Protein AF-0000000073403040 (afdb_homodimer)

Nearest PDB structures (foldseek):
  4v15-assembly1_B  TM=8.294E-01  e=1.084E-22  Achromobacter xylosoxidans
  3wqc-assembly1_A  TM=7.377E-01  e=1.775E-17  Delftia sp. HT23
  3anu-assembly1_A-2  TM=7.986E-01  e=5.207E-16  Gallus gallus
  3wqg-assembly1_A  TM=7.495E-01  e=9.052E-17  Delftia sp. HT23
  3awn-assembly1_A  TM=7.767E-01  e=6.179E-15  Gallus gallus

Organism: Mycobacterium tuberculosis (strain CDC 1551 / Oshkosh) (NCBI:txid83331)

Sequence (800 aa):
MRLDAQGRLQRYEEAFADYDAPFAFVDLDAMWGNADQLLARAGDKPIRVASKSLRCRPLQREILDASERFDGLLTFTLTETLWLAGQGFSNLLLAYPPTDRAALRALGELTAKDPDGAPIVMVDSVEHLDLIERTTDKPVRLCLDFDAGYWRAGGRIKIGSKRSPLHTPEQARALAVEIARRPALTLAALMCYEAHIAGLGDNVAGKRVHNAIIRRMQRMSFEELRERRARAVELVREVADIKIVNAGGTGDLQLVAQEPLITEATAGSGFYAPTLFDSYSTFTLQPAAMFALPVCRRPGAKTVTALGGGYLASGVGAKDRMPTPYLPVGLKLNALEGTGEVQTPLSGDAARRLKLGDKVYFRHTKAGELCERFDHLHLVRGAEVVDTVPTYRGERRTFLMRLDAQGRLQRYEEAFADYDAPFAFVDLDAMWGNADQLLARAGDKPIRVASKSLRCRPLQREILDASERFDGLLTFTLTETLWLAGQGFSNLLLAYPPTDRAALRALGELTAKDPDGAPIVMVDSVEHLDLIERTTDKPVRLCLDFDAGYWRAGGRIKIGSKRSPLHTPEQARALAVEIARRPALTLAALMCYEAHIAGLGDNVAGKRVHNAIIRRMQRMSFEELRERRARAVELVREVADIKIVNAGGTGDLQLVAQEPLITEATAGSGFYAPTLFDSYSTFTLQPAAMFALPVCRRPGAKTVTALGGGYLASGVGAKDRMPTPYLPVGLKLNALEGTGEVQTPLSGDAARRLKLGDKVYFRHTKAGELCERFDHLHLVRGAEVVDTVPTYRGERRTFL

Radius of gyration: 27.18 Å; Cα contacts (8 Å, |Δi|>4): 1939; chains: 2; bounding box: 60×80×67 Å

Foldseek 3Di:
DPPPQVLVQVLQCLACVPPFDWDKAFAQVQLVVLLVVLPVLLDPFAAAAECLQALFLVVLVVSVVVDVSHAHHAYAALVVLVVVVVVVGWRYEYPAQYQDLVSLQVQLVVCQVPVPTGYEYEDQDVVSVVSSVVRYVGAHEYEYEEELWDADDVRPDTDADPGHPHHALVSLLVVLQVQLVRVRYAYAYYEYEGCLQQQAFLADPPCVVSSVVSVVCNVVSLVVSLVRLVSSLVSSVVRHPHPAYEYHESQCSNVLSPRPSHRHYYYYNSSQVFPSNPRHPPDDGDHTMKTKWFFADDPDLFKTKTFAQQLFADDDDDLLRGKDFRPPPFKDWDPVQGGDGTITMIGGPVRNVDDGSDITMIGGRGRNSVLVVHQWHQYDHRSHRPDIGGRCVVVVDDRD/DPPPQVLVQVLQCLACVPPFDWDKAFAQVQLVVLLVVLPVLLDPFAAAAECLQALFLVVLVVSVVVDVSHAHHAYAALVVLVVVVVVVGWRYEYPAQYQDLVSLQVQLVVCQVPVPTGYEYEDQDVVSVVSSVVRYVGAHEYEYEEELWDADDVRPDTDADPGHPHHALVSLLVVLQVQLVRVRYAYAYYEYEGCLQQQAFLADPPCVVSSVVSVVVNVVSLVVSLVRLVSSLVSSVVRHPHPAYEYHESQCSNVLSPRPSHRHYYYYNSSQCFPSNPRHDPDDGDHTMKTKWFFADDPDLFKTKTFAQQQFADDDDDLLRGKDFRPPPFKDWDPVQGGDGTITMIGGPVRNVDDGSDITMIGHRGRNSVLVVHQWHQYDHRSHRPDIGGRNVVVVDDDD

pLDDT: mean 93.25, std 9.21, range [36.47, 98.88]

Secondary structure (DSSP, 8-state):
----HHHHHHHHHHHTTTPPSSEEEEEHHHHHHHHHHHHHHTTTS-EEEEGGGT--HHHHHHHHHH-TTEEEEEESSHHHHHHHHHTT--SEEESS----HHHHHHHHHHHHH-TTTSPEEEE-SHHHHHHHHHH--S-EEEEEE----EEEGGGTEEES-S--S--SHHHHHHHHHHHHT-TTEEEEEEEE--HHHHS--S--TT-HHHHHHHHHHHHHHHHHHHHHHHHHHHHHHTT----EEEE--GGGHHHHTT-TT--EEEE-HHHH--GGGGG-SS--PPP-EEEEEEEEEEEETTEEEEE----PPSBS--GGGS-EEEESTT-EE-TTT-B-SSEEEEESGGGGG--TT-EEEEE-SSTTGGGGT-SEEEEEETTEEEEEEE-TTTTT----/----HHHHHHHHHHHTTTPPSSEEEEEHHHHHHHHHHHHHHTTTS-EEEEGGGT--HHHHHHHHHH-TTEEEEEESSHHHHHHHHHTT--SEEESS----HHHHHHHHHHHHH-TTTSPEEEE-SHHHHHHHHHH--S-EEEEEE----EEEGGGTEEES-S--S--SHHHHHHHHHHHHT-TTEEEEEEEE--HHHHS--S--TT-HHHHHHHHHHHHHHHHHHHHHHHHHHHHHHTT----EEEE--GGGHHHHTT-TT--EEEE-HHHH--GGGGG-SS--PPP-EEEEEEEEEEEETTEEEEE----PPSBS--GGGS-EEEESTT-EE-TTT-B-SSEEEEESHHHHH--TT-EEEEE-SSTTGGGGT-SEEEEEETTEEEEEEE-TTTTT----

Solvent-accessible surface area (backbone atoms only — not comparable to full-atom values): 39246 Å² total; per-residue (Å²): 128,80,78,57,57,69,60,49,46,52,25,50,51,59,40,41,65,87,56,66,56,66,49,35,32,31,36,47,62,31,22,53,53,23,46,53,50,50,48,62,39,19,57,86,41,30,31,24,34,29,41,63,26,54,33,26,63,66,58,53,51,51,51,42,68,70,33,86,46,37,49,37,34,34,29,72,40,60,65,50,42,52,52,42,44,73,72,70,53,56,58,38,37,34,75,44,42,71,58,42,54,70,52,47,36,52,48,13,56,46,18,64,74,31,76,86,59,40,61,30,39,26,36,58,48,71,66,49,52,52,51,49,55,73,54,28,86,45,34,45,42,28,21,42,39,39,32,49,52,41,65,37,80,91,63,76,40,72,48,52,75,75,48,44,54,27,65,48,36,65,52,45,25,51,51,43,49,57,42,67,74,33,89,42,45,41,62,40,28,38,35,38,53,38,55,64,49,24,71,47,52,47,42,53,84,90,35,69,70,62,22,52,53,46,47,52,49,41,51,55,41,44,57,53,43,53,54,48,51,52,49,21,52,54,47,28,50,73,69,34,80,53,78,40,28,39,28,42,22,58,61,31,30,56,63,48,48,71,36,85,79,46,56,28,33,30,35,30,37,46,38,30,25,24,57,60,54,69,18,34,76,87,54,83,65,42,70,10,43,37,34,32,24,21,22,45,39,58,42,42,79,49,26,27,17,24,49,18,64,27,60,32,35,48,26,51,42,27,62,82,23,34,46,40,72,52,35,68,63,64,46,39,68,36,86,86,50,22,30,13,61,62,44,20,36,31,26,37,76,50,28,52,73,60,50,78,48,37,70,40,32,27,33,42,27,45,40,23,57,62,26,61,59,31,41,43,33,37,32,26,49,83,49,34,64,78,48,74,46,50,15,38,42,49,69,74,48,78,80,103,127,80,78,57,58,66,60,49,45,54,25,50,50,58,40,43,65,87,56,67,55,67,49,36,32,32,38,47,62,32,22,53,53,21,45,52,50,51,48,61,39,18,57,88,40,31,30,23,34,30,41,63,25,55,33,24,63,66,59,53,51,51,52,42,69,71,33,86,47,36,49,38,34,34,30,73,40,60,64,49,45,52,50,43,43,73,70,70,52,57,57,38,36,34,74,44,40,72,57,41,52,71,50,48,35,52,47,15,54,46,18,64,74,31,76,87,60,41,58,29,37,26,37,57,49,69,67,49,53,53,52,49,54,73,54,30,85,44,35,46,41,27,23,41,40,38,32,49,53,40,66,39,81,92,64,76,38,72,48,52,74,76,48,46,53,27,65,47,34,66,50,45,25,52,53,44,50,57,41,66,73,34,89,43,44,41,62,40,28,38,36,38,54,38,56,66,49,23,71,46,52,47,40,54,86,91,36,68,69,61,20,50,52,46,47,51,48,40,51,55,40,45,58,53,43,53,54,49,50,50,49,22,50,55,47,29,51,73,68,34,80,56,75,42,28,39,31,43,22,57,62,31,29,57,64,47,47,69,38,84,80,48,56,30,33,30,33,30,38,44,38,29,25,23,57,59,54,71,18,35,77,90,54,84,64,42,72,10,42,34,35,32,26,21,23,46,39,59,42,42,76,48,28,28,16,24,48,18,64,26,60,33,34,48,25,51,40,28,63,81,23,36,45,40,72,52,35,68,66,64,47,38,67,37,86,85,50,22,32,12,61,62,44,20,36,31,28,36,74,50,28,54,75,58,49,78,46,38,69,40,32,29,35,41,26,44,39,23,58,63,26,62,60,32,41,43,34,38,32,26,48,83,50,34,66,78,49,73,45,50,14,38,42,48,69,73,48,76,80,106

InterPro domains:
  IPR029066 PLP-binding barrel [G3DSA:3.20.20.10] (28-272)
  IPR029066 PLP-binding barrel [SSF51419] (27-274)
  IPR051466 D-amino acid metabolism enzyme [PTHR28004] (11-393)

Structure (mmCIF, N/CA/C/O backbone):
data_AF-0000000073403040-model_v1
#
loop_
_entity.id
_entity.type
_entity.pdbx_description
1 polymer 'Uncharacterized protein'
#
loop_
_atom_site.group_PDB
_atom_site.id
_atom_site.type_symbol
_atom_site.label_atom_id
_atom_site.label_alt_id
_atom_site.label_comp_id
_atom_site.label_asym_id
_atom_site.label_entity_id
_atom_site.label_seq_id
_atom_site.pdbx_PDB_ins_code
_atom_site.Cartn_x
_atom_site.Cartn_y
_atom_site.Cartn_z
_atom_site.occupancy
_atom_site.B_iso_or_equiv
_atom_site.auth_seq_id
_atom_site.auth_comp_id
_atom_site.auth_asym_id
_atom_site.auth_atom_id
_atom_site.pdbx_PDB_model_num
ATOM 1 N N . MET A 1 1 ? -27.781 -5.164 -15.289 1 36.53 1 MET A N 1
ATOM 2 C CA . MET A 1 1 ? -28.578 -4.496 -14.266 1 36.53 1 MET A CA 1
ATOM 3 C C . MET A 1 1 ? -27.859 -3.266 -13.734 1 36.53 1 MET A C 1
ATOM 5 O O . MET A 1 1 ? -26.672 -3.326 -13.414 1 36.53 1 MET A O 1
ATOM 9 N N . ARG A 1 2 ? -28.406 -2.141 -14.047 1 50.47 2 ARG A N 1
ATOM 10 C CA . ARG A 1 2 ? -27.844 -0.844 -13.672 1 50.47 2 ARG A CA 1
ATOM 11 C C . ARG A 1 2 ? -27.641 -0.75 -12.164 1 50.47 2 ARG A C 1
ATOM 13 O O . ARG A 1 2 ? -28.547 -1.066 -11.391 1 50.47 2 ARG A O 1
ATOM 20 N N . LEU A 1 3 ? -26.25 -0.773 -11.766 1 65.12 3 LEU A N 1
ATOM 21 C CA . LEU A 1 3 ? -25.969 -0.699 -10.336 1 65.12 3 LEU A CA 1
ATOM 22 C C . LEU A 1 3 ? -26.797 0.399 -9.68 1 65.12 3 LEU A C 1
ATOM 24 O O . LEU A 1 3 ? -26.844 1.526 -10.18 1 65.12 3 LEU A O 1
ATOM 28 N N . ASP A 1 4 ? -27.906 -0.006 -8.914 1 85.88 4 ASP A N 1
ATOM 29 C CA . ASP A 1 4 ? -28.672 0.945 -8.125 1 85.88 4 ASP A CA 1
ATOM 30 C C . ASP A 1 4 ? -27.781 1.71 -7.152 1 85.88 4 ASP A C 1
ATOM 32 O O . ASP A 1 4 ? -27.75 1.416 -5.953 1 85.88 4 ASP A O 1
ATOM 36 N N . ALA A 1 5 ? -27.141 2.74 -7.773 1 89.88 5 ALA A N 1
ATOM 37 C CA . ALA A 1 5 ? -26.141 3.492 -7.016 1 89.88 5 ALA A CA 1
ATOM 38 C C . ALA A 1 5 ? -26.781 4.227 -5.844 1 89.88 5 ALA A C 1
ATOM 40 O O . ALA A 1 5 ? -26.234 4.246 -4.738 1 89.88 5 ALA A O 1
ATOM 41 N N . GLN A 1 6 ? -27.906 4.828 -6.094 1 92.12 6 GLN A N 1
ATOM 42 C CA . GLN A 1 6 ? -28.578 5.582 -5.039 1 92.12 6 GLN A CA 1
ATOM 43 C C . GLN A 1 6 ? -29.047 4.66 -3.92 1 92.12 6 GLN A C 1
ATOM 45 O O . GLN A 1 6 ? -28.953 5.008 -2.742 1 92.12 6 GLN A O 1
ATOM 50 N N . GLY A 1 7 ? -29.594 3.545 -4.379 1 94.88 7 GLY A N 1
ATOM 51 C CA . GLY A 1 7 ? -30 2.564 -3.385 1 94.88 7 GLY A CA 1
ATOM 52 C C . GLY A 1 7 ? -28.844 2.055 -2.545 1 94.88 7 GLY A C 1
ATOM 53 O O . GLY A 1 7 ? -28.969 1.913 -1.327 1 94.88 7 GLY A O 1
ATOM 54 N N . ARG A 1 8 ? -27.75 1.785 -3.158 1 96.31 8 ARG A N 1
ATOM 55 C CA . ARG A 1 8 ? -26.562 1.334 -2.443 1 96.31 8 ARG A CA 1
ATOM 56 C C . ARG A 1 8 ? -26.078 2.396 -1.465 1 96.31 8 ARG A C 1
ATOM 58 O O . ARG A 1 8 ? -25.734 2.086 -0.323 1 96.31 8 ARG A O 1
ATOM 65 N N . LEU A 1 9 ? -26.047 3.66 -1.93 1 97.12 9 LEU A N 1
ATOM 66 C CA . LEU A 1 9 ? -25.609 4.754 -1.065 1 97.12 9 LEU A CA 1
ATOM 67 C C . LEU A 1 9 ? -26.469 4.824 0.192 1 97.12 9 LEU A C 1
ATOM 69 O O . LEU A 1 9 ? -25.953 4.922 1.304 1 97.12 9 LEU A O 1
ATOM 73 N N . GLN A 1 10 ? -27.766 4.766 0.01 1 96.88 10 GLN A N 1
ATOM 74 C CA . GLN A 1 10 ? -28.688 4.84 1.143 1 96.88 10 GLN A CA 1
ATOM 75 C C . GLN A 1 10 ? -28.453 3.693 2.119 1 96.88 10 GLN A C 1
ATOM 77 O O . GLN A 1 10 ? -28.469 3.893 3.336 1 96.88 10 GLN A O 1
ATOM 82 N N . ARG A 1 11 ? -28.266 2.508 1.569 1 97.5 11 ARG A N 1
ATOM 83 C CA . ARG A 1 11 ? -28 1.337 2.4 1 97.5 11 ARG A CA 1
ATOM 84 C C . ARG A 1 11 ? -26.719 1.517 3.209 1 97.5 11 ARG A C 1
ATOM 86 O O . ARG A 1 11 ? -26.688 1.219 4.402 1 97.5 11 ARG A O 1
ATOM 93 N N . TYR A 1 12 ? -25.672 1.964 2.559 1 98.19 12 TYR A N 1
ATOM 94 C CA . TYR A 1 12 ? -24.391 2.125 3.232 1 98.19 12 TYR A CA 1
ATOM 95 C C . TYR A 1 12 ? -24.469 3.23 4.277 1 98.19 12 TYR A C 1
ATOM 97 O O . TYR A 1 12 ? -23.906 3.092 5.371 1 98.19 12 TYR A O 1
ATOM 105 N N . GLU A 1 13 ? -25.109 4.379 3.939 1 97.69 13 GLU A N 1
ATOM 106 C CA . GLU A 1 13 ? -25.297 5.457 4.906 1 97.69 13 GLU A CA 1
ATOM 107 C C . GLU A 1 13 ? -26.016 4.969 6.156 1 97.69 13 GLU A C 1
ATOM 109 O O . GLU A 1 13 ? -25.656 5.336 7.277 1 97.69 13 GLU A O 1
ATOM 114 N N . GLU A 1 14 ? -27.016 4.172 5.898 1 98.06 14 GLU A N 1
ATOM 115 C CA . GLU A 1 14 ? -27.766 3.609 7.02 1 98.06 14 GLU A CA 1
ATOM 116 C C . GLU A 1 14 ? -26.906 2.633 7.82 1 98.06 14 GLU A C 1
ATOM 118 O O . GLU A 1 14 ? -26.844 2.713 9.047 1 98.06 14 GLU A O 1
ATOM 123 N N . ALA A 1 15 ? -26.219 1.751 7.168 1 98.38 15 ALA A N 1
ATOM 124 C CA . ALA A 1 15 ? -25.406 0.717 7.816 1 98.38 15 ALA A CA 1
ATOM 125 C C . ALA A 1 15 ? -24.297 1.333 8.656 1 98.38 15 ALA A C 1
ATOM 127 O O . ALA A 1 15 ? -23.969 0.826 9.734 1 98.38 15 ALA A O 1
ATOM 128 N N . PHE A 1 16 ? -23.75 2.457 8.156 1 98.19 16 PHE A N 1
ATOM 129 C CA . PHE A 1 16 ? -22.531 2.969 8.781 1 98.19 16 PHE A CA 1
ATOM 130 C C . PHE A 1 16 ? -22.797 4.312 9.453 1 98.19 16 PHE A C 1
ATOM 132 O O . PHE A 1 16 ? -21.859 5.086 9.68 1 98.19 16 PHE A O 1
ATOM 139 N N . ALA A 1 17 ? -24.031 4.641 9.766 1 96.19 17 ALA A N 1
ATOM 140 C CA . ALA A 1 17 ? -24.438 5.914 10.367 1 96.19 17 ALA A CA 1
ATOM 141 C C . ALA A 1 17 ? -23.609 6.203 11.617 1 96.19 17 ALA A C 1
ATOM 143 O O . ALA A 1 17 ? -23.234 7.352 11.875 1 96.19 17 ALA A O 1
ATOM 144 N N . ASP A 1 18 ? -23.25 5.168 12.352 1 94.56 18 ASP A N 1
ATOM 145 C CA . ASP A 1 18 ? -22.609 5.379 13.641 1 94.56 18 ASP A CA 1
ATOM 146 C C . ASP A 1 18 ? -21.125 5.039 13.57 1 94.56 18 ASP A C 1
ATOM 148 O O . ASP A 1 18 ? -20.453 4.898 14.602 1 94.56 18 ASP A O 1
ATOM 152 N N . TYR A 1 19 ? -20.625 4.809 12.391 1 96 19 TYR A N 1
ATOM 153 C CA . TYR A 1 19 ? -19.219 4.465 12.211 1 96 19 TYR A CA 1
ATOM 154 C C . TYR A 1 19 ? -18.406 5.688 11.812 1 96 19 TYR A C 1
ATOM 156 O O . TYR A 1 19 ? -18.859 6.512 11.016 1 96 19 TYR A O 1
ATOM 164 N N . ASP A 1 20 ? -17.266 5.887 12.461 1 95 20 ASP A N 1
ATOM 165 C CA . ASP A 1 20 ? -16.297 6.871 11.984 1 95 20 ASP A CA 1
ATOM 166 C C . ASP A 1 20 ? -15.398 6.277 10.906 1 95 20 ASP A C 1
ATOM 168 O O . ASP A 1 20 ? -15 5.113 10.992 1 95 20 ASP A O 1
ATOM 172 N N . ALA A 1 21 ? -15.18 7.004 9.852 1 96.75 21 ALA A N 1
ATOM 173 C CA . ALA A 1 21 ? -14.234 6.625 8.805 1 96.75 21 ALA A CA 1
ATOM 174 C C . ALA A 1 21 ? -12.82 7.086 9.148 1 96.75 21 ALA A C 1
ATOM 176 O O . ALA A 1 21 ? -12.641 7.965 9.992 1 96.75 21 ALA A O 1
ATOM 177 N N . PRO A 1 22 ? -11.766 6.406 8.523 1 97.44 22 PRO A N 1
ATOM 178 C CA . PRO A 1 22 ? -11.844 5.469 7.402 1 97.44 22 PRO A CA 1
ATOM 179 C C . PRO A 1 22 ? -12.141 4.039 7.844 1 97.44 22 PRO A C 1
ATOM 181 O O . PRO A 1 22 ? -11.789 3.646 8.961 1 97.44 22 PRO A O 1
ATOM 184 N N . PHE A 1 23 ? -12.773 3.271 7.023 1 98.25 23 PHE A N 1
ATOM 185 C CA . PHE A 1 23 ? -12.977 1.842 7.219 1 98.25 23 PHE A CA 1
ATOM 186 C C . PHE A 1 23 ? -13.219 1.144 5.887 1 98.25 23 PHE A C 1
ATOM 188 O O . PHE A 1 23 ? -13.492 1.798 4.879 1 98.25 23 PHE A O 1
ATOM 195 N N . ALA A 1 24 ? -13.031 -0.13 5.844 1 98.69 24 ALA A N 1
ATOM 196 C CA . ALA A 1 24 ? -13.305 -0.959 4.672 1 98.69 24 ALA A CA 1
ATOM 197 C C . ALA A 1 24 ? -14.445 -1.934 4.941 1 98.69 24 ALA A C 1
ATOM 199 O O . ALA A 1 24 ? -14.695 -2.301 6.09 1 98.69 24 ALA A O 1
ATOM 200 N N . PHE A 1 25 ? -15.094 -2.322 3.896 1 98.81 25 PHE A N 1
ATOM 201 C CA . PHE A 1 25 ? -16.219 -3.227 4.086 1 98.81 25 PHE A CA 1
ATOM 202 C C . PHE A 1 25 ? -16.484 -4.035 2.824 1 98.81 25 PHE A C 1
ATOM 204 O O . PHE A 1 25 ? -15.984 -3.699 1.749 1 98.81 25 PHE A O 1
ATOM 211 N N . VAL A 1 26 ? -17.156 -5.129 2.996 1 98.81 26 VAL A N 1
ATOM 212 C CA . VAL A 1 26 ? -17.609 -6 1.913 1 98.81 26 VAL A CA 1
ATOM 213 C C . VAL A 1 26 ? -19.125 -6.086 1.91 1 98.81 26 VAL A C 1
ATOM 215 O O . VAL A 1 26 ? -19.734 -6.383 2.938 1 98.81 26 VAL A O 1
ATOM 218 N N . ASP A 1 27 ? -19.719 -5.688 0.835 1 98.56 27 ASP A N 1
ATOM 219 C CA . ASP A 1 27 ? -21.141 -5.938 0.59 1 98.56 27 ASP A CA 1
ATOM 220 C C . ASP A 1 27 ? -21.391 -7.406 0.27 1 98.56 27 ASP A C 1
ATOM 222 O O . ASP A 1 27 ? -21.156 -7.852 -0.858 1 98.56 27 ASP A O 1
ATOM 226 N N . LEU A 1 28 ? -21.922 -8.125 1.201 1 98.62 28 LEU A N 1
ATOM 227 C CA . LEU A 1 28 ? -22.047 -9.578 1.081 1 98.62 28 LEU A CA 1
ATOM 228 C C . LEU A 1 28 ? -23.047 -9.945 -0.008 1 98.62 28 LEU A C 1
ATOM 230 O O . LEU A 1 28 ? -22.891 -10.969 -0.683 1 98.62 28 LEU A O 1
ATOM 234 N N . ASP A 1 29 ? -24.078 -9.141 -0.179 1 98 29 ASP A N 1
ATOM 235 C CA . ASP A 1 29 ? -25.031 -9.414 -1.255 1 98 29 ASP A CA 1
ATOM 236 C C . ASP A 1 29 ? -24.344 -9.391 -2.617 1 98 29 ASP A C 1
ATOM 238 O O . ASP A 1 29 ? -24.547 -10.273 -3.443 1 98 29 ASP A O 1
ATOM 242 N N . ALA A 1 30 ? -23.547 -8.414 -2.807 1 97.81 30 ALA A N 1
ATOM 243 C CA . ALA A 1 30 ? -22.797 -8.297 -4.059 1 97.81 30 ALA A CA 1
ATOM 244 C C . ALA A 1 30 ? -21.781 -9.422 -4.191 1 97.81 30 ALA A C 1
ATOM 246 O O . ALA A 1 30 ? -21.672 -10.039 -5.254 1 97.81 30 ALA A O 1
ATOM 247 N N . MET A 1 31 ? -21.016 -9.719 -3.15 1 98.5 31 MET A N 1
ATOM 248 C CA . MET A 1 31 ? -19.953 -10.727 -3.197 1 98.5 31 MET A CA 1
ATOM 249 C C . MET A 1 31 ? -20.531 -12.094 -3.547 1 98.5 31 MET A C 1
ATOM 251 O O . MET A 1 31 ? -19.984 -12.797 -4.398 1 98.5 31 MET A O 1
ATOM 255 N N . TRP A 1 32 ? -21.625 -12.453 -2.904 1 98.44 32 TRP A N 1
ATOM 256 C CA . TRP A 1 32 ? -22.188 -13.781 -3.137 1 98.44 32 TRP A CA 1
ATOM 257 C C . TRP A 1 32 ? -22.875 -13.844 -4.5 1 98.44 32 TRP A C 1
ATOM 259 O O . TRP A 1 32 ? -22.875 -14.898 -5.145 1 98.44 32 TRP A O 1
ATOM 269 N N . GLY A 1 33 ? -23.469 -12.703 -4.93 1 97.62 33 GLY A N 1
ATOM 270 C CA . GLY A 1 33 ? -23.906 -12.648 -6.316 1 97.62 33 GLY A CA 1
ATOM 271 C C . GLY A 1 33 ? -22.781 -12.898 -7.305 1 97.62 33 GLY A C 1
ATOM 272 O O . GLY A 1 33 ? -22.953 -13.625 -8.281 1 97.62 33 GLY A O 1
ATOM 273 N N . ASN A 1 34 ? -21.656 -12.273 -7.066 1 97.75 34 ASN A N 1
ATOM 274 C CA . ASN A 1 34 ? -20.484 -12.492 -7.891 1 97.75 34 ASN A CA 1
ATOM 275 C C . ASN A 1 34 ? -20.031 -13.953 -7.844 1 97.75 34 ASN A C 1
ATOM 277 O O . ASN A 1 34 ? -19.656 -14.523 -8.867 1 97.75 34 ASN A O 1
ATOM 281 N N . ALA A 1 35 ? -20.047 -14.531 -6.648 1 98.12 35 ALA A N 1
ATOM 282 C CA . ALA A 1 35 ? -19.641 -15.93 -6.477 1 98.12 35 ALA A CA 1
ATOM 283 C C . ALA A 1 35 ? -20.484 -16.859 -7.352 1 98.12 35 ALA A C 1
ATOM 285 O O . ALA A 1 35 ? -19.953 -17.75 -8 1 98.12 35 ALA A O 1
ATOM 286 N N . ASP A 1 36 ? -21.75 -16.594 -7.367 1 97.31 36 ASP A N 1
ATOM 287 C CA . ASP A 1 36 ? -22.656 -17.391 -8.188 1 97.31 36 ASP A CA 1
ATOM 288 C C . ASP A 1 36 ? -22.328 -17.266 -9.672 1 97.31 36 ASP A C 1
ATOM 290 O O . ASP A 1 36 ? -22.359 -18.234 -10.414 1 97.31 36 ASP A O 1
ATOM 294 N N . GLN A 1 37 ? -22.016 -16.094 -10.047 1 95.75 37 GLN A N 1
ATOM 295 C CA . GLN A 1 37 ? -21.656 -15.844 -11.438 1 95.75 37 GLN A CA 1
ATOM 296 C C . GLN A 1 37 ? -20.359 -16.562 -11.797 1 95.75 37 GLN A C 1
ATOM 298 O O . GLN A 1 37 ? -20.219 -17.094 -12.898 1 95.75 37 GLN A O 1
ATOM 303 N N . LEU A 1 38 ? -19.438 -16.531 -10.914 1 96.69 38 LEU A N 1
ATOM 304 C CA . LEU A 1 38 ? -18.172 -17.219 -11.148 1 96.69 38 LEU A CA 1
ATOM 305 C C . LEU A 1 38 ? -18.391 -18.703 -11.359 1 96.69 38 LEU A C 1
ATOM 307 O O . LEU A 1 38 ? -17.844 -19.297 -12.289 1 96.69 38 LEU A O 1
ATOM 311 N N . LEU A 1 39 ? -19.188 -19.297 -10.516 1 97.06 39 LEU A N 1
ATOM 312 C CA . LEU A 1 39 ? -19.484 -20.719 -10.641 1 97.06 39 LEU A CA 1
ATOM 313 C C . LEU A 1 39 ? -20.172 -21.016 -11.969 1 97.06 39 LEU A C 1
ATOM 315 O O . LEU A 1 39 ? -19.844 -22 -12.641 1 97.06 39 LEU A O 1
ATOM 319 N N . ALA A 1 40 ? -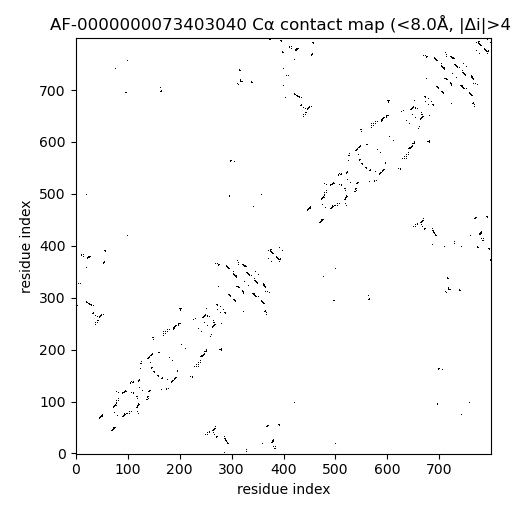21.109 -20.156 -12.312 1 96.44 40 ALA A N 1
ATOM 320 C CA . ALA A 1 40 ? -21.812 -20.344 -13.578 1 96.44 40 ALA A CA 1
ATOM 321 C C . ALA A 1 40 ? -20.859 -20.297 -14.758 1 96.44 40 ALA A C 1
ATOM 323 O O . ALA A 1 40 ? -20.938 -21.109 -15.68 1 96.44 40 ALA A O 1
ATOM 324 N N . ARG A 1 41 ? -19.953 -19.422 -14.727 1 94.62 41 ARG A N 1
ATOM 325 C CA . ARG A 1 41 ? -19 -19.219 -15.82 1 94.62 41 ARG A CA 1
ATOM 326 C C . ARG A 1 41 ? -17.984 -20.344 -15.883 1 94.62 41 ARG A C 1
ATOM 328 O O . ARG A 1 41 ? -17.5 -20.688 -16.969 1 94.62 41 ARG A O 1
ATOM 335 N N . ALA A 1 42 ? -17.688 -20.953 -14.758 1 95.81 42 ALA A N 1
ATOM 336 C CA . ALA A 1 42 ? -16.688 -22.016 -14.688 1 95.81 42 ALA A CA 1
ATOM 337 C C . ALA A 1 42 ? -17.266 -23.328 -15.18 1 95.81 42 ALA A C 1
ATOM 339 O O . ALA A 1 42 ? -16.547 -24.328 -15.305 1 95.81 42 ALA A O 1
ATOM 340 N N . GLY A 1 43 ? -18.625 -23.375 -15.492 1 94.75 43 GLY A N 1
ATOM 341 C CA . GLY A 1 43 ? -19.234 -24.625 -15.898 1 94.75 43 GLY A CA 1
ATOM 342 C C . GLY A 1 43 ? -19.188 -25.688 -14.812 1 94.75 43 GLY A C 1
ATOM 343 O O . GLY A 1 43 ? -19.641 -25.453 -13.688 1 94.75 43 GLY A O 1
ATOM 344 N N . ASP A 1 44 ? -18.594 -26.797 -15.141 1 94.5 44 ASP A N 1
ATOM 345 C CA . ASP A 1 44 ? -18.547 -27.891 -14.188 1 94.5 44 ASP A CA 1
ATOM 346 C C . ASP A 1 44 ? -17.188 -27.953 -13.484 1 94.5 44 ASP A C 1
ATOM 348 O O . ASP A 1 44 ? -16.984 -28.781 -12.602 1 94.5 44 ASP A O 1
ATOM 352 N N . LYS A 1 45 ? -16.328 -27.062 -13.836 1 96.19 45 LYS A N 1
ATOM 353 C CA . LYS A 1 45 ? -14.984 -27.094 -13.266 1 96.19 45 LYS A CA 1
ATOM 354 C C . LYS A 1 45 ? -14.969 -26.5 -11.867 1 96.19 45 LYS A C 1
ATOM 356 O O . LYS A 1 45 ? -15.578 -25.453 -11.625 1 96.19 45 LYS A O 1
ATOM 361 N N . PRO A 1 46 ? -14.32 -27.188 -10.945 1 97.44 46 PRO A N 1
ATOM 362 C CA . PRO A 1 46 ? -14.094 -26.531 -9.648 1 97.44 46 PRO A CA 1
ATOM 363 C C . PRO A 1 46 ? -13.242 -25.281 -9.766 1 97.44 46 PRO A C 1
ATOM 365 O O . PRO A 1 46 ? -12.453 -25.141 -10.711 1 97.44 46 PRO A O 1
ATOM 368 N N . ILE A 1 47 ? -13.477 -24.391 -8.844 1 98.38 47 ILE A N 1
ATOM 369 C CA . ILE A 1 47 ? -12.703 -23.141 -8.781 1 98.38 47 ILE A CA 1
ATOM 370 C C . ILE A 1 47 ? -11.766 -23.172 -7.586 1 98.38 47 ILE A C 1
ATOM 372 O O . ILE A 1 47 ? -12.203 -23.312 -6.441 1 98.38 47 ILE A O 1
ATOM 376 N N . ARG A 1 48 ? -10.508 -23.203 -7.855 1 98.62 48 ARG A N 1
ATOM 377 C CA . ARG A 1 48 ? -9.523 -22.922 -6.812 1 98.62 48 ARG A CA 1
ATOM 378 C C . ARG A 1 48 ? -9.477 -21.422 -6.52 1 98.62 48 ARG A C 1
ATOM 380 O O . ARG A 1 48 ? -9.203 -20.609 -7.41 1 98.62 48 ARG A O 1
ATOM 387 N N . VAL A 1 49 ? -9.711 -21 -5.266 1 98.75 49 VAL A N 1
ATOM 388 C CA . VAL A 1 49 ? -9.891 -19.609 -4.883 1 98.75 49 VAL A CA 1
ATOM 389 C C . VAL A 1 49 ? -8.531 -18.953 -4.664 1 98.75 49 VAL A C 1
ATOM 391 O O . VAL A 1 49 ? -7.703 -19.469 -3.906 1 98.75 49 VAL A O 1
ATOM 394 N N . ALA A 1 50 ? -8.281 -17.859 -5.355 1 98.44 50 ALA A N 1
ATOM 395 C CA . ALA A 1 50 ? -7.027 -17.125 -5.188 1 98.44 50 ALA A CA 1
ATOM 396 C C . ALA A 1 50 ? -7.016 -16.344 -3.873 1 98.44 50 ALA A C 1
ATOM 398 O O . ALA A 1 50 ? -7.73 -15.352 -3.727 1 98.44 50 ALA A O 1
ATOM 399 N N . SER A 1 51 ? -6.148 -16.688 -2.988 1 98.62 51 SER A N 1
ATOM 400 C CA . SER A 1 51 ? -6.133 -16.125 -1.642 1 98.62 51 SER A CA 1
ATOM 401 C C . SER A 1 51 ? -5.734 -14.648 -1.665 1 98.62 51 SER A C 1
ATOM 403 O O . SER A 1 51 ? -6.234 -13.859 -0.865 1 98.62 51 SER A O 1
ATOM 405 N N . LYS A 1 52 ? -4.867 -14.281 -2.559 1 97.81 52 LYS A N 1
ATOM 406 C CA . LYS A 1 52 ? -4.328 -12.922 -2.584 1 97.81 52 LYS A CA 1
ATOM 407 C C . LYS A 1 52 ? -5.422 -11.906 -2.896 1 97.81 52 LYS A C 1
ATOM 409 O O . LYS A 1 52 ? -5.312 -10.734 -2.527 1 97.81 52 LYS A O 1
ATOM 414 N N . SER A 1 53 ? -6.457 -12.336 -3.592 1 97.62 53 SER A N 1
ATOM 415 C CA . SER A 1 53 ? -7.547 -11.453 -3.986 1 97.62 53 SER A CA 1
ATOM 416 C C . SER A 1 53 ? -8.469 -11.148 -2.809 1 97.62 53 SER A C 1
ATOM 418 O O . SER A 1 53 ? -9.227 -10.18 -2.842 1 97.62 53 SER A O 1
ATOM 420 N N . LEU A 1 54 ? -8.453 -12 -1.791 1 98.56 54 LEU A N 1
ATOM 421 C CA . LEU A 1 54 ? -9.359 -11.852 -0.658 1 98.56 54 LEU A CA 1
ATOM 422 C C . LEU A 1 54 ? -8.617 -11.336 0.57 1 98.56 54 LEU A C 1
ATOM 424 O O . LEU A 1 54 ? -9.031 -10.352 1.186 1 98.56 54 LEU A O 1
ATOM 428 N N . ARG A 1 55 ? -7.52 -11.969 0.95 1 98.56 55 ARG A N 1
ATOM 429 C CA . ARG A 1 55 ? -6.652 -11.656 2.082 1 98.56 55 ARG A CA 1
ATOM 430 C C . ARG A 1 55 ? -7.461 -11.523 3.369 1 98.56 55 ARG A C 1
ATOM 432 O O . ARG A 1 55 ? -7.23 -10.609 4.16 1 98.56 55 ARG A O 1
ATOM 439 N N . CYS A 1 56 ? -8.336 -12.383 3.521 1 98.81 56 CYS A N 1
ATOM 440 C CA . CYS A 1 56 ? -9.234 -12.484 4.664 1 98.81 56 CYS A CA 1
ATOM 441 C C . CYS A 1 56 ? -9.609 -13.938 4.941 1 98.81 56 CYS A C 1
ATOM 443 O O . CYS A 1 56 ? -10.422 -14.516 4.227 1 98.81 56 CYS A O 1
ATOM 445 N N . ARG A 1 57 ? -9.039 -14.5 6.012 1 98.69 57 ARG A N 1
ATOM 446 C CA . ARG A 1 57 ? -9.156 -15.93 6.293 1 98.69 57 ARG A CA 1
ATOM 447 C C . ARG A 1 57 ? -10.609 -16.312 6.543 1 98.69 57 ARG A C 1
ATOM 449 O O . ARG A 1 57 ? -11.094 -17.312 6 1 98.69 57 ARG A O 1
ATOM 456 N N . PRO A 1 58 ? -11.352 -15.555 7.312 1 98.75 58 PRO A N 1
ATOM 457 C CA . PRO A 1 58 ? -12.758 -15.922 7.539 1 98.75 58 PRO A CA 1
ATOM 458 C C . PRO A 1 58 ? -13.57 -15.969 6.25 1 98.75 58 PRO A C 1
ATOM 460 O O . PRO A 1 58 ? -14.383 -16.875 6.059 1 98.75 58 PRO A O 1
ATOM 463 N N . LEU A 1 59 ? -13.383 -15.047 5.355 1 98.81 59 LEU A N 1
ATOM 464 C CA . LEU A 1 59 ? -14.117 -15.039 4.094 1 98.81 59 LEU A CA 1
ATOM 465 C C . LEU A 1 59 ? -13.656 -16.188 3.195 1 98.81 59 LEU A C 1
ATOM 467 O O . LEU A 1 59 ? -14.469 -16.781 2.48 1 98.81 59 LEU A O 1
ATOM 471 N N . GLN A 1 60 ? -12.367 -16.438 3.207 1 98.88 60 GLN A N 1
ATOM 472 C CA . GLN A 1 60 ? -11.859 -17.594 2.463 1 98.88 60 GLN A CA 1
ATOM 473 C C . GLN A 1 60 ? -12.523 -18.891 2.918 1 98.88 60 GLN A C 1
ATOM 475 O O . GLN A 1 60 ? -12.961 -19.688 2.09 1 98.88 60 GLN A O 1
ATOM 480 N N . ARG A 1 61 ? -12.617 -19.047 4.215 1 98.75 61 ARG A N 1
ATOM 481 C CA . ARG A 1 61 ? -13.258 -20.234 4.773 1 98.75 61 ARG A CA 1
ATOM 482 C C . ARG A 1 61 ? -14.734 -20.281 4.387 1 98.75 61 ARG A C 1
ATOM 484 O O . ARG A 1 61 ? -15.227 -21.344 3.982 1 98.75 61 ARG A O 1
ATOM 491 N N . GLU A 1 62 ? -15.383 -19.156 4.531 1 98.62 62 GLU A N 1
ATOM 492 C CA . GLU A 1 62 ? -16.797 -19.109 4.195 1 98.62 62 GLU A CA 1
ATOM 493 C C . GLU A 1 62 ? -17.031 -19.469 2.732 1 98.62 62 GLU A C 1
ATOM 495 O O . GLU A 1 62 ? -17.984 -20.188 2.406 1 98.62 62 GLU A O 1
ATOM 500 N N . ILE A 1 63 ? -16.219 -18.969 1.846 1 98.75 63 ILE A N 1
ATOM 501 C CA . ILE A 1 63 ? -16.344 -19.25 0.416 1 98.75 63 ILE A CA 1
ATOM 502 C C . ILE A 1 63 ? -16.125 -20.734 0.151 1 98.75 63 ILE A C 1
ATOM 504 O O . ILE A 1 63 ? -16.938 -21.359 -0.533 1 98.75 63 ILE A O 1
ATOM 508 N N . LEU A 1 64 ? -15.109 -21.297 0.72 1 98.69 64 LEU A N 1
ATOM 509 C CA . LEU A 1 64 ? -14.797 -22.703 0.501 1 98.69 64 LEU A CA 1
ATOM 510 C C . LEU A 1 64 ? -15.906 -23.594 1.059 1 98.69 64 LEU A C 1
ATOM 512 O O . LEU A 1 64 ? -16.172 -24.672 0.51 1 98.69 64 LEU A O 1
ATOM 516 N N . ASP A 1 65 ? -16.547 -23.141 2.092 1 98.31 65 ASP A N 1
ATOM 517 C CA . ASP A 1 65 ? -17.594 -23.922 2.732 1 98.31 65 ASP A CA 1
ATOM 518 C C . ASP A 1 65 ? -18.906 -23.797 1.978 1 98.31 65 ASP A C 1
ATOM 520 O O . ASP A 1 65 ? -19.828 -24.609 2.172 1 98.31 65 ASP A O 1
ATOM 524 N N . ALA A 1 66 ? -19.031 -22.828 1.19 1 98 66 ALA A N 1
ATOM 525 C CA . ALA A 1 66 ? -20.312 -22.5 0.566 1 98 66 ALA A CA 1
ATOM 526 C C . ALA A 1 66 ? -20.641 -23.469 -0.563 1 98 66 ALA A C 1
ATOM 528 O O . ALA A 1 66 ? -21.797 -23.641 -0.931 1 98 66 ALA A O 1
ATOM 529 N N . SER A 1 67 ? -19.656 -24.062 -1.164 1 97.69 67 SER A N 1
ATOM 530 C CA . SER A 1 67 ? -19.844 -24.984 -2.271 1 97.69 67 SER A CA 1
ATOM 531 C C . SER A 1 67 ? -18.672 -25.953 -2.389 1 97.69 67 SER A C 1
ATOM 533 O O . SER A 1 67 ? -17.516 -25.562 -2.223 1 97.69 67 SER A O 1
ATOM 535 N N . GLU A 1 68 ? -19 -27.172 -2.789 1 97.19 68 GLU A N 1
ATOM 536 C CA . GLU A 1 68 ? -17.938 -28.141 -3.055 1 97.19 68 GLU A CA 1
ATOM 537 C C . GLU A 1 68 ? -17.125 -27.75 -4.289 1 97.19 68 GLU A C 1
ATOM 539 O O . GLU A 1 68 ? -16.016 -28.234 -4.484 1 97.19 68 GLU A O 1
ATOM 544 N N . ARG A 1 69 ? -17.703 -26.812 -5.09 1 97.69 69 ARG A N 1
ATOM 545 C CA . ARG A 1 69 ? -17.047 -26.422 -6.328 1 97.69 69 ARG A CA 1
ATOM 546 C C . ARG A 1 69 ? -15.992 -25.359 -6.07 1 97.69 69 ARG A C 1
ATOM 548 O O . ARG A 1 69 ? -15.172 -25.062 -6.941 1 97.69 69 ARG A O 1
ATOM 555 N N . PHE A 1 70 ? -16.094 -24.703 -4.969 1 98.5 70 PHE A N 1
ATOM 556 C CA . PHE A 1 70 ? -14.922 -23.969 -4.477 1 98.5 70 PHE A CA 1
ATOM 557 C C . PHE A 1 70 ? -13.969 -24.906 -3.736 1 98.5 70 PHE A C 1
ATOM 559 O O . PHE A 1 70 ? -14.242 -25.297 -2.602 1 98.5 70 PHE A O 1
ATOM 566 N N . ASP A 1 71 ? -12.852 -25.219 -4.391 1 97.56 71 ASP A N 1
ATOM 567 C CA . ASP A 1 71 ? -12.031 -26.297 -3.84 1 97.56 71 ASP A CA 1
ATOM 568 C C . ASP A 1 71 ? -10.555 -25.906 -3.811 1 97.56 71 ASP A C 1
ATOM 570 O O . ASP A 1 71 ? -9.867 -25.984 -4.824 1 97.56 71 ASP A O 1
ATOM 574 N N . GLY A 1 72 ? -10.156 -25.562 -2.578 1 98.38 72 GLY A N 1
ATOM 575 C CA . GLY A 1 72 ? -8.758 -25.234 -2.369 1 98.38 72 GLY A CA 1
ATOM 576 C C . GLY A 1 72 ? -8.445 -23.766 -2.572 1 98.38 72 GLY A C 1
ATOM 577 O O . GLY A 1 72 ? -9.32 -22.984 -2.961 1 98.38 72 GLY A O 1
ATOM 578 N N . LEU A 1 73 ? -7.219 -23.391 -2.189 1 98.88 73 LEU A N 1
ATOM 579 C CA . LEU A 1 73 ? -6.727 -22.031 -2.35 1 98.88 73 LEU A CA 1
ATOM 580 C C . LEU A 1 73 ? -5.492 -22 -3.246 1 98.88 73 LEU A C 1
ATOM 582 O O . LEU A 1 73 ? -4.652 -22.906 -3.188 1 98.88 73 LEU A O 1
ATOM 586 N N . LEU A 1 74 ? -5.441 -21.078 -4.156 1 98.81 74 LEU A N 1
ATOM 587 C CA . LEU A 1 74 ? -4.195 -20.672 -4.809 1 98.81 74 LEU A CA 1
ATOM 588 C C . LEU A 1 74 ? -3.486 -19.594 -4.012 1 98.81 74 LEU A C 1
ATOM 590 O O . LEU A 1 74 ? -3.949 -18.453 -3.965 1 98.81 74 LEU A O 1
ATOM 594 N N . THR A 1 75 ? -2.381 -19.953 -3.352 1 98.81 75 THR A N 1
ATOM 595 C CA . THR A 1 75 ? -1.656 -19.047 -2.461 1 98.81 75 THR A CA 1
ATOM 596 C C . THR A 1 75 ? -0.535 -18.328 -3.211 1 98.81 75 THR A C 1
ATOM 598 O O . THR A 1 75 ? -0.261 -18.641 -4.371 1 98.81 75 THR A O 1
ATOM 601 N N . PHE A 1 76 ? 0.139 -17.312 -2.508 1 98 76 PHE A N 1
ATOM 602 C CA . PHE A 1 76 ? 1.026 -16.5 -3.326 1 98 76 PHE A CA 1
ATOM 603 C C . PHE A 1 76 ? 2.404 -16.375 -2.684 1 98 76 PHE A C 1
ATOM 605 O O . PHE A 1 76 ? 3.363 -15.953 -3.328 1 98 76 PHE A O 1
ATOM 612 N N . THR A 1 77 ? 2.602 -16.766 -1.431 1 98.38 77 THR A N 1
ATOM 613 C CA . THR A 1 77 ? 3.906 -16.969 -0.812 1 98.38 77 THR A CA 1
ATOM 614 C C . THR A 1 77 ? 3.92 -18.266 -0.011 1 98.38 77 THR A C 1
ATOM 616 O O . THR A 1 77 ? 2.873 -18.734 0.446 1 98.38 77 THR A O 1
ATOM 619 N N . LEU A 1 78 ? 5.117 -18.797 0.117 1 98.69 78 LEU A N 1
ATOM 620 C CA . LEU A 1 78 ? 5.203 -20.047 0.882 1 98.69 78 LEU A CA 1
ATOM 621 C C . LEU A 1 78 ? 4.871 -19.797 2.35 1 98.69 78 LEU A C 1
ATOM 623 O O . LEU A 1 78 ? 4.238 -20.641 2.994 1 98.69 78 LEU A O 1
ATOM 627 N N . THR A 1 79 ? 5.258 -18.656 2.861 1 98.31 79 THR A N 1
ATOM 628 C CA . THR A 1 79 ? 4.945 -18.359 4.25 1 98.31 79 THR A CA 1
ATOM 629 C C . THR A 1 79 ? 3.436 -18.25 4.457 1 98.31 79 THR A C 1
ATOM 631 O O . THR A 1 79 ? 2.912 -18.703 5.48 1 98.31 79 THR A O 1
ATOM 634 N N . GLU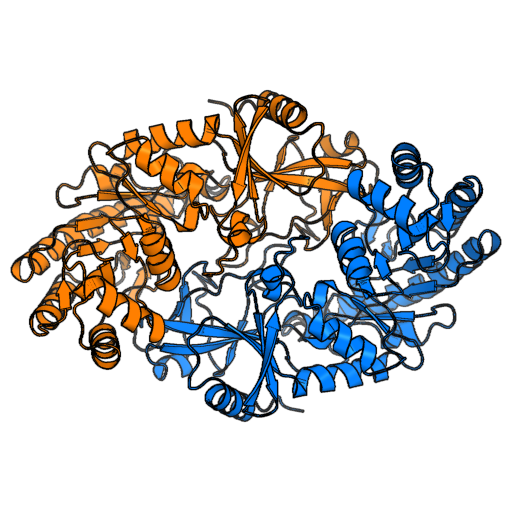 A 1 80 ? 2.74 -17.672 3.516 1 98.69 80 GLU A N 1
ATOM 635 C CA . GLU A 1 80 ? 1.282 -17.656 3.602 1 98.69 80 GLU A CA 1
ATOM 636 C C . GLU A 1 80 ? 0.716 -19.078 3.557 1 98.69 80 GLU A C 1
ATOM 638 O O . GLU A 1 80 ? -0.185 -19.406 4.328 1 98.69 80 GLU A O 1
ATOM 643 N N . THR A 1 81 ? 1.247 -19.828 2.586 1 98.88 81 THR A N 1
ATOM 644 C CA . THR A 1 81 ? 0.792 -21.203 2.389 1 98.88 81 THR A CA 1
ATOM 645 C C . THR A 1 81 ? 0.891 -22 3.688 1 98.88 81 THR A C 1
ATOM 647 O O . THR A 1 81 ? -0.071 -22.656 4.098 1 98.88 81 THR A O 1
ATOM 650 N N . LEU A 1 82 ? 2.014 -21.891 4.297 1 98.81 82 LEU A N 1
ATOM 651 C CA . LEU A 1 82 ? 2.258 -22.625 5.531 1 98.81 82 LEU A CA 1
ATOM 652 C C . LEU A 1 82 ? 1.358 -22.109 6.652 1 98.81 82 LEU A C 1
ATOM 654 O O . LEU A 1 82 ? 0.864 -22.891 7.465 1 98.81 82 LEU A O 1
ATOM 658 N N . TRP A 1 83 ? 1.185 -20.797 6.727 1 98.75 83 TRP A N 1
ATOM 659 C CA . TRP A 1 83 ? 0.292 -20.203 7.727 1 98.75 83 TRP A CA 1
ATOM 660 C C . TRP A 1 83 ? -1.13 -20.734 7.555 1 98.75 83 TRP A C 1
ATOM 662 O O . TRP A 1 83 ? -1.764 -21.156 8.523 1 98.75 83 TRP A O 1
ATOM 672 N N . LEU A 1 84 ? -1.627 -20.719 6.301 1 98.81 84 LEU A N 1
ATOM 673 C CA . LEU A 1 84 ? -2.979 -21.188 6.023 1 98.81 84 LEU A CA 1
ATOM 674 C C . LEU A 1 84 ? -3.105 -22.672 6.324 1 98.81 84 LEU A C 1
ATOM 676 O O . LEU A 1 84 ? -4.121 -23.125 6.867 1 98.81 84 LEU A O 1
ATOM 680 N N . ALA A 1 85 ? -2.098 -23.438 5.953 1 98.75 85 ALA A N 1
ATOM 681 C CA . ALA A 1 85 ? -2.096 -24.844 6.309 1 98.75 85 ALA A CA 1
ATOM 682 C C . ALA A 1 85 ? -2.225 -25.031 7.82 1 98.75 85 ALA A C 1
ATOM 684 O O . ALA A 1 85 ? -2.998 -25.875 8.281 1 98.75 85 ALA A O 1
ATOM 685 N N . GLY A 1 86 ? -1.471 -24.234 8.539 1 98.31 86 GLY A N 1
ATOM 686 C CA . GLY A 1 86 ? -1.531 -24.281 9.992 1 98.31 86 GLY A CA 1
ATOM 687 C C . GLY A 1 86 ? -2.891 -23.906 10.547 1 98.31 86 GLY A C 1
ATOM 688 O O . GLY A 1 86 ? -3.229 -24.266 11.68 1 98.31 86 GLY A O 1
ATOM 689 N N . GLN A 1 87 ? -3.646 -23.172 9.781 1 98.19 87 GLN A N 1
ATOM 690 C CA . GLN A 1 87 ? -4.977 -22.734 10.195 1 98.19 87 GLN A CA 1
ATOM 691 C C . GLN A 1 87 ? -6.039 -23.75 9.766 1 98.19 87 GLN A C 1
ATOM 693 O O . GLN A 1 87 ? -7.238 -23.484 9.867 1 98.19 87 GLN A O 1
ATOM 698 N N . GLY A 1 88 ? -5.641 -24.844 9.188 1 97.56 88 GLY A N 1
ATOM 699 C CA . GLY A 1 88 ? -6.562 -25.938 8.891 1 97.56 88 GLY A CA 1
ATOM 700 C C . GLY A 1 88 ? -7.027 -25.953 7.445 1 97.56 88 GLY A C 1
ATOM 701 O O . GLY A 1 88 ? -7.91 -26.719 7.078 1 97.56 88 GLY A O 1
ATOM 702 N N . PHE A 1 89 ? -6.5 -25.125 6.613 1 98.5 89 PHE A N 1
ATOM 703 C CA . PHE A 1 89 ? -6.828 -25.156 5.195 1 98.5 89 PHE A CA 1
ATOM 704 C C . PHE A 1 89 ? -6.113 -26.312 4.504 1 98.5 89 PHE A C 1
ATOM 706 O O . PHE A 1 89 ? -4.973 -26.641 4.844 1 98.5 89 PHE A O 1
ATOM 713 N N . SER A 1 90 ? -6.754 -26.922 3.588 1 97.62 90 SER A N 1
ATOM 714 C CA . SER A 1 90 ? -6.199 -28 2.773 1 97.62 90 SER A CA 1
ATOM 715 C C . SER A 1 90 ? -6.285 -27.672 1.288 1 97.62 90 SER A C 1
ATOM 717 O O . SER A 1 90 ? -6.844 -26.641 0.908 1 97.62 90 SER A O 1
ATOM 719 N N . ASN A 1 91 ? -5.668 -28.516 0.458 1 98.44 91 ASN A N 1
ATOM 720 C CA . ASN A 1 91 ? -5.664 -28.328 -0.989 1 98.44 91 ASN A CA 1
ATOM 721 C C . ASN A 1 91 ? -5.086 -26.969 -1.374 1 98.44 91 ASN A C 1
ATOM 723 O O . ASN A 1 91 ? -5.73 -26.188 -2.08 1 98.44 91 ASN A O 1
ATOM 727 N N . LEU A 1 92 ? -3.879 -26.719 -0.873 1 98.88 92 LEU A N 1
ATOM 728 C CA . LEU A 1 92 ? -3.172 -25.469 -1.093 1 98.88 92 LEU A CA 1
ATOM 729 C C . LEU A 1 92 ? -2.16 -25.594 -2.227 1 98.88 92 LEU A C 1
ATOM 731 O O . LEU A 1 92 ? -1.345 -26.516 -2.227 1 98.88 92 LEU A O 1
ATOM 735 N N . LEU A 1 93 ? -2.244 -24.766 -3.227 1 98.81 93 LEU A N 1
ATOM 736 C CA . LEU A 1 93 ? -1.32 -24.688 -4.352 1 98.81 93 LEU A CA 1
ATOM 737 C C . LEU A 1 93 ? -0.658 -23.312 -4.418 1 98.81 93 LEU A C 1
ATOM 739 O O . LEU A 1 93 ? -1.344 -22.297 -4.492 1 98.81 93 LEU A O 1
ATOM 743 N N . LEU A 1 94 ? 0.657 -23.281 -4.305 1 98.69 94 LEU A N 1
ATOM 744 C CA . LEU A 1 94 ? 1.397 -22.031 -4.379 1 98.69 94 LEU A CA 1
ATOM 745 C C . LEU A 1 94 ? 1.636 -21.625 -5.832 1 98.69 94 LEU A C 1
ATOM 747 O O . LEU A 1 94 ? 2.166 -22.406 -6.621 1 98.69 94 LEU A O 1
ATOM 751 N N . ALA A 1 95 ? 1.332 -20.406 -6.121 1 97.25 95 ALA A N 1
ATOM 752 C CA . ALA A 1 95 ? 1.296 -19.938 -7.508 1 97.25 95 ALA A CA 1
ATOM 753 C C . ALA A 1 95 ? 2.664 -19.438 -7.953 1 97.25 95 ALA A C 1
ATOM 755 O O . ALA A 1 95 ? 2.891 -19.203 -9.141 1 97.25 95 ALA A O 1
ATOM 756 N N . TYR A 1 96 ? 3.662 -19.25 -7.047 1 96.38 96 TYR A N 1
ATOM 757 C CA . TYR A 1 96 ? 4.988 -18.719 -7.34 1 96.38 96 TYR A CA 1
ATOM 758 C C . TYR A 1 96 ? 6.074 -19.594 -6.723 1 96.38 96 TYR A C 1
ATOM 760 O O . TYR A 1 96 ? 5.922 -20.094 -5.602 1 96.38 96 TYR A O 1
ATOM 768 N N . PRO A 1 97 ? 7.184 -19.75 -7.484 1 98.06 97 PRO A N 1
ATOM 769 C CA . PRO A 1 97 ? 8.242 -20.578 -6.91 1 98.06 97 PRO A CA 1
ATOM 770 C C . PRO A 1 97 ? 8.836 -19.984 -5.633 1 98.06 97 PRO A C 1
ATOM 772 O O . PRO A 1 97 ? 9.156 -18.797 -5.594 1 98.06 97 PRO A O 1
ATOM 775 N N . PRO A 1 98 ? 8.945 -20.766 -4.648 1 98 98 PRO A N 1
ATOM 776 C CA . PRO A 1 98 ? 9.508 -20.266 -3.393 1 98 98 PRO A CA 1
ATOM 777 C C . PRO A 1 98 ? 11.039 -20.328 -3.369 1 98 98 PRO A C 1
ATOM 779 O O . PRO A 1 98 ? 11.641 -21.219 -3.961 1 98 98 PRO A O 1
ATOM 782 N N . THR A 1 99 ? 11.641 -19.406 -2.686 1 97.5 99 THR A N 1
ATOM 783 C CA . THR A 1 99 ? 13.094 -19.406 -2.496 1 97.5 99 THR A CA 1
ATOM 784 C C . THR A 1 99 ? 13.438 -19.219 -1.021 1 97.5 99 THR A C 1
ATOM 786 O O . THR A 1 99 ? 14.617 -19.188 -0.658 1 97.5 99 THR A O 1
ATOM 789 N N . ASP A 1 100 ? 12.422 -19.062 -0.176 1 96.81 100 ASP A N 1
ATOM 790 C CA . ASP A 1 100 ? 12.617 -18.906 1.262 1 96.81 100 ASP A CA 1
ATOM 791 C C . ASP A 1 100 ? 13.117 -20.219 1.89 1 96.81 100 ASP A C 1
ATOM 793 O O . ASP A 1 100 ? 12.367 -21.188 2 1 96.81 100 ASP A O 1
ATOM 797 N N . ARG A 1 101 ? 14.336 -20.203 2.416 1 97.06 101 ARG A N 1
ATOM 798 C CA . ARG A 1 101 ? 14.977 -21.422 2.891 1 97.06 101 ARG A CA 1
ATOM 799 C C . ARG A 1 101 ? 14.273 -21.969 4.129 1 97.06 101 ARG A C 1
ATOM 801 O O . ARG A 1 101 ? 14 -23.172 4.211 1 97.06 101 ARG A O 1
ATOM 808 N N . ALA A 1 102 ? 13.969 -21.109 5.031 1 96.88 102 ALA A N 1
ATOM 809 C CA . ALA A 1 102 ? 13.297 -21.547 6.254 1 96.88 102 ALA A CA 1
ATOM 810 C C . ALA A 1 102 ? 11.922 -22.125 5.945 1 96.88 102 ALA A C 1
ATOM 812 O O . ALA A 1 102 ? 11.531 -23.156 6.512 1 96.88 102 ALA A O 1
ATOM 813 N N . ALA A 1 103 ? 11.211 -21.516 5.082 1 98.19 103 ALA A N 1
ATOM 814 C CA . ALA A 1 103 ? 9.875 -21.969 4.719 1 98.19 103 ALA A CA 1
ATOM 815 C C . ALA A 1 103 ? 9.938 -23.297 3.967 1 98.19 103 ALA A C 1
ATOM 817 O O . ALA A 1 103 ? 9.07 -24.156 4.148 1 98.19 103 ALA A O 1
ATOM 818 N N . LEU A 1 104 ? 10.945 -23.453 3.119 1 98.62 104 LEU A N 1
ATOM 819 C CA . LEU A 1 104 ? 11.109 -24.703 2.373 1 98.62 104 LEU A CA 1
ATOM 820 C C . LEU A 1 104 ? 11.383 -25.875 3.314 1 98.62 104 LEU A C 1
ATOM 822 O O . LEU A 1 104 ? 10.852 -26.969 3.117 1 98.62 104 LEU A O 1
ATOM 826 N N . ARG A 1 105 ? 12.219 -25.641 4.316 1 98.5 105 ARG A N 1
ATOM 827 C CA . ARG A 1 105 ? 12.469 -26.688 5.309 1 98.5 105 ARG A CA 1
ATOM 828 C C . ARG A 1 105 ? 11.188 -27.062 6.039 1 98.5 105 ARG A C 1
ATOM 830 O O . ARG A 1 105 ? 10.898 -28.25 6.223 1 98.5 105 ARG A O 1
ATOM 837 N N . ALA A 1 106 ? 10.422 -26.047 6.387 1 98.62 106 ALA A N 1
ATOM 838 C CA . ALA A 1 106 ? 9.148 -26.297 7.062 1 98.62 106 ALA A CA 1
ATOM 839 C C . ALA A 1 106 ? 8.188 -27.062 6.16 1 98.62 106 ALA A C 1
ATOM 841 O O . ALA A 1 106 ? 7.477 -27.953 6.621 1 98.62 106 ALA A O 1
ATOM 842 N N . LEU A 1 107 ? 8.156 -26.719 4.902 1 98.75 107 LEU A N 1
ATOM 843 C CA . LEU A 1 107 ? 7.32 -27.422 3.934 1 98.75 107 LEU A CA 1
ATOM 844 C C . LEU A 1 107 ? 7.707 -28.891 3.854 1 98.75 107 LEU A C 1
ATOM 846 O O . LEU A 1 107 ? 6.836 -29.766 3.812 1 98.75 107 LEU A O 1
ATOM 850 N N . GLY A 1 108 ? 9.023 -29.141 3.746 1 98.62 108 GLY A N 1
ATOM 851 C CA . GLY A 1 108 ? 9.492 -30.516 3.715 1 98.62 108 GLY A CA 1
ATOM 852 C C . GLY A 1 108 ? 8.992 -31.344 4.883 1 98.62 108 GLY A C 1
ATOM 853 O O . GLY A 1 108 ? 8.523 -32.469 4.699 1 98.62 108 GLY A O 1
ATOM 854 N N . GLU A 1 109 ? 9.102 -30.75 6.059 1 98.62 109 GLU A N 1
ATOM 855 C CA . GLU A 1 109 ? 8.633 -31.438 7.254 1 98.62 109 GLU A CA 1
ATOM 856 C C . GLU A 1 109 ? 7.133 -31.703 7.18 1 98.62 109 GLU A C 1
ATOM 858 O O . GLU A 1 109 ? 6.672 -32.781 7.555 1 98.62 109 GLU A O 1
ATOM 863 N N . LEU A 1 110 ? 6.43 -30.75 6.707 1 98.5 110 LEU A N 1
ATOM 864 C CA . LEU A 1 110 ? 4.984 -30.891 6.566 1 98.5 110 LEU A CA 1
ATOM 865 C C . LEU A 1 110 ? 4.641 -31.984 5.559 1 98.5 110 LEU A C 1
ATOM 867 O O . LEU A 1 110 ? 3.709 -32.75 5.773 1 98.5 110 LEU A O 1
ATOM 871 N N . THR A 1 111 ? 5.336 -32.031 4.461 1 98.44 111 THR A N 1
ATOM 872 C CA . THR A 1 111 ? 5.094 -33.031 3.418 1 98.44 111 THR A CA 1
ATOM 873 C C . THR A 1 111 ? 5.43 -34.438 3.916 1 98.44 111 THR A C 1
ATOM 875 O O . THR A 1 111 ? 4.723 -35.406 3.602 1 98.44 111 THR A O 1
ATOM 878 N N . ALA A 1 112 ? 6.484 -34.531 4.668 1 98.31 112 ALA A N 1
ATOM 879 C CA . ALA A 1 112 ? 6.84 -35.812 5.254 1 98.31 112 ALA A CA 1
ATOM 880 C C . ALA A 1 112 ? 5.723 -36.344 6.145 1 98.31 112 ALA A C 1
ATOM 882 O O . ALA A 1 112 ? 5.469 -37.562 6.184 1 98.31 112 ALA A O 1
ATOM 883 N N . LYS A 1 113 ? 5.059 -35.469 6.809 1 97.94 113 LYS A N 1
ATOM 884 C CA . LYS A 1 113 ? 3.984 -35.812 7.727 1 97.94 113 LYS A CA 1
ATOM 885 C C . LYS A 1 113 ? 2.705 -36.156 6.965 1 97.94 113 LYS A C 1
ATOM 887 O O . LYS A 1 113 ? 1.924 -37 7.406 1 97.94 113 LYS A O 1
ATOM 892 N N . ASP A 1 114 ? 2.459 -35.5 5.895 1 97.38 114 ASP A N 1
ATOM 893 C CA . ASP A 1 114 ? 1.256 -35.719 5.094 1 97.38 114 ASP A CA 1
ATOM 894 C C . ASP A 1 114 ? 1.575 -35.656 3.6 1 97.38 114 ASP A C 1
ATOM 896 O O . ASP A 1 114 ? 1.196 -34.719 2.91 1 97.38 114 ASP A O 1
ATOM 900 N N . PRO A 1 115 ? 2.1 -36.719 3.031 1 94.94 115 PRO A N 1
ATOM 901 C CA . PRO A 1 115 ? 2.629 -36.719 1.666 1 94.94 115 PRO A CA 1
ATOM 902 C C . PRO A 1 115 ? 1.555 -36.469 0.613 1 94.94 115 PRO A C 1
ATOM 904 O O . PRO A 1 115 ? 1.858 -35.969 -0.473 1 94.94 115 PRO A O 1
ATOM 907 N N . ASP A 1 116 ? 0.316 -36.75 0.99 1 93.19 116 ASP A N 1
ATOM 908 C CA . ASP A 1 116 ? -0.73 -36.625 -0.021 1 93.19 116 ASP A CA 1
ATOM 909 C C . ASP A 1 116 ? -1.496 -35.344 0.136 1 93.19 116 ASP A C 1
ATOM 911 O O . ASP A 1 116 ? -2.154 -34.875 -0.801 1 93.19 116 ASP A O 1
ATOM 915 N N . GLY A 1 117 ? -1.415 -34.75 1.326 1 95.25 117 GLY A N 1
ATOM 916 C CA . GLY A 1 117 ? -2.258 -33.625 1.612 1 95.25 117 GLY A CA 1
ATOM 917 C C . GLY A 1 117 ? -1.479 -32.312 1.741 1 95.25 117 GLY A C 1
ATOM 918 O O . GLY A 1 117 ? -2.062 -31.234 1.729 1 95.25 117 GLY A O 1
ATOM 919 N N . ALA A 1 118 ? -0.157 -32.375 1.749 1 97.56 118 ALA A N 1
ATOM 920 C CA . ALA A 1 118 ? 0.687 -31.219 1.954 1 97.56 118 ALA A CA 1
ATOM 921 C C . ALA A 1 118 ? 0.601 -30.266 0.764 1 97.56 118 ALA A C 1
ATOM 923 O O . ALA A 1 118 ? 0.219 -30.672 -0.336 1 97.56 118 ALA A O 1
ATOM 924 N N . PRO A 1 119 ? 0.88 -29 0.991 1 98.75 119 PRO A N 1
ATOM 925 C CA . PRO A 1 119 ? 0.827 -27.984 -0.072 1 98.75 119 PRO A CA 1
ATOM 926 C C . PRO A 1 119 ? 1.733 -28.328 -1.253 1 98.75 119 PRO A C 1
ATOM 928 O O . PRO A 1 119 ? 2.752 -29 -1.079 1 98.75 119 PRO A O 1
ATOM 931 N N . ILE A 1 120 ? 1.283 -27.984 -2.404 1 98.88 120 ILE A N 1
ATOM 932 C CA . ILE A 1 120 ? 2.039 -28.141 -3.643 1 98.88 120 ILE A CA 1
ATOM 933 C C . ILE A 1 120 ? 2.725 -26.828 -4 1 98.88 120 ILE A C 1
ATOM 935 O O . ILE A 1 120 ? 2.105 -25.766 -3.945 1 98.88 120 ILE A O 1
ATOM 939 N N . VAL A 1 121 ? 4.02 -26.844 -4.336 1 98.75 121 VAL A N 1
ATOM 940 C CA . VAL A 1 121 ? 4.723 -25.594 -4.617 1 98.75 121 VAL A CA 1
ATOM 941 C C . VAL A 1 121 ? 5.16 -25.562 -6.082 1 98.75 121 VAL A C 1
ATOM 943 O O . VAL A 1 121 ? 5.352 -26.609 -6.699 1 98.75 121 VAL A O 1
ATOM 946 N N . MET A 1 122 ? 5.402 -24.406 -6.586 1 98.62 122 MET A N 1
ATOM 947 C CA . MET A 1 122 ? 5.609 -24.156 -8.008 1 98.62 122 MET A CA 1
ATOM 948 C C . MET A 1 122 ? 7.09 -24.203 -8.359 1 98.62 122 MET A C 1
ATOM 950 O O . MET A 1 122 ? 7.934 -23.75 -7.578 1 98.62 122 MET A O 1
ATOM 954 N N . VAL A 1 123 ? 7.418 -24.703 -9.492 1 98.69 123 VAL A N 1
ATOM 955 C CA . VAL A 1 123 ? 8.758 -24.672 -10.078 1 98.69 123 VAL A CA 1
ATOM 956 C C . VAL A 1 123 ? 8.656 -24.453 -11.586 1 98.69 123 VAL A C 1
ATOM 958 O O . VAL A 1 123 ? 7.645 -24.797 -12.203 1 98.69 123 VAL A O 1
ATOM 961 N N . ASP A 1 124 ? 9.734 -23.891 -12.164 1 98.31 124 ASP A N 1
ATOM 962 C CA . ASP A 1 124 ? 9.742 -23.766 -13.617 1 98.31 124 ASP A CA 1
ATOM 963 C C . ASP A 1 124 ? 11.164 -23.875 -14.172 1 98.31 124 ASP A C 1
ATOM 965 O O . ASP A 1 124 ? 11.438 -23.406 -15.281 1 98.31 124 ASP A O 1
ATOM 969 N N . SER A 1 125 ? 12.094 -24.406 -13.367 1 98 125 SER A N 1
ATOM 970 C CA . SER A 1 125 ? 13.469 -24.594 -13.812 1 98 125 SER A CA 1
ATOM 971 C C . SER A 1 125 ? 14.188 -25.641 -12.969 1 98 125 SER A C 1
ATOM 973 O O . SER A 1 125 ? 13.758 -25.953 -11.852 1 98 125 SER A O 1
ATOM 975 N N . VAL A 1 126 ? 15.25 -26.141 -13.555 1 98.19 126 VAL A N 1
ATOM 976 C CA . VAL A 1 126 ? 16.094 -27.078 -12.82 1 98.19 126 VAL A CA 1
ATOM 977 C C . VAL A 1 126 ? 16.734 -26.391 -11.617 1 98.19 126 VAL A C 1
ATOM 979 O O . VAL A 1 126 ? 16.922 -27 -10.57 1 98.19 126 VAL A O 1
ATOM 982 N N . GLU A 1 127 ? 16.953 -25.094 -11.727 1 97.5 127 GLU A N 1
ATOM 983 C CA . GLU A 1 127 ? 17.531 -24.328 -10.633 1 97.5 127 GLU A CA 1
ATOM 984 C C . GLU A 1 127 ? 16.625 -24.359 -9.398 1 97.5 127 GLU A C 1
ATOM 986 O O . GLU A 1 127 ? 17.125 -24.375 -8.266 1 97.5 127 GLU A O 1
ATOM 991 N N . HIS A 1 128 ? 15.344 -24.359 -9.609 1 98.56 128 HIS A N 1
ATOM 992 C CA . HIS A 1 128 ? 14.414 -24.484 -8.5 1 98.56 128 HIS A CA 1
ATOM 993 C C . HIS A 1 128 ? 14.578 -25.828 -7.793 1 98.56 128 HIS A C 1
ATOM 995 O O . HIS A 1 128 ? 14.555 -25.891 -6.562 1 98.56 128 HIS A O 1
ATOM 1001 N N . LEU A 1 129 ? 14.719 -26.891 -8.625 1 98.62 129 LEU A N 1
ATOM 1002 C CA . LEU A 1 129 ? 14.891 -28.219 -8.055 1 98.62 129 LEU A CA 1
ATOM 1003 C C . LEU A 1 129 ? 16.156 -28.297 -7.207 1 98.62 129 LEU A C 1
ATOM 1005 O O . LEU A 1 129 ? 16.125 -28.797 -6.086 1 98.62 129 LEU A O 1
ATOM 1009 N N . ASP A 1 130 ? 17.219 -27.734 -7.77 1 98.19 130 ASP A N 1
ATOM 1010 C CA . ASP A 1 130 ? 18.484 -27.703 -7.055 1 98.19 130 ASP A CA 1
ATOM 1011 C C . ASP A 1 130 ? 18.359 -26.953 -5.734 1 98.19 130 ASP A C 1
ATOM 1013 O O . ASP A 1 130 ? 18.859 -27.391 -4.703 1 98.19 130 ASP A O 1
ATOM 1017 N N . LEU A 1 131 ? 17.672 -25.844 -5.766 1 97.81 131 LEU A N 1
ATOM 1018 C CA . LEU A 1 131 ? 17.484 -25.016 -4.574 1 97.81 131 LEU A CA 1
ATOM 1019 C C . LEU A 1 131 ? 16.703 -25.781 -3.506 1 97.81 131 LEU A C 1
ATOM 1021 O O . LEU A 1 131 ? 17.078 -25.781 -2.332 1 97.81 131 LEU A O 1
ATOM 1025 N N . ILE A 1 132 ? 15.633 -26.422 -3.869 1 98.44 132 ILE A N 1
ATOM 1026 C CA . ILE A 1 132 ? 14.797 -27.188 -2.941 1 98.44 132 ILE A CA 1
ATOM 1027 C C . ILE A 1 132 ? 15.625 -28.297 -2.301 1 98.44 132 ILE A C 1
ATOM 1029 O O . ILE A 1 132 ? 15.648 -28.438 -1.077 1 98.44 132 ILE A O 1
ATOM 1033 N N . GLU A 1 133 ? 16.391 -29.016 -3.127 1 98.06 133 GLU A N 1
ATOM 1034 C CA . GLU A 1 133 ? 17.141 -30.172 -2.635 1 98.06 133 GLU A CA 1
ATOM 1035 C C . GLU A 1 133 ? 18.297 -29.734 -1.746 1 98.06 133 GLU A C 1
ATOM 1037 O O . GLU A 1 133 ? 18.672 -30.438 -0.807 1 98.06 133 GLU A O 1
ATOM 1042 N N . ARG A 1 134 ? 18.859 -28.562 -2.045 1 97.06 134 ARG A N 1
ATOM 1043 C CA . ARG A 1 134 ? 19.906 -28.031 -1.195 1 97.06 134 ARG A CA 1
ATOM 1044 C C . ARG A 1 134 ? 19.359 -27.578 0.153 1 97.06 134 ARG A C 1
ATOM 1046 O O . ARG A 1 134 ? 20.094 -27.516 1.141 1 97.06 134 ARG A O 1
ATOM 1053 N N . THR A 1 135 ? 18.125 -27.266 0.205 1 97.5 135 THR A N 1
ATOM 1054 C CA . THR A 1 135 ? 17.531 -26.656 1.385 1 97.5 135 THR A CA 1
ATOM 1055 C C . THR A 1 135 ? 16.906 -27.719 2.287 1 97.5 135 THR A C 1
ATOM 1057 O O . THR A 1 135 ? 16.906 -27.578 3.514 1 97.5 135 THR A O 1
ATOM 1060 N N . THR A 1 136 ? 16.312 -28.766 1.705 1 97.81 136 THR A N 1
ATOM 1061 C CA . THR A 1 136 ? 15.688 -29.844 2.48 1 97.81 136 THR A CA 1
ATOM 1062 C C . THR A 1 136 ? 15.867 -31.188 1.79 1 97.81 136 THR A C 1
ATOM 1064 O O . THR A 1 136 ? 15.828 -31.266 0.561 1 97.81 136 THR A O 1
ATOM 1067 N N . ASP A 1 137 ? 15.984 -32.25 2.559 1 97 137 ASP A N 1
ATOM 1068 C CA . ASP A 1 137 ? 16.062 -33.594 2.039 1 97 137 ASP A CA 1
ATOM 1069 C C . ASP A 1 137 ? 14.711 -34.312 2.135 1 97 137 ASP A C 1
ATOM 1071 O O . ASP A 1 137 ? 14.594 -35.469 1.775 1 97 137 ASP A O 1
ATOM 1075 N N . LYS A 1 138 ? 13.719 -33.594 2.637 1 98.31 138 LYS A N 1
ATOM 1076 C CA . LYS A 1 138 ? 12.375 -34.156 2.803 1 98.31 138 LYS A CA 1
ATOM 1077 C C . LYS A 1 138 ? 11.586 -34.062 1.501 1 98.31 138 LYS A C 1
ATOM 1079 O O . LYS A 1 138 ? 11.953 -33.312 0.589 1 98.31 138 LYS A O 1
ATOM 1084 N N . PRO A 1 139 ? 10.508 -34.844 1.394 1 98.5 139 PRO A N 1
ATOM 1085 C CA . PRO A 1 139 ? 9.719 -34.844 0.162 1 98.5 139 PRO A CA 1
ATOM 1086 C C . PRO A 1 139 ? 9.023 -33.5 -0.075 1 98.5 139 PRO A C 1
ATOM 1088 O O . PRO A 1 139 ? 8.68 -32.812 0.881 1 98.5 139 PRO A O 1
ATOM 1091 N N . VAL A 1 140 ? 8.828 -33.125 -1.284 1 98.69 140 VAL A N 1
ATOM 1092 C CA . VAL A 1 140 ? 8.117 -31.906 -1.691 1 98.69 140 VAL A CA 1
ATOM 1093 C C . VAL A 1 140 ? 7.262 -32.219 -2.924 1 98.69 140 VAL A C 1
ATOM 1095 O O . VAL A 1 140 ? 7.719 -32.875 -3.855 1 98.69 140 VAL A O 1
ATOM 1098 N N . ARG A 1 141 ? 6.004 -31.812 -2.92 1 98.75 141 ARG A N 1
ATOM 1099 C CA . ARG A 1 141 ? 5.117 -31.906 -4.074 1 98.75 141 ARG A CA 1
ATOM 1100 C C . ARG A 1 141 ? 5.23 -30.672 -4.957 1 98.75 141 ARG A C 1
ATOM 1102 O O . ARG A 1 141 ? 5.227 -29.547 -4.457 1 98.75 141 ARG A O 1
ATOM 1109 N N . LEU A 1 142 ? 5.293 -30.906 -6.238 1 98.75 142 LEU A N 1
ATOM 1110 C CA . LEU A 1 142 ? 5.617 -29.812 -7.145 1 98.75 142 LEU A CA 1
ATOM 1111 C C . LEU A 1 142 ? 4.492 -29.594 -8.148 1 98.75 142 LEU A C 1
ATOM 1113 O O . LEU A 1 142 ? 3.773 -30.531 -8.5 1 98.75 142 LEU A O 1
ATOM 1117 N N . CYS A 1 143 ? 4.328 -28.406 -8.539 1 98.81 143 CYS A N 1
ATOM 1118 C CA . CYS A 1 143 ? 3.535 -27.969 -9.68 1 98.81 143 CYS A CA 1
ATOM 1119 C C . CYS A 1 143 ? 4.418 -27.312 -10.734 1 98.81 143 CYS A C 1
ATOM 1121 O O . CYS A 1 143 ? 5.211 -26.422 -10.422 1 98.81 143 CYS A O 1
ATOM 1123 N N . LEU A 1 144 ? 4.309 -27.766 -11.953 1 98.5 144 LEU A N 1
ATOM 1124 C CA . LEU A 1 144 ? 5.055 -27.188 -13.062 1 98.5 144 LEU A CA 1
ATOM 1125 C C . LEU A 1 144 ? 4.332 -25.969 -13.633 1 98.5 144 LEU A C 1
ATOM 1127 O O . LEU A 1 144 ? 3.148 -26.047 -13.969 1 98.5 144 LEU A O 1
ATOM 1131 N N . ASP A 1 145 ? 5.016 -24.828 -13.68 1 97.88 145 ASP A N 1
ATOM 1132 C CA . ASP A 1 145 ? 4.445 -23.641 -14.281 1 97.88 145 ASP A CA 1
ATOM 1133 C C . ASP A 1 145 ? 4.746 -23.578 -15.773 1 97.88 145 ASP A C 1
ATOM 1135 O O . ASP A 1 145 ? 5.898 -23.406 -16.172 1 97.88 145 ASP A O 1
ATOM 1139 N N . PHE A 1 146 ? 3.777 -23.688 -16.594 1 96.69 146 PHE A N 1
ATOM 1140 C CA . PHE A 1 146 ? 3.895 -23.641 -18.047 1 96.69 146 PHE A CA 1
ATOM 1141 C C . PHE A 1 146 ? 3.572 -22.25 -18.578 1 96.69 146 PHE A C 1
ATOM 1143 O O . PHE A 1 146 ? 2.553 -21.656 -18.203 1 96.69 146 PHE A O 1
ATOM 1150 N N . ASP A 1 147 ? 4.469 -21.625 -19.328 1 92.88 147 ASP A N 1
ATOM 1151 C CA . ASP A 1 147 ? 4.332 -20.266 -19.859 1 92.88 147 ASP A CA 1
ATOM 1152 C C . ASP A 1 147 ? 3.125 -20.156 -20.781 1 92.88 147 ASP A C 1
ATOM 1154 O O . ASP A 1 147 ? 3.064 -20.828 -21.812 1 92.88 147 ASP A O 1
ATOM 1158 N N . ALA A 1 148 ? 2.25 -19.266 -20.453 1 89.31 148 ALA A N 1
ATOM 1159 C CA . ALA A 1 148 ? 1.05 -19.062 -21.266 1 89.31 148 ALA A CA 1
ATOM 1160 C C . ALA A 1 148 ? 1.225 -17.906 -22.234 1 89.31 148 ALA A C 1
ATOM 1162 O O . ALA A 1 148 ? 0.278 -17.516 -22.922 1 89.31 148 ALA A O 1
ATOM 1163 N N . GLY A 1 149 ? 2.383 -17.359 -22.203 1 85.62 149 GLY A N 1
ATOM 1164 C CA . GLY A 1 149 ? 2.613 -16.203 -23.062 1 85.62 149 GLY A CA 1
ATOM 1165 C C . GLY A 1 149 ? 2.457 -16.516 -24.547 1 85.62 149 GLY A C 1
ATOM 1166 O O . GLY A 1 149 ? 2.635 -17.656 -24.969 1 85.62 149 GLY A O 1
ATOM 1167 N N . TYR A 1 150 ? 2.117 -15.438 -25.281 1 82.38 150 TYR A N 1
ATOM 1168 C CA . TYR A 1 150 ? 1.962 -15.523 -26.734 1 82.38 150 TYR A CA 1
ATOM 1169 C C . TYR A 1 150 ? 3.225 -15.055 -27.453 1 82.38 150 TYR A C 1
ATOM 1171 O O . TYR A 1 150 ? 3.605 -13.891 -27.344 1 82.38 150 TYR A O 1
ATOM 1179 N N . TRP A 1 151 ? 3.906 -15.984 -28.062 1 79.19 151 TRP A N 1
ATOM 1180 C CA . TRP A 1 151 ? 5.16 -15.672 -28.75 1 79.19 151 TRP A CA 1
ATOM 1181 C C . TRP A 1 151 ? 4.934 -15.484 -30.234 1 79.19 151 TRP A C 1
ATOM 1183 O O . TRP A 1 151 ? 4.297 -16.312 -30.891 1 79.19 151 TRP A O 1
ATOM 1193 N N . ARG A 1 152 ? 5.367 -14.289 -30.719 1 78 152 ARG A N 1
ATOM 1194 C CA . ARG A 1 152 ? 5.242 -13.977 -32.125 1 78 152 ARG A CA 1
ATOM 1195 C C . ARG A 1 152 ? 6.605 -13.688 -32.75 1 78 152 ARG A C 1
ATOM 1197 O O . ARG A 1 152 ? 7.613 -13.641 -32.031 1 78 152 ARG A O 1
ATOM 1204 N N . ALA A 1 153 ? 6.578 -13.57 -34.031 1 73.88 153 ALA A N 1
ATOM 1205 C CA . ALA A 1 153 ? 7.762 -13.219 -34.812 1 73.88 153 ALA A CA 1
ATOM 1206 C C . ALA A 1 153 ? 8.914 -14.18 -34.531 1 73.88 153 ALA A C 1
ATOM 1208 O O . ALA A 1 153 ? 10.031 -13.75 -34.25 1 73.88 153 ALA A O 1
ATOM 1209 N N . GLY A 1 154 ? 8.68 -15.391 -34.531 1 65.69 154 GLY A N 1
ATOM 1210 C CA . GLY A 1 154 ? 9.695 -16.422 -34.344 1 65.69 154 GLY A CA 1
ATOM 1211 C C . GLY A 1 154 ? 10.273 -16.438 -32.938 1 65.69 154 GLY A C 1
ATOM 1212 O O . GLY A 1 154 ? 11.461 -16.703 -32.781 1 65.69 154 GLY A O 1
ATOM 1213 N N . GLY A 1 155 ? 9.453 -15.938 -32.031 1 67.38 155 GLY A N 1
ATOM 1214 C CA . GLY A 1 155 ? 9.875 -15.969 -30.641 1 67.38 155 GLY A CA 1
ATOM 1215 C C . GLY A 1 155 ? 10.516 -14.68 -30.172 1 67.38 155 GLY A C 1
ATOM 1216 O O . GLY A 1 155 ? 10.961 -14.578 -29.031 1 67.38 155 GLY A O 1
ATOM 1217 N N . ARG A 1 156 ? 10.609 -13.664 -31.156 1 71.81 156 ARG A N 1
ATOM 1218 C CA . ARG A 1 156 ? 11.289 -12.406 -30.844 1 71.81 156 ARG A CA 1
ATOM 1219 C C . ARG A 1 156 ? 10.391 -11.469 -30.047 1 71.81 156 ARG A C 1
ATOM 1221 O O . ARG A 1 156 ? 10.883 -10.602 -29.328 1 71.81 156 ARG A O 1
ATOM 1228 N N . ILE A 1 157 ? 9.094 -11.766 -30.031 1 74.56 157 ILE A N 1
ATOM 1229 C CA . ILE A 1 157 ? 8.133 -10.906 -29.359 1 74.56 157 ILE A CA 1
ATOM 1230 C C . ILE A 1 157 ? 7.238 -11.742 -28.438 1 74.56 157 ILE A C 1
ATOM 1232 O O . ILE A 1 157 ? 6.586 -12.68 -28.891 1 74.56 157 ILE A O 1
ATOM 1236 N N . LYS A 1 158 ? 7.391 -11.492 -27.188 1 77.5 158 LYS A N 1
ATOM 1237 C CA . LYS A 1 158 ? 6.535 -12.164 -26.219 1 77.5 158 LYS A CA 1
ATOM 1238 C C . LYS A 1 158 ? 5.469 -11.219 -25.672 1 77.5 158 LYS A C 1
ATOM 1240 O O . LYS A 1 158 ? 5.781 -10.117 -25.219 1 77.5 158 LYS A O 1
ATOM 1245 N N . ILE A 1 159 ? 4.301 -11.625 -25.844 1 78.06 159 ILE A N 1
ATOM 1246 C CA . ILE A 1 159 ? 3.176 -10.938 -25.219 1 78.06 159 ILE A CA 1
ATOM 1247 C C . ILE A 1 159 ? 2.701 -11.734 -24 1 78.06 159 ILE A C 1
ATOM 1249 O O . ILE A 1 159 ? 2.336 -12.906 -24.125 1 78.06 159 ILE A O 1
ATOM 1253 N N . GLY A 1 160 ? 2.863 -11.086 -22.859 1 79.56 160 GLY A N 1
ATOM 1254 C CA . GLY A 1 160 ? 2.504 -11.75 -21.625 1 79.56 160 GLY A CA 1
ATOM 1255 C C . GLY A 1 160 ? 3.504 -11.508 -20.5 1 79.56 160 GLY A C 1
ATOM 1256 O O . GLY A 1 160 ? 4.508 -10.828 -20.703 1 79.56 160 GLY A O 1
ATOM 1257 N N . SER A 1 161 ? 3.188 -12.109 -19.406 1 82 161 SER A N 1
ATOM 1258 C CA . SER A 1 161 ? 3.982 -11.875 -18.203 1 82 161 SER A CA 1
ATOM 1259 C C . SER A 1 161 ? 5.344 -12.555 -18.297 1 82 161 SER A C 1
ATOM 1261 O O . SER A 1 161 ? 5.465 -13.633 -18.891 1 82 161 SER A O 1
ATOM 1263 N N . LYS A 1 162 ? 6.387 -11.914 -17.828 1 86.31 162 LYS A N 1
ATOM 1264 C CA . LYS A 1 162 ? 7.723 -12.492 -17.734 1 86.31 162 LYS A CA 1
ATOM 1265 C C . LYS A 1 162 ? 7.836 -13.414 -16.516 1 86.31 162 LYS A C 1
ATOM 1267 O O . LYS A 1 162 ? 8.445 -13.055 -15.516 1 86.31 162 LYS A O 1
ATOM 1272 N N . ARG A 1 163 ? 7.281 -14.547 -16.75 1 90.25 163 ARG A N 1
ATOM 1273 C CA . ARG A 1 163 ? 7.152 -15.523 -15.672 1 90.25 163 ARG A CA 1
ATOM 1274 C C . ARG A 1 163 ? 7.977 -16.766 -15.961 1 90.25 163 ARG A C 1
ATOM 1276 O O . ARG A 1 163 ? 9.211 -16.75 -15.875 1 90.25 163 ARG A O 1
ATOM 1283 N N . SER A 1 164 ? 7.395 -17.812 -16.438 1 93.38 164 SER A N 1
ATOM 1284 C CA . SER A 1 164 ? 8.047 -19.109 -16.641 1 93.38 164 SER A CA 1
ATOM 1285 C C . SER A 1 164 ? 8.797 -19.141 -17.969 1 93.38 164 SER A C 1
ATOM 1287 O O . SER A 1 164 ? 8.289 -18.656 -18.984 1 93.38 164 SER A O 1
ATOM 1289 N N . PRO A 1 165 ? 9.961 -19.719 -18 1 93 165 PRO A N 1
ATOM 1290 C CA . PRO A 1 165 ? 10.695 -19.891 -19.266 1 93 165 PRO A CA 1
ATOM 1291 C C . PRO A 1 165 ? 10.211 -21.094 -20.078 1 93 165 PRO A C 1
ATOM 1293 O O . PRO A 1 165 ? 10.648 -21.297 -21.203 1 93 165 PRO A O 1
ATOM 1296 N N . LEU A 1 166 ? 9.32 -21.906 -19.547 1 96 166 LEU A N 1
ATOM 1297 C CA . LEU A 1 166 ? 8.875 -23.141 -20.188 1 96 166 LEU A CA 1
ATOM 1298 C C . LEU A 1 166 ? 7.75 -22.859 -21.172 1 96 166 LEU A C 1
ATOM 1300 O O . LEU A 1 166 ? 6.57 -22.969 -20.828 1 96 166 LEU A O 1
ATOM 1304 N N . HIS A 1 167 ? 8.156 -22.703 -22.422 1 93.38 167 HIS A N 1
ATOM 1305 C CA . HIS A 1 167 ? 7.18 -22.266 -23.422 1 93.38 167 HIS A CA 1
ATOM 1306 C C . HIS A 1 167 ? 6.672 -23.438 -24.25 1 93.38 167 HIS A C 1
ATOM 1308 O O . HIS A 1 167 ? 5.488 -23.484 -24.594 1 93.38 167 HIS A O 1
ATOM 1314 N N . THR A 1 168 ? 7.551 -24.359 -24.562 1 95.44 168 THR A N 1
ATOM 1315 C CA . THR A 1 168 ? 7.141 -25.453 -25.453 1 95.44 168 THR A CA 1
ATOM 1316 C C . THR A 1 168 ? 6.773 -26.688 -24.641 1 95.44 168 THR A C 1
ATOM 1318 O O . THR A 1 168 ? 7.309 -26.906 -23.547 1 95.44 168 THR A O 1
ATOM 1321 N N . PRO A 1 169 ? 5.855 -27.484 -25.203 1 97.5 169 PRO A N 1
ATOM 1322 C CA . PRO A 1 169 ? 5.508 -28.75 -24.547 1 97.5 169 PRO A CA 1
ATOM 1323 C C . PRO A 1 169 ? 6.73 -29.609 -24.25 1 97.5 169 PRO A C 1
ATOM 1325 O O . PRO A 1 169 ? 6.789 -30.266 -23.203 1 97.5 169 PRO A O 1
ATOM 1328 N N . GLU A 1 170 ? 7.695 -29.578 -25.141 1 97.81 170 GLU A N 1
ATOM 1329 C CA . GLU A 1 170 ? 8.906 -30.359 -24.969 1 97.81 170 GLU A CA 1
ATOM 1330 C C . GLU A 1 170 ? 9.727 -29.875 -23.781 1 97.81 170 GLU A C 1
ATOM 1332 O O . GLU A 1 170 ? 10.328 -30.688 -23.062 1 97.81 170 GLU A O 1
ATOM 1337 N N . GLN A 1 171 ? 9.773 -28.609 -23.594 1 97.75 171 GLN A N 1
ATOM 1338 C CA . GLN A 1 171 ? 10.453 -28.047 -22.422 1 97.75 171 GLN A CA 1
ATOM 1339 C C . GLN A 1 171 ? 9.781 -28.484 -21.141 1 97.75 171 GLN A C 1
ATOM 1341 O O . GLN A 1 171 ? 10.453 -28.812 -20.156 1 97.75 171 GLN A O 1
ATOM 1346 N N . ALA A 1 172 ? 8.445 -28.453 -21.125 1 98.38 172 ALA A N 1
ATOM 1347 C CA . ALA A 1 172 ? 7.691 -28.922 -19.969 1 98.38 172 ALA A CA 1
ATOM 1348 C C . ALA A 1 172 ? 8 -30.375 -19.656 1 98.38 172 ALA A C 1
ATOM 1350 O O . ALA A 1 172 ? 8.242 -30.734 -18.5 1 98.38 172 ALA A O 1
ATOM 1351 N N . ARG A 1 173 ? 7.992 -31.172 -20.703 1 98.62 173 ARG A N 1
ATOM 1352 C CA . ARG A 1 173 ? 8.312 -32.594 -20.531 1 98.62 173 ARG A CA 1
ATOM 1353 C C . ARG A 1 173 ? 9.727 -32.75 -20 1 98.62 173 ARG A C 1
ATOM 1355 O O . ARG A 1 173 ? 9.969 -33.625 -19.141 1 98.62 173 ARG A O 1
ATOM 1362 N N . ALA A 1 174 ? 10.633 -32 -20.531 1 98.62 174 ALA A N 1
ATOM 1363 C CA . ALA A 1 174 ? 12.023 -32.125 -20.109 1 98.62 174 ALA A CA 1
ATOM 1364 C C . ALA A 1 174 ? 12.164 -31.844 -18.609 1 98.62 174 ALA A C 1
ATOM 1366 O O . ALA A 1 174 ? 12.906 -32.562 -17.922 1 98.62 174 ALA A O 1
ATOM 1367 N N . LEU A 1 175 ? 11.5 -30.828 -18.109 1 98.69 175 LEU A N 1
ATOM 1368 C CA . LEU A 1 175 ? 11.555 -30.547 -16.688 1 98.69 175 LEU A CA 1
ATOM 1369 C C . LEU A 1 175 ? 10.883 -31.656 -15.883 1 98.69 175 LEU A C 1
ATOM 1371 O O . LEU A 1 175 ? 11.359 -32.031 -14.805 1 98.69 175 LEU A O 1
ATOM 1375 N N . ALA A 1 176 ? 9.766 -32.188 -16.406 1 98.75 176 ALA A N 1
ATOM 1376 C CA . ALA A 1 176 ? 9.102 -33.312 -15.75 1 98.75 176 ALA A CA 1
ATOM 1377 C C . ALA A 1 176 ? 10.047 -34.5 -15.602 1 98.75 176 ALA A C 1
ATOM 1379 O O . ALA A 1 176 ? 10.07 -35.156 -14.555 1 98.75 176 ALA A O 1
ATOM 1380 N N . VAL A 1 177 ? 10.812 -34.781 -16.641 1 98.81 177 VAL A N 1
ATOM 1381 C CA . VAL A 1 177 ? 11.773 -35.875 -16.609 1 98.81 177 VAL A CA 1
ATOM 1382 C C . VAL A 1 177 ? 12.836 -35.594 -15.539 1 98.81 177 VAL A C 1
ATOM 1384 O O . VAL A 1 177 ? 13.211 -36.5 -14.789 1 98.81 177 VAL A O 1
ATOM 1387 N N . GLU A 1 178 ? 13.312 -34.375 -15.484 1 98.69 178 GLU A N 1
ATOM 1388 C CA . GLU A 1 178 ? 14.281 -34 -14.461 1 98.69 178 GLU A CA 1
ATOM 1389 C C . GLU A 1 178 ? 13.719 -34.219 -13.055 1 98.69 178 GLU A C 1
ATOM 1391 O O . GLU A 1 178 ? 14.43 -34.688 -12.164 1 98.69 178 GLU A O 1
ATOM 1396 N N . ILE A 1 179 ? 12.484 -33.844 -12.836 1 98.69 179 ILE A N 1
ATOM 1397 C CA . ILE A 1 179 ? 11.836 -34 -11.547 1 98.69 179 ILE A CA 1
ATOM 1398 C C . ILE A 1 179 ? 11.75 -35.5 -11.203 1 98.69 179 ILE A C 1
ATOM 1400 O O . ILE A 1 179 ? 12.047 -35.906 -10.078 1 98.69 179 ILE A O 1
ATOM 1404 N N . ALA A 1 180 ? 11.398 -36.344 -12.172 1 98.25 180 ALA A N 1
ATOM 1405 C CA . ALA A 1 180 ? 11.219 -37.781 -11.977 1 98.25 180 ALA A CA 1
ATOM 1406 C C . ALA A 1 180 ? 12.531 -38.438 -11.562 1 98.25 180 ALA A C 1
ATOM 1408 O O . ALA A 1 180 ? 12.523 -39.469 -10.906 1 98.25 180 ALA A O 1
ATOM 1409 N N . ARG A 1 181 ? 13.586 -37.812 -11.898 1 98.06 181 ARG A N 1
ATOM 1410 C CA . ARG A 1 181 ? 14.906 -38.375 -11.57 1 98.06 181 ARG A CA 1
ATOM 1411 C C . ARG A 1 181 ? 15.266 -38.094 -10.117 1 98.06 181 ARG A C 1
ATOM 1413 O O . ARG A 1 181 ? 16.25 -38.625 -9.602 1 98.06 181 ARG A O 1
ATOM 1420 N N . ARG A 1 182 ? 14.477 -37.312 -9.453 1 97.88 182 ARG A N 1
ATOM 1421 C CA . ARG A 1 182 ? 14.781 -36.875 -8.094 1 97.88 182 ARG A CA 1
ATOM 1422 C C . ARG A 1 182 ? 13.789 -37.5 -7.102 1 97.88 182 ARG A C 1
ATOM 1424 O O . ARG A 1 182 ? 12.672 -37 -6.957 1 97.88 182 ARG A O 1
ATOM 1431 N N . PRO A 1 183 ? 14.18 -38.406 -6.285 1 96.19 183 PRO A N 1
ATOM 1432 C CA . PRO A 1 183 ? 13.266 -39.25 -5.492 1 96.19 183 PRO A CA 1
ATOM 1433 C C . PRO A 1 183 ? 12.461 -38.438 -4.473 1 96.19 183 PRO A C 1
ATOM 1435 O O . PRO A 1 183 ? 11.352 -38.812 -4.105 1 96.19 183 PRO A O 1
ATOM 1438 N N . ALA A 1 184 ? 13.008 -37.312 -4.008 1 97.19 184 ALA A N 1
ATOM 1439 C CA . ALA A 1 184 ? 12.336 -36.562 -2.969 1 97.19 184 ALA A CA 1
ATOM 1440 C C . ALA A 1 184 ? 11.266 -35.656 -3.566 1 97.19 184 ALA A C 1
ATOM 1442 O O . ALA A 1 184 ? 10.438 -35.094 -2.84 1 97.19 184 ALA A O 1
ATOM 1443 N N . LEU A 1 185 ? 11.273 -35.469 -4.852 1 98.25 185 LEU A N 1
ATOM 1444 C CA . LEU A 1 185 ? 10.375 -34.531 -5.512 1 98.25 185 LEU A CA 1
ATOM 1445 C C . LEU A 1 185 ? 9.289 -35.281 -6.289 1 98.25 185 LEU A C 1
ATOM 1447 O O . LEU A 1 185 ? 9.562 -36.312 -6.922 1 98.25 185 LEU A O 1
ATOM 1451 N N . THR A 1 186 ? 8.078 -34.875 -6.156 1 98.19 186 THR A N 1
ATOM 1452 C CA . THR A 1 186 ? 6.961 -35.469 -6.879 1 98.19 186 THR A CA 1
ATOM 1453 C C . THR A 1 186 ? 6.199 -34.406 -7.668 1 98.19 186 THR A C 1
AT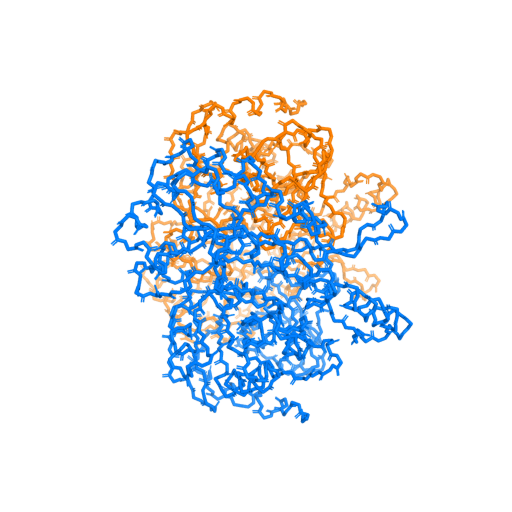OM 1455 O O . THR A 1 186 ? 5.723 -33.406 -7.098 1 98.19 186 THR A O 1
ATOM 1458 N N . LEU A 1 187 ? 6.082 -34.562 -9 1 98.56 187 LEU A N 1
ATOM 1459 C CA . LEU A 1 187 ? 5.27 -33.656 -9.82 1 98.56 187 LEU A CA 1
ATOM 1460 C C . LEU A 1 187 ? 3.793 -34.031 -9.711 1 98.56 187 LEU A C 1
ATOM 1462 O O . LEU A 1 187 ? 3.371 -35.094 -10.172 1 98.56 187 LEU A O 1
ATOM 1466 N N . ALA A 1 188 ? 3.01 -33.125 -9.102 1 98.12 188 ALA A N 1
ATOM 1467 C CA . ALA A 1 188 ? 1.614 -33.438 -8.805 1 98.12 188 ALA A CA 1
ATOM 1468 C C . ALA A 1 188 ? 0.669 -32.594 -9.656 1 98.12 188 ALA A C 1
ATOM 1470 O O . ALA A 1 188 ? -0.506 -32.938 -9.812 1 98.12 188 ALA A O 1
ATOM 1471 N N . ALA A 1 189 ? 1.14 -31.531 -10.18 1 98.56 189 ALA A N 1
ATOM 1472 C CA . ALA A 1 189 ? 0.244 -30.578 -10.836 1 98.56 189 ALA A CA 1
ATOM 1473 C C . ALA A 1 189 ? 0.959 -29.828 -11.961 1 98.56 189 ALA A C 1
ATOM 1475 O O . ALA A 1 189 ? 2.191 -29.828 -12.023 1 98.56 189 ALA A O 1
ATOM 1476 N N . LEU A 1 190 ? 0.22 -29.266 -12.883 1 98.5 190 LEU A N 1
ATOM 1477 C CA . LEU A 1 190 ? 0.658 -28.344 -13.938 1 98.5 190 LEU A CA 1
ATOM 1478 C C . LEU A 1 190 ? -0.245 -27.125 -14 1 98.5 190 LEU A C 1
ATOM 1480 O O . LEU A 1 190 ? -1.471 -27.25 -14 1 98.5 190 LEU A O 1
ATOM 1484 N N . MET A 1 191 ? 0.368 -25.984 -13.891 1 97.5 191 MET A N 1
ATOM 1485 C CA . MET A 1 191 ? -0.385 -24.734 -13.984 1 97.5 191 MET A CA 1
ATOM 1486 C C . MET A 1 191 ? -0.007 -23.953 -15.242 1 97.5 191 MET A C 1
ATOM 1488 O O . MET A 1 191 ? 1.168 -23.891 -15.602 1 97.5 191 MET A O 1
ATOM 1492 N N . CYS A 1 192 ? -0.968 -23.406 -15.898 1 93.88 192 CYS A N 1
ATOM 1493 C CA . CYS A 1 192 ? -0.805 -22.531 -17.047 1 93.88 192 CYS A CA 1
ATOM 1494 C C . CYS A 1 192 ? -1.727 -21.328 -16.953 1 93.88 192 CYS A C 1
ATOM 1496 O O . CYS A 1 192 ? -2.893 -21.406 -17.359 1 93.88 192 CYS A O 1
ATOM 1498 N N . TYR A 1 193 ? -1.193 -20.281 -16.453 1 87.06 193 TYR A N 1
ATOM 1499 C CA . TYR A 1 193 ? -1.98 -19.078 -16.219 1 87.06 193 TYR A CA 1
ATOM 1500 C C . TYR A 1 193 ? -1.789 -18.062 -17.328 1 87.06 193 TYR A C 1
ATOM 1502 O O . TYR A 1 193 ? -0.668 -17.609 -17.594 1 87.06 193 TYR A O 1
ATOM 1510 N N . GLU A 1 194 ? -2.818 -17.672 -17.891 1 82.5 194 GLU A N 1
ATOM 1511 C CA . GLU A 1 194 ? -2.783 -16.719 -19 1 82.5 194 GLU A CA 1
ATOM 1512 C C . GLU A 1 194 ? -3.217 -15.328 -18.562 1 82.5 194 GLU A C 1
ATOM 1514 O O . GLU A 1 194 ? -4.254 -14.828 -18.984 1 82.5 194 GLU A O 1
ATOM 1519 N N . ALA A 1 195 ? -2.334 -14.68 -17.906 1 73.31 195 ALA A N 1
ATOM 1520 C CA . ALA A 1 195 ? -2.578 -13.391 -17.266 1 73.31 195 ALA A CA 1
ATOM 1521 C C . ALA A 1 195 ? -3.023 -12.344 -18.281 1 73.31 195 ALA A C 1
ATOM 1523 O O . ALA A 1 195 ? -3.844 -11.477 -17.969 1 73.31 195 ALA A O 1
ATOM 1524 N N . HIS A 1 196 ? -2.49 -12.359 -19.484 1 71.31 196 HIS A N 1
ATOM 1525 C CA . HIS A 1 196 ? -2.773 -11.344 -20.5 1 71.31 196 HIS A CA 1
ATOM 1526 C C . HIS A 1 196 ? -4.172 -11.523 -21.078 1 71.31 196 HIS A C 1
ATOM 1528 O O . HIS A 1 196 ? -4.668 -10.648 -21.797 1 71.31 196 HIS A O 1
ATOM 1534 N N . ILE A 1 197 ? -4.75 -12.57 -20.766 1 66.88 197 ILE A N 1
ATOM 1535 C CA . ILE A 1 197 ? -6.133 -12.82 -21.172 1 66.88 197 ILE A CA 1
ATOM 1536 C C . ILE A 1 197 ? -7.055 -12.648 -19.969 1 66.88 197 ILE A C 1
ATOM 1538 O O . ILE A 1 197 ? -8.031 -11.898 -20.016 1 66.88 197 ILE A O 1
ATOM 1542 N N . ALA A 1 198 ? -6.652 -13.133 -18.875 1 70.62 198 ALA A N 1
ATOM 1543 C CA . ALA A 1 198 ? -7.492 -13.195 -17.688 1 70.62 198 ALA A CA 1
ATOM 1544 C C . ALA A 1 198 ? -7.496 -11.859 -16.953 1 70.62 198 ALA A C 1
ATOM 1546 O O . ALA A 1 198 ? -8.477 -11.523 -16.281 1 70.62 198 ALA A O 1
ATOM 1547 N N . GLY A 1 199 ? -6.48 -11.078 -17.094 1 69.12 199 GLY A N 1
ATOM 1548 C CA . GLY A 1 199 ? -6.289 -9.906 -16.25 1 69.12 199 GLY A CA 1
ATOM 1549 C C . GLY A 1 199 ? -6.398 -8.602 -17.031 1 69.12 199 GLY A C 1
ATOM 1550 O O . GLY A 1 199 ? -6.145 -7.527 -16.484 1 69.12 199 GLY A O 1
ATOM 1551 N N . LEU A 1 200 ? -6.617 -8.664 -18.312 1 65.88 200 LEU A N 1
ATOM 1552 C CA . LEU A 1 200 ? -6.668 -7.457 -19.125 1 65.88 200 LEU A CA 1
ATOM 1553 C C . LEU A 1 200 ? -8.062 -7.258 -19.719 1 65.88 200 LEU A C 1
ATOM 1555 O O . LEU A 1 200 ? -8.523 -8.078 -20.516 1 65.88 200 LEU A O 1
ATOM 1559 N N . GLY A 1 201 ? -8.633 -6.191 -19.281 1 65.19 201 GLY A N 1
ATOM 1560 C CA . GLY A 1 201 ? -9.945 -5.852 -19.812 1 65.19 201 GLY A CA 1
ATOM 1561 C C . GLY A 1 201 ? -9.914 -5.461 -21.281 1 65.19 201 GLY A C 1
ATOM 1562 O O . GLY A 1 201 ? -8.914 -4.914 -21.766 1 65.19 201 GLY A O 1
ATOM 1563 N N . ASP A 1 202 ? -10.938 -5.711 -22 1 70.5 202 ASP A N 1
ATOM 1564 C CA . ASP A 1 202 ? -10.984 -5.473 -23.438 1 70.5 202 ASP A CA 1
ATOM 1565 C C . ASP A 1 202 ? -12.047 -4.434 -23.781 1 70.5 202 ASP A C 1
ATOM 1567 O O . ASP A 1 202 ? -12.469 -4.34 -24.938 1 70.5 202 ASP A O 1
ATOM 1571 N N . ASN A 1 203 ? -12.555 -3.76 -22.797 1 73.69 203 ASN A N 1
ATOM 1572 C CA . ASN A 1 203 ? -13.586 -2.752 -23.016 1 73.69 203 ASN A CA 1
ATOM 1573 C C . ASN A 1 203 ? -13.312 -1.482 -22.219 1 73.69 203 ASN A C 1
ATOM 1575 O O . ASN A 1 203 ? -14.156 -1.034 -21.438 1 73.69 203 ASN A O 1
ATOM 1579 N N . VAL A 1 204 ? -12.117 -0.966 -22.469 1 61.44 204 VAL A N 1
ATOM 1580 C CA . VAL A 1 204 ? -11.742 0.312 -21.875 1 61.44 204 VAL A CA 1
ATOM 1581 C C . VAL A 1 204 ? -12.508 1.443 -22.562 1 61.44 204 VAL A C 1
ATOM 1583 O O . VAL A 1 204 ? -12.586 1.493 -23.797 1 61.44 204 VAL A O 1
ATOM 1586 N N . ALA A 1 205 ? -13.117 2.244 -21.875 1 60.75 205 ALA A N 1
ATOM 1587 C CA . ALA A 1 205 ? -13.969 3.309 -22.406 1 60.75 205 ALA A CA 1
ATOM 1588 C C . ALA A 1 205 ? -13.18 4.238 -23.312 1 60.75 205 ALA A C 1
ATOM 1590 O O . ALA A 1 205 ? -12.078 4.672 -22.984 1 60.75 205 ALA A O 1
ATOM 1591 N N . GLY A 1 206 ? -13.711 4.391 -24.422 1 61.84 206 GLY A N 1
ATOM 1592 C CA . GLY A 1 206 ? -13.195 5.391 -25.344 1 61.84 206 GLY A CA 1
ATOM 1593 C C . GLY A 1 206 ? -12.094 4.863 -26.25 1 61.84 206 GLY A C 1
ATOM 1594 O O . GLY A 1 206 ? -11.531 5.613 -27.047 1 61.84 206 GLY A O 1
ATOM 1595 N N . LYS A 1 207 ? -11.781 3.609 -26.078 1 67.94 207 LYS A N 1
ATOM 1596 C CA . LYS A 1 207 ? -10.656 3.094 -26.844 1 67.94 207 LYS A CA 1
ATOM 1597 C C . LYS A 1 207 ? -11.086 1.953 -27.75 1 67.94 207 LYS A C 1
ATOM 1599 O O . LYS A 1 207 ? -10.516 0.86 -27.703 1 67.94 207 LYS A O 1
ATOM 1604 N N . ARG A 1 208 ? -11.984 2.244 -28.766 1 70.38 208 ARG A N 1
ATOM 1605 C CA . ARG A 1 208 ? -12.641 1.23 -29.594 1 70.38 208 ARG A CA 1
ATOM 1606 C C . ARG A 1 208 ? -11.625 0.43 -30.391 1 70.38 208 ARG A C 1
ATOM 1608 O O . ARG A 1 208 ? -11.688 -0.801 -30.438 1 70.38 208 ARG A O 1
ATOM 1615 N N . VAL A 1 209 ? -10.719 1.115 -31 1 70 209 VAL A N 1
ATOM 1616 C CA . VAL A 1 209 ? -9.742 0.455 -31.844 1 70 209 VAL A CA 1
ATOM 1617 C C . VAL A 1 209 ? -8.805 -0.399 -31 1 70 209 VAL A C 1
ATOM 1619 O O . VAL A 1 209 ? -8.531 -1.556 -31.328 1 70 209 VAL A O 1
ATOM 1622 N N . HIS A 1 210 ? -8.328 0.131 -29.875 1 72.88 210 HIS A N 1
ATOM 1623 C CA . HIS A 1 210 ? -7.48 -0.582 -28.922 1 72.88 210 HIS A CA 1
ATOM 1624 C C . HIS A 1 210 ? -8.18 -1.832 -28.391 1 72.88 210 HIS A C 1
ATOM 1626 O O . HIS A 1 210 ? -7.582 -2.912 -28.359 1 72.88 210 HIS A O 1
ATOM 1632 N N . ASN A 1 211 ? -9.414 -1.743 -28.141 1 76.62 211 ASN A N 1
ATOM 1633 C CA . ASN A 1 211 ? -10.188 -2.857 -27.609 1 76.62 211 ASN A CA 1
ATOM 1634 C C . ASN A 1 211 ? -10.312 -3.984 -28.641 1 76.62 211 ASN A C 1
ATOM 1636 O O . ASN A 1 211 ? -10.219 -5.16 -28.281 1 76.62 211 ASN A O 1
ATOM 1640 N N . ALA A 1 212 ? -10.523 -3.641 -29.828 1 73.5 212 ALA A N 1
ATOM 1641 C CA . ALA A 1 212 ? -10.656 -4.641 -30.891 1 73.5 212 ALA A CA 1
ATOM 1642 C C . ALA A 1 212 ? -9.359 -5.41 -31.078 1 73.5 212 ALA A C 1
ATOM 1644 O O . ALA A 1 212 ? -9.367 -6.625 -31.281 1 73.5 212 ALA A O 1
ATOM 1645 N N . ILE A 1 213 ? -8.281 -4.699 -31.031 1 69.38 213 ILE A N 1
ATOM 1646 C CA . ILE A 1 213 ? -6.961 -5.305 -31.188 1 69.38 213 ILE A CA 1
ATOM 1647 C C . ILE A 1 213 ? -6.703 -6.27 -30.031 1 69.38 213 ILE A C 1
ATOM 1649 O O . ILE A 1 213 ? -6.227 -7.387 -30.234 1 69.38 213 ILE A O 1
ATOM 1653 N N . ILE A 1 214 ? -7.117 -5.848 -28.906 1 72.62 214 ILE A N 1
ATOM 1654 C CA . ILE A 1 214 ? -6.914 -6.664 -27.703 1 72.62 214 ILE A CA 1
ATOM 1655 C C . ILE A 1 214 ? -7.762 -7.93 -27.797 1 72.62 214 ILE A C 1
ATOM 1657 O O . ILE A 1 214 ? -7.277 -9.031 -27.531 1 72.62 214 ILE A O 1
ATOM 1661 N N . ARG A 1 215 ? -8.93 -7.805 -28.266 1 75.38 215 ARG A N 1
ATOM 1662 C CA . ARG A 1 215 ? -9.828 -8.953 -28.375 1 75.38 215 ARG A CA 1
ATOM 1663 C C . ARG A 1 215 ? -9.297 -9.969 -29.391 1 75.38 215 ARG A C 1
ATOM 1665 O O . ARG A 1 215 ? -9.328 -11.172 -29.125 1 75.38 215 ARG A O 1
ATOM 1672 N N . ARG A 1 216 ? -8.898 -9.469 -30.469 1 71.94 216 ARG A N 1
ATOM 1673 C CA . ARG A 1 216 ? -8.352 -10.344 -31.5 1 71.94 216 ARG A CA 1
ATOM 1674 C C . ARG A 1 216 ? -7.098 -11.062 -31 1 71.94 216 ARG A C 1
ATOM 1676 O O . ARG A 1 216 ? -6.945 -12.266 -31.203 1 71.94 216 ARG A O 1
ATOM 1683 N N . MET A 1 217 ? -6.297 -10.312 -30.359 1 73.94 217 MET A N 1
ATOM 1684 C CA . MET A 1 217 ? -5.07 -10.875 -29.812 1 73.94 217 MET A CA 1
ATOM 1685 C C . MET A 1 217 ? -5.383 -11.938 -28.766 1 73.94 217 MET A C 1
ATOM 1687 O O . MET A 1 217 ? -4.758 -13 -28.75 1 73.94 217 MET A O 1
ATOM 1691 N N . GLN A 1 218 ? -6.34 -11.625 -28 1 76.44 218 GLN A N 1
ATOM 1692 C CA . GLN A 1 218 ? -6.73 -12.562 -26.953 1 76.44 218 GLN A CA 1
ATOM 1693 C C . GLN A 1 218 ? -7.297 -13.852 -27.562 1 76.44 218 GLN A C 1
ATOM 1695 O O . GLN A 1 218 ? -6.969 -14.945 -27.109 1 76.44 218 GLN A O 1
ATOM 1700 N N . ARG A 1 219 ? -8.039 -13.719 -28.594 1 76.81 219 ARG A N 1
ATOM 1701 C CA . ARG A 1 219 ? -8.625 -14.883 -29.25 1 76.81 219 ARG A CA 1
ATOM 1702 C C . ARG A 1 219 ? -7.551 -15.758 -29.875 1 76.81 219 ARG A C 1
ATOM 1704 O O . ARG A 1 219 ? -7.551 -16.984 -29.703 1 76.81 219 ARG A O 1
ATOM 1711 N N . MET A 1 220 ? -6.684 -15.133 -30.625 1 76.44 220 MET A N 1
ATOM 1712 C CA . MET A 1 220 ? -5.605 -15.859 -31.281 1 76.44 220 MET A CA 1
ATOM 1713 C C . MET A 1 220 ? -4.68 -16.516 -30.25 1 76.44 220 MET A C 1
ATOM 1715 O O . MET A 1 220 ? -4.25 -17.656 -30.422 1 76.44 220 MET A O 1
ATOM 1719 N N . SER A 1 221 ? -4.48 -15.781 -29.281 1 79.06 221 SER A N 1
ATOM 1720 C CA . SER A 1 221 ? -3.613 -16.266 -28.219 1 79.06 221 SER A CA 1
ATOM 1721 C C . SER A 1 221 ? -4.238 -17.453 -27.5 1 79.06 221 SER A C 1
ATOM 1723 O O . SER A 1 221 ? -3.549 -18.438 -27.188 1 79.06 221 SER A O 1
ATOM 1725 N N . PHE A 1 222 ? -5.5 -17.359 -27.422 1 83.38 222 PHE A N 1
ATOM 1726 C CA . PHE A 1 222 ? -6.164 -18.422 -26.688 1 83.38 222 PHE A CA 1
ATOM 1727 C C . PHE A 1 222 ? -6.207 -19.703 -27.5 1 83.38 222 PHE A C 1
ATOM 1729 O O . PHE A 1 222 ? -6.016 -20.797 -26.969 1 83.38 222 PHE A O 1
ATOM 1736 N N . GLU A 1 223 ? -6.457 -19.609 -28.719 1 83.69 223 GLU A N 1
ATOM 1737 C CA . GLU A 1 223 ? -6.527 -20.781 -29.578 1 83.69 223 GLU A CA 1
ATOM 1738 C C . GLU A 1 223 ? -5.18 -21.5 -29.656 1 83.69 223 GLU A C 1
ATOM 1740 O O . GLU A 1 223 ? -5.113 -22.719 -29.547 1 83.69 223 GLU A O 1
ATOM 1745 N N . GLU A 1 224 ? -4.242 -20.688 -29.844 1 86.81 224 GLU A N 1
ATOM 1746 C CA . GLU A 1 224 ? -2.895 -21.234 -29.844 1 86.81 224 GLU A CA 1
ATOM 1747 C C . GLU A 1 224 ? -2.551 -21.875 -28.5 1 86.81 224 GLU A C 1
ATOM 1749 O O . GLU A 1 224 ? -1.993 -22.969 -28.453 1 86.81 224 GLU A O 1
ATOM 1754 N N . LEU A 1 225 ? -2.828 -21.203 -27.469 1 89.62 225 LEU A N 1
ATOM 1755 C CA . LEU A 1 225 ? -2.494 -21.656 -26.125 1 89.62 225 LEU A CA 1
ATOM 1756 C C . LEU A 1 225 ? -3.225 -22.953 -25.797 1 89.62 225 LEU A C 1
ATOM 1758 O O . LEU A 1 225 ? -2.65 -23.859 -25.172 1 89.62 225 LEU A O 1
ATOM 1762 N N . ARG A 1 226 ? -4.457 -23.047 -26.234 1 90.88 226 ARG A N 1
ATOM 1763 C CA . ARG A 1 226 ? -5.254 -24.234 -25.969 1 90.88 226 ARG A CA 1
ATOM 1764 C C . ARG A 1 226 ? -4.562 -25.484 -26.5 1 90.88 226 ARG A C 1
ATOM 1766 O O . ARG A 1 226 ? -4.449 -26.5 -25.797 1 90.88 226 ARG A O 1
ATOM 1773 N N . GLU A 1 227 ? -4.082 -25.422 -27.641 1 92.38 227 GLU A N 1
ATOM 1774 C CA . GLU A 1 227 ? -3.406 -26.547 -28.266 1 92.38 227 GLU A CA 1
ATOM 1775 C C . GLU A 1 227 ? -2.068 -26.844 -27.594 1 92.38 227 GLU A C 1
ATOM 1777 O O . GLU A 1 227 ? -1.747 -28 -27.312 1 92.38 227 GLU A O 1
ATOM 1782 N N . ARG A 1 228 ? -1.327 -25.812 -27.406 1 94.31 228 ARG A N 1
ATOM 1783 C CA . ARG A 1 228 ? -0.01 -25.953 -26.797 1 94.31 228 ARG A CA 1
ATOM 1784 C C . ARG A 1 228 ? -0.124 -26.516 -25.375 1 94.31 228 ARG A C 1
ATOM 1786 O O . ARG A 1 228 ? 0.641 -27.406 -25 1 94.31 228 ARG A O 1
ATOM 1793 N N . ARG A 1 229 ? -1.06 -26.031 -24.656 1 94.62 229 ARG A N 1
ATOM 1794 C CA . ARG A 1 229 ? -1.288 -26.484 -23.281 1 94.62 229 ARG A CA 1
ATOM 1795 C C . ARG A 1 229 ? -1.739 -27.938 -23.25 1 94.62 229 ARG A C 1
ATOM 1797 O O . ARG A 1 229 ? -1.288 -28.719 -22.406 1 94.62 229 ARG A O 1
ATOM 1804 N N . ALA A 1 230 ? -2.607 -28.297 -24.156 1 95.06 230 ALA A N 1
ATOM 1805 C CA . ALA A 1 230 ? -3.053 -29.688 -24.25 1 95.06 230 ALA A CA 1
ATOM 1806 C C . ALA A 1 230 ? -1.877 -30.625 -24.516 1 95.06 230 ALA A C 1
ATOM 1808 O O . ALA A 1 230 ? -1.751 -31.672 -23.891 1 95.06 230 ALA A O 1
ATOM 1809 N N . ARG A 1 231 ? -1.085 -30.219 -25.453 1 97.12 231 ARG A N 1
ATOM 1810 C CA . ARG A 1 231 ? 0.081 -31.031 -25.781 1 97.12 231 ARG A CA 1
ATOM 1811 C C . ARG A 1 231 ? 1.045 -31.125 -24.609 1 97.12 231 ARG A C 1
ATOM 1813 O O . ARG A 1 231 ? 1.636 -32.188 -24.359 1 97.12 231 ARG A O 1
ATOM 1820 N N . ALA A 1 232 ? 1.273 -30.016 -23.906 1 97.44 232 ALA A N 1
ATOM 1821 C CA . ALA A 1 232 ? 2.145 -30.016 -22.734 1 97.44 232 ALA A CA 1
ATOM 1822 C C . ALA A 1 232 ? 1.638 -30.969 -21.672 1 97.44 232 ALA A C 1
ATOM 1824 O O . ALA A 1 232 ? 2.416 -31.75 -21.094 1 97.44 232 ALA A O 1
ATOM 1825 N N . VAL A 1 233 ? 0.33 -30.953 -21.406 1 97.69 233 VAL A N 1
ATOM 1826 C CA . VAL A 1 233 ? -0.275 -31.844 -20.422 1 97.69 233 VAL A CA 1
ATOM 1827 C C . VAL A 1 233 ? -0.061 -33.312 -20.828 1 97.69 233 VAL A C 1
ATOM 1829 O O . VAL A 1 233 ? 0.325 -34.125 -20 1 97.69 233 VAL A O 1
ATOM 1832 N N . GLU A 1 234 ? -0.256 -33.594 -22.047 1 97.56 234 GLU A N 1
ATOM 1833 C CA . GLU A 1 234 ? -0.082 -34.938 -22.562 1 97.56 234 GLU A CA 1
ATOM 1834 C C . GLU A 1 234 ? 1.355 -35.406 -22.375 1 97.56 234 GLU A C 1
ATOM 1836 O O . GLU A 1 234 ? 1.588 -36.531 -21.875 1 97.56 234 GLU A O 1
ATOM 1841 N N . LEU A 1 235 ? 2.229 -34.594 -22.781 1 98.19 235 LEU A N 1
ATOM 1842 C CA . LEU A 1 235 ? 3.635 -34.969 -22.703 1 98.19 235 LEU A CA 1
ATOM 1843 C C . LEU A 1 235 ? 4.082 -35.125 -21.25 1 98.19 235 LEU A C 1
ATOM 1845 O O . LEU A 1 235 ? 4.848 -36.031 -20.938 1 98.19 235 LEU A O 1
ATOM 1849 N N . VAL A 1 236 ? 3.686 -34.219 -20.406 1 98.44 236 VAL A N 1
ATOM 1850 C CA . VAL A 1 236 ? 4.047 -34.281 -18.984 1 98.44 236 VAL A CA 1
ATOM 1851 C C . VAL A 1 236 ? 3.451 -35.531 -18.359 1 98.44 236 VAL A C 1
ATOM 1853 O O . VAL A 1 236 ? 4.098 -36.219 -17.547 1 98.44 236 VAL A O 1
ATOM 1856 N N . ARG A 1 237 ? 2.23 -35.969 -18.766 1 97.75 237 ARG A N 1
ATOM 1857 C CA . ARG A 1 237 ? 1.545 -37.125 -18.219 1 97.75 237 ARG A CA 1
ATOM 1858 C C . ARG A 1 237 ? 2.236 -38.438 -18.641 1 97.75 237 ARG A C 1
ATOM 1860 O O . ARG A 1 237 ? 2.016 -39.469 -18.031 1 97.75 237 ARG A O 1
ATOM 1867 N N . GLU A 1 238 ? 3.02 -38.344 -19.641 1 97.75 238 GLU A N 1
ATOM 1868 C CA . GLU A 1 238 ? 3.828 -39.5 -20.016 1 97.75 238 GLU A CA 1
ATOM 1869 C C . GLU A 1 238 ? 4.883 -39.812 -18.953 1 97.75 238 GLU A C 1
ATOM 1871 O O . GLU A 1 238 ? 5.379 -40.938 -18.859 1 97.75 238 GLU A O 1
ATOM 1876 N N . VAL A 1 239 ? 5.195 -38.812 -18.219 1 97.75 239 VAL A N 1
ATOM 1877 C CA . VAL A 1 239 ? 6.328 -38.906 -17.312 1 97.75 239 VAL A CA 1
ATOM 1878 C C . VAL A 1 239 ? 5.82 -38.938 -15.867 1 97.75 239 VAL A C 1
ATOM 1880 O O . VAL A 1 239 ? 6.422 -39.594 -15.008 1 97.75 239 VAL A O 1
ATOM 1883 N N . ALA A 1 240 ? 4.746 -38.25 -15.578 1 97.31 240 ALA A N 1
ATOM 1884 C CA . ALA A 1 240 ? 4.258 -38.062 -14.211 1 97.31 240 ALA A CA 1
ATOM 1885 C C . ALA A 1 240 ? 2.734 -38.156 -14.156 1 97.31 240 ALA A C 1
ATOM 1887 O O . ALA A 1 240 ? 2.045 -37.781 -15.102 1 97.31 240 ALA A O 1
ATOM 1888 N N . ASP A 1 241 ? 2.225 -38.656 -13.07 1 95.62 241 ASP A N 1
ATOM 1889 C CA . ASP A 1 241 ? 0.788 -38.719 -12.828 1 95.62 241 ASP A CA 1
ATOM 1890 C C . ASP A 1 241 ? 0.264 -37.438 -12.203 1 95.62 241 ASP A C 1
ATOM 1892 O O . ASP A 1 241 ? 0.032 -37.375 -10.992 1 95.62 241 ASP A O 1
ATOM 1896 N N . ILE A 1 242 ? 0.07 -36.438 -13.039 1 96.31 242 ILE A N 1
ATOM 1897 C CA . ILE A 1 242 ? -0.42 -35.156 -12.5 1 96.31 242 ILE A CA 1
ATOM 1898 C C . ILE A 1 242 ? -1.942 -35.219 -12.391 1 96.31 242 ILE A C 1
ATOM 1900 O O . ILE A 1 242 ? -2.631 -35.594 -13.344 1 96.31 242 ILE A O 1
ATOM 1904 N N . LYS A 1 243 ? -2.439 -34.844 -11.234 1 94.12 243 LYS A N 1
ATOM 1905 C CA . LYS A 1 243 ? -3.871 -34.875 -10.953 1 94.12 243 LYS A CA 1
ATOM 1906 C C . LYS A 1 243 ? -4.5 -33.5 -11.148 1 94.12 243 LYS A C 1
ATOM 1908 O O . LYS A 1 243 ? -5.707 -33.375 -11.375 1 94.12 243 LYS A O 1
ATOM 1913 N N . ILE A 1 244 ? -3.734 -32.5 -11.062 1 97.81 244 ILE A N 1
ATOM 1914 C CA . ILE A 1 244 ? -4.234 -31.125 -11.133 1 97.81 244 ILE A CA 1
ATOM 1915 C C . ILE A 1 244 ? -3.672 -30.422 -12.375 1 97.81 244 ILE A C 1
ATOM 1917 O O . ILE A 1 244 ? -2.453 -30.359 -12.555 1 97.81 244 ILE A O 1
ATOM 1921 N N . VAL A 1 245 ? -4.48 -30.031 -13.242 1 98.12 245 VAL A N 1
ATOM 1922 C CA . VAL A 1 245 ? -4.168 -29.109 -14.328 1 98.12 245 VAL A CA 1
ATOM 1923 C C . VAL A 1 245 ? -4.973 -27.828 -14.156 1 98.12 245 VAL A C 1
ATOM 1925 O O . VAL A 1 245 ? -6.18 -27.812 -14.406 1 98.12 245 VAL A O 1
ATOM 1928 N N . ASN A 1 246 ? -4.285 -26.766 -13.734 1 97.56 246 ASN A N 1
ATOM 1929 C CA . ASN A 1 246 ? -4.926 -25.516 -13.359 1 97.56 246 ASN A CA 1
ATOM 1930 C C . ASN A 1 246 ? -4.723 -24.438 -14.43 1 97.56 246 ASN A C 1
ATOM 1932 O O . ASN A 1 246 ? -3.637 -24.328 -15 1 97.56 246 ASN A O 1
ATOM 1936 N N . ALA A 1 247 ? -5.723 -23.703 -14.672 1 94.25 247 ALA A N 1
ATOM 1937 C CA . ALA A 1 247 ? -5.641 -22.578 -15.602 1 94.25 247 ALA A CA 1
ATOM 1938 C C . ALA A 1 247 ? -6.676 -21.516 -15.266 1 94.25 247 ALA A C 1
ATOM 1940 O O . ALA A 1 247 ? -7.414 -21.641 -14.281 1 94.25 247 ALA A O 1
ATOM 1941 N N . GLY A 1 248 ? -6.52 -20.391 -15.898 1 89.69 248 GLY A N 1
ATOM 1942 C CA . GLY A 1 248 ? -7.578 -19.391 -15.883 1 89.69 248 GLY A CA 1
ATOM 1943 C C . GLY A 1 248 ? -7.426 -18.375 -14.766 1 89.69 248 GLY A C 1
ATOM 1944 O O . GLY A 1 248 ? -6.543 -18.5 -13.922 1 89.69 248 GLY A O 1
ATOM 1945 N N . GLY A 1 249 ? -8.242 -17.359 -14.836 1 89.88 249 GLY A N 1
ATOM 1946 C CA . GLY A 1 249 ? -8.539 -16.281 -13.906 1 89.88 249 GLY A CA 1
ATOM 1947 C C . GLY A 1 249 ? -9.969 -15.789 -14 1 89.88 249 GLY A C 1
ATOM 1948 O O . GLY A 1 249 ? -10.734 -16.25 -14.852 1 89.88 249 GLY A O 1
ATOM 1949 N N . THR A 1 250 ? -10.25 -14.883 -13.148 1 88.81 250 THR A N 1
ATOM 1950 C CA . THR A 1 250 ? -11.609 -14.359 -13.125 1 88.81 250 THR A CA 1
ATOM 1951 C C . THR A 1 250 ? -12.055 -13.945 -14.516 1 88.81 250 THR A C 1
ATOM 1953 O O . THR A 1 250 ? -13.211 -14.148 -14.891 1 88.81 250 THR A O 1
ATOM 1956 N N . GLY A 1 251 ? -11.211 -13.445 -15.344 1 85 251 GLY A N 1
ATOM 1957 C CA . GLY A 1 251 ? -11.586 -12.82 -16.609 1 85 251 GLY A CA 1
ATOM 1958 C C . GLY A 1 251 ? -11.828 -13.828 -17.719 1 85 251 GLY A C 1
ATOM 1959 O O . GLY A 1 251 ? -12.422 -13.492 -18.75 1 85 251 GLY A O 1
ATOM 1960 N N . ASP A 1 252 ? -11.383 -15.125 -17.594 1 86.69 252 ASP A N 1
ATOM 1961 C CA . ASP A 1 252 ? -11.492 -16.047 -18.719 1 86.69 252 ASP A CA 1
ATOM 1962 C C . ASP A 1 252 ? -12 -17.422 -18.25 1 86.69 252 ASP A C 1
ATOM 1964 O O . ASP A 1 252 ? -11.648 -18.438 -18.844 1 86.69 252 ASP A O 1
ATOM 1968 N N . LEU A 1 253 ? -12.766 -17.469 -17.219 1 89.38 253 LEU A N 1
ATOM 1969 C CA . LEU A 1 253 ? -13.297 -18.719 -16.672 1 89.38 253 LEU A CA 1
ATOM 1970 C C . LEU A 1 253 ? -14.094 -19.484 -17.719 1 89.38 253 LEU A C 1
ATOM 1972 O O . LEU A 1 253 ? -13.984 -20.703 -17.828 1 89.38 253 LEU A O 1
ATOM 1976 N N . GLN A 1 254 ? -14.828 -18.781 -18.516 1 88.31 254 GLN A N 1
ATOM 1977 C CA . GLN A 1 254 ? -15.711 -19.406 -19.484 1 88.31 254 GLN A CA 1
ATOM 1978 C C . GLN A 1 254 ? -14.914 -20.109 -20.578 1 88.31 254 GLN A C 1
ATOM 1980 O O . GLN A 1 254 ? -15.375 -21.094 -21.156 1 88.31 254 GLN A O 1
ATOM 1985 N N . LEU A 1 255 ? -13.789 -19.578 -20.875 1 86.69 255 LEU A N 1
ATOM 1986 C CA . LEU A 1 255 ? -12.93 -20.188 -21.891 1 86.69 255 LEU A CA 1
ATOM 1987 C C . LEU A 1 255 ? -12.266 -21.453 -21.344 1 86.69 255 LEU A C 1
ATOM 1989 O O . LEU A 1 255 ? -12.242 -22.484 -22.031 1 86.69 255 LEU A O 1
ATOM 1993 N N . VAL A 1 256 ? -11.75 -21.359 -20.156 1 89.06 256 VAL A N 1
ATOM 1994 C CA . VAL A 1 256 ? -11.078 -22.469 -19.5 1 89.06 256 VAL A CA 1
ATOM 1995 C C . VAL A 1 256 ? -12.07 -23.609 -19.266 1 89.06 256 VAL A C 1
ATOM 1997 O O . VAL A 1 256 ? -11.703 -24.781 -19.359 1 89.06 256 VAL A O 1
ATOM 2000 N N . ALA A 1 257 ? -13.297 -23.297 -19.016 1 89.88 257 ALA A N 1
ATOM 2001 C CA . ALA A 1 257 ? -14.359 -24.266 -18.75 1 89.88 257 ALA A CA 1
ATOM 2002 C C . ALA A 1 257 ? -14.523 -25.234 -19.922 1 89.88 257 ALA A C 1
ATOM 2004 O O . ALA A 1 257 ? -14.953 -26.375 -19.734 1 89.88 257 ALA A O 1
ATOM 2005 N N . GLN A 1 258 ? -14.133 -24.844 -21.047 1 90.62 258 GLN A N 1
ATOM 2006 C CA . GLN A 1 258 ? -14.367 -25.641 -22.25 1 90.62 258 GLN A CA 1
ATOM 2007 C C . GLN A 1 258 ? -13.195 -26.562 -22.547 1 90.62 258 GLN A C 1
ATOM 2009 O O . GLN A 1 258 ? -13.25 -27.375 -23.469 1 90.62 258 GLN A O 1
ATOM 2014 N N . GLU A 1 259 ? -12.25 -26.5 -21.812 1 92.31 259 GLU A N 1
ATOM 2015 C CA . GLU A 1 259 ? -11.055 -27.297 -22.078 1 92.31 259 GLU A CA 1
ATOM 2016 C C . GLU A 1 259 ? -11.07 -28.594 -21.266 1 92.31 259 GLU A C 1
ATOM 2018 O O . GLU A 1 259 ? -10.891 -28.562 -20.047 1 92.31 259 GLU A O 1
ATOM 2023 N N . PRO A 1 260 ? -11.133 -29.656 -21.922 1 91.81 260 PRO A N 1
ATOM 2024 C CA . PRO A 1 260 ? -11.367 -30.922 -21.203 1 91.81 260 PRO A CA 1
ATOM 2025 C C . PRO A 1 260 ? -10.172 -31.344 -20.359 1 91.81 260 PRO A C 1
ATOM 2027 O O . PRO A 1 260 ? -10.344 -32.031 -19.344 1 91.81 260 PRO A O 1
ATOM 2030 N N . LEU A 1 261 ? -8.977 -30.969 -20.719 1 93.38 261 LEU A N 1
ATOM 2031 C CA . LEU A 1 261 ? -7.793 -31.438 -20 1 93.38 261 LEU A CA 1
ATOM 2032 C C . LEU A 1 261 ? -7.562 -30.594 -18.75 1 93.38 261 LEU A C 1
ATOM 2034 O O . LEU A 1 261 ? -6.781 -30.969 -17.875 1 93.38 261 LEU A O 1
ATOM 2038 N N . ILE A 1 262 ? -8.203 -29.438 -18.688 1 95.38 262 ILE A N 1
ATOM 2039 C CA . ILE A 1 262 ? -8.133 -28.594 -17.5 1 95.38 262 ILE A CA 1
ATOM 2040 C C . ILE A 1 262 ? -9.031 -29.188 -16.406 1 95.38 262 ILE A C 1
ATOM 2042 O O . ILE A 1 262 ? -10.203 -29.453 -16.641 1 95.38 262 ILE A O 1
ATOM 2046 N N . THR A 1 263 ? -8.445 -29.391 -15.227 1 97.25 263 THR A N 1
ATOM 2047 C CA . THR A 1 263 ? -9.203 -30.047 -14.172 1 97.25 263 THR A CA 1
ATOM 2048 C C . THR A 1 263 ? -9.859 -29.031 -13.25 1 97.25 263 THR A C 1
ATOM 2050 O O . THR A 1 263 ? -10.812 -29.359 -12.531 1 97.25 263 THR A O 1
ATOM 2053 N N . GLU A 1 264 ? -9.344 -27.859 -13.219 1 97.56 264 GLU A N 1
ATOM 2054 C CA . GLU A 1 264 ? -9.867 -26.781 -12.375 1 97.56 264 GLU A CA 1
ATOM 2055 C C . GLU A 1 264 ? -9.469 -25.422 -12.922 1 97.56 264 GLU A C 1
ATOM 2057 O O . GLU A 1 264 ? -8.516 -25.312 -13.703 1 97.56 264 GLU A O 1
ATOM 2062 N N . ALA A 1 265 ? -10.211 -24.438 -12.508 1 96.31 265 ALA A N 1
ATOM 2063 C CA . ALA A 1 265 ? -9.914 -23.047 -12.828 1 96.31 265 ALA A CA 1
ATOM 2064 C C . ALA A 1 265 ? -9.609 -22.25 -11.57 1 96.31 265 ALA A C 1
ATOM 2066 O O . ALA A 1 265 ? -9.906 -22.688 -10.453 1 96.31 265 ALA A O 1
ATOM 2067 N N . THR A 1 266 ? -8.953 -21.156 -11.758 1 96.69 266 THR A N 1
ATOM 2068 C CA . THR A 1 266 ? -8.711 -20.25 -10.641 1 96.69 266 THR A CA 1
ATOM 2069 C C . THR A 1 266 ? -9.531 -18.984 -10.797 1 96.69 266 THR A C 1
ATOM 2071 O O . THR A 1 266 ? -9.688 -18.469 -11.906 1 96.69 266 THR A O 1
ATOM 2074 N N . ALA A 1 267 ? -10.023 -18.484 -9.742 1 96 267 ALA A N 1
ATOM 2075 C CA . ALA A 1 267 ? -10.648 -17.156 -9.664 1 96 267 ALA A CA 1
ATOM 2076 C C . ALA A 1 267 ? -10.492 -16.562 -8.273 1 96 267 ALA A C 1
ATOM 2078 O O . ALA A 1 267 ? -10.422 -17.281 -7.277 1 96 267 ALA A O 1
ATOM 2079 N N . GLY A 1 268 ? -10.383 -15.273 -8.195 1 96.19 268 GLY A N 1
ATOM 2080 C CA . GLY A 1 268 ? -10.281 -14.594 -6.914 1 96.19 268 GLY A CA 1
ATOM 2081 C C . GLY A 1 268 ? -10.844 -13.188 -6.934 1 96.19 268 GLY A C 1
ATOM 2082 O O . GLY A 1 268 ? -11.805 -12.891 -6.211 1 96.19 268 GLY A O 1
ATOM 2083 N N . SER A 1 269 ? -10.398 -12.375 -7.848 1 96.25 269 SER A N 1
ATOM 2084 C CA . SER A 1 269 ? -10.742 -10.961 -7.895 1 96.25 269 SER A CA 1
ATOM 2085 C C . SER A 1 269 ? -12.234 -10.758 -8.148 1 96.25 269 SER A C 1
ATOM 2087 O O . SER A 1 269 ? -12.797 -9.727 -7.777 1 96.25 269 SER A O 1
ATOM 2089 N N . GLY A 1 270 ? -12.852 -11.734 -8.773 1 96.25 270 GLY A N 1
ATOM 2090 C CA . GLY A 1 270 ? -14.258 -11.617 -9.117 1 96.25 270 GLY A CA 1
ATOM 2091 C C . GLY A 1 270 ? -15.164 -11.531 -7.902 1 96.25 270 GLY A C 1
ATOM 2092 O O . GLY A 1 270 ? -16.297 -11.047 -7.992 1 96.25 270 GLY A O 1
ATOM 2093 N N . PHE A 1 271 ? -14.672 -12.047 -6.75 1 98.12 271 PHE A N 1
ATOM 2094 C CA . PHE A 1 271 ? -15.477 -11.977 -5.535 1 98.12 271 PHE A CA 1
ATOM 2095 C C . PHE A 1 271 ? -15.688 -10.523 -5.109 1 98.12 271 PHE A C 1
ATOM 2097 O O . PHE A 1 271 ? -16.797 -10.133 -4.75 1 98.12 271 PHE A O 1
ATOM 2104 N N . TYR A 1 272 ? -14.633 -9.727 -5.188 1 98.06 272 TYR A N 1
ATOM 2105 C CA . TYR A 1 272 ? -14.656 -8.344 -4.734 1 98.06 272 TYR A CA 1
ATOM 2106 C C . TYR A 1 272 ? -14.984 -7.398 -5.887 1 98.06 272 TYR A C 1
ATOM 2108 O O . TYR A 1 272 ? -15.461 -6.285 -5.668 1 98.06 272 TYR A O 1
ATOM 2116 N N . ALA A 1 273 ? -14.641 -7.762 -7.105 1 95.75 273 ALA A N 1
ATOM 2117 C CA . ALA A 1 273 ? -14.914 -7.008 -8.328 1 95.75 273 ALA A CA 1
ATOM 2118 C C . ALA A 1 273 ? -14.367 -5.586 -8.227 1 95.75 273 ALA A C 1
ATOM 2120 O O . ALA A 1 273 ? -15.125 -4.617 -8.312 1 95.75 273 ALA A O 1
ATOM 2121 N N . PRO A 1 274 ? -13.062 -5.41 -8.172 1 95.44 274 PRO A N 1
ATOM 2122 C CA . PRO A 1 274 ? -12.469 -4.07 -8.148 1 95.44 274 PRO A CA 1
ATOM 2123 C C . PRO A 1 274 ? -12.562 -3.365 -9.5 1 95.44 274 PRO A C 1
ATOM 2125 O O . PRO A 1 274 ? -13.102 -3.928 -10.461 1 95.44 274 PRO A O 1
ATOM 2128 N N . THR A 1 275 ? -12.078 -2.164 -9.609 1 93 275 THR A N 1
ATOM 2129 C CA . THR A 1 275 ? -12.352 -1.308 -10.75 1 93 275 THR A CA 1
ATOM 2130 C C . THR A 1 275 ? -11.664 -1.845 -12.008 1 93 275 THR A C 1
ATOM 2132 O O . THR A 1 275 ? -12.125 -1.596 -13.125 1 93 275 THR A O 1
ATOM 2135 N N . LEU A 1 276 ? -10.617 -2.607 -11.875 1 85.88 276 LEU A N 1
ATOM 2136 C CA . LEU A 1 276 ? -9.953 -3.184 -13.031 1 85.88 276 LEU A CA 1
ATOM 2137 C C . LEU A 1 276 ? -10.891 -4.117 -13.789 1 85.88 276 LEU A C 1
ATOM 2139 O O . LEU A 1 276 ? -10.656 -4.418 -14.969 1 85.88 276 LEU A O 1
ATOM 2143 N N . PHE A 1 277 ? -11.867 -4.555 -13.156 1 84.19 277 PHE A N 1
ATOM 2144 C CA . PHE A 1 277 ? -12.758 -5.527 -13.781 1 84.19 277 PHE A CA 1
ATOM 2145 C C . PHE A 1 277 ? -13.984 -4.836 -14.367 1 84.19 277 PHE A C 1
ATOM 2147 O O . PHE A 1 277 ? -14.914 -5.496 -14.828 1 84.19 277 PHE A O 1
ATOM 2154 N N . ASP A 1 278 ? -13.992 -3.514 -14.344 1 83.19 278 ASP A N 1
ATOM 2155 C CA . ASP A 1 278 ? -15.102 -2.775 -14.945 1 83.19 278 ASP A CA 1
ATOM 2156 C C . ASP A 1 278 ? -15.031 -2.814 -16.469 1 83.19 278 ASP A C 1
ATOM 2158 O O . ASP A 1 278 ? -16.016 -2.52 -17.141 1 83.19 278 ASP A O 1
ATOM 2162 N N . SER A 1 279 ? -13.906 -3.209 -17 1 72.69 279 SER A N 1
ATOM 2163 C CA . SER A 1 279 ? -13.703 -3.053 -18.422 1 72.69 279 SER A CA 1
ATOM 2164 C C . SER A 1 279 ? -13.828 -4.387 -19.156 1 72.69 279 SER A C 1
ATOM 2166 O O . SER A 1 279 ? -13.391 -4.527 -20.297 1 72.69 279 SER A O 1
ATOM 2168 N N . TYR A 1 280 ? -14.297 -5.309 -18.5 1 70.62 280 TYR A N 1
ATOM 2169 C CA . TYR A 1 280 ? -14.539 -6.574 -19.172 1 70.62 280 TYR A CA 1
ATOM 2170 C C . TYR A 1 280 ? -15.867 -6.559 -19.906 1 70.62 280 TYR A C 1
ATOM 2172 O O . TYR A 1 280 ? -16.891 -6.18 -19.344 1 70.62 280 TYR A O 1
ATOM 2180 N N . SER A 1 281 ? -15.859 -6.895 -21.125 1 66.31 281 SER A N 1
ATOM 2181 C CA . SER A 1 281 ? -17.047 -6.832 -21.969 1 66.31 281 SER A CA 1
ATOM 2182 C C . SER A 1 281 ? -17.922 -8.062 -21.797 1 66.31 281 SER A C 1
ATOM 2184 O O . SER A 1 281 ? -19.125 -8.008 -22.031 1 66.31 281 SER A O 1
ATOM 2186 N N . THR A 1 282 ? -17.406 -9.086 -21.375 1 69 282 THR A N 1
ATOM 2187 C CA . THR A 1 282 ? -18.078 -10.375 -21.438 1 69 282 THR A CA 1
ATOM 2188 C C . THR A 1 282 ? -18.953 -10.594 -20.203 1 69 282 THR A C 1
ATOM 2190 O O . THR A 1 282 ? -19.828 -11.469 -20.188 1 69 282 THR A O 1
ATOM 2193 N N . PHE A 1 283 ? -18.688 -9.852 -19.219 1 75 283 PHE A N 1
ATOM 2194 C CA . PHE A 1 283 ? -19.516 -9.984 -18.016 1 75 283 PHE A CA 1
ATOM 2195 C C . PHE A 1 283 ? -19.422 -8.727 -17.156 1 75 283 PHE A C 1
ATOM 2197 O O . PHE A 1 283 ? -18.578 -7.863 -17.391 1 75 283 PHE A O 1
ATOM 2204 N N . THR A 1 284 ? -20.406 -8.633 -16.297 1 84.62 284 THR A N 1
ATOM 2205 C CA . THR A 1 284 ? -20.406 -7.535 -15.336 1 84.62 284 THR A CA 1
ATOM 2206 C C . THR A 1 284 ? -20.594 -8.062 -13.922 1 84.62 284 THR A C 1
ATOM 2208 O O . THR A 1 284 ? -21.5 -8.859 -13.656 1 84.62 284 THR A O 1
ATOM 2211 N N . LEU A 1 285 ? -19.641 -7.785 -13.094 1 92 285 LEU A N 1
ATOM 2212 C CA . LEU A 1 285 ? -19.719 -8.117 -11.672 1 92 285 LEU A CA 1
ATOM 2213 C C . LEU A 1 285 ? -20.125 -6.895 -10.852 1 92 285 LEU A C 1
ATOM 2215 O O . LEU A 1 285 ? -20.062 -5.766 -11.344 1 92 285 LEU A O 1
ATOM 2219 N N . GLN A 1 286 ? -20.609 -7.148 -9.688 1 94.88 286 GLN A N 1
ATOM 2220 C CA . GLN A 1 286 ? -21 -6.066 -8.781 1 94.88 286 GLN A CA 1
ATOM 2221 C C . GLN A 1 286 ? -19.844 -5.707 -7.844 1 94.88 286 GLN A C 1
ATOM 2223 O O . GLN A 1 286 ? -19.266 -6.582 -7.199 1 94.88 286 GLN A O 1
ATOM 2228 N N . PRO A 1 287 ? -19.547 -4.379 -7.789 1 96.12 287 PRO A N 1
ATOM 2229 C CA . PRO A 1 287 ? -18.562 -4.008 -6.773 1 96.12 287 PRO A CA 1
ATOM 2230 C C . PRO A 1 287 ? -18.953 -4.469 -5.375 1 96.12 287 PRO A C 1
ATOM 2232 O O . PRO A 1 287 ? -20.031 -4.121 -4.883 1 96.12 287 PRO A O 1
ATOM 2235 N N . ALA A 1 288 ? -18 -5.234 -4.754 1 98.06 288 ALA A N 1
ATOM 2236 C CA . ALA A 1 288 ? -18.391 -5.867 -3.494 1 98.06 288 ALA A CA 1
ATOM 2237 C C . ALA A 1 288 ? -17.5 -5.395 -2.346 1 98.06 288 ALA A C 1
ATOM 2239 O O . ALA A 1 288 ? -17.906 -5.469 -1.18 1 98.06 288 ALA A O 1
ATOM 2240 N N . ALA A 1 289 ? -16.328 -5 -2.602 1 98.38 289 ALA A N 1
ATOM 2241 C CA . ALA A 1 289 ? -15.422 -4.488 -1.58 1 98.38 289 ALA A CA 1
ATOM 2242 C C . ALA A 1 289 ? -15.141 -3.004 -1.79 1 98.38 289 ALA A C 1
ATOM 2244 O O . ALA A 1 289 ? -14.852 -2.572 -2.908 1 98.38 289 ALA A O 1
ATOM 2245 N N . MET A 1 290 ? -15.281 -2.207 -0.718 1 98.25 290 MET A N 1
ATOM 2246 C CA . MET A 1 290 ? -15.117 -0.756 -0.771 1 98.25 290 MET A CA 1
ATOM 2247 C C . MET A 1 290 ? -14.477 -0.232 0.51 1 98.25 290 MET A C 1
ATOM 2249 O O . MET A 1 290 ? -14.266 -0.99 1.456 1 98.25 290 MET A O 1
ATOM 2253 N N . PHE A 1 291 ? -14.102 0.995 0.513 1 98.62 291 PHE A N 1
ATOM 2254 C CA . PHE A 1 291 ? -13.695 1.687 1.731 1 98.62 291 PHE A CA 1
ATOM 2255 C C . PHE A 1 291 ? -14.281 3.092 1.775 1 98.62 291 PHE A C 1
ATOM 2257 O O . PHE A 1 291 ? -14.656 3.646 0.74 1 98.62 291 PHE A O 1
ATOM 2264 N N . ALA A 1 292 ? -14.406 3.59 2.941 1 98.75 292 ALA A N 1
ATOM 2265 C CA . ALA A 1 292 ? -14.961 4.926 3.168 1 98.75 292 ALA A CA 1
ATOM 2266 C C . ALA A 1 292 ? -13.906 5.863 3.742 1 98.75 292 ALA A C 1
ATOM 2268 O O . ALA A 1 292 ? -13.109 5.469 4.598 1 98.75 292 ALA A O 1
ATOM 2269 N N . LEU A 1 293 ? -13.914 7.066 3.252 1 98.62 293 LEU A N 1
ATOM 2270 C CA . LEU A 1 293 ? -13.078 8.141 3.779 1 98.62 293 LEU A CA 1
ATOM 2271 C C . LEU A 1 293 ? -13.93 9.281 4.32 1 98.62 293 LEU A C 1
ATOM 2273 O O . LEU A 1 293 ? -14.969 9.617 3.738 1 98.62 293 LEU A O 1
ATOM 2277 N N . PRO A 1 294 ? -13.469 9.898 5.371 1 98.44 294 PRO A N 1
ATOM 2278 C CA . PRO A 1 294 ? -14.203 11.062 5.883 1 98.44 294 PRO A CA 1
ATOM 2279 C C . PRO A 1 294 ? -13.797 12.367 5.199 1 98.44 294 PRO A C 1
ATOM 2281 O O . PRO A 1 294 ? -12.617 12.578 4.91 1 98.44 294 PRO A O 1
ATOM 2284 N N . VAL A 1 295 ? -14.773 13.195 4.918 1 98.19 295 VAL A N 1
ATOM 2285 C CA . VAL A 1 295 ? -14.492 14.562 4.492 1 98.19 295 VAL A CA 1
ATOM 2286 C C . VAL A 1 295 ? -13.914 15.359 5.66 1 98.19 295 VAL A C 1
ATOM 2288 O O . VAL A 1 295 ? -14.547 15.469 6.715 1 98.19 295 VAL A O 1
ATOM 2291 N N . CYS A 1 296 ? -12.719 15.914 5.434 1 97.75 296 CYS A N 1
ATOM 2292 C CA . CYS A 1 296 ? -12.102 16.594 6.57 1 97.75 296 CYS A CA 1
ATOM 2293 C C . CYS A 1 296 ? -11.93 18.078 6.297 1 97.75 296 CYS A C 1
ATOM 2295 O O . CYS A 1 296 ? -11.664 18.859 7.215 1 97.75 296 CYS A O 1
ATOM 2297 N N . ARG A 1 297 ? -12.039 18.531 5.035 1 97.56 297 ARG A N 1
ATOM 2298 C CA . ARG A 1 297 ? -11.906 19.938 4.688 1 97.56 297 ARG A CA 1
ATOM 2299 C C . ARG A 1 297 ? -12.836 20.312 3.537 1 97.56 297 ARG A C 1
ATOM 2301 O O . ARG A 1 297 ? -13.297 19.438 2.801 1 97.56 297 ARG A O 1
ATOM 2308 N N . ARG A 1 298 ? -13.086 21.562 3.504 1 96 298 ARG A N 1
ATOM 2309 C CA . ARG A 1 298 ? -13.758 22.188 2.369 1 96 298 ARG A CA 1
ATOM 2310 C C . ARG A 1 298 ? -13 23.406 1.876 1 96 298 ARG A C 1
ATOM 2312 O O . ARG A 1 298 ? -13.375 24.547 2.176 1 96 298 ARG A O 1
ATOM 2319 N N . PRO A 1 299 ? -12.039 23.188 1.005 1 92.94 299 PRO A N 1
ATOM 2320 C CA . PRO A 1 299 ? -11.219 24.297 0.526 1 92.94 299 PRO A CA 1
ATOM 2321 C C . PRO A 1 299 ? -12.008 25.297 -0.318 1 92.94 299 PRO A C 1
ATOM 2323 O O . PRO A 1 299 ? -11.562 26.422 -0.527 1 92.94 299 PRO A O 1
ATOM 2326 N N . GLY A 1 300 ? -13.172 24.875 -0.823 1 89.06 300 GLY A N 1
ATOM 2327 C CA . GLY A 1 300 ? -14.047 25.719 -1.619 1 89.06 300 GLY A CA 1
ATOM 2328 C C . GLY A 1 300 ? -15.469 25.188 -1.709 1 89.06 300 GLY A C 1
ATOM 2329 O O . GLY A 1 300 ? -15.75 24.078 -1.245 1 89.06 300 GLY A O 1
ATOM 2330 N N . ALA A 1 301 ? -16.281 25.953 -2.361 1 88.44 301 ALA A N 1
ATOM 2331 C CA . ALA A 1 301 ? -17.719 25.641 -2.428 1 88.44 301 ALA A CA 1
ATOM 2332 C C . ALA A 1 301 ? -17.969 24.375 -3.23 1 88.44 301 ALA A C 1
ATOM 2334 O O . ALA A 1 301 ? -18.953 23.672 -3 1 88.44 301 ALA A O 1
ATOM 2335 N N . LYS A 1 302 ? -17.062 24.031 -4.086 1 92.06 302 LYS A N 1
ATOM 2336 C CA . LYS A 1 302 ? -17.297 22.891 -4.969 1 92.06 302 LYS A CA 1
ATOM 2337 C C . LYS A 1 302 ? -16.266 21.797 -4.738 1 92.06 302 LYS A C 1
ATOM 2339 O O . LYS A 1 302 ? -16.062 20.938 -5.602 1 92.06 302 LYS A O 1
ATOM 2344 N N . THR A 1 303 ? -15.562 21.922 -3.678 1 94.69 303 THR A N 1
ATOM 2345 C CA . THR A 1 303 ? -14.477 20.984 -3.422 1 94.69 303 THR A CA 1
ATOM 2346 C C . THR A 1 303 ? -14.484 20.531 -1.963 1 94.69 303 THR A C 1
ATOM 2348 O O . THR A 1 303 ? -14.703 21.344 -1.06 1 94.69 303 THR A O 1
ATOM 2351 N N . VAL A 1 304 ? -14.367 19.25 -1.751 1 97.5 304 VAL A N 1
ATOM 2352 C CA . VAL A 1 304 ? -14.102 18.703 -0.429 1 97.5 304 VAL A CA 1
ATOM 2353 C C . VAL A 1 304 ? -12.797 17.906 -0.458 1 97.5 304 VAL A C 1
ATOM 2355 O O . VAL A 1 304 ? -12.336 17.484 -1.525 1 97.5 304 VAL A O 1
ATOM 2358 N N . THR A 1 305 ? -12.148 17.812 0.628 1 98 305 THR A N 1
ATOM 2359 C CA . THR A 1 305 ? -10.961 16.969 0.778 1 98 305 THR A CA 1
ATOM 2360 C C . THR A 1 305 ? -11.219 15.844 1.778 1 98 305 THR A C 1
ATOM 2362 O O . THR A 1 305 ? -11.625 16.094 2.916 1 98 305 THR A O 1
ATOM 2365 N N . ALA A 1 306 ? -11.078 14.625 1.295 1 98.19 306 ALA A N 1
ATOM 2366 C CA . ALA A 1 306 ? -11.195 13.453 2.166 1 98.19 306 ALA A CA 1
ATOM 2367 C C . ALA A 1 306 ? -9.859 13.117 2.82 1 98.19 306 ALA A C 1
ATOM 2369 O O . ALA A 1 306 ? -8.797 13.438 2.277 1 98.19 306 ALA A O 1
ATOM 2370 N N . LEU A 1 307 ? -9.93 12.531 3.99 1 98 307 LEU A N 1
ATOM 2371 C CA . LEU A 1 307 ? -8.727 12.117 4.703 1 98 307 LEU A CA 1
ATOM 2372 C C . LEU A 1 307 ? -8.25 10.758 4.215 1 98 307 LEU A C 1
ATOM 2374 O O . LEU A 1 307 ? -8.969 9.766 4.32 1 98 307 LEU A O 1
ATOM 2378 N N . GLY A 1 308 ? -7.004 10.734 3.686 1 97.38 308 GLY A N 1
ATOM 2379 C CA . GLY A 1 308 ? -6.391 9.492 3.246 1 97.38 308 GLY A CA 1
ATOM 2380 C C . GLY A 1 308 ? -6.762 9.109 1.824 1 97.38 308 GLY A C 1
ATOM 2381 O O . GLY A 1 308 ? -6.996 9.984 0.985 1 97.38 308 GLY A O 1
ATOM 2382 N N . GLY A 1 309 ? -6.574 7.793 1.497 1 97.69 309 GLY A N 1
ATOM 2383 C CA . GLY A 1 309 ? -7.07 7.246 0.243 1 97.69 309 GLY A CA 1
ATOM 2384 C C . GLY A 1 309 ? -5.965 6.914 -0.741 1 97.69 309 GLY A C 1
ATOM 2385 O O . GLY A 1 309 ? -6.219 6.328 -1.796 1 97.69 309 GLY A O 1
ATOM 2386 N N . GLY A 1 310 ? -4.734 7.262 -0.433 1 97.38 310 GLY A N 1
ATOM 2387 C CA . GLY A 1 310 ? -3.629 7.035 -1.35 1 97.38 310 GLY A CA 1
ATOM 2388 C C . GLY A 1 310 ? -3.199 5.582 -1.418 1 97.38 310 GLY A C 1
ATOM 2389 O O . GLY A 1 310 ? -2.057 5.254 -1.101 1 97.38 310 GLY A O 1
ATOM 2390 N N . TYR A 1 311 ? -4.156 4.703 -1.847 1 97.62 311 TYR A N 1
ATOM 2391 C CA . TYR A 1 311 ? -3.949 3.26 -1.887 1 97.62 311 TYR A CA 1
ATOM 2392 C C . TYR A 1 311 ? -3.789 2.771 -3.322 1 97.62 311 TYR A C 1
ATOM 2394 O O . TYR A 1 311 ? -4.559 1.931 -3.789 1 97.62 311 TYR A O 1
ATOM 2402 N N . LEU A 1 312 ? -2.766 3.227 -3.994 1 97.44 312 LEU A N 1
ATOM 2403 C CA . LEU A 1 312 ? -2.572 2.877 -5.395 1 97.44 312 LEU A CA 1
ATOM 2404 C C . LEU A 1 312 ? -2.303 1.383 -5.551 1 97.44 312 LEU A C 1
ATOM 2406 O O . LEU A 1 312 ? -1.578 0.792 -4.75 1 97.44 312 LEU A O 1
ATOM 2410 N N . ALA A 1 313 ? -2.83 0.856 -6.609 1 97.31 313 ALA A N 1
ATOM 2411 C CA . ALA A 1 313 ? -2.648 -0.559 -6.922 1 97.31 313 ALA A CA 1
ATOM 2412 C C . ALA A 1 313 ? -1.257 -0.822 -7.488 1 97.31 313 ALA A C 1
ATOM 2414 O O . ALA A 1 313 ? -0.662 0.052 -8.125 1 97.31 313 ALA A O 1
ATOM 2415 N N . SER A 1 314 ? -0.802 -2.027 -7.344 1 97 314 SER A N 1
ATOM 2416 C CA . SER A 1 314 ? 0.488 -2.479 -7.855 1 97 314 SER A CA 1
ATOM 2417 C C . SER A 1 314 ? 0.495 -2.516 -9.383 1 97 314 SER A C 1
ATOM 2419 O O . SER A 1 314 ? -0.564 -2.492 -10.008 1 97 314 SER A O 1
ATOM 2421 N N . GLY A 1 315 ? 1.709 -2.594 -9.953 1 95.69 315 GLY A N 1
ATOM 2422 C CA . GLY A 1 315 ? 1.891 -2.666 -11.398 1 95.69 315 GLY A CA 1
ATOM 2423 C C . GLY A 1 315 ? 2.592 -1.449 -11.969 1 95.69 315 GLY A C 1
ATOM 2424 O O . GLY A 1 315 ? 3.385 -0.803 -11.289 1 95.69 315 GLY A O 1
ATOM 2425 N N . VAL A 1 316 ? 2.311 -1.194 -13.219 1 94.5 316 VAL A N 1
ATOM 2426 C CA . VAL A 1 316 ? 2.857 -0.013 -13.875 1 94.5 316 VAL A CA 1
ATOM 2427 C C . VAL A 1 316 ? 2.143 1.238 -13.367 1 94.5 316 VAL A C 1
ATOM 2429 O O . VAL A 1 316 ? 0.912 1.298 -13.359 1 94.5 316 VAL A O 1
ATOM 2432 N N . GLY A 1 317 ? 2.992 2.15 -12.898 1 94.75 317 GLY A N 1
ATOM 2433 C CA . GLY A 1 317 ? 2.398 3.396 -12.445 1 94.75 317 GLY A CA 1
ATOM 2434 C C . GLY A 1 317 ? 1.617 4.117 -13.523 1 94.75 317 GLY A C 1
ATOM 2435 O O . GLY A 1 317 ? 2.17 4.465 -14.57 1 94.75 317 GLY A O 1
ATOM 2436 N N . ALA A 1 318 ? 0.37 4.332 -13.273 1 94.31 318 ALA A N 1
ATOM 2437 C CA . ALA A 1 318 ? -0.543 4.996 -14.195 1 94.31 318 ALA A CA 1
ATOM 2438 C C . ALA A 1 318 ? -1.787 5.504 -13.477 1 94.31 318 ALA A C 1
ATOM 2440 O O . ALA A 1 318 ? -2.029 5.145 -12.32 1 94.31 318 ALA A O 1
ATOM 2441 N N . LYS A 1 319 ? -2.543 6.305 -14.141 1 93 319 LYS A N 1
ATOM 2442 C CA . LYS A 1 319 ? -3.709 6.934 -13.531 1 93 319 LYS A CA 1
ATOM 2443 C C . LYS A 1 319 ? -4.75 5.891 -13.133 1 93 319 LYS A C 1
ATOM 2445 O O . LYS A 1 319 ? -5.484 6.078 -12.164 1 93 319 LYS A O 1
ATOM 2450 N N . ASP A 1 320 ? -4.75 4.777 -13.781 1 91.75 320 ASP A N 1
ATOM 2451 C CA . ASP A 1 320 ? -5.773 3.771 -13.516 1 91.75 320 ASP A CA 1
ATOM 2452 C C . ASP A 1 320 ? -5.383 2.893 -12.328 1 91.75 320 ASP A C 1
ATOM 2454 O O . ASP A 1 320 ? -6.027 1.876 -12.062 1 91.75 320 ASP A O 1
ATOM 2458 N N . ARG A 1 321 ? -4.301 3.258 -11.641 1 95.62 321 ARG A N 1
ATOM 2459 C CA . ARG A 1 321 ? -3.898 2.535 -10.445 1 95.62 321 ARG A CA 1
ATOM 2460 C C . ARG A 1 321 ? -4.488 3.18 -9.195 1 95.62 321 ARG A C 1
ATOM 2462 O O . ARG A 1 321 ? -4.441 2.598 -8.109 1 95.62 321 ARG A O 1
ATOM 2469 N N . MET A 1 322 ? -5.016 4.375 -9.32 1 97.56 322 MET A N 1
ATOM 2470 C CA . MET A 1 322 ? -5.629 5.062 -8.188 1 97.56 322 MET A CA 1
ATOM 2471 C C . MET A 1 322 ? -7 4.473 -7.875 1 97.56 322 MET A C 1
ATOM 2473 O O . MET A 1 322 ? -7.734 4.078 -8.781 1 97.56 322 MET A O 1
ATOM 2477 N N . PRO A 1 323 ? -7.332 4.418 -6.551 1 97.69 323 PRO A N 1
ATOM 2478 C CA . PRO A 1 323 ? -8.742 4.148 -6.242 1 97.69 323 PRO A CA 1
ATOM 2479 C C . PRO A 1 323 ? -9.688 5.188 -6.848 1 97.69 323 PRO A C 1
ATOM 2481 O O . PRO A 1 323 ? -9.25 6.285 -7.207 1 97.69 323 PRO A O 1
ATOM 2484 N N . THR A 1 324 ? -10.938 4.84 -6.93 1 97 324 THR A N 1
ATOM 2485 C CA . THR A 1 324 ? -11.906 5.711 -7.586 1 97 324 THR A CA 1
ATOM 2486 C C . THR A 1 324 ? -13.062 6.043 -6.641 1 97 324 THR A C 1
ATOM 2488 O O . THR A 1 324 ? -13.609 5.148 -5.992 1 97 324 THR A O 1
ATOM 2491 N N . PRO A 1 325 ? -13.344 7.363 -6.566 1 97.81 325 PRO A N 1
ATOM 2492 C CA . PRO A 1 325 ? -14.586 7.648 -5.844 1 97.81 325 PRO A CA 1
ATOM 2493 C C . PRO A 1 325 ? -15.805 6.969 -6.469 1 97.81 325 PRO A C 1
ATOM 2495 O O . PRO A 1 325 ? -15.938 6.953 -7.695 1 97.81 325 PRO A O 1
ATOM 2498 N N . TYR A 1 326 ? -16.656 6.379 -5.66 1 97.44 326 TYR A N 1
ATOM 2499 C CA . TYR A 1 326 ? -17.766 5.566 -6.129 1 97.44 326 TYR A CA 1
ATOM 2500 C C . TYR A 1 326 ? -19.109 6.176 -5.715 1 97.44 326 TYR A C 1
ATOM 2502 O O . TYR A 1 326 ? -19.953 6.477 -6.562 1 97.44 326 TYR A O 1
ATOM 2510 N N . LEU A 1 327 ? -19.297 6.387 -4.379 1 97.56 327 LEU A N 1
ATOM 2511 C CA . LEU A 1 327 ? -20.516 6.961 -3.844 1 97.56 327 LEU A CA 1
ATOM 2512 C C . LEU A 1 327 ? -20.219 8.086 -2.863 1 97.56 327 LEU A C 1
ATOM 2514 O O . LEU A 1 327 ? -19.312 7.965 -2.031 1 97.56 327 LEU A O 1
ATOM 2518 N N . PRO A 1 328 ? -21 9.195 -2.928 1 97.06 328 PRO A N 1
ATOM 2519 C CA . PRO A 1 328 ? -22.078 9.492 -3.881 1 97.06 328 PRO A CA 1
ATOM 2520 C C . PRO A 1 328 ? -21.562 9.664 -5.309 1 97.06 328 PRO A C 1
ATOM 2522 O O . PRO A 1 328 ? -20.391 9.984 -5.516 1 97.06 328 PRO A O 1
ATOM 2525 N N . VAL A 1 329 ? -22.375 9.453 -6.254 1 95.56 329 VAL A N 1
ATOM 2526 C CA . VAL A 1 329 ? -22 9.516 -7.66 1 95.56 329 VAL A CA 1
ATOM 2527 C C . VAL A 1 329 ? -21.656 10.953 -8.047 1 95.56 329 VAL A C 1
ATOM 2529 O O . VAL A 1 329 ? -22.25 11.898 -7.508 1 95.56 329 VAL A O 1
ATOM 2532 N N . GLY A 1 330 ? -20.688 11.047 -8.914 1 93.81 330 GLY A N 1
ATOM 2533 C CA . GLY A 1 330 ? -20.438 12.344 -9.508 1 93.81 330 GLY A CA 1
ATOM 2534 C C . GLY A 1 330 ? -19.188 13.016 -8.969 1 93.81 330 GLY A C 1
ATOM 2535 O O . GLY A 1 330 ? -18.844 14.125 -9.383 1 93.81 330 GLY A O 1
ATOM 2536 N N . LEU A 1 331 ? -18.516 12.406 -8.047 1 97 331 LEU A N 1
ATOM 2537 C CA . LEU A 1 331 ? -17.281 12.945 -7.508 1 97 331 LEU A CA 1
ATOM 2538 C C . LEU A 1 331 ? -16.094 12.602 -8.406 1 97 331 LEU A C 1
ATOM 2540 O O . LEU A 1 331 ? -16.031 11.492 -8.953 1 97 331 LEU A O 1
ATOM 2544 N N . LYS A 1 332 ? -15.203 13.57 -8.539 1 96.56 332 LYS A N 1
ATOM 2545 C CA . LYS A 1 332 ? -14.008 13.391 -9.352 1 96.56 332 LYS A CA 1
ATOM 2546 C C . LYS A 1 332 ? -12.75 13.727 -8.555 1 96.56 332 LYS A C 1
ATOM 2548 O O . LYS A 1 332 ? -12.75 14.664 -7.754 1 96.56 332 LYS A O 1
ATOM 2553 N N . LEU A 1 333 ? -11.727 12.992 -8.844 1 96.81 333 LEU A N 1
ATOM 2554 C CA . LEU A 1 333 ? -10.43 13.273 -8.234 1 96.81 333 LEU A CA 1
ATOM 2555 C C . LEU A 1 333 ? -9.828 14.555 -8.805 1 96.81 333 LEU A C 1
ATOM 2557 O O . LEU A 1 333 ? -10.039 14.875 -9.977 1 96.81 333 LEU A O 1
ATOM 2561 N N . ASN A 1 334 ? -9.148 15.273 -7.953 1 93.44 334 ASN A N 1
ATOM 2562 C CA . ASN A 1 334 ? -8.312 16.375 -8.438 1 93.44 334 ASN A CA 1
ATOM 2563 C C . ASN A 1 334 ? -7.156 15.852 -9.289 1 93.44 334 ASN A C 1
ATOM 2565 O O . ASN A 1 334 ? -6.406 14.977 -8.867 1 93.44 334 ASN A O 1
ATOM 2569 N N . ALA A 1 335 ? -6.957 16.406 -10.484 1 89.81 335 ALA A N 1
ATOM 2570 C CA . ALA A 1 335 ? -6.004 15.883 -11.461 1 89.81 335 ALA A CA 1
ATOM 2571 C C . ALA A 1 335 ? -4.566 16.109 -10.992 1 89.81 335 ALA A C 1
ATOM 2573 O O . ALA A 1 335 ? -3.664 15.352 -11.367 1 89.81 335 ALA A O 1
ATOM 2574 N N . LEU A 1 336 ? -4.34 17.047 -10.148 1 87.19 336 LEU A N 1
ATOM 2575 C CA . LEU A 1 336 ? -2.982 17.406 -9.75 1 87.19 336 LEU A CA 1
ATOM 2576 C C . LEU A 1 336 ? -2.58 16.688 -8.469 1 87.19 336 LEU A C 1
ATOM 2578 O O . LEU A 1 336 ? -1.391 16.5 -8.203 1 87.19 336 LEU A O 1
ATOM 2582 N N . GLU A 1 337 ? -3.535 16.281 -7.684 1 91.88 337 GLU A N 1
ATOM 2583 C CA . GLU A 1 337 ? -3.205 15.703 -6.387 1 91.88 337 GLU A CA 1
ATOM 2584 C C . GLU A 1 337 ? -3.535 14.219 -6.348 1 91.88 337 GLU A C 1
ATOM 2586 O O . GLU A 1 337 ? -2.848 13.438 -5.68 1 91.88 337 GLU A O 1
ATOM 2591 N N . GLY A 1 338 ? -4.594 13.82 -7.102 1 95.75 338 GLY A N 1
ATOM 2592 C CA . GLY A 1 338 ? -5.016 12.43 -7.078 1 95.75 338 GLY A CA 1
ATOM 2593 C C . GLY A 1 338 ? -5.453 11.961 -5.703 1 95.75 338 GLY A C 1
ATOM 2594 O O . GLY A 1 338 ? -6.168 12.68 -5 1 95.75 338 GLY A O 1
ATOM 2595 N N . THR A 1 339 ? -5.191 10.703 -5.41 1 97.69 339 THR A N 1
ATOM 2596 C CA . THR A 1 339 ? -5.441 10.141 -4.086 1 97.69 339 THR A CA 1
ATOM 2597 C C . THR A 1 339 ? -4.172 10.172 -3.236 1 97.69 339 THR A C 1
ATOM 2599 O O . THR A 1 339 ? -3.248 9.391 -3.467 1 97.69 339 THR A O 1
ATOM 2602 N N . GLY A 1 340 ? -4.18 11.008 -2.246 1 96.19 340 GLY A N 1
ATOM 2603 C CA . GLY A 1 340 ? -2.977 11.258 -1.468 1 96.19 340 GLY A CA 1
ATOM 2604 C C . GLY A 1 340 ? -2.867 10.367 -0.242 1 96.19 340 GLY A C 1
ATOM 2605 O O . GLY A 1 340 ? -3.854 9.758 0.182 1 96.19 340 GLY A O 1
ATOM 2606 N N . GLU A 1 341 ? -1.651 10.398 0.317 1 95.5 341 GLU A N 1
ATOM 2607 C CA . GLU A 1 341 ? -1.354 9.664 1.543 1 95.5 341 GLU A CA 1
ATOM 2608 C C . GLU A 1 341 ? -2.295 10.07 2.672 1 95.5 341 GLU A C 1
ATOM 2610 O O . GLU A 1 341 ? -2.828 9.211 3.383 1 95.5 341 GLU A O 1
ATOM 2615 N N . VAL A 1 342 ? -2.537 11.414 2.791 1 95.94 342 VAL A N 1
ATOM 2616 C CA . VAL A 1 342 ? -3.299 11.898 3.936 1 95.94 342 VAL A CA 1
ATOM 2617 C C . VAL A 1 342 ? -4.512 12.688 3.451 1 95.94 342 VAL A C 1
ATOM 2619 O O . VAL A 1 342 ? -5.465 12.898 4.207 1 95.94 342 VAL A O 1
ATOM 2622 N N . GLN A 1 343 ? -4.527 13.109 2.24 1 95.81 343 GLN A N 1
ATOM 2623 C CA . GLN A 1 343 ? -5.691 13.859 1.781 1 95.81 343 GLN A CA 1
ATOM 2624 C C . GLN A 1 343 ? -6 13.555 0.318 1 95.81 343 GLN A C 1
ATOM 2626 O O . GLN A 1 343 ? -5.09 13.375 -0.491 1 95.81 343 GLN A O 1
ATOM 2631 N N . THR A 1 344 ? -7.199 13.578 -0.027 1 98 344 THR A N 1
ATOM 2632 C CA . THR A 1 344 ? -7.742 13.328 -1.358 1 98 344 THR A CA 1
ATOM 2633 C C . THR A 1 344 ? -8.828 14.352 -1.698 1 98 344 THR A C 1
ATOM 2635 O O . THR A 1 344 ? -9.977 14.211 -1.28 1 98 344 THR A O 1
ATOM 2638 N N . PRO A 1 345 ? -8.453 15.375 -2.441 1 97.25 345 PRO A N 1
ATOM 2639 C CA . PRO A 1 345 ? -9.461 16.375 -2.83 1 97.25 345 PRO A CA 1
ATOM 2640 C C . PRO A 1 345 ? -10.422 15.844 -3.891 1 97.25 345 PRO A C 1
ATOM 2642 O O . PRO A 1 345 ? -10.008 15.125 -4.809 1 97.25 345 PRO A O 1
ATOM 2645 N N . LEU A 1 346 ? -11.617 16.141 -3.734 1 97.88 346 LEU A N 1
ATOM 2646 C CA . LEU A 1 346 ? -12.703 15.719 -4.609 1 97.88 346 LEU A CA 1
ATOM 2647 C C . LEU A 1 346 ? -13.547 16.906 -5.051 1 97.88 346 LEU A C 1
ATOM 2649 O O . LEU A 1 346 ? -13.781 17.828 -4.27 1 97.88 346 LEU A O 1
ATOM 2653 N N . SER A 1 347 ? -13.969 16.844 -6.266 1 96.38 347 SER A N 1
ATOM 2654 C CA . SER A 1 347 ? -14.844 17.891 -6.797 1 96.38 347 SER A CA 1
ATOM 2655 C C . SER A 1 347 ? -16.047 17.281 -7.5 1 96.38 347 SER A C 1
ATOM 2657 O O . SER A 1 347 ? -16.125 16.062 -7.699 1 96.38 347 SER A O 1
ATOM 2659 N N . GLY A 1 348 ? -16.969 18.156 -7.871 1 93.25 348 GLY A N 1
ATOM 2660 C CA . GLY A 1 348 ? -18.219 17.781 -8.523 1 93.25 348 GLY A CA 1
ATOM 2661 C C . GLY A 1 348 ? -19.453 18.25 -7.773 1 93.25 348 GLY A C 1
ATOM 2662 O O . GLY A 1 348 ? -19.344 18.828 -6.688 1 93.25 348 GLY A O 1
ATOM 2663 N N . ASP A 1 349 ? -20.609 18.047 -8.375 1 91.62 349 ASP A N 1
ATOM 2664 C CA . ASP A 1 349 ? -21.859 18.516 -7.809 1 91.62 349 ASP A CA 1
ATOM 2665 C C . ASP A 1 349 ? -22.125 17.906 -6.438 1 91.62 349 ASP A C 1
ATOM 2667 O O . ASP A 1 349 ? -22.594 18.578 -5.523 1 91.62 349 ASP A O 1
ATOM 2671 N N . ALA A 1 350 ? -21.766 16.703 -6.316 1 93.69 350 ALA A N 1
ATOM 2672 C CA . ALA A 1 350 ? -22 16 -5.055 1 93.69 350 ALA A CA 1
ATOM 2673 C C . ALA A 1 350 ? -21.172 16.609 -3.926 1 93.69 350 ALA A C 1
ATOM 2675 O O . ALA A 1 350 ? -21.594 16.609 -2.766 1 93.69 350 ALA A O 1
ATOM 2676 N N . ALA A 1 351 ? -20 17.156 -4.258 1 95.31 351 ALA A N 1
ATOM 2677 C CA . ALA A 1 351 ? -19.109 17.734 -3.264 1 95.31 351 ALA A CA 1
ATOM 2678 C C . ALA A 1 351 ? -19.781 18.922 -2.568 1 95.31 351 ALA A C 1
ATOM 2680 O O . ALA A 1 351 ? -19.516 19.188 -1.391 1 95.31 351 ALA A O 1
ATOM 2681 N N . ARG A 1 352 ? -20.656 19.625 -3.242 1 94.19 352 ARG A N 1
ATOM 2682 C CA . ARG A 1 352 ? -21.328 20.812 -2.713 1 94.19 352 ARG A CA 1
ATOM 2683 C C . ARG A 1 352 ? -22.188 20.453 -1.505 1 94.19 352 ARG A C 1
ATOM 2685 O O . ARG A 1 352 ? -22.406 21.297 -0.627 1 94.19 352 ARG A O 1
ATOM 2692 N N . ARG A 1 353 ? -22.594 19.281 -1.493 1 94.25 353 ARG A N 1
ATOM 2693 C CA . ARG A 1 353 ? -23.562 18.891 -0.475 1 94.25 353 ARG A CA 1
ATOM 2694 C C . ARG A 1 353 ? -22.891 18.156 0.681 1 94.25 353 ARG A C 1
ATOM 2696 O O . ARG A 1 353 ? -23.5 17.938 1.728 1 94.25 353 ARG A O 1
ATOM 2703 N N . LEU A 1 354 ? -21.672 17.828 0.523 1 96.88 354 LEU A N 1
ATOM 2704 C CA . LEU A 1 354 ? -20.953 17.062 1.551 1 96.88 354 LEU A CA 1
ATOM 2705 C C . LEU A 1 354 ? -20.5 17.984 2.678 1 96.88 354 LEU A C 1
ATOM 2707 O O . LEU A 1 354 ? -20.047 19.109 2.426 1 96.88 354 LEU A O 1
ATOM 2711 N N . LYS A 1 355 ? -20.672 17.547 3.873 1 95.94 355 LYS A N 1
ATOM 2712 C CA . LYS A 1 355 ? -20.234 18.234 5.078 1 95.94 355 LYS A CA 1
ATOM 2713 C C . LYS A 1 355 ? -19.047 17.531 5.727 1 95.94 355 LYS A C 1
ATOM 2715 O O . LYS A 1 355 ? -18.734 16.391 5.379 1 95.94 355 LYS A O 1
ATOM 2720 N N . LEU A 1 356 ? -18.391 18.25 6.652 1 96.88 356 LEU A N 1
ATOM 2721 C CA . LEU A 1 356 ? -17.297 17.641 7.41 1 96.88 356 LEU A CA 1
ATOM 2722 C C . LEU A 1 356 ? -17.781 16.391 8.133 1 96.88 356 LEU A C 1
ATOM 2724 O O . LEU A 1 356 ? -18.859 16.391 8.742 1 96.88 356 LEU A O 1
ATOM 2728 N N . GLY A 1 357 ? -17.016 15.281 7.977 1 96.56 357 GLY A N 1
ATOM 2729 C CA . GLY A 1 357 ? -17.359 14.039 8.641 1 96.56 357 GLY A CA 1
ATOM 2730 C C . GLY A 1 357 ? -18.156 13.094 7.766 1 96.56 357 GLY A C 1
ATOM 2731 O O . GLY A 1 357 ? -18.266 11.898 8.062 1 96.56 357 GLY A O 1
ATOM 2732 N N . ASP A 1 358 ? -18.797 13.68 6.715 1 97.25 358 ASP A N 1
ATOM 2733 C CA . ASP A 1 358 ? -19.484 12.805 5.77 1 97.25 358 ASP A CA 1
ATOM 2734 C C . ASP A 1 358 ? -18.516 11.805 5.141 1 97.25 358 ASP A C 1
ATOM 2736 O O . ASP A 1 358 ? -17.297 12.031 5.137 1 97.25 358 ASP A O 1
ATOM 2740 N N . LYS A 1 359 ? -19.125 10.719 4.707 1 98.25 359 LYS A N 1
ATOM 2741 C CA . LYS A 1 359 ? -18.312 9.656 4.137 1 98.25 359 LYS A CA 1
ATOM 2742 C C . LYS A 1 359 ? -18.391 9.648 2.613 1 98.25 359 LYS A C 1
ATOM 2744 O O . LYS A 1 359 ? -19.469 9.859 2.047 1 98.25 359 LYS A O 1
ATOM 2749 N N . VAL A 1 360 ? -17.281 9.477 2.012 1 98.62 360 VAL A N 1
ATOM 2750 C CA . VAL A 1 360 ? -17.203 9.156 0.589 1 98.62 360 VAL A CA 1
ATOM 2751 C C . VAL A 1 360 ? -16.719 7.723 0.403 1 98.62 360 VAL A C 1
ATOM 2753 O O . VAL A 1 360 ? -15.703 7.324 0.978 1 98.62 360 VAL A O 1
ATOM 2756 N N . TYR A 1 361 ? -17.453 6.961 -0.353 1 98.69 361 TYR A N 1
ATOM 2757 C CA . TYR A 1 361 ? -17.125 5.562 -0.581 1 98.69 361 TYR A CA 1
ATOM 2758 C C . TYR A 1 361 ? -16.312 5.395 -1.856 1 98.69 361 TYR A C 1
ATOM 2760 O O . TYR A 1 361 ? -16.641 5.969 -2.895 1 98.69 361 TYR A O 1
ATOM 2768 N N . PHE A 1 362 ? -15.234 4.629 -1.718 1 98.69 362 PHE A N 1
ATOM 2769 C CA . PHE A 1 362 ? -14.305 4.406 -2.814 1 98.69 362 PHE A CA 1
ATOM 2770 C C . PHE A 1 362 ? -14.25 2.93 -3.193 1 98.69 362 PHE A C 1
ATOM 2772 O O . PHE A 1 362 ? -14.531 2.061 -2.365 1 98.69 362 PHE A O 1
ATOM 2779 N N . ARG A 1 363 ? -13.953 2.697 -4.438 1 97.69 363 ARG A N 1
ATOM 2780 C CA . ARG A 1 363 ? -13.594 1.364 -4.91 1 97.69 363 ARG A CA 1
ATOM 2781 C C . ARG A 1 363 ? -12.086 1.246 -5.125 1 97.69 363 ARG A C 1
ATOM 2783 O O . ARG A 1 363 ? -11.453 2.172 -5.637 1 97.69 363 ARG A O 1
ATOM 2790 N N . HIS A 1 364 ? -11.5 0.177 -4.66 1 96.81 364 HIS A N 1
ATOM 2791 C CA . HIS A 1 364 ? -10.094 -0.099 -4.898 1 96.81 364 HIS A CA 1
ATOM 2792 C C . HIS A 1 364 ? -9.875 -0.663 -6.301 1 96.81 364 HIS A C 1
ATOM 2794 O O . HIS A 1 364 ? -10.828 -1.072 -6.965 1 96.81 364 HIS A O 1
ATOM 2800 N N . THR A 1 365 ? -8.672 -0.661 -6.746 1 95.94 365 THR A N 1
ATOM 2801 C CA . THR A 1 365 ? -8.359 -0.97 -8.133 1 95.94 365 THR A CA 1
ATOM 2802 C C . THR A 1 365 ? -8.062 -2.457 -8.305 1 95.94 365 THR A C 1
ATOM 2804 O O . THR A 1 365 ? -8.43 -3.059 -9.32 1 95.94 365 THR A O 1
ATOM 2807 N N . LYS A 1 366 ? -7.324 -3.029 -7.387 1 95.75 366 LYS A N 1
ATOM 2808 C CA . LYS A 1 366 ? -6.961 -4.441 -7.422 1 95.75 366 LYS A CA 1
ATOM 2809 C C . LYS A 1 366 ? -7.461 -5.172 -6.176 1 95.75 366 LYS A C 1
ATOM 2811 O O . LYS A 1 366 ? -7.23 -4.719 -5.055 1 95.75 366 LYS A O 1
ATOM 2816 N N . ALA A 1 367 ? -8.047 -6.289 -6.453 1 94.19 367 ALA A N 1
ATOM 2817 C CA . ALA A 1 367 ? -8.68 -7.043 -5.371 1 94.19 367 ALA A CA 1
ATOM 2818 C C . ALA A 1 367 ? -7.648 -7.48 -4.336 1 94.19 367 ALA A C 1
ATOM 2820 O O . ALA A 1 367 ? -6.543 -7.898 -4.688 1 94.19 367 ALA A O 1
ATOM 2821 N N . GLY A 1 368 ? -7.969 -7.418 -3.121 1 94.62 368 GLY A N 1
ATOM 2822 C CA . GLY A 1 368 ? -7.176 -7.93 -2.014 1 94.62 368 GLY A CA 1
ATOM 2823 C C . GLY A 1 368 ? -6.184 -6.922 -1.474 1 94.62 368 GLY A C 1
ATOM 2824 O O . GLY A 1 368 ? -5.777 -7 -0.312 1 94.62 368 GLY A O 1
ATOM 2825 N N . GLU A 1 369 ? -5.727 -5.957 -2.334 1 96.31 369 GLU A N 1
ATOM 2826 C CA . GLU A 1 369 ? -4.719 -5.004 -1.883 1 96.31 369 GLU A CA 1
ATOM 2827 C C . GLU A 1 369 ? -5.293 -4.051 -0.839 1 96.31 369 GLU A C 1
ATOM 2829 O O . GLU A 1 369 ? -4.555 -3.525 -0.001 1 96.31 369 GLU A O 1
ATOM 2834 N N . LEU A 1 370 ? -6.586 -3.865 -0.898 1 95.94 370 LEU A N 1
ATOM 2835 C CA . LEU A 1 370 ? -7.285 -3.082 0.113 1 95.94 370 LEU A CA 1
ATOM 2836 C C . LEU A 1 370 ? -6.973 -3.596 1.515 1 95.94 370 LEU A C 1
ATOM 2838 O O . LEU A 1 370 ? -6.824 -2.809 2.451 1 95.94 370 LEU A O 1
ATOM 2842 N N . CYS A 1 371 ? -6.809 -4.887 1.633 1 97.69 371 CYS A N 1
ATOM 2843 C CA . CYS A 1 371 ? -6.645 -5.543 2.926 1 97.69 371 CYS A CA 1
ATOM 2844 C C . CYS A 1 371 ? -5.25 -5.297 3.488 1 97.69 371 CYS A C 1
ATOM 2846 O O . CYS A 1 371 ? -4.988 -5.586 4.66 1 97.69 371 CYS A O 1
ATOM 2848 N N . GLU A 1 372 ? -4.375 -4.742 2.717 1 96.31 372 GLU A N 1
ATOM 2849 C CA . GLU A 1 372 ? -3.066 -4.34 3.223 1 96.31 372 GLU A CA 1
ATOM 2850 C C . GLU A 1 372 ? -3.15 -3.008 3.967 1 96.31 372 GLU A C 1
ATOM 2852 O O . GLU A 1 372 ? -2.234 -2.646 4.707 1 96.31 372 GLU A O 1
ATOM 2857 N N . ARG A 1 373 ? -4.266 -2.322 3.777 1 96.62 373 ARG A N 1
ATOM 2858 C CA . ARG A 1 373 ? -4.402 -0.982 4.336 1 96.62 373 ARG A CA 1
ATOM 2859 C C . ARG A 1 373 ? -5.352 -0.979 5.527 1 96.62 373 ARG A C 1
ATOM 2861 O O . ARG A 1 373 ? -5.32 -0.065 6.355 1 96.62 373 ARG A O 1
ATOM 2868 N N . PHE A 1 374 ? -6.203 -1.959 5.602 1 97.94 374 PHE A N 1
ATOM 2869 C CA . PHE A 1 374 ? -7.191 -2.047 6.672 1 97.94 374 PHE A CA 1
ATOM 2870 C C . PHE A 1 374 ? -7.062 -3.367 7.422 1 97.94 374 PHE A C 1
ATOM 2872 O O . PHE A 1 374 ? -6.895 -4.422 6.805 1 97.94 374 PHE A O 1
ATOM 2879 N N . ASP A 1 375 ? -7.176 -3.371 8.711 1 97.75 375 ASP A N 1
ATOM 2880 C CA . ASP A 1 375 ? -6.938 -4.57 9.508 1 97.75 375 ASP A CA 1
ATOM 2881 C C . ASP A 1 375 ? -8.234 -5.336 9.742 1 97.75 375 ASP A C 1
ATOM 2883 O O . ASP A 1 375 ? -8.211 -6.453 10.266 1 97.75 375 ASP A O 1
ATOM 2887 N N . HIS A 1 376 ? -9.367 -4.719 9.328 1 98.25 376 HIS A N 1
ATOM 2888 C CA . HIS A 1 376 ? -10.648 -5.41 9.406 1 98.25 376 HIS A CA 1
ATOM 2889 C C . HIS A 1 376 ? -11.547 -5.043 8.227 1 98.25 376 HIS A C 1
ATOM 2891 O O . HIS A 1 376 ? -11.367 -3.992 7.609 1 98.25 376 HIS A O 1
ATOM 2897 N N . LEU A 1 377 ? -12.461 -5.914 7.934 1 98.81 377 LEU A N 1
ATOM 2898 C CA . LEU A 1 377 ? -13.562 -5.688 7 1 98.81 377 LEU A CA 1
ATOM 2899 C C . LEU A 1 377 ? -14.906 -5.766 7.715 1 98.81 377 LEU A C 1
ATOM 2901 O O . LEU A 1 377 ? -15.188 -6.734 8.422 1 98.81 377 LEU A O 1
ATOM 2905 N N . HIS A 1 378 ? -15.664 -4.695 7.609 1 98.88 378 HIS A N 1
ATOM 2906 C CA . HIS A 1 378 ? -17.062 -4.809 8 1 98.88 378 HIS A CA 1
ATOM 2907 C C . HIS A 1 378 ? -17.875 -5.535 6.941 1 98.88 378 HIS A C 1
ATOM 2909 O O . HIS A 1 378 ? -17.781 -5.219 5.754 1 98.88 378 HIS A O 1
ATOM 2915 N N . LEU A 1 379 ? -18.578 -6.555 7.332 1 98.88 379 LEU A N 1
ATOM 2916 C CA . LEU A 1 379 ? -19.438 -7.297 6.41 1 98.88 379 LEU A CA 1
ATOM 2917 C C . LEU A 1 379 ? -20.859 -6.777 6.465 1 98.88 379 LEU A C 1
ATOM 2919 O O . LEU A 1 379 ? -21.484 -6.75 7.531 1 98.88 379 LEU A O 1
ATOM 2923 N N . VAL A 1 380 ? -21.359 -6.359 5.293 1 98.62 380 VAL A N 1
ATOM 2924 C CA . VAL A 1 380 ? -22.656 -5.699 5.246 1 98.62 380 VAL A CA 1
ATOM 2925 C C . VAL A 1 380 ? -23.641 -6.559 4.457 1 98.62 380 VAL A C 1
ATOM 2927 O O . VAL A 1 380 ? -23.312 -7.078 3.389 1 98.62 380 VAL A O 1
ATOM 2930 N N . ARG A 1 381 ? -24.828 -6.785 4.949 1 97.94 381 ARG A N 1
ATOM 2931 C CA . ARG A 1 381 ? -26 -7.332 4.266 1 97.94 381 ARG A CA 1
ATOM 2932 C C . ARG A 1 381 ? -27.172 -6.363 4.328 1 97.94 381 ARG A C 1
ATOM 2934 O O . ARG A 1 381 ? -27.594 -5.941 5.41 1 97.94 381 ARG A O 1
ATOM 2941 N N . GLY A 1 382 ? -27.703 -6.059 3.166 1 96.25 382 GLY A N 1
ATOM 2942 C CA . GLY A 1 382 ? -28.672 -4.977 3.18 1 96.25 382 GLY A CA 1
ATOM 2943 C C . GLY A 1 382 ? -28.141 -3.693 3.775 1 96.25 382 GLY A C 1
ATOM 2944 O O . GLY A 1 382 ? -27.109 -3.182 3.328 1 96.25 382 GLY A O 1
ATOM 2945 N N . ALA A 1 383 ? -28.812 -3.201 4.828 1 97.62 383 ALA A N 1
ATOM 2946 C CA . ALA A 1 383 ? -28.391 -1.965 5.48 1 97.62 383 ALA A CA 1
ATOM 2947 C C . ALA A 1 383 ? -27.875 -2.236 6.895 1 97.62 383 ALA A C 1
ATOM 2949 O O . ALA A 1 383 ? -28.031 -1.406 7.789 1 97.62 383 ALA A O 1
ATOM 2950 N N . GLU A 1 384 ? -27.281 -3.424 6.992 1 98.19 384 GLU A N 1
ATOM 2951 C CA . GLU A 1 384 ? -26.828 -3.799 8.328 1 98.19 384 GLU A CA 1
ATOM 2952 C C . GLU A 1 384 ? -25.406 -4.367 8.289 1 98.19 384 GLU A C 1
ATOM 2954 O O . GLU A 1 384 ? -25.094 -5.199 7.434 1 98.19 384 GLU A O 1
ATOM 2959 N N . VAL A 1 385 ? -24.609 -3.881 9.156 1 98.69 385 VAL A N 1
ATOM 2960 C CA . VAL A 1 385 ? -23.328 -4.555 9.398 1 98.69 385 VAL A CA 1
ATOM 2961 C C . VAL A 1 385 ? -23.578 -5.84 10.188 1 98.69 385 VAL A C 1
ATOM 2963 O O . VAL A 1 385 ? -23.953 -5.789 11.359 1 98.69 385 VAL A O 1
ATOM 2966 N N . VAL A 1 386 ? -23.281 -6.98 9.648 1 98.69 386 VAL A N 1
ATOM 2967 C CA . VAL A 1 386 ? -23.672 -8.242 10.266 1 98.69 386 VAL A CA 1
ATOM 2968 C C . VAL A 1 386 ? -22.469 -8.883 10.945 1 98.69 386 VAL A C 1
ATOM 2970 O O . VAL A 1 386 ? -22.609 -9.781 11.773 1 98.69 386 VAL A O 1
ATOM 2973 N N . ASP A 1 387 ? -21.328 -8.516 10.547 1 98.56 387 ASP A N 1
ATOM 2974 C CA . ASP A 1 387 ? -20.109 -9.047 11.141 1 98.56 387 ASP A CA 1
ATOM 2975 C C . ASP A 1 387 ? -18.922 -8.133 10.867 1 98.56 387 ASP A C 1
ATOM 2977 O O . ASP A 1 387 ? -19.016 -7.211 10.055 1 98.56 387 ASP A O 1
ATOM 2981 N N . THR A 1 388 ? -17.906 -8.172 11.602 1 98.75 388 THR A N 1
ATOM 2982 C CA . THR A 1 388 ? -16.594 -7.586 11.375 1 98.75 388 THR A CA 1
ATOM 2983 C C . THR A 1 388 ? -15.5 -8.641 11.5 1 98.75 388 THR A C 1
ATOM 2985 O O . THR A 1 388 ? -15.414 -9.336 12.516 1 98.75 388 THR A O 1
ATOM 2988 N N . VAL A 1 389 ? -14.711 -8.797 10.438 1 98.81 389 VAL A N 1
ATOM 2989 C CA . VAL A 1 389 ? -13.734 -9.883 10.414 1 98.81 389 VAL A CA 1
ATOM 2990 C C . VAL A 1 389 ? -12.344 -9.328 10.125 1 98.81 389 VAL A C 1
ATOM 2992 O O . VAL A 1 389 ? -12.211 -8.312 9.43 1 98.81 389 VAL A O 1
ATOM 2995 N N . PRO A 1 390 ? -11.297 -9.953 10.656 1 98.69 390 PRO A N 1
ATOM 2996 C CA . PRO A 1 390 ? -9.938 -9.453 10.414 1 98.69 390 PRO A CA 1
ATOM 2997 C C . PRO A 1 390 ? -9.43 -9.781 9.008 1 98.69 390 PRO A C 1
ATOM 2999 O O . PRO A 1 390 ? -9.742 -10.836 8.461 1 98.69 390 PRO A O 1
ATOM 3002 N N . THR A 1 391 ? -8.727 -8.867 8.398 1 98.56 391 THR A N 1
ATOM 3003 C CA . THR A 1 391 ? -7.895 -9.18 7.242 1 98.56 391 THR A CA 1
ATOM 3004 C C . THR A 1 391 ? -6.621 -9.898 7.672 1 98.56 391 THR A C 1
ATOM 3006 O O . THR A 1 391 ? -6.391 -10.102 8.867 1 98.56 391 THR A O 1
ATOM 3009 N N . TYR A 1 392 ? -5.754 -10.305 6.699 1 98.5 392 TYR A N 1
ATOM 3010 C CA . TYR A 1 392 ? -4.434 -10.82 7.047 1 98.5 392 TYR A CA 1
ATOM 3011 C C . TYR A 1 392 ? -3.689 -9.844 7.949 1 98.5 392 TYR A C 1
ATOM 3013 O O . TYR A 1 392 ? -3.01 -10.258 8.898 1 98.5 392 TYR A O 1
ATOM 3021 N N . ARG A 1 393 ? -3.826 -8.516 7.641 1 97.69 393 ARG A N 1
ATOM 3022 C CA . ARG A 1 393 ? -3.188 -7.492 8.461 1 97.69 393 ARG A CA 1
ATOM 3023 C C . ARG A 1 393 ? -3.711 -7.539 9.898 1 97.69 393 ARG A C 1
ATOM 3025 O O . ARG A 1 393 ? -2.936 -7.453 10.852 1 97.69 393 ARG A O 1
ATOM 3032 N N . GLY A 1 394 ? -5.016 -7.664 10.016 1 98 394 GLY A N 1
ATOM 3033 C CA . GLY A 1 394 ? -5.613 -7.766 11.344 1 98 394 GLY A CA 1
ATOM 3034 C C . GLY A 1 394 ? -5.152 -8.984 12.109 1 98 394 GLY A C 1
ATOM 3035 O O . GLY A 1 394 ? -5.223 -9.016 13.344 1 98 394 GLY A O 1
ATOM 3036 N N . GLU A 1 395 ? -4.715 -9.984 11.43 1 98.06 395 GLU A N 1
ATOM 3037 C CA . GLU A 1 395 ? -4.191 -11.195 12.062 1 98.06 395 GLU A CA 1
ATOM 3038 C C . GLU A 1 395 ? -2.674 -11.125 12.219 1 98.06 395 GLU A C 1
ATOM 3040 O O . GLU A 1 395 ? -2.029 -12.133 12.516 1 98.06 395 GLU A O 1
ATOM 3045 N N . ARG A 1 396 ? -2.047 -9.984 11.914 1 96.75 396 ARG A N 1
ATOM 3046 C CA . ARG A 1 396 ? -0.633 -9.672 12.102 1 96.75 396 ARG A CA 1
ATOM 3047 C C . ARG A 1 396 ? 0.229 -10.414 11.086 1 96.75 396 ARG A C 1
ATOM 3049 O O . ARG A 1 396 ? 1.355 -10.812 11.391 1 96.75 396 ARG A O 1
ATOM 3056 N N . ARG A 1 397 ? -0.37 -10.664 9.906 1 97.12 397 ARG A N 1
ATOM 3057 C CA . ARG A 1 397 ? 0.385 -11.352 8.867 1 97.12 397 ARG A CA 1
ATOM 3058 C C . ARG A 1 397 ? 0.785 -10.398 7.75 1 97.12 397 ARG A C 1
ATOM 3060 O O . ARG A 1 397 ? -0.015 -9.555 7.328 1 97.12 397 ARG A O 1
ATOM 3067 N N . THR A 1 398 ? 2.014 -10.461 7.332 1 95 398 THR A N 1
ATOM 3068 C CA . THR A 1 398 ? 2.562 -9.695 6.219 1 95 398 THR A CA 1
ATOM 3069 C C . THR A 1 398 ? 3.238 -10.617 5.211 1 95 398 THR A C 1
ATOM 3071 O O . THR A 1 398 ? 4.348 -11.102 5.449 1 95 398 THR A O 1
ATOM 3074 N N . PHE A 1 399 ? 2.67 -10.852 4.102 1 96.19 399 PHE A N 1
ATOM 3075 C CA . PHE A 1 399 ? 3.223 -11.797 3.145 1 96.19 399 PHE A CA 1
ATOM 3076 C C . PHE A 1 399 ? 3.73 -11.078 1.899 1 96.19 399 PHE A C 1
ATOM 3078 O O . PHE A 1 399 ? 4.531 -11.633 1.143 1 96.19 399 PHE A O 1
ATOM 3085 N N . LEU A 1 400 ? 3.258 -9.984 1.466 1 92.88 400 LEU A N 1
ATOM 3086 C CA . LEU A 1 400 ? 3.697 -9.086 0.403 1 92.88 400 LEU A CA 1
ATOM 3087 C C . LEU A 1 400 ? 2.902 -7.785 0.43 1 92.88 400 LEU A C 1
ATOM 3089 O O . LEU A 1 400 ? 1.759 -7.758 0.893 1 92.88 400 LEU A O 1
ATOM 3093 N N . MET B 1 1 ? 28.984 13.648 -2.58 1 36.47 1 MET B N 1
ATOM 3094 C CA . MET B 1 1 ? 29.703 12.398 -2.385 1 36.47 1 MET B CA 1
ATOM 3095 C C . MET B 1 1 ? 29.016 11.242 -3.094 1 36.47 1 MET B C 1
ATOM 3097 O O . MET B 1 1 ? 27.797 11.086 -2.977 1 36.47 1 MET B O 1
ATOM 3101 N N . ARG B 1 2 ? 29.625 10.789 -4.121 1 50.16 2 ARG B N 1
ATOM 3102 C CA . ARG B 1 2 ? 29.109 9.719 -4.973 1 50.16 2 ARG B CA 1
ATOM 3103 C C . ARG B 1 2 ? 28.766 8.484 -4.148 1 50.16 2 ARG B C 1
ATOM 3105 O O . ARG B 1 2 ? 29.562 8.031 -3.33 1 50.16 2 ARG B O 1
ATOM 3112 N N . LEU B 1 3 ? 27.328 8.25 -4.023 1 64.62 3 LEU B N 1
ATOM 3113 C CA . LEU B 1 3 ? 26.906 7.102 -3.232 1 64.62 3 LEU B CA 1
ATOM 3114 C C . LEU B 1 3 ? 27.719 5.863 -3.6 1 64.62 3 LEU B C 1
ATOM 3116 O O . LEU B 1 3 ? 27.875 5.547 -4.781 1 64.62 3 LEU B O 1
ATOM 3120 N N . ASP B 1 4 ? 28.734 5.477 -2.707 1 85.75 4 ASP B N 1
ATOM 3121 C CA . ASP B 1 4 ? 29.469 4.23 -2.887 1 85.75 4 ASP B CA 1
ATOM 3122 C C . ASP B 1 4 ? 28.516 3.039 -2.975 1 85.75 4 ASP B C 1
ATOM 3124 O O . ASP B 1 4 ? 28.359 2.287 -2.01 1 85.75 4 ASP B O 1
ATOM 3128 N N . ALA B 1 5 ? 28 2.912 -4.23 1 89.81 5 ALA B N 1
ATOM 3129 C CA . ALA B 1 5 ? 26.969 1.897 -4.453 1 89.81 5 ALA B CA 1
ATOM 3130 C C . ALA B 1 5 ? 27.531 0.495 -4.238 1 89.81 5 ALA B C 1
ATOM 3132 O O . ALA B 1 5 ? 26.875 -0.354 -3.625 1 89.81 5 ALA B O 1
ATOM 3133 N N . GLN B 1 6 ? 28.703 0.266 -4.738 1 92.12 6 GLN B N 1
ATOM 3134 C CA . GLN B 1 6 ? 29.297 -1.058 -4.609 1 92.12 6 GLN B CA 1
ATOM 3135 C C . GLN B 1 6 ? 29.609 -1.381 -3.152 1 92.12 6 GLN B C 1
ATOM 3137 O O . GLN B 1 6 ? 29.406 -2.512 -2.705 1 92.12 6 GLN B O 1
ATOM 3142 N N . GLY B 1 7 ? 30.156 -0.361 -2.512 1 94.88 7 GLY B N 1
ATOM 3143 C CA . GLY B 1 7 ? 30.406 -0.545 -1.091 1 94.88 7 GLY B CA 1
ATOM 3144 C C . GLY B 1 7 ? 29.141 -0.827 -0.293 1 94.88 7 GLY B C 1
ATOM 3145 O O . GLY B 1 7 ? 29.141 -1.703 0.573 1 94.88 7 GLY B O 1
ATOM 3146 N N . ARG B 1 8 ? 28.094 -0.133 -0.571 1 96.31 8 ARG B N 1
ATOM 3147 C CA . ARG B 1 8 ? 26.812 -0.353 0.099 1 96.31 8 ARG B CA 1
ATOM 3148 C C . ARG B 1 8 ? 26.281 -1.756 -0.178 1 96.31 8 ARG B C 1
ATOM 3150 O O . ARG B 1 8 ? 25.812 -2.436 0.733 1 96.31 8 ARG B O 1
ATOM 3157 N N . LEU B 1 9 ? 26.375 -2.172 -1.452 1 97.06 9 LEU B N 1
ATOM 3158 C CA . LEU B 1 9 ? 25.922 -3.504 -1.817 1 97.06 9 LEU B CA 1
ATOM 3159 C C . LEU B 1 9 ? 26.641 -4.574 -1.013 1 97.06 9 LEU B C 1
ATOM 3161 O O . LEU B 1 9 ? 26.016 -5.477 -0.458 1 97.06 9 LEU B O 1
ATOM 3165 N N . GLN B 1 10 ? 27.953 -4.457 -0.946 1 96.81 10 GLN B N 1
ATOM 3166 C CA . GLN B 1 10 ? 28.75 -5.438 -0.214 1 96.81 10 GLN B CA 1
ATOM 3167 C C . GLN B 1 10 ? 28.359 -5.473 1.261 1 96.81 10 GLN B C 1
ATOM 3169 O O . GLN B 1 10 ? 28.25 -6.547 1.854 1 96.81 10 GLN B O 1
ATOM 3174 N N . ARG B 1 11 ? 28.156 -4.293 1.826 1 97.44 11 ARG B N 1
ATOM 3175 C CA . ARG B 1 11 ? 27.766 -4.199 3.225 1 97.44 11 ARG B CA 1
ATOM 3176 C C . ARG B 1 11 ? 26.406 -4.883 3.451 1 97.44 11 ARG B C 1
ATOM 3178 O O . ARG B 1 11 ? 26.25 -5.629 4.418 1 97.44 11 ARG B O 1
ATOM 3185 N N . TYR B 1 12 ? 25.469 -4.605 2.592 1 98.12 12 TYR B N 1
ATOM 3186 C CA . TYR B 1 12 ? 24.141 -5.168 2.75 1 98.12 12 TYR B CA 1
ATOM 3187 C C . TYR B 1 12 ? 24.156 -6.68 2.539 1 98.12 12 TYR B C 1
ATOM 3189 O O . TYR B 1 12 ? 23.484 -7.422 3.266 1 98.12 12 TYR B O 1
ATOM 3197 N N . GLU B 1 13 ? 24.891 -7.156 1.502 1 97.69 13 GLU B N 1
ATOM 3198 C CA . GLU B 1 13 ? 25.016 -8.594 1.271 1 97.69 13 GLU B CA 1
ATOM 3199 C C . GLU B 1 13 ? 25.578 -9.297 2.498 1 97.69 13 GLU B C 1
ATOM 3201 O O . GLU B 1 13 ? 25.125 -10.383 2.859 1 97.69 13 GLU B O 1
ATOM 3206 N N . GLU B 1 14 ? 26.562 -8.648 3.066 1 98.06 14 GLU B N 1
ATOM 3207 C CA . GLU B 1 14 ? 27.172 -9.211 4.273 1 98.06 14 GLU B CA 1
ATOM 3208 C C . GLU B 1 14 ? 26.188 -9.188 5.441 1 98.06 14 GLU B C 1
ATOM 3210 O O . GLU B 1 14 ? 26 -10.195 6.125 1 98.06 14 GLU B O 1
ATOM 3215 N N . ALA B 1 15 ? 25.516 -8.102 5.656 1 98.38 15 ALA B N 1
ATOM 3216 C CA . ALA B 1 15 ? 24.609 -7.922 6.777 1 98.38 15 ALA B CA 1
ATOM 3217 C C . ALA B 1 15 ? 23.438 -8.906 6.703 1 98.38 15 ALA B C 1
ATOM 3219 O O . ALA B 1 15 ? 22.984 -9.422 7.727 1 98.38 15 ALA B O 1
ATOM 3220 N N . PHE B 1 16 ? 23 -9.195 5.461 1 98.19 16 PHE B N 1
ATOM 3221 C CA . PHE B 1 16 ? 21.766 -9.938 5.316 1 98.19 16 PHE B CA 1
ATOM 3222 C C . PHE B 1 16 ? 22.016 -11.312 4.707 1 98.19 16 PHE B C 1
ATOM 3224 O O . PHE B 1 16 ? 21.109 -11.922 4.148 1 98.19 16 PHE B O 1
ATOM 3231 N N . ALA B 1 17 ? 23.234 -11.805 4.781 1 96.31 17 ALA B N 1
ATOM 3232 C CA . ALA B 1 17 ? 23.625 -13.094 4.203 1 96.31 17 ALA B CA 1
ATOM 3233 C C . ALA B 1 17 ? 22.688 -14.211 4.664 1 96.31 17 ALA B C 1
ATOM 3235 O O . ALA B 1 17 ? 22.344 -15.102 3.883 1 96.31 17 ALA B O 1
ATOM 3236 N N . ASP B 1 18 ? 22.219 -14.125 5.875 1 94.69 18 ASP B N 1
ATOM 3237 C CA . ASP B 1 18 ? 21.453 -15.227 6.438 1 94.69 18 ASP B CA 1
ATOM 3238 C C . ASP B 1 18 ? 19.969 -14.891 6.512 1 94.69 18 ASP B C 1
ATOM 3240 O O . ASP B 1 18 ? 19.203 -15.578 7.188 1 94.69 18 ASP B O 1
ATOM 3244 N N . TYR B 1 19 ? 19.578 -13.805 5.914 1 96.06 19 TYR B N 1
ATOM 3245 C CA . TYR B 1 19 ? 18.188 -13.383 5.934 1 96.06 19 TYR B CA 1
ATOM 3246 C C . TYR B 1 19 ? 17.469 -13.797 4.648 1 96.06 19 TYR B C 1
ATOM 3248 O O . TYR B 1 19 ? 18.047 -13.711 3.559 1 96.06 19 TYR B O 1
ATOM 3256 N N . ASP B 1 20 ? 16.281 -14.367 4.781 1 95.06 20 ASP B N 1
ATOM 3257 C CA . ASP B 1 20 ? 15.422 -14.562 3.617 1 95.06 20 ASP B CA 1
ATOM 3258 C C . ASP B 1 20 ? 14.609 -13.305 3.322 1 95.06 20 ASP B C 1
ATOM 3260 O O . ASP B 1 20 ? 14.141 -12.633 4.242 1 95.06 20 ASP B O 1
ATOM 3264 N N . ALA B 1 21 ? 14.547 -12.922 2.082 1 96.81 21 ALA B N 1
ATOM 3265 C CA . ALA B 1 21 ? 13.695 -11.82 1.637 1 96.81 21 ALA B CA 1
ATOM 3266 C C . ALA B 1 21 ? 12.281 -12.305 1.342 1 96.81 21 ALA B C 1
ATOM 3268 O O . ALA B 1 21 ? 12.055 -13.508 1.16 1 96.81 21 ALA B O 1
ATOM 3269 N N . PRO B 1 22 ? 11.258 -11.352 1.378 1 97.5 22 PRO B N 1
ATOM 3270 C CA . PRO B 1 22 ? 11.406 -9.891 1.425 1 97.5 22 PRO B CA 1
ATOM 3271 C C . PRO B 1 22 ? 11.586 -9.359 2.846 1 97.5 22 PRO B C 1
ATOM 3273 O O . PRO B 1 22 ? 11.102 -9.969 3.803 1 97.5 22 PRO B O 1
ATOM 3276 N N . PHE B 1 23 ? 12.258 -8.273 3.002 1 98.25 23 PHE B N 1
ATOM 3277 C CA . PHE B 1 23 ? 12.367 -7.543 4.262 1 98.25 23 PHE B CA 1
ATOM 3278 C C . PHE B 1 23 ? 12.703 -6.078 4.012 1 98.25 23 PHE B C 1
ATOM 3280 O O . PHE B 1 23 ? 13.117 -5.711 2.906 1 98.25 23 PHE B O 1
ATOM 3287 N N . ALA B 1 24 ? 12.469 -5.246 4.957 1 98.69 24 ALA B N 1
ATOM 3288 C CA . ALA B 1 24 ? 12.812 -3.828 4.914 1 98.69 24 ALA B CA 1
ATOM 3289 C C . ALA B 1 24 ? 13.875 -3.488 5.957 1 98.69 24 ALA B C 1
ATOM 3291 O O . ALA B 1 24 ? 13.992 -4.172 6.977 1 98.69 24 ALA B O 1
ATOM 3292 N N . PHE B 1 25 ? 14.602 -2.463 5.684 1 98.81 25 PHE B N 1
ATOM 3293 C CA . PHE B 1 25 ? 15.656 -2.104 6.625 1 98.81 25 PHE B CA 1
ATOM 3294 C C . PHE B 1 25 ? 16.016 -0.625 6.5 1 98.81 25 PHE B C 1
ATOM 3296 O O . PHE B 1 25 ? 15.633 0.029 5.527 1 98.81 25 PHE B O 1
ATOM 3303 N N . VAL B 1 26 ? 16.609 -0.111 7.531 1 98.81 26 VAL B N 1
ATOM 3304 C CA . VAL B 1 26 ? 17.125 1.256 7.586 1 98.81 26 VAL B CA 1
ATOM 3305 C C . VAL B 1 26 ? 18.625 1.237 7.805 1 98.81 26 VAL B C 1
ATOM 3307 O O . VAL B 1 26 ? 19.125 0.592 8.734 1 98.81 26 VAL B O 1
ATOM 3310 N N . ASP B 1 27 ? 19.344 1.802 6.891 1 98.56 27 ASP B N 1
ATOM 3311 C CA . ASP B 1 27 ? 20.766 2.078 7.078 1 98.56 27 ASP B CA 1
ATOM 3312 C C . ASP B 1 27 ? 20.969 3.229 8.062 1 98.56 27 ASP B C 1
ATOM 3314 O O . ASP B 1 27 ? 20.844 4.398 7.691 1 98.56 27 ASP B O 1
ATOM 3318 N N . LEU B 1 28 ? 21.359 2.92 9.25 1 98.62 28 LEU B N 1
ATOM 3319 C CA . LEU B 1 28 ? 21.422 3.908 10.32 1 98.62 28 LEU B CA 1
ATOM 3320 C C . LEU B 1 28 ? 22.516 4.941 10.047 1 98.62 28 LEU B C 1
ATOM 3322 O O . LEU B 1 28 ? 22.375 6.109 10.414 1 98.62 28 LEU B O 1
ATOM 3326 N N . ASP B 1 29 ? 23.609 4.52 9.414 1 97.94 29 ASP B N 1
ATOM 3327 C CA . ASP B 1 29 ? 24.641 5.484 9.07 1 97.94 29 ASP B CA 1
ATOM 3328 C C . ASP B 1 29 ? 24.094 6.566 8.141 1 97.94 29 ASP B C 1
ATOM 3330 O O . ASP B 1 29 ? 24.359 7.758 8.344 1 97.94 29 ASP B O 1
ATOM 3334 N N . ALA B 1 30 ? 23.375 6.148 7.184 1 97.75 30 ALA B N 1
ATOM 3335 C CA . ALA B 1 30 ? 22.766 7.09 6.246 1 97.75 30 ALA B CA 1
ATOM 3336 C C . ALA B 1 30 ? 21.703 7.945 6.941 1 97.75 30 ALA B C 1
ATOM 3338 O O . ALA B 1 30 ? 21.672 9.164 6.762 1 97.75 30 ALA B O 1
ATOM 3339 N N . MET B 1 31 ? 20.828 7.348 7.734 1 98.44 31 MET B N 1
ATOM 3340 C CA . MET B 1 31 ? 19.734 8.062 8.383 1 98.44 31 MET B CA 1
ATOM 3341 C C . MET B 1 31 ? 20.266 9.164 9.305 1 98.44 31 MET B C 1
ATOM 3343 O O . MET B 1 31 ? 19.781 10.289 9.273 1 98.44 31 MET B O 1
ATOM 3347 N N . TRP B 1 32 ? 21.266 8.836 10.086 1 98.38 32 TRP B N 1
ATOM 3348 C CA . TRP B 1 32 ? 21.797 9.812 11.039 1 98.38 32 TRP B CA 1
ATOM 3349 C C . TRP B 1 32 ? 22.609 10.883 10.32 1 98.38 32 TRP B C 1
ATOM 3351 O O . TRP B 1 32 ? 22.641 12.039 10.75 1 98.38 32 TRP B O 1
ATOM 3361 N N . GLY B 1 33 ? 23.297 10.477 9.219 1 97.62 33 GLY B N 1
ATOM 3362 C CA . GLY B 1 33 ? 23.875 11.5 8.367 1 97.62 33 GLY B CA 1
ATOM 3363 C C . GLY B 1 33 ? 22.859 12.484 7.836 1 97.62 33 GLY B C 1
ATOM 3364 O O . GLY B 1 33 ? 23.094 13.695 7.828 1 97.62 33 GLY B O 1
ATOM 3365 N N . ASN B 1 34 ? 21.75 11.969 7.387 1 97.69 34 ASN B N 1
ATOM 3366 C CA . ASN B 1 34 ? 20.641 12.812 6.934 1 97.69 34 ASN B CA 1
ATOM 3367 C C . ASN B 1 34 ? 20.125 13.703 8.055 1 97.69 34 ASN B C 1
ATOM 3369 O O . ASN B 1 34 ? 19.828 14.875 7.836 1 97.69 34 ASN B O 1
ATOM 3373 N N . ALA B 1 35 ? 20 13.133 9.242 1 98.12 35 ALA B N 1
ATOM 3374 C CA . ALA B 1 35 ? 19.516 13.883 10.398 1 98.12 35 ALA B CA 1
ATOM 3375 C C . ALA B 1 35 ? 20.391 15.094 10.68 1 98.12 35 ALA B C 1
ATOM 3377 O O . ALA B 1 35 ? 19.891 16.188 10.922 1 98.12 35 ALA B O 1
ATOM 3378 N N . ASP B 1 36 ? 21.672 14.883 10.602 1 97.31 36 ASP B N 1
ATOM 3379 C CA . ASP B 1 36 ? 22.609 15.977 10.805 1 97.31 36 ASP B CA 1
ATOM 3380 C C . ASP B 1 36 ? 22.438 17.062 9.758 1 97.31 36 ASP B C 1
ATOM 3382 O O . ASP B 1 36 ? 22.5 18.266 10.07 1 97.31 36 ASP B O 1
ATOM 3386 N N . GLN B 1 37 ? 22.219 16.641 8.57 1 95.69 37 GLN B N 1
ATOM 3387 C CA . GLN B 1 37 ? 22.016 17.594 7.492 1 95.69 37 GLN B CA 1
ATOM 3388 C C . GLN B 1 37 ? 20.719 18.391 7.695 1 95.69 37 GLN B C 1
ATOM 3390 O O . GLN B 1 37 ? 20.672 19.594 7.426 1 95.69 37 GLN B O 1
ATOM 3395 N N . LEU B 1 38 ? 19.719 17.734 8.117 1 96.56 38 LEU B N 1
ATOM 3396 C CA . LEU B 1 38 ? 18.453 18.406 8.383 1 96.56 38 LEU B CA 1
ATOM 3397 C C . LEU B 1 38 ? 18.625 19.484 9.445 1 96.56 38 LEU B C 1
ATOM 3399 O O . LEU B 1 38 ? 18.141 20.609 9.281 1 96.56 38 LEU B O 1
ATOM 3403 N N . LEU B 1 39 ? 19.312 19.156 10.508 1 97.06 39 LEU B N 1
ATOM 3404 C CA . LEU B 1 39 ? 19.547 20.125 11.578 1 97.06 39 LEU B CA 1
ATOM 3405 C C . LEU B 1 39 ? 20.359 21.312 11.062 1 97.06 39 LEU B C 1
ATOM 3407 O O . LEU B 1 39 ? 20.047 22.469 11.391 1 97.06 39 LEU B O 1
ATOM 3411 N N . ALA B 1 40 ? 21.359 20.984 10.273 1 96.38 40 ALA B N 1
ATOM 3412 C CA . ALA B 1 40 ? 22.188 22.062 9.719 1 96.38 40 ALA B CA 1
ATOM 3413 C C . ALA B 1 40 ? 21.344 23 8.852 1 96.38 40 ALA B C 1
ATOM 3415 O O . ALA B 1 40 ? 21.5 24.219 8.922 1 96.38 40 ALA B O 1
ATOM 3416 N N . ARG B 1 41 ? 20.484 22.484 8.094 1 94.56 41 ARG B N 1
ATOM 3417 C CA . ARG B 1 41 ? 19.672 23.25 7.168 1 94.56 41 ARG B CA 1
ATOM 3418 C C . ARG B 1 41 ? 18.609 24.062 7.906 1 94.56 41 ARG B C 1
ATOM 3420 O O . ARG B 1 41 ? 18.219 25.141 7.469 1 94.56 41 ARG B O 1
ATOM 3427 N N . ALA B 1 42 ? 18.156 23.562 9.039 1 95.69 42 ALA B N 1
ATOM 3428 C CA . ALA B 1 42 ? 17.109 24.219 9.82 1 95.69 42 ALA B CA 1
ATOM 3429 C C . ALA B 1 42 ? 17.672 25.406 10.609 1 95.69 42 ALA B C 1
ATOM 3431 O O . ALA B 1 42 ? 16.922 26.156 11.234 1 95.69 42 ALA B O 1
ATOM 3432 N N . GLY B 1 43 ? 19.047 25.578 10.586 1 94.62 43 GLY B N 1
ATOM 3433 C CA . GLY B 1 43 ? 19.656 26.641 11.383 1 94.62 43 GLY B CA 1
ATOM 3434 C C . GLY B 1 43 ? 19.438 26.469 12.875 1 94.62 43 GLY B C 1
ATOM 3435 O O . GLY B 1 43 ? 19.781 25.422 13.438 1 94.62 43 GLY B O 1
ATOM 3436 N N . ASP B 1 44 ? 18.828 27.438 13.477 1 94.44 44 ASP B N 1
ATOM 3437 C CA . ASP B 1 44 ? 18.625 27.375 14.922 1 94.44 44 ASP B CA 1
ATOM 3438 C C . ASP B 1 44 ? 17.203 26.938 15.258 1 94.44 44 ASP B C 1
ATOM 3440 O O . ASP B 1 44 ? 16.859 26.781 16.422 1 94.44 44 ASP B O 1
ATOM 3444 N N . LYS B 1 45 ? 16.422 26.703 14.266 1 96.12 45 LYS B N 1
ATOM 3445 C CA . LYS B 1 45 ? 15.031 26.344 14.5 1 96.12 45 LYS B CA 1
ATOM 3446 C C . LYS B 1 45 ? 14.898 24.875 14.883 1 96.12 45 LYS B C 1
ATOM 3448 O O . LYS B 1 45 ? 15.531 24.016 14.273 1 96.12 45 LYS B O 1
ATOM 3453 N N . PRO B 1 46 ? 14.125 24.625 15.922 1 97.38 46 PRO B N 1
ATOM 3454 C CA . PRO B 1 46 ? 13.797 23.234 16.188 1 97.38 46 PRO B CA 1
ATOM 3455 C C . PRO B 1 46 ? 13.023 22.578 15.047 1 97.38 46 PRO B C 1
ATOM 3457 O O . PRO B 1 46 ? 12.344 23.266 14.281 1 97.38 46 PRO B O 1
ATOM 3460 N N . ILE B 1 47 ? 13.195 21.281 14.938 1 98.38 47 ILE B N 1
ATOM 3461 C CA . ILE B 1 47 ? 12.492 20.516 13.922 1 98.38 47 ILE B CA 1
ATOM 3462 C C . ILE B 1 47 ? 11.43 19.641 14.594 1 98.38 47 ILE B C 1
ATOM 3464 O O . ILE B 1 47 ? 11.75 18.797 15.438 1 98.38 47 ILE B O 1
ATOM 3468 N N . ARG B 1 48 ? 10.211 19.938 14.328 1 98.62 48 ARG B N 1
ATOM 3469 C CA . ARG B 1 48 ? 9.148 18.984 14.633 1 98.62 48 ARG B CA 1
ATOM 3470 C C . ARG B 1 48 ? 9.141 17.828 13.641 1 98.62 48 ARG B C 1
ATOM 3472 O O . ARG B 1 48 ? 9.008 18.031 12.438 1 98.62 48 ARG B O 1
ATOM 3479 N N . VAL B 1 49 ? 9.273 16.578 14.117 1 98.75 49 VAL B N 1
ATOM 3480 C CA . VAL B 1 49 ? 9.484 15.398 13.273 1 98.75 49 VAL B CA 1
ATOM 3481 C C . VAL B 1 49 ? 8.141 14.883 12.758 1 98.75 49 VAL B C 1
ATOM 3483 O O . VAL B 1 49 ? 7.215 14.656 13.547 1 98.75 49 VAL B O 1
ATOM 3486 N N . ALA B 1 50 ? 8.023 14.758 11.453 1 98.38 50 ALA B N 1
ATOM 3487 C CA . ALA B 1 50 ? 6.801 14.242 10.852 1 98.38 50 ALA B CA 1
ATOM 3488 C C . ALA B 1 50 ? 6.691 12.727 11.055 1 98.38 50 ALA B C 1
ATOM 3490 O O . ALA B 1 50 ? 7.434 11.961 10.445 1 98.38 50 ALA B O 1
ATOM 3491 N N . SER B 1 51 ? 5.715 12.289 11.781 1 98.62 51 SER B N 1
ATOM 3492 C CA . SER B 1 51 ? 5.586 10.891 12.164 1 98.62 51 SER B CA 1
ATOM 3493 C C . SER B 1 51 ? 5.266 10.016 10.953 1 98.62 51 SER B C 1
ATOM 3495 O O . SER B 1 51 ? 5.719 8.867 10.875 1 98.62 51 SER B O 1
ATOM 3497 N N . LYS B 1 52 ? 4.52 10.523 10.023 1 97.81 52 LYS B N 1
ATOM 3498 C CA . LYS B 1 52 ? 4.055 9.727 8.891 1 97.81 52 LYS B CA 1
ATOM 3499 C C . LYS B 1 52 ? 5.227 9.289 8.016 1 97.81 52 LYS B C 1
ATOM 3501 O O . LYS B 1 52 ? 5.137 8.281 7.312 1 97.81 52 LYS B O 1
ATOM 3506 N N . SER B 1 53 ? 6.301 10.047 8.039 1 97.56 53 SER B N 1
ATOM 3507 C CA . SER B 1 53 ? 7.469 9.758 7.215 1 97.56 53 SER B CA 1
ATOM 3508 C C . SER B 1 53 ? 8.273 8.594 7.797 1 97.56 53 SER B C 1
ATOM 3510 O O . SER B 1 53 ? 9.086 7.984 7.094 1 97.56 53 SER B O 1
ATOM 3512 N N . LEU B 1 54 ? 8.117 8.328 9.086 1 98.56 54 LEU B N 1
ATOM 3513 C CA . LEU B 1 54 ? 8.906 7.301 9.758 1 98.56 54 LEU B CA 1
ATOM 3514 C C . LEU B 1 54 ? 8.062 6.062 10.039 1 98.56 54 LEU B C 1
ATOM 3516 O O . LEU B 1 54 ? 8.461 4.945 9.695 1 98.56 54 LEU B O 1
ATOM 3520 N N . ARG B 1 55 ? 6.902 6.207 10.648 1 98.56 55 ARG B N 1
ATOM 3521 C CA . ARG B 1 55 ? 5.938 5.172 11.008 1 98.56 55 ARG B CA 1
ATOM 3522 C C . ARG B 1 55 ? 6.613 4.043 11.781 1 98.56 55 ARG B C 1
ATOM 3524 O O . ARG B 1 55 ? 6.348 2.867 11.531 1 98.56 55 ARG B O 1
ATOM 3531 N N . CYS B 1 56 ? 7.434 4.422 12.641 1 98.81 56 CYS B N 1
ATOM 3532 C CA . CYS B 1 56 ? 8.203 3.543 13.516 1 98.81 56 CYS B CA 1
ATOM 3533 C C . CYS B 1 56 ? 8.477 4.211 14.859 1 98.81 56 CYS B C 1
ATOM 3535 O O . CYS B 1 56 ? 9.328 5.09 14.961 1 98.81 56 CYS B O 1
ATOM 3537 N N . ARG B 1 57 ? 7.781 3.756 15.898 1 98.69 57 ARG B N 1
ATOM 3538 C CA . ARG B 1 57 ? 7.797 4.414 17.203 1 98.69 57 ARG B CA 1
ATOM 3539 C C . ARG B 1 57 ? 9.195 4.391 17.812 1 98.69 57 ARG B C 1
ATOM 3541 O O . ARG B 1 57 ? 9.68 5.414 18.312 1 98.69 57 ARG B O 1
ATOM 3548 N N . PRO B 1 58 ? 9.898 3.281 17.766 1 98.75 58 PRO B N 1
ATOM 3549 C CA . PRO B 1 58 ? 11.242 3.264 18.328 1 98.75 58 PRO B CA 1
ATOM 3550 C C . PRO B 1 58 ? 12.18 4.262 17.656 1 98.75 58 PRO B C 1
ATOM 3552 O O . PRO B 1 58 ? 12.961 4.938 18.328 1 98.75 58 PRO B O 1
ATOM 3555 N N . LEU B 1 59 ? 12.125 4.395 16.359 1 98.81 59 LEU B N 1
ATOM 3556 C CA . LEU B 1 59 ? 12.984 5.344 15.648 1 98.81 59 LEU B CA 1
ATOM 3557 C C . LEU B 1 59 ? 12.562 6.777 15.945 1 98.81 59 LEU B C 1
ATOM 3559 O O . LEU B 1 59 ? 13.406 7.668 16.062 1 98.81 59 LEU B O 1
ATOM 3563 N N . GLN B 1 60 ? 11.266 6.984 16.031 1 98.88 60 GLN B N 1
ATOM 3564 C CA . GLN B 1 60 ? 10.773 8.305 16.422 1 98.88 60 GLN B CA 1
ATOM 3565 C C . GLN B 1 60 ? 11.328 8.719 17.766 1 98.88 60 GLN B C 1
ATOM 3567 O O . GLN B 1 60 ? 11.805 9.844 17.938 1 98.88 60 GLN B O 1
ATOM 3572 N N . ARG B 1 61 ? 11.289 7.805 18.703 1 98.75 61 ARG B N 1
ATOM 3573 C CA . ARG B 1 61 ? 11.812 8.07 20.031 1 98.75 61 ARG B CA 1
ATOM 3574 C C . ARG B 1 61 ? 13.312 8.336 20 1 98.75 61 ARG B C 1
ATOM 3576 O O . ARG B 1 61 ? 13.805 9.281 20.625 1 98.75 61 ARG B O 1
ATOM 3583 N N . GLU B 1 62 ? 14 7.5 19.266 1 98.62 62 GLU B N 1
ATOM 3584 C CA . GLU B 1 62 ? 15.445 7.664 19.172 1 98.62 62 GLU B CA 1
ATOM 3585 C C . GLU B 1 62 ? 15.812 9.023 18.578 1 98.62 62 GLU B C 1
ATOM 3587 O O . GLU B 1 62 ? 16.75 9.672 19.031 1 98.62 62 GLU B O 1
ATOM 3592 N N . ILE B 1 63 ? 15.109 9.438 17.562 1 98.75 63 ILE B N 1
ATOM 3593 C CA . ILE B 1 63 ? 15.359 10.719 16.906 1 98.75 63 ILE B CA 1
ATOM 3594 C C . ILE B 1 63 ? 15.102 11.859 17.875 1 98.75 63 ILE B C 1
ATOM 3596 O O . ILE B 1 63 ? 15.945 12.75 18.031 1 98.75 63 ILE B O 1
ATOM 3600 N N . LEU B 1 64 ? 14.008 11.812 18.562 1 98.69 64 LEU B N 1
ATOM 3601 C CA . LEU B 1 64 ? 13.656 12.875 19.5 1 98.69 64 LEU B CA 1
ATOM 3602 C C . LEU B 1 64 ? 14.648 12.938 20.656 1 98.69 64 LEU B C 1
ATOM 3604 O O . LEU B 1 64 ? 14.93 14.016 21.188 1 98.69 64 LEU B O 1
ATOM 3608 N N . ASP B 1 65 ? 15.211 11.812 20.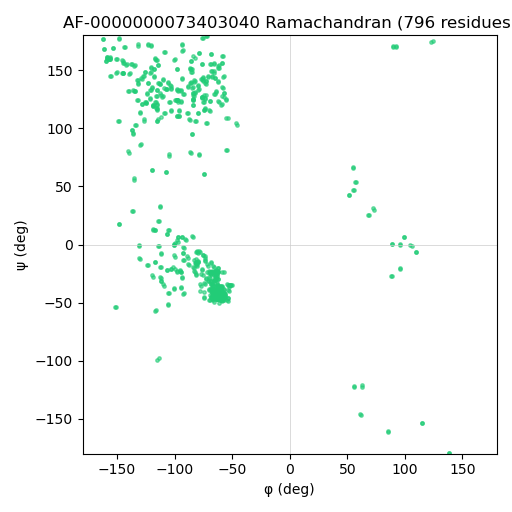984 1 98.31 65 ASP B N 1
ATOM 3609 C CA . ASP B 1 65 ? 16.156 11.742 22.109 1 98.31 65 ASP B CA 1
ATOM 3610 C C . ASP B 1 65 ? 17.547 12.195 21.672 1 98.31 65 ASP B C 1
ATOM 3612 O O . ASP B 1 65 ? 18.391 12.5 22.516 1 98.31 65 ASP B O 1
ATOM 3616 N N . ALA B 1 66 ? 17.781 12.219 20.453 1 98 66 ALA B N 1
ATOM 3617 C CA . ALA B 1 66 ? 19.141 12.438 19.938 1 98 66 ALA B CA 1
ATOM 3618 C C . ALA B 1 66 ? 19.531 13.906 20.031 1 98 66 ALA B C 1
ATOM 3620 O O . ALA B 1 66 ? 20.719 14.242 20.047 1 98 66 ALA B O 1
ATOM 3621 N N . SER B 1 67 ? 18.594 14.789 20.031 1 97.69 67 SER B N 1
ATOM 3622 C CA . SER B 1 67 ? 18.844 16.219 20.094 1 97.69 67 SER B CA 1
ATOM 3623 C C . SER B 1 67 ? 17.641 16.969 20.656 1 97.69 67 SER B C 1
ATOM 3625 O O . SER B 1 67 ? 16.5 16.641 20.328 1 97.69 67 SER B O 1
ATOM 3627 N N . GLU B 1 68 ? 17.938 18.016 21.391 1 97.12 68 GLU B N 1
ATOM 3628 C CA . GLU B 1 68 ? 16.859 18.875 21.875 1 97.12 68 GLU B CA 1
ATOM 3629 C C . GLU B 1 68 ? 16.203 19.641 20.734 1 97.12 68 GLU B C 1
ATOM 3631 O O . GLU B 1 68 ? 15.086 20.141 20.875 1 97.12 68 GLU B O 1
ATOM 3636 N N . ARG B 1 69 ? 16.906 19.656 19.578 1 97.62 69 ARG B N 1
ATOM 3637 C CA . ARG B 1 69 ? 16.406 20.406 18.438 1 97.62 69 ARG B CA 1
ATOM 3638 C C . ARG B 1 69 ? 15.367 19.594 17.656 1 97.62 69 ARG B C 1
ATOM 3640 O O . ARG B 1 69 ? 14.656 20.141 16.812 1 97.62 69 ARG B O 1
ATOM 3647 N N . PHE B 1 70 ? 15.391 18.328 17.828 1 98.5 70 PHE B N 1
ATOM 3648 C CA . PHE B 1 70 ? 14.219 17.547 17.438 1 98.5 70 PHE B CA 1
ATOM 3649 C C . PHE B 1 70 ? 13.156 17.594 18.531 1 98.5 70 PHE B C 1
ATOM 3651 O O . PHE B 1 70 ? 13.289 16.938 19.562 1 98.5 70 PHE B O 1
ATOM 3658 N N . ASP B 1 71 ? 12.094 18.344 18.266 1 97.56 71 ASP B N 1
ATOM 3659 C CA . ASP B 1 71 ? 11.164 18.625 19.359 1 97.56 71 ASP B CA 1
ATOM 3660 C C . ASP B 1 71 ? 9.719 18.438 18.922 1 97.56 71 ASP B C 1
ATOM 3662 O O . ASP B 1 71 ? 9.133 19.328 18.297 1 97.56 71 ASP B O 1
ATOM 3666 N N . GLY B 1 72 ? 9.211 17.281 19.375 1 98.38 72 GLY B N 1
ATOM 3667 C CA . GLY B 1 72 ? 7.812 16.984 19.109 1 98.38 72 GLY B CA 1
ATOM 3668 C C . GLY B 1 72 ? 7.602 16.25 17.797 1 98.38 72 GLY B C 1
ATOM 3669 O O . GLY B 1 72 ? 8.555 16.031 17.047 1 98.38 72 GLY B O 1
ATOM 3670 N N . LEU B 1 73 ? 6.359 15.781 17.609 1 98.88 73 LEU B N 1
ATOM 3671 C CA . LEU B 1 73 ? 5.957 15.078 16.406 1 98.88 73 LEU B CA 1
ATOM 3672 C C . LEU B 1 73 ? 4.824 15.82 15.695 1 98.88 73 LEU B C 1
ATOM 3674 O O . LEU B 1 73 ? 3.938 16.375 16.359 1 98.88 73 LEU B O 1
ATOM 3678 N N . LEU B 1 74 ? 4.914 15.961 14.414 1 98.81 74 LEU B N 1
ATOM 3679 C CA . LEU B 1 74 ? 3.764 16.297 13.578 1 98.81 74 LEU B CA 1
ATOM 3680 C C . LEU B 1 74 ? 3.029 15.023 13.141 1 98.81 74 LEU B C 1
ATOM 3682 O O . LEU B 1 74 ? 3.535 14.258 12.32 1 98.81 74 LEU B O 1
ATOM 3686 N N . THR B 1 75 ? 1.844 14.789 13.719 1 98.75 75 THR B N 1
ATOM 3687 C CA . THR B 1 75 ? 1.075 13.57 13.492 1 98.75 75 THR B CA 1
ATOM 3688 C C . THR B 1 75 ? 0.074 13.766 12.359 1 98.75 75 THR B C 1
ATOM 3690 O O . THR B 1 75 ? -0.092 14.883 11.852 1 98.75 75 THR B O 1
ATOM 3693 N N . PHE B 1 76 ? -0.614 12.609 11.922 1 97.94 76 PHE B N 1
ATOM 3694 C CA . PHE B 1 76 ? -1.373 12.789 10.688 1 97.94 76 PHE B CA 1
ATOM 3695 C C . PHE B 1 76 ? -2.803 12.289 10.852 1 97.94 76 PHE B C 1
ATOM 3697 O O . PHE B 1 76 ? -3.668 12.57 10.023 1 97.94 76 PHE B O 1
ATOM 3704 N N . THR B 1 77 ? -3.146 11.555 11.898 1 98.38 77 THR B N 1
ATOM 3705 C CA . THR B 1 77 ? -4.516 11.273 12.312 1 98.38 77 THR B CA 1
ATOM 3706 C C . THR B 1 77 ? -4.676 11.453 13.82 1 98.38 77 THR B C 1
ATOM 3708 O O . THR B 1 77 ? -3.705 11.336 14.57 1 98.38 77 THR B O 1
ATOM 3711 N N . LEU B 1 78 ? -5.902 11.734 14.195 1 98.69 78 LEU B N 1
ATOM 3712 C CA . LEU B 1 78 ? -6.129 11.906 15.625 1 98.69 78 LEU B CA 1
ATOM 3713 C C . LEU B 1 78 ? -5.938 10.594 16.375 1 98.69 78 LEU B C 1
ATOM 3715 O O . LEU B 1 78 ? -5.418 10.578 17.484 1 98.69 78 LEU B O 1
ATOM 3719 N N . THR B 1 79 ? -6.309 9.508 15.758 1 98.31 79 THR B N 1
ATOM 3720 C CA . THR B 1 79 ? -6.125 8.211 16.406 1 98.31 79 THR B CA 1
ATOM 3721 C C . THR B 1 79 ? -4.641 7.918 16.594 1 98.31 79 THR B C 1
ATOM 3723 O O . THR B 1 79 ? -4.246 7.375 17.641 1 98.31 79 THR B O 1
ATOM 3726 N N . GLU B 1 80 ? -3.826 8.25 15.633 1 98.69 80 GLU B N 1
ATOM 3727 C CA . GLU B 1 80 ? -2.387 8.109 15.82 1 98.69 80 GLU B CA 1
ATOM 3728 C C . GLU B 1 80 ? -1.891 8.992 16.953 1 98.69 80 GLU B C 1
ATOM 3730 O O . GLU B 1 80 ? -1.088 8.562 17.797 1 98.69 80 GLU B O 1
ATOM 3735 N N . THR B 1 81 ? -2.361 10.258 16.906 1 98.88 81 THR B N 1
ATOM 3736 C CA . THR B 1 81 ? -1.955 11.242 17.906 1 98.88 81 THR B CA 1
ATOM 3737 C C . THR B 1 81 ? -2.225 10.727 19.312 1 98.88 81 THR B C 1
ATOM 3739 O O . THR B 1 81 ? -1.342 10.766 20.172 1 98.88 81 THR B O 1
ATOM 3742 N N . LEU B 1 82 ? -3.395 10.234 19.484 1 98.81 82 LEU B N 1
ATOM 3743 C CA . LEU B 1 82 ? -3.799 9.734 20.797 1 98.81 82 LEU B CA 1
ATOM 3744 C C . LEU B 1 82 ? -2.994 8.5 21.172 1 98.81 82 LEU B C 1
ATOM 3746 O O . LEU B 1 82 ? -2.621 8.328 22.344 1 98.81 82 LEU B O 1
ATOM 3750 N N . TRP B 1 83 ? -2.76 7.609 20.219 1 98.75 83 TRP B N 1
ATOM 3751 C CA . TRP B 1 83 ? -1.947 6.422 20.469 1 98.75 83 TRP B CA 1
ATOM 3752 C C . TRP B 1 83 ? -0.541 6.809 20.906 1 98.75 83 TRP B C 1
ATOM 3754 O O . TRP B 1 83 ? -0.03 6.281 21.906 1 98.75 83 TRP B O 1
ATOM 3764 N N . LEU B 1 84 ? 0.081 7.754 20.172 1 98.81 84 LEU B N 1
ATOM 3765 C CA . LEU B 1 84 ? 1.429 8.203 20.516 1 98.81 84 LEU B CA 1
ATOM 3766 C C . LEU B 1 84 ? 1.452 8.883 21.875 1 98.81 84 LEU B C 1
ATOM 3768 O O . LEU B 1 84 ? 2.385 8.688 22.656 1 98.81 84 LEU B O 1
ATOM 3772 N N . ALA B 1 85 ? 0.451 9.695 22.141 1 98.75 85 ALA B N 1
ATOM 3773 C CA . ALA B 1 85 ? 0.343 10.297 23.469 1 98.75 85 ALA B CA 1
ATOM 3774 C C . ALA B 1 85 ? 0.307 9.227 24.547 1 98.75 85 ALA B C 1
ATOM 3776 O O . ALA B 1 85 ? 0.987 9.344 25.562 1 98.75 85 ALA B O 1
ATOM 3777 N N . GLY B 1 86 ? -0.475 8.188 24.297 1 98.25 86 GLY B N 1
ATOM 3778 C CA . GLY B 1 86 ? -0.565 7.086 25.234 1 98.25 86 GLY B CA 1
ATOM 3779 C C . GLY B 1 86 ? 0.748 6.348 25.406 1 98.25 86 GLY B C 1
ATOM 3780 O O . GLY B 1 86 ? 0.953 5.672 26.422 1 98.25 86 GLY B O 1
ATOM 3781 N N . GLN B 1 87 ? 1.608 6.461 24.438 1 98.19 87 GLN B N 1
ATOM 3782 C CA . GLN B 1 87 ? 2.91 5.805 24.5 1 98.19 87 GLN B CA 1
ATOM 3783 C C . GLN B 1 87 ? 3.961 6.711 25.125 1 98.19 87 GLN B C 1
ATOM 3785 O O . GLN B 1 87 ? 5.156 6.406 25.094 1 98.19 87 GLN B O 1
ATOM 3790 N N . GLY B 1 88 ? 3.572 7.871 25.594 1 97.5 88 GLY B N 1
ATOM 3791 C CA . GLY B 1 88 ? 4.465 8.727 26.344 1 97.5 88 GLY B CA 1
ATOM 3792 C C . GLY B 1 88 ? 5.074 9.844 25.516 1 97.5 88 GLY B C 1
ATOM 3793 O O . GLY B 1 88 ? 5.953 10.57 25.984 1 97.5 88 GLY B O 1
ATOM 3794 N N . PHE B 1 89 ? 4.672 10.008 24.312 1 98.5 89 PHE B N 1
ATOM 3795 C CA . PHE B 1 89 ? 5.145 11.125 23.5 1 98.5 89 PHE B CA 1
ATOM 3796 C C . PHE B 1 89 ? 4.445 12.414 23.906 1 98.5 89 PHE B C 1
ATOM 3798 O O . PHE B 1 89 ? 3.262 12.414 24.25 1 98.5 89 PHE B O 1
ATOM 3805 N N . SER B 1 90 ? 5.152 13.484 23.891 1 97.62 90 SER B N 1
ATOM 3806 C CA . SER B 1 90 ? 4.633 14.812 24.172 1 97.62 90 SER B CA 1
ATOM 3807 C C . SER B 1 90 ? 4.887 15.766 23.016 1 97.62 90 SER B C 1
ATOM 3809 O O . SER B 1 90 ? 5.531 15.398 22.031 1 97.62 90 SER B O 1
ATOM 3811 N N . ASN B 1 91 ? 4.309 16.969 23.094 1 98.44 91 A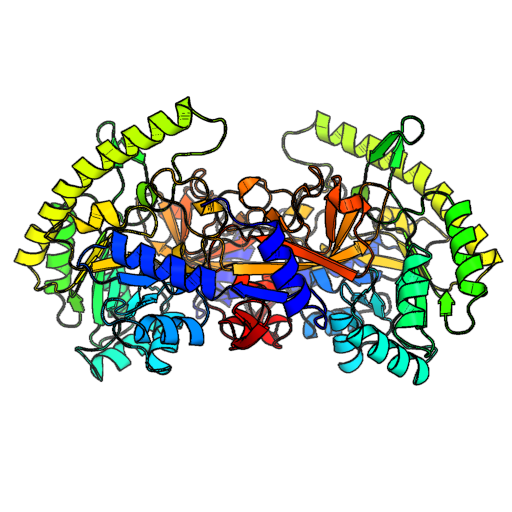SN B N 1
ATOM 3812 C CA . ASN B 1 91 ? 4.461 17.984 22.047 1 98.44 91 ASN B CA 1
ATOM 3813 C C . ASN B 1 91 ? 3.992 17.469 20.688 1 98.44 91 ASN B C 1
ATOM 3815 O O . ASN B 1 91 ? 4.746 17.5 19.719 1 98.44 91 ASN B O 1
ATOM 3819 N N . LEU B 1 92 ? 2.75 16.984 20.688 1 98.88 92 LEU B N 1
ATOM 3820 C CA . LEU B 1 92 ? 2.133 16.406 19.5 1 98.88 92 LEU B CA 1
ATOM 3821 C C . LEU B 1 92 ? 1.234 17.422 18.797 1 98.88 92 LEU B C 1
ATOM 3823 O O . LEU B 1 92 ? 0.379 18.047 19.438 1 98.88 92 LEU B O 1
ATOM 3827 N N . LEU B 1 93 ? 1.46 17.688 17.547 1 98.81 93 LEU B N 1
ATOM 3828 C CA . LEU B 1 93 ? 0.659 18.562 16.703 1 98.81 93 LEU B CA 1
ATOM 3829 C C . LEU B 1 93 ? 0.077 17.797 15.516 1 98.81 93 LEU B C 1
ATOM 3831 O O . LEU B 1 93 ? 0.817 17.188 14.742 1 98.81 93 LEU B O 1
ATOM 3835 N N . LEU B 1 94 ? -1.235 17.75 15.43 1 98.69 94 LEU B N 1
ATOM 3836 C CA . LEU B 1 94 ? -1.902 17.062 14.328 1 98.69 94 LEU B CA 1
ATOM 3837 C C . LEU B 1 94 ? -1.972 17.969 13.094 1 98.69 94 LEU B C 1
ATOM 3839 O O . LEU B 1 94 ? -2.463 19.094 13.172 1 98.69 94 LEU B O 1
ATOM 3843 N N . ALA B 1 95 ? -1.58 17.422 11.992 1 97.12 95 ALA B N 1
ATOM 3844 C CA . ALA B 1 95 ? -1.383 18.219 10.781 1 97.12 95 ALA B CA 1
ATOM 3845 C C . ALA B 1 95 ? -2.67 18.312 9.969 1 97.12 95 ALA B C 1
ATOM 3847 O O . ALA B 1 95 ? -2.768 19.109 9.031 1 97.12 95 ALA B O 1
ATOM 3848 N N . TYR B 1 96 ? -3.74 17.547 10.297 1 96.31 96 TYR B N 1
ATOM 3849 C CA . TYR B 1 96 ? -5 17.5 9.562 1 96.31 96 TYR B CA 1
ATOM 3850 C C . TYR B 1 96 ? -6.188 17.609 10.508 1 96.31 96 TYR B C 1
ATOM 3852 O O . TYR B 1 96 ? -6.168 17.047 11.609 1 96.31 96 TYR B O 1
ATOM 3860 N N . PRO B 1 97 ? -7.223 18.359 10.047 1 98 97 PRO B N 1
ATOM 3861 C CA . PRO B 1 97 ? -8.375 18.484 10.945 1 98 97 PRO B CA 1
ATOM 3862 C C . PRO B 1 97 ? -9.062 17.141 11.203 1 98 97 PRO B C 1
ATOM 3864 O O . PRO B 1 97 ? -9.328 16.391 10.266 1 98 97 PRO B O 1
ATOM 3867 N N . PRO B 1 98 ? -9.312 16.859 12.406 1 97.94 98 PRO B N 1
ATOM 3868 C CA . PRO B 1 98 ? -9.977 15.594 12.734 1 97.94 98 PRO B CA 1
ATOM 3869 C C . PRO B 1 98 ? -11.5 15.688 12.633 1 97.94 98 PRO B C 1
ATOM 3871 O O . PRO B 1 98 ? -12.078 16.734 12.914 1 97.94 98 PRO B O 1
ATOM 3874 N N . THR B 1 99 ? -12.125 14.617 12.281 1 97.44 99 THR B N 1
ATOM 3875 C CA . THR B 1 99 ? -13.586 14.539 12.25 1 97.44 99 THR B CA 1
ATOM 3876 C C . THR B 1 99 ? -14.078 13.297 12.977 1 97.44 99 THR B C 1
ATOM 3878 O O . THR B 1 99 ? -15.281 13.055 13.055 1 97.44 99 THR B O 1
ATOM 3881 N N . ASP B 1 100 ? -13.156 12.5 13.492 1 96.69 100 ASP B N 1
ATOM 3882 C CA . ASP B 1 100 ? -13.492 11.289 14.234 1 96.69 100 ASP B CA 1
ATOM 3883 C C . ASP B 1 100 ? -14.117 11.633 15.586 1 96.69 100 ASP B C 1
ATOM 3885 O O . ASP B 1 100 ? -13.43 12.117 16.484 1 96.69 100 ASP B O 1
ATOM 3889 N N . ARG B 1 101 ? -15.367 11.273 15.789 1 97 101 ARG B N 1
ATOM 3890 C CA . ARG B 1 101 ? -16.109 11.688 16.969 1 97 101 ARG B CA 1
ATOM 3891 C C . ARG B 1 101 ? -15.562 11.023 18.219 1 97 101 ARG B C 1
ATOM 3893 O O . ARG B 1 101 ? -15.352 11.688 19.234 1 97 101 ARG B O 1
ATOM 3900 N N . ALA B 1 102 ? -15.312 9.766 18.125 1 96.75 102 ALA B N 1
ATOM 3901 C CA . ALA B 1 102 ? -14.789 9.047 19.281 1 96.75 102 ALA B CA 1
ATOM 3902 C C . ALA B 1 102 ? -13.414 9.578 19.688 1 96.75 102 ALA B C 1
ATOM 3904 O O . ALA B 1 102 ? -13.133 9.742 20.875 1 96.75 102 ALA B O 1
ATOM 3905 N N . ALA B 1 103 ? -12.602 9.836 18.75 1 98.12 103 ALA B N 1
ATOM 3906 C CA . ALA B 1 103 ? -11.258 10.344 19.016 1 98.12 103 ALA B CA 1
ATOM 3907 C C . ALA B 1 103 ? -11.305 11.758 19.594 1 98.12 103 ALA B C 1
ATOM 3909 O O . ALA B 1 103 ? -10.508 12.109 20.469 1 98.12 103 ALA B O 1
ATOM 3910 N N . LEU B 1 104 ? -12.227 12.57 19.094 1 98.62 104 LEU B N 1
ATOM 3911 C CA . LEU B 1 104 ? -12.375 13.938 19.594 1 98.62 104 LEU B CA 1
ATOM 3912 C C . LEU B 1 104 ? -12.797 13.938 21.062 1 98.62 104 LEU B C 1
ATOM 3914 O O . LEU B 1 104 ? -12.305 14.75 21.844 1 98.62 104 LEU B O 1
ATOM 3918 N N . ARG B 1 105 ? -13.711 13.047 21.406 1 98.44 105 ARG B N 1
ATOM 3919 C CA . ARG B 1 105 ? -14.109 12.93 22.812 1 98.44 105 ARG B CA 1
ATOM 3920 C C . ARG B 1 105 ? -12.93 12.531 23.688 1 98.44 105 ARG B C 1
ATOM 3922 O O . ARG B 1 105 ? -12.727 13.109 24.75 1 98.44 105 ARG B O 1
ATOM 3929 N N . ALA B 1 106 ? -12.156 11.602 23.188 1 98.62 106 ALA B N 1
ATOM 3930 C CA . ALA B 1 106 ? -10.977 11.164 23.922 1 98.62 106 ALA B CA 1
ATOM 3931 C C . ALA B 1 106 ? -9.969 12.297 24.062 1 98.62 106 ALA B C 1
ATOM 3933 O O . ALA B 1 106 ? -9.344 12.453 25.109 1 98.62 106 ALA B O 1
ATOM 3934 N N . LEU B 1 107 ? -9.789 13.062 23.016 1 98.75 107 LEU B N 1
ATOM 3935 C CA . LEU B 1 107 ? -8.898 14.211 23.062 1 98.75 107 LEU B CA 1
ATOM 3936 C C . LEU B 1 107 ? -9.344 15.211 24.125 1 98.75 107 LEU B C 1
ATOM 3938 O O . LEU B 1 107 ? -8.516 15.742 24.875 1 98.75 107 LEU B O 1
ATOM 3942 N N . GLY B 1 108 ? -10.641 15.516 24.125 1 98.62 108 GLY B N 1
ATOM 3943 C CA . GLY B 1 108 ? -11.18 16.422 25.125 1 98.62 108 GLY B CA 1
ATOM 3944 C C . GLY B 1 108 ? -10.844 15.992 26.547 1 98.62 108 GLY B C 1
ATOM 3945 O O . GLY B 1 108 ? -10.406 16.812 27.359 1 98.62 108 GLY B O 1
ATOM 3946 N N . GLU B 1 109 ? -11.039 14.703 26.781 1 98.62 109 GLU B N 1
ATOM 3947 C CA . GLU B 1 109 ? -10.727 14.172 28.109 1 98.62 109 GLU B CA 1
ATOM 3948 C C . GLU B 1 109 ? -9.242 14.32 28.422 1 98.62 109 GLU B C 1
ATOM 3950 O O . GLU B 1 109 ? -8.883 14.68 29.547 1 98.62 109 GLU B O 1
ATOM 3955 N N . LEU B 1 110 ? -8.453 14.062 27.453 1 98.5 110 LEU B N 1
ATOM 3956 C CA . LEU B 1 110 ? -7.012 14.195 27.625 1 98.5 110 LEU B CA 1
ATOM 3957 C C . LEU B 1 110 ? -6.621 15.641 27.906 1 98.5 110 LEU B C 1
ATOM 3959 O O . LEU B 1 110 ? -5.754 15.914 28.734 1 98.5 110 LEU B O 1
ATOM 3963 N N . THR B 1 111 ? -7.207 16.578 27.203 1 98.44 111 THR B N 1
ATOM 3964 C CA . THR B 1 111 ? -6.906 18 27.359 1 98.44 111 THR B CA 1
ATOM 3965 C C . THR B 1 111 ? -7.359 18.484 28.734 1 98.44 111 THR B C 1
ATOM 3967 O O . THR B 1 111 ? -6.676 19.297 29.359 1 98.44 111 THR B O 1
ATOM 3970 N N . ALA B 1 112 ? -8.484 18.016 29.156 1 98.31 112 ALA B N 1
ATOM 3971 C CA . ALA B 1 112 ? -8.961 18.375 30.484 1 98.31 112 ALA B CA 1
ATOM 3972 C C . ALA B 1 112 ? -7.969 17.953 31.562 1 98.31 112 ALA B C 1
ATOM 3974 O O . ALA B 1 112 ? -7.777 18.656 32.562 1 98.31 112 ALA B O 1
ATOM 3975 N N . LYS B 1 113 ? -7.34 16.844 31.344 1 97.94 113 LYS B N 1
ATOM 3976 C CA . LYS B 1 113 ? -6.383 16.297 32.312 1 97.94 113 LYS B CA 1
ATOM 3977 C C . LYS B 1 113 ? -5.051 17.047 32.219 1 97.94 113 LYS B C 1
ATOM 3979 O O . LYS B 1 113 ? -4.359 17.188 33.25 1 97.94 113 LYS B O 1
ATOM 3984 N N . ASP B 1 114 ? -4.664 17.469 31.078 1 97.38 114 ASP B N 1
ATOM 3985 C CA . ASP B 1 114 ? -3.393 18.156 30.859 1 97.38 114 ASP B CA 1
ATOM 3986 C C . ASP B 1 114 ? -3.553 19.312 29.875 1 97.38 114 ASP B C 1
ATOM 3988 O O . ASP B 1 114 ? -3.061 19.234 28.75 1 97.38 114 ASP B O 1
ATOM 3992 N N . PRO B 1 115 ? -4.066 20.422 30.297 1 95 115 PRO B N 1
ATOM 3993 C CA . PRO B 1 115 ? -4.453 21.531 29.422 1 95 115 PRO B CA 1
ATOM 3994 C C . PRO B 1 115 ? -3.264 22.141 28.672 1 95 115 PRO B C 1
ATOM 3996 O O . PRO B 1 115 ? -3.43 22.688 27.578 1 95 115 PRO B O 1
ATOM 3999 N N . ASP B 1 116 ? -2.086 21.969 29.266 1 93.19 116 ASP B N 1
ATOM 4000 C CA . ASP B 1 116 ? -0.938 22.625 28.656 1 93.19 116 ASP B CA 1
ATOM 4001 C C . ASP B 1 116 ? -0.129 21.656 27.797 1 93.19 116 ASP B C 1
ATOM 4003 O O . ASP B 1 116 ? 0.644 22.078 26.938 1 93.19 116 ASP B O 1
ATOM 4007 N N . GLY B 1 117 ? -0.313 20.375 28.078 1 95.19 117 GLY B N 1
ATOM 4008 C CA . GLY B 1 117 ? 0.551 19.391 27.438 1 95.19 117 GLY B CA 1
ATOM 4009 C C . GLY B 1 117 ? -0.174 18.516 26.438 1 95.19 117 GLY B C 1
ATOM 4010 O O . GLY B 1 117 ? 0.459 17.828 25.625 1 95.19 117 GLY B O 1
ATOM 4011 N N . ALA B 1 118 ? -1.489 18.625 26.359 1 97.56 118 ALA B N 1
ATOM 4012 C CA . ALA B 1 118 ? -2.291 17.781 25.484 1 97.56 118 ALA B CA 1
ATOM 4013 C C . ALA B 1 118 ? -2.037 18.125 24.016 1 97.56 118 ALA B C 1
ATOM 4015 O O . ALA B 1 118 ? -1.573 19.219 23.703 1 97.56 118 ALA B O 1
ATOM 4016 N N . PRO B 1 119 ? -2.281 17.172 23.125 1 98.75 119 PRO B N 1
ATOM 4017 C CA . PRO B 1 119 ? -2.07 17.375 21.703 1 98.75 119 PRO B CA 1
ATOM 4018 C C . PRO B 1 119 ? -2.867 18.547 21.141 1 98.75 119 PRO B C 1
ATOM 4020 O O . PRO B 1 119 ? -3.932 18.875 21.672 1 98.75 119 PRO B O 1
ATOM 4023 N N . ILE B 1 120 ? -2.283 19.219 20.219 1 98.81 120 ILE B N 1
ATOM 4024 C CA . ILE B 1 120 ? -2.916 20.328 19.5 1 98.81 120 ILE B CA 1
ATOM 4025 C C . ILE B 1 120 ? -3.498 19.812 18.188 1 98.81 120 ILE B C 1
ATOM 4027 O O . ILE B 1 120 ? -2.836 19.078 17.438 1 98.81 120 ILE B O 1
ATOM 4031 N N . VAL B 1 121 ? -4.75 20.156 17.844 1 98.75 121 VAL B N 1
ATOM 4032 C CA . VAL B 1 121 ? -5.359 19.625 16.625 1 98.75 121 VAL B CA 1
ATOM 4033 C C . VAL B 1 121 ? -5.641 20.781 15.664 1 98.75 121 VAL B C 1
ATOM 4035 O O . VAL B 1 121 ? -5.816 21.922 16.078 1 98.75 121 VAL B O 1
ATOM 4038 N N . MET B 1 122 ? -5.781 20.484 14.43 1 98.62 122 MET B N 1
ATOM 4039 C CA . MET B 1 122 ? -5.828 21.438 13.336 1 98.62 122 MET B CA 1
ATOM 4040 C C . MET B 1 122 ? -7.266 21.812 13 1 98.62 122 MET B C 1
ATOM 4042 O O . MET B 1 122 ? -8.164 20.969 13.047 1 98.62 122 MET B O 1
ATOM 4046 N N . VAL B 1 123 ? -7.492 23.031 12.672 1 98.62 123 VAL B N 1
ATOM 4047 C CA . VAL B 1 123 ? -8.758 23.531 12.141 1 98.62 123 VAL B CA 1
ATOM 4048 C C . VAL B 1 123 ? -8.492 24.578 11.055 1 98.62 123 VAL B C 1
ATOM 4050 O O . VAL B 1 123 ? -7.441 25.219 11.047 1 98.62 123 VAL B O 1
ATOM 4053 N N . ASP B 1 124 ? -9.484 24.734 10.141 1 98.31 124 ASP B N 1
ATOM 4054 C CA . ASP B 1 124 ? -9.344 25.797 9.156 1 98.31 124 ASP B CA 1
ATOM 4055 C C . ASP B 1 124 ? -10.703 26.359 8.75 1 98.31 124 ASP B C 1
ATOM 4057 O O . ASP B 1 124 ? -10.844 26.938 7.676 1 98.31 124 ASP B O 1
ATOM 4061 N N . SER B 1 125 ? -11.727 26.094 9.57 1 98 125 SER B N 1
ATOM 4062 C CA . SER B 1 125 ? -13.062 26.625 9.305 1 98 125 SER B CA 1
ATOM 4063 C C . SER B 1 125 ? -13.914 26.656 10.57 1 98 125 SER B C 1
ATOM 4065 O O . SER B 1 125 ? -13.609 25.953 11.539 1 98 125 SER B O 1
ATOM 4067 N N . VAL B 1 126 ? -14.938 27.484 10.5 1 98.19 126 VAL B N 1
ATOM 4068 C CA . VAL B 1 126 ? -15.898 27.531 11.602 1 98.19 126 VAL B CA 1
ATOM 4069 C C . VAL B 1 126 ? -16.609 26.188 11.734 1 98.19 126 VAL B C 1
ATOM 4071 O O . VAL B 1 126 ? -16.938 25.766 12.844 1 98.19 126 VAL B O 1
ATOM 4074 N N . GLU B 1 127 ? -16.766 25.484 10.633 1 97.44 127 GLU B N 1
ATOM 4075 C CA . GLU B 1 127 ? -17.422 24.172 10.648 1 97.44 127 GLU B CA 1
ATOM 4076 C C . GLU B 1 127 ? -16.656 23.188 11.531 1 97.44 127 GLU B C 1
ATOM 4078 O O . GLU B 1 127 ? -17.25 22.344 12.18 1 97.44 127 GLU B O 1
ATOM 4083 N N . HIS B 1 128 ? -15.352 23.297 11.523 1 98.56 128 HIS B N 1
ATOM 4084 C CA . HIS B 1 128 ? -14.547 22.453 12.406 1 98.56 128 HIS B CA 1
ATOM 4085 C C . HIS B 1 128 ? -14.844 22.75 13.867 1 98.56 128 HIS B C 1
ATOM 4087 O O . HIS B 1 128 ? -14.953 21.828 14.68 1 98.56 128 HIS B O 1
ATOM 4093 N N . LEU B 1 129 ? -14.945 24.062 14.18 1 98.62 129 LEU B N 1
ATOM 4094 C CA . LEU B 1 129 ? -15.25 24.469 15.547 1 98.62 129 LEU B CA 1
ATOM 4095 C C . LEU B 1 129 ? -16.594 23.906 16 1 98.62 129 LEU B C 1
ATOM 4097 O O . LEU B 1 129 ? -16.703 23.344 17.094 1 98.62 129 LEU B O 1
ATOM 4101 N N . ASP B 1 130 ? -17.547 24.031 15.102 1 98.19 130 ASP B N 1
ATOM 4102 C CA . ASP B 1 130 ? -18.891 23.516 15.391 1 98.19 130 ASP B CA 1
ATOM 4103 C C . ASP B 1 130 ? -18.859 22.016 15.625 1 98.19 130 ASP B C 1
ATOM 4105 O O . ASP B 1 130 ? -19.5 21.516 16.547 1 98.19 130 ASP B O 1
ATOM 4109 N N . LEU B 1 131 ? -18.125 21.328 14.82 1 97.81 131 LEU B N 1
ATOM 4110 C CA . LEU B 1 131 ? -18.016 19.875 14.93 1 97.81 131 LEU B CA 1
ATOM 4111 C C . LEU B 1 131 ? -17.391 19.469 16.25 1 97.81 131 LEU B C 1
ATOM 4113 O O . LEU B 1 131 ? -17.891 18.562 16.938 1 97.81 131 LEU B O 1
ATOM 4117 N N . ILE B 1 132 ? -16.312 20.094 16.641 1 98.44 132 ILE B N 1
ATOM 4118 C CA . ILE B 1 132 ? -15.617 19.812 17.891 1 98.44 132 ILE B CA 1
ATOM 4119 C C . ILE B 1 132 ? -16.562 20.031 19.078 1 98.44 132 ILE B C 1
ATOM 4121 O O . ILE B 1 132 ? -16.719 19.172 19.938 1 98.44 132 ILE B O 1
ATOM 4125 N N . GLU B 1 133 ? -17.266 21.172 19.047 1 98.06 133 GLU B N 1
ATOM 4126 C CA . GLU B 1 133 ? -18.125 21.547 20.172 1 98.06 133 GLU B CA 1
ATOM 4127 C C . GLU B 1 133 ? -19.344 20.641 20.266 1 98.06 133 GLU B C 1
ATOM 4129 O O . GLU B 1 133 ? -19.844 20.359 21.359 1 98.06 133 GLU B O 1
ATOM 4134 N N . ARG B 1 134 ? -19.797 20.172 19.125 1 97 134 ARG B N 1
ATOM 4135 C CA . ARG B 1 134 ? -20.922 19.234 19.125 1 97 134 ARG B CA 1
ATOM 4136 C C . ARG B 1 134 ? -20.484 17.859 19.656 1 97 134 ARG B C 1
ATOM 4138 O O . ARG B 1 134 ? -21.312 17.094 20.141 1 97 134 ARG B O 1
ATOM 4145 N N . THR B 1 135 ? -19.266 17.578 19.578 1 97.5 135 THR B N 1
ATOM 4146 C CA . THR B 1 135 ? -18.75 16.234 19.875 1 97.5 135 THR B CA 1
ATOM 4147 C C . THR B 1 135 ? -18.281 16.156 21.328 1 97.5 135 THR B C 1
ATOM 4149 O O . THR B 1 135 ? -18.406 15.117 21.969 1 97.5 135 THR B O 1
ATOM 4152 N N . THR B 1 136 ? -17.672 17.25 21.844 1 97.81 136 THR B N 1
ATOM 4153 C CA . THR B 1 136 ? -17.188 17.281 23.219 1 97.81 136 THR B CA 1
ATOM 4154 C C . THR B 1 136 ? -17.359 18.672 23.828 1 97.81 136 THR B C 1
ATOM 4156 O O . THR B 1 136 ? -17.203 19.672 23.141 1 97.81 136 THR B O 1
ATOM 4159 N N . ASP B 1 137 ? -17.594 18.719 25.109 1 97.06 137 ASP B N 1
ATOM 4160 C CA . ASP B 1 137 ? -17.688 19.984 25.844 1 97.06 137 ASP B CA 1
ATOM 4161 C C . ASP B 1 137 ? -16.391 20.281 26.594 1 97.06 137 ASP B C 1
ATOM 4163 O O . ASP B 1 137 ? -16.297 21.266 27.312 1 97.06 137 ASP B O 1
ATOM 4167 N N . LYS B 1 138 ? -15.422 19.391 26.453 1 98.31 138 LYS B N 1
ATOM 4168 C CA . LYS B 1 138 ? -14.125 19.531 27.109 1 98.31 138 LYS B CA 1
ATOM 4169 C C . LYS B 1 138 ? -13.203 20.453 26.328 1 98.31 138 LYS B C 1
ATOM 4171 O O . LYS B 1 138 ? -13.445 20.719 25.156 1 98.31 138 LYS B O 1
ATOM 4176 N N . PRO B 1 139 ? -12.164 20.984 26.984 1 98.5 139 PRO B N 1
ATOM 4177 C CA . PRO B 1 139 ? -11.25 21.891 26.297 1 98.5 139 PRO B CA 1
ATOM 4178 C C . PRO B 1 139 ? -10.469 21.219 25.188 1 98.5 139 PRO B C 1
ATOM 4180 O O . PRO B 1 139 ? -10.188 20.016 25.266 1 98.5 139 PRO B O 1
ATOM 4183 N N . VAL B 1 140 ? -10.148 21.922 24.156 1 98.69 140 VAL B N 1
ATOM 4184 C CA . VAL B 1 140 ? -9.336 21.453 23.031 1 98.69 140 VAL B CA 1
ATOM 4185 C C . VAL B 1 140 ? -8.375 22.547 22.594 1 98.69 140 VAL B C 1
ATOM 4187 O O . VAL B 1 140 ? -8.766 23.719 22.484 1 98.69 140 VAL B O 1
ATOM 4190 N N . ARG B 1 141 ? -7.102 22.234 22.406 1 98.75 141 ARG B N 1
ATOM 4191 C CA . ARG B 1 141 ? -6.105 23.156 21.859 1 98.75 141 ARG B CA 1
ATOM 4192 C C . ARG B 1 141 ? -6.07 23.078 20.344 1 98.75 141 ARG B C 1
ATOM 4194 O O . ARG B 1 141 ? -6.062 21.984 19.766 1 98.75 141 ARG B O 1
ATOM 4201 N N . LEU B 1 142 ? -6.012 24.25 19.734 1 98.75 142 LEU B N 1
ATOM 4202 C CA . LEU B 1 142 ? -6.188 24.281 18.297 1 98.75 142 LEU B CA 1
ATOM 4203 C C . LEU B 1 142 ? -4.961 24.891 17.609 1 98.75 142 LEU B C 1
ATOM 4205 O O . LEU B 1 142 ? -4.258 25.703 18.203 1 98.75 142 LEU B O 1
ATOM 4209 N N . CYS B 1 143 ? -4.691 24.438 16.469 1 98.81 143 CYS B N 1
ATOM 4210 C CA . CYS B 1 143 ? -3.77 25.016 15.492 1 98.81 143 CYS B CA 1
ATOM 4211 C C . CYS B 1 143 ? -4.512 25.469 14.242 1 98.81 143 CYS B C 1
ATOM 4213 O O . CYS B 1 143 ? -5.289 24.719 13.664 1 98.81 143 CYS B O 1
ATOM 4215 N N . LEU B 1 144 ? -4.301 26.703 13.859 1 98.5 144 LEU B N 1
ATOM 4216 C CA . LEU B 1 144 ? -4.902 27.25 12.648 1 98.5 144 LEU B CA 1
ATOM 4217 C C . LEU B 1 144 ? -4.066 26.906 11.422 1 98.5 144 LEU B C 1
ATOM 4219 O O . LEU B 1 144 ? -2.859 27.172 11.391 1 98.5 144 LEU B O 1
ATOM 4223 N N . ASP B 1 145 ? -4.691 26.266 10.438 1 97.88 145 ASP B N 1
ATOM 4224 C CA . ASP B 1 145 ? -4.004 25.969 9.18 1 97.88 145 ASP B CA 1
ATOM 4225 C C . ASP B 1 145 ? -4.148 27.109 8.188 1 97.88 145 ASP B C 1
ATOM 4227 O O . ASP B 1 145 ? -5.246 27.375 7.695 1 97.88 145 ASP B O 1
ATOM 4231 N N . PHE B 1 146 ? -3.102 27.766 7.863 1 96.69 146 PHE B N 1
ATOM 4232 C CA . PHE B 1 146 ? -3.068 28.891 6.926 1 96.69 146 PHE B CA 1
ATOM 4233 C C . PHE B 1 146 ? -2.625 28.422 5.543 1 96.69 146 PHE B C 1
ATOM 4235 O O . PHE B 1 146 ? -1.616 27.719 5.414 1 96.69 146 PHE B O 1
ATOM 4242 N N . ASP B 1 147 ? -3.41 28.672 4.496 1 92.81 147 ASP B N 1
ATOM 4243 C CA . ASP B 1 147 ? -3.152 28.219 3.131 1 92.81 147 ASP B CA 1
ATOM 4244 C C . ASP B 1 147 ? -1.854 28.812 2.596 1 92.81 147 ASP B C 1
ATOM 4246 O O . ASP B 1 147 ? -1.719 30.047 2.506 1 92.81 147 ASP B O 1
ATOM 4250 N N . ALA B 1 148 ? -0.979 27.969 2.184 1 89.19 148 ALA B N 1
ATOM 4251 C CA . ALA B 1 148 ? 0.306 28.422 1.654 1 89.19 148 ALA B CA 1
ATOM 4252 C C . ALA B 1 148 ? 0.291 28.453 0.129 1 89.19 148 ALA B C 1
ATOM 4254 O O . ALA B 1 148 ? 1.323 28.688 -0.504 1 89.19 148 ALA B O 1
ATOM 4255 N N . GLY B 1 149 ? -0.843 28.156 -0.398 1 85.38 149 GLY B N 1
ATOM 4256 C CA . GLY B 1 149 ? -0.93 28.109 -1.849 1 85.38 149 GLY B CA 1
ATOM 4257 C C . GLY B 1 149 ? -0.631 29.453 -2.5 1 85.38 149 GLY B C 1
ATOM 4258 O O . GLY B 1 149 ? -0.812 30.5 -1.882 1 85.38 149 GLY B O 1
ATOM 4259 N N . TYR B 1 150 ? -0.161 29.344 -3.764 1 82 150 TYR B N 1
ATOM 4260 C CA . TYR B 1 150 ? 0.145 30.516 -4.566 1 82 150 TYR B CA 1
ATOM 4261 C C . TYR B 1 150 ? -1.006 30.844 -5.508 1 82 150 TYR B C 1
ATOM 4263 O O . TYR B 1 150 ? -1.335 30.062 -6.398 1 82 150 TYR B O 1
ATOM 4271 N N . TRP B 1 151 ? -1.669 31.922 -5.242 1 79.06 151 TRP B N 1
ATOM 4272 C CA . TRP B 1 151 ? -2.822 32.344 -6.035 1 79.06 151 TRP B CA 1
ATOM 4273 C C . TRP B 1 151 ? -2.428 33.375 -7.078 1 79.06 151 TRP B C 1
ATOM 4275 O O . TRP B 1 151 ? -1.764 34.375 -6.758 1 79.06 151 TRP B O 1
ATOM 4285 N N . ARG B 1 152 ? -2.742 33 -8.344 1 77.5 152 ARG B N 1
ATOM 4286 C CA . ARG B 1 152 ? -2.443 33.906 -9.445 1 77.5 152 ARG B CA 1
ATOM 4287 C C . ARG B 1 152 ? -3.713 34.281 -10.203 1 77.5 152 ARG B C 1
ATOM 4289 O O . ARG B 1 152 ? -4.793 33.781 -9.914 1 77.5 152 ARG B O 1
ATOM 4296 N N . ALA B 1 153 ? -3.539 35.25 -11.102 1 72.88 153 ALA B N 1
ATOM 4297 C CA . ALA B 1 153 ? -4.605 35.688 -11.992 1 72.88 153 ALA B CA 1
ATOM 4298 C C . ALA B 1 153 ? -5.832 36.125 -11.203 1 72.88 153 ALA B C 1
ATOM 4300 O O . ALA B 1 153 ? -6.949 35.688 -11.477 1 72.88 153 ALA B O 1
ATOM 4301 N N . GLY B 1 154 ? -5.66 36.875 -10.234 1 65.19 154 GLY B N 1
ATOM 4302 C CA . GLY B 1 154 ? -6.738 37.438 -9.438 1 65.19 154 GLY B CA 1
ATOM 4303 C C . GLY B 1 154 ? -7.473 36.375 -8.609 1 65.19 154 GLY B C 1
ATOM 4304 O O . GLY B 1 154 ? -8.688 36.469 -8.422 1 65.19 154 GLY B O 1
ATOM 4305 N N . GLY B 1 155 ? -6.734 35.312 -8.336 1 66.44 155 GLY B N 1
ATOM 4306 C CA . GLY B 1 155 ? -7.309 34.281 -7.492 1 66.44 155 GLY B CA 1
ATOM 4307 C C . GLY B 1 155 ? -7.934 33.156 -8.273 1 66.44 155 GLY B C 1
ATOM 4308 O O . GLY B 1 155 ? -8.5 32.219 -7.691 1 66.44 155 GLY B O 1
ATOM 4309 N N . ARG B 1 156 ? -7.844 33.281 -9.664 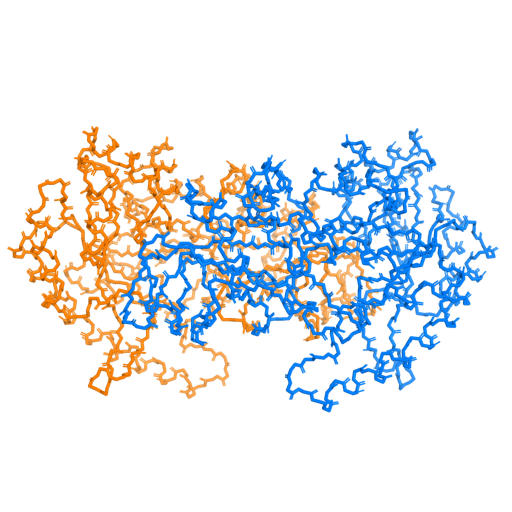1 71.81 156 ARG B N 1
ATOM 4310 C CA . ARG B 1 156 ? -8.5 32.281 -10.523 1 71.81 156 ARG B CA 1
ATOM 4311 C C . ARG B 1 156 ? -7.648 31.031 -10.664 1 71.81 156 ARG B C 1
ATOM 4313 O O . ARG B 1 156 ? -8.172 29.938 -10.93 1 71.81 156 ARG B O 1
ATOM 4320 N N . ILE B 1 157 ? -6.379 31.125 -10.289 1 73.69 157 ILE B N 1
ATOM 4321 C CA . ILE B 1 157 ? -5.453 30.016 -10.445 1 73.69 157 ILE B CA 1
ATOM 4322 C C . ILE B 1 157 ? -4.703 29.766 -9.141 1 73.69 157 ILE B C 1
ATOM 4324 O O . ILE B 1 157 ? -4.039 30.672 -8.625 1 73.69 157 ILE B O 1
ATOM 4328 N N . LYS B 1 158 ? -4.98 28.656 -8.586 1 77.12 158 LYS B N 1
ATOM 4329 C CA . LYS B 1 158 ? -4.27 28.266 -7.371 1 77.12 158 LYS B CA 1
ATOM 4330 C C . LYS B 1 158 ? -3.215 27.203 -7.664 1 77.12 158 LYS B C 1
ATOM 4332 O O . LYS B 1 158 ? -3.514 26.188 -8.281 1 77.12 158 LYS B O 1
ATOM 4337 N N . ILE B 1 159 ? -2.062 27.531 -7.32 1 77.88 159 ILE B N 1
ATOM 4338 C CA . ILE B 1 159 ? -0.974 26.562 -7.348 1 77.88 159 ILE B CA 1
ATOM 4339 C C . ILE B 1 159 ? -0.676 26.078 -5.93 1 77.88 159 ILE B C 1
ATOM 4341 O O . ILE B 1 159 ? -0.363 26.875 -5.047 1 77.88 159 ILE B O 1
ATOM 4345 N N . GLY B 1 160 ? -0.93 24.797 -5.754 1 79.31 160 GLY B N 1
ATOM 4346 C CA . GLY B 1 160 ? -0.741 24.219 -4.434 1 79.31 160 GLY B CA 1
ATOM 4347 C C . GLY B 1 160 ? -1.841 23.25 -4.043 1 79.31 160 GLY B C 1
ATOM 4348 O O . GLY B 1 160 ? -2.787 23.031 -4.801 1 79.31 160 GLY B O 1
ATOM 4349 N N . SER B 1 161 ? -1.675 22.75 -2.871 1 81.44 161 SER B N 1
ATOM 4350 C CA . SER B 1 161 ? -2.58 21.703 -2.402 1 81.44 161 SER B CA 1
ATOM 4351 C C . SER B 1 161 ? -3.953 22.266 -2.064 1 81.44 161 SER B C 1
ATOM 4353 O O . SER B 1 161 ? -4.062 23.406 -1.59 1 81.44 161 SER B O 1
ATOM 4355 N N . LYS B 1 162 ? -5.012 21.562 -2.379 1 85.88 162 LYS B N 1
ATOM 4356 C CA . LYS B 1 162 ? -6.375 21.922 -1.999 1 85.88 162 LYS B CA 1
ATOM 4357 C C . LYS B 1 162 ? -6.656 21.547 -0.548 1 85.88 162 LYS B C 1
ATOM 4359 O O . LYS B 1 162 ? -7.355 20.562 -0.281 1 85.88 162 LYS B O 1
ATOM 4364 N N . ARG B 1 163 ? -6.121 22.375 0.26 1 89.81 163 ARG B N 1
ATOM 4365 C CA . ARG B 1 163 ? -6.156 22.125 1.695 1 89.81 163 ARG B CA 1
ATOM 4366 C C . ARG B 1 163 ? -7.004 23.156 2.418 1 89.81 163 ARG B C 1
ATOM 4368 O O . ARG B 1 163 ? -8.234 23.141 2.332 1 89.81 163 ARG B O 1
ATOM 4375 N N . SER B 1 164 ? -6.43 24.172 2.99 1 93.25 164 SER B N 1
ATOM 4376 C CA . SER B 1 164 ? -7.121 25.156 3.811 1 93.25 164 SER B CA 1
ATOM 4377 C C . SER B 1 164 ? -7.73 26.266 2.949 1 93.25 164 SER B C 1
ATOM 4379 O O . SER B 1 164 ? -7.102 26.734 1.998 1 93.25 164 SER B O 1
ATOM 4381 N N . PRO B 1 165 ? -8.906 26.703 3.273 1 92.88 165 PRO B N 1
ATOM 4382 C CA . PRO B 1 165 ? -9.516 27.828 2.557 1 92.88 165 PRO B CA 1
ATOM 4383 C C . PRO B 1 165 ? -9.008 29.188 3.043 1 92.88 165 PRO B C 1
ATOM 4385 O O . PRO B 1 165 ? -9.352 30.219 2.461 1 92.88 165 PRO B O 1
ATOM 4388 N N . LEU B 1 166 ? -8.227 29.219 4.082 1 95.94 166 LEU B N 1
ATOM 4389 C CA . LEU B 1 166 ? -7.781 30.469 4.699 1 95.94 166 LEU B CA 1
ATOM 4390 C C . LEU B 1 166 ? -6.551 31.016 3.988 1 95.94 166 LEU B C 1
ATOM 4392 O O . LEU B 1 166 ? -5.422 30.766 4.402 1 95.94 166 LEU B O 1
ATOM 4396 N N . HIS B 1 167 ? -6.816 31.922 3.055 1 93.25 167 HIS B N 1
ATOM 4397 C CA . HIS B 1 167 ? -5.727 32.375 2.199 1 93.25 167 HIS B CA 1
ATOM 4398 C C . HIS B 1 167 ? -5.195 33.719 2.654 1 93.25 167 HIS B C 1
ATOM 4400 O O . HIS B 1 167 ? -3.99 33.969 2.604 1 93.25 167 HIS B O 1
ATOM 4406 N N . THR B 1 168 ? -6.074 34.594 3.104 1 95.38 168 THR B N 1
ATOM 4407 C CA . THR B 1 168 ? -5.637 35.938 3.457 1 95.38 168 THR B CA 1
ATOM 4408 C C . THR B 1 168 ? -5.418 36.062 4.961 1 95.38 168 THR B C 1
ATOM 4410 O O . THR B 1 168 ? -6.074 35.375 5.746 1 95.38 168 THR B O 1
ATOM 4413 N N . PRO B 1 169 ? -4.488 36.969 5.32 1 97.5 169 PRO B N 1
ATOM 4414 C CA . PRO B 1 169 ? -4.273 37.219 6.75 1 97.5 169 PRO B CA 1
ATOM 4415 C C . PRO B 1 169 ? -5.559 37.594 7.484 1 97.5 169 PRO B C 1
ATOM 4417 O O . PRO B 1 169 ? -5.758 37.188 8.633 1 97.5 169 PRO B O 1
ATOM 4420 N N . GLU B 1 170 ? -6.422 38.281 6.805 1 97.75 170 GLU B N 1
ATOM 4421 C CA . GLU B 1 170 ? -7.688 38.719 7.402 1 97.75 170 GLU B CA 1
ATOM 4422 C C . GLU B 1 170 ? -8.594 37.531 7.676 1 97.75 170 GLU B C 1
ATOM 4424 O O . GLU B 1 170 ? -9.305 37.5 8.68 1 97.75 170 GLU B O 1
ATOM 4429 N N . GLN B 1 171 ? -8.602 36.562 6.789 1 97.75 171 GLN B N 1
ATOM 4430 C CA . GLN B 1 171 ? -9.367 35.344 7.004 1 97.75 171 GLN B CA 1
ATOM 4431 C C . GLN B 1 171 ? -8.852 34.594 8.219 1 97.75 171 GLN B C 1
ATOM 4433 O O . GLN B 1 171 ? -9.633 34.062 9.008 1 97.75 171 GLN B O 1
ATOM 4438 N N . ALA B 1 172 ? -7.523 34.5 8.328 1 98.31 172 ALA B N 1
ATOM 4439 C CA . ALA B 1 172 ? -6.914 33.844 9.484 1 98.31 172 ALA B CA 1
ATOM 4440 C C . ALA B 1 172 ? -7.324 34.531 10.781 1 98.31 172 ALA B C 1
ATOM 4442 O O . ALA B 1 172 ? -7.699 33.875 11.75 1 98.31 172 ALA B O 1
ATOM 4443 N N . ARG B 1 173 ? -7.246 35.844 10.758 1 98.62 173 ARG B N 1
ATOM 4444 C CA . ARG B 1 173 ? -7.652 36.594 11.93 1 98.62 173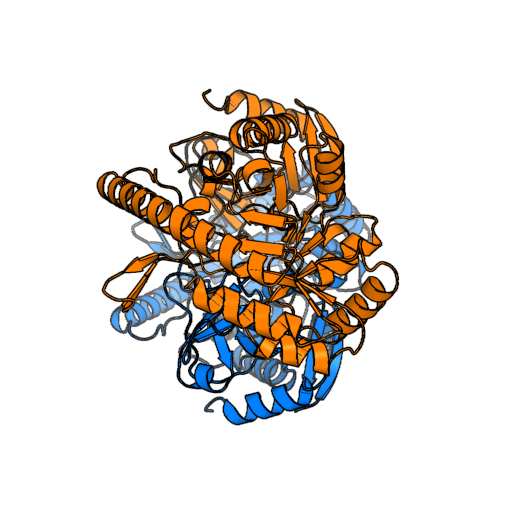 ARG B CA 1
ATOM 4445 C C . ARG B 1 173 ? -9.125 36.375 12.258 1 98.62 173 ARG B C 1
ATOM 4447 O O . ARG B 1 173 ? -9.492 36.25 13.43 1 98.62 173 ARG B O 1
ATOM 4454 N N . ALA B 1 174 ? -9.93 36.375 11.25 1 98.62 174 ALA B N 1
ATOM 4455 C CA . ALA B 1 174 ? -11.359 36.156 11.461 1 98.62 174 ALA B CA 1
ATOM 4456 C C . ALA B 1 174 ? -11.641 34.844 12.148 1 98.62 174 ALA B C 1
ATOM 4458 O O . ALA B 1 174 ? -12.484 34.75 13.047 1 98.62 174 ALA B O 1
ATOM 4459 N N . LEU B 1 175 ? -10.977 33.781 11.727 1 98.69 175 LEU B N 1
ATOM 4460 C CA . LEU B 1 175 ? -11.172 32.5 12.383 1 98.69 175 LEU B CA 1
ATOM 4461 C C . LEU B 1 175 ? -10.633 32.531 13.812 1 98.69 175 LEU B C 1
ATOM 4463 O O . LEU B 1 175 ? -11.234 31.938 14.719 1 98.69 175 LEU B O 1
ATOM 4467 N N . ALA B 1 176 ? -9.5 33.219 14.016 1 98.75 176 ALA B N 1
ATOM 4468 C CA . ALA B 1 176 ? -8.953 33.375 15.367 1 98.75 176 ALA B CA 1
ATOM 4469 C C . ALA B 1 176 ? -9.969 34.031 16.297 1 98.75 176 ALA B C 1
ATOM 4471 O O . ALA B 1 176 ? -10.133 33.625 17.438 1 98.75 176 ALA B O 1
ATOM 4472 N N . VAL B 1 177 ? -10.641 35.031 15.781 1 98.81 177 VAL B N 1
ATOM 4473 C CA . VAL B 1 177 ? -11.656 35.75 16.562 1 98.81 177 VAL B CA 1
ATOM 4474 C C . VAL B 1 177 ? -12.805 34.812 16.906 1 98.81 177 VAL B C 1
ATOM 4476 O O . VAL B 1 177 ? -13.297 34.812 18.031 1 98.81 177 VAL B O 1
ATOM 4479 N N . GLU B 1 178 ? -13.219 34 15.938 1 98.69 178 GLU B N 1
ATOM 4480 C CA . GLU B 1 178 ? -14.273 33.031 16.172 1 98.69 178 GLU B CA 1
ATOM 4481 C C . GLU B 1 178 ? -13.867 32.031 17.266 1 98.69 178 GLU B C 1
ATOM 4483 O O . GLU B 1 178 ? -14.688 31.672 18.109 1 98.69 178 GLU B O 1
ATOM 4488 N N . ILE B 1 179 ? -12.641 31.562 17.234 1 98.69 179 ILE B N 1
ATOM 4489 C CA . ILE B 1 179 ? -12.133 30.641 18.234 1 98.69 179 ILE B CA 1
ATOM 4490 C C . ILE B 1 179 ? -12.164 31.297 19.609 1 98.69 179 ILE B C 1
ATOM 4492 O O . ILE B 1 179 ? -12.586 30.688 20.594 1 98.69 179 ILE B O 1
ATOM 4496 N N . ALA B 1 180 ? -11.75 32.562 19.703 1 98.25 180 ALA B N 1
ATOM 4497 C CA . ALA B 1 180 ? -11.664 33.281 20.969 1 98.25 180 ALA B CA 1
ATOM 4498 C C . ALA B 1 180 ? -13.039 33.438 21.609 1 98.25 180 ALA B C 1
ATOM 4500 O O . ALA B 1 180 ? -13.148 33.594 22.828 1 98.25 180 ALA B O 1
ATOM 4501 N N . ARG B 1 181 ? -14.031 33.375 20.812 1 98 181 ARG B N 1
ATOM 4502 C CA . ARG B 1 181 ? -15.391 33.531 21.312 1 98 181 ARG B CA 1
ATOM 4503 C C . ARG B 1 181 ? -15.891 32.219 21.938 1 98 181 ARG B C 1
ATOM 4505 O O . ARG B 1 181 ? -16.938 32.219 22.594 1 98 181 ARG B O 1
ATOM 4512 N N . ARG B 1 182 ? -15.133 31.203 21.844 1 97.88 182 ARG B N 1
ATOM 4513 C CA . ARG B 1 182 ? -15.547 29.891 22.297 1 97.88 182 ARG B CA 1
ATOM 4514 C C . ARG B 1 182 ? -14.695 29.422 23.484 1 97.88 182 ARG B C 1
ATOM 4516 O O . ARG B 1 182 ? -13.57 28.953 23.297 1 97.88 182 ARG B O 1
ATOM 4523 N N . PRO B 1 183 ? -15.203 29.375 24.672 1 96.19 183 PRO B N 1
ATOM 4524 C CA . PRO B 1 183 ? -14.422 29.234 25.906 1 96.19 183 PRO B CA 1
ATOM 4525 C C . PRO B 1 183 ? -13.688 27.891 25.969 1 96.19 183 PRO B C 1
ATOM 4527 O O . PRO B 1 183 ? -12.641 27.797 26.609 1 96.19 183 PRO B O 1
ATOM 4530 N N . ALA B 1 184 ? -14.219 26.859 25.344 1 97.19 184 ALA B N 1
ATOM 4531 C CA . ALA B 1 184 ? -13.617 25.531 25.438 1 97.19 184 ALA B CA 1
ATOM 4532 C C . ALA B 1 184 ? -12.453 25.375 24.469 1 97.19 184 ALA B C 1
ATOM 4534 O O . ALA B 1 184 ? -11.68 24.422 24.562 1 97.19 184 ALA B O 1
ATOM 4535 N N . LEU B 1 185 ? -12.328 26.281 23.562 1 98.25 185 LEU B N 1
ATOM 4536 C CA . LEU B 1 185 ? -11.312 26.172 22.516 1 98.25 185 LEU B CA 1
ATOM 4537 C C . LEU B 1 185 ? -10.195 27.188 22.719 1 98.25 185 LEU B C 1
ATOM 4539 O O . LEU B 1 185 ? -10.453 28.328 23.109 1 98.25 185 LEU B O 1
ATOM 4543 N N . THR B 1 186 ? -8.984 26.766 22.594 1 98.19 186 THR B N 1
ATOM 4544 C CA . THR B 1 186 ? -7.832 27.656 22.734 1 98.19 186 THR B CA 1
ATOM 4545 C C . THR B 1 186 ? -6.941 27.578 21.5 1 98.19 186 THR B C 1
ATOM 4547 O O . THR B 1 186 ? -6.477 26.5 21.125 1 98.19 186 THR B O 1
ATOM 4550 N N . LEU B 1 187 ? -6.699 28.703 20.812 1 98.56 187 LEU B N 1
ATOM 4551 C CA . LEU B 1 187 ? -5.77 28.75 19.688 1 98.56 187 LEU B CA 1
ATOM 4552 C C . LEU B 1 187 ? -4.328 28.828 20.188 1 98.56 187 LEU B C 1
ATOM 4554 O O . LEU B 1 187 ? -3.916 29.828 20.781 1 98.56 187 LEU B O 1
ATOM 4558 N N . ALA B 1 188 ? -3.572 27.75 19.922 1 98.12 188 ALA B N 1
ATOM 4559 C CA . ALA B 1 188 ? -2.23 27.641 20.5 1 98.12 188 ALA B CA 1
ATOM 4560 C C . ALA B 1 188 ? -1.164 27.734 19.406 1 98.12 188 ALA B C 1
ATOM 4562 O O . ALA B 1 188 ? 0.002 28.016 19.703 1 98.12 188 ALA B O 1
ATOM 4563 N N . ALA B 1 189 ? -1.523 27.516 18.219 1 98.56 189 ALA B N 1
ATOM 4564 C CA . ALA B 1 189 ? -0.521 27.375 17.156 1 98.56 189 ALA B CA 1
ATOM 4565 C C . ALA B 1 189 ? -1.081 27.828 15.812 1 98.56 189 ALA B C 1
ATOM 4567 O O . ALA B 1 189 ? -2.299 27.953 15.648 1 98.56 189 ALA B O 1
ATOM 4568 N N . LEU B 1 190 ? -0.228 28.156 14.867 1 98.5 190 LEU B N 1
ATOM 4569 C CA . LEU B 1 190 ? -0.513 28.438 13.469 1 98.5 190 LEU B CA 1
ATOM 4570 C C . LEU B 1 190 ? 0.452 27.688 12.562 1 98.5 190 LEU B C 1
ATOM 4572 O O . LEU B 1 190 ? 1.664 27.703 12.781 1 98.5 190 LEU B O 1
ATOM 4576 N N . MET B 1 191 ? -0.112 26.922 11.664 1 97.5 191 MET B N 1
ATOM 4577 C CA . MET B 1 191 ? 0.707 26.172 10.711 1 97.5 191 MET B CA 1
ATOM 4578 C C . MET B 1 191 ? 0.497 26.703 9.297 1 97.5 191 MET B C 1
ATOM 4580 O O . MET B 1 191 ? -0.631 27 8.898 1 97.5 191 MET B O 1
ATOM 4584 N N . CYS B 1 192 ? 1.55 26.828 8.562 1 93.75 192 CYS B N 1
ATOM 4585 C CA . CYS B 1 192 ? 1.549 27.188 7.156 1 93.75 192 CYS B CA 1
ATOM 4586 C C . CYS B 1 192 ? 2.51 26.312 6.359 1 93.75 192 CYS B C 1
ATOM 4588 O O . CYS B 1 192 ? 3.705 26.609 6.289 1 93.75 192 CYS B O 1
ATOM 4590 N N . TYR B 1 193 ? 1.974 25.312 5.797 1 87 193 TYR B N 1
ATOM 4591 C CA . TYR B 1 193 ? 2.785 24.328 5.086 1 87 193 TYR B CA 1
ATOM 4592 C C . TYR B 1 193 ? 2.758 24.578 3.582 1 87 193 TYR B C 1
ATOM 4594 O O . TYR B 1 193 ? 1.692 24.562 2.963 1 87 193 TYR B O 1
ATOM 4602 N N . GLU B 1 194 ? 3.863 24.719 3.041 1 82.31 194 GLU B N 1
ATOM 4603 C CA . GLU B 1 194 ? 3.988 25 1.613 1 82.31 194 GLU B CA 1
ATOM 4604 C C . GLU B 1 194 ? 4.445 23.75 0.85 1 82.31 194 GLU B C 1
ATOM 4606 O O . GLU B 1 194 ? 5.547 23.734 0.298 1 82.31 194 GLU B O 1
ATOM 4611 N N . ALA B 1 195 ? 3.533 22.875 0.635 1 73.44 195 ALA B N 1
ATOM 4612 C CA . ALA B 1 195 ? 3.775 21.562 0.049 1 73.44 195 ALA B CA 1
ATOM 4613 C C . ALA B 1 195 ? 4.375 21.688 -1.349 1 73.44 195 ALA B C 1
ATOM 4615 O O . ALA B 1 195 ? 5.203 20.859 -1.75 1 73.44 195 ALA B O 1
ATOM 4616 N N . HIS B 1 196 ? 3.979 22.656 -2.131 1 71.25 196 HIS B N 1
ATOM 4617 C CA . HIS B 1 196 ? 4.414 22.812 -3.514 1 71.25 196 HIS B CA 1
ATOM 4618 C C . HIS B 1 196 ? 5.855 23.297 -3.588 1 71.25 196 HIS B C 1
ATOM 4620 O O . HIS B 1 196 ? 6.465 23.297 -4.66 1 71.25 196 HIS B O 1
ATOM 4626 N N . ILE B 1 197 ? 6.344 23.688 -2.518 1 66.19 197 ILE B N 1
ATOM 4627 C CA . ILE B 1 197 ? 7.746 24.078 -2.426 1 66.19 197 ILE B CA 1
ATOM 4628 C C . ILE B 1 197 ? 8.547 22.984 -1.718 1 66.19 197 ILE B C 1
ATOM 4630 O O . ILE B 1 197 ? 9.555 22.5 -2.238 1 66.19 197 ILE B O 1
ATOM 4634 N N . ALA B 1 198 ? 8 22.469 -0.721 1 69.62 198 ALA B N 1
ATOM 4635 C CA . ALA B 1 198 ? 8.703 21.531 0.155 1 69.62 198 ALA B CA 1
ATOM 4636 C C . ALA B 1 198 ? 8.703 20.125 -0.432 1 69.62 198 ALA B C 1
ATOM 4638 O O . ALA B 1 198 ? 9.617 19.328 -0.176 1 69.62 198 ALA B O 1
ATOM 4639 N N . GLY B 1 199 ? 7.754 19.797 -1.24 1 68.88 199 GLY B N 1
ATOM 4640 C CA . GLY B 1 199 ? 7.543 18.422 -1.665 1 68.88 199 GLY B CA 1
ATOM 4641 C C . GLY B 1 199 ? 7.793 18.219 -3.146 1 68.88 199 GLY B C 1
ATOM 4642 O O . GLY B 1 199 ? 7.539 17.125 -3.676 1 68.88 199 GLY B O 1
ATOM 4643 N N . LEU B 1 200 ? 8.133 19.25 -3.863 1 65.62 200 LEU B N 1
ATOM 4644 C CA . LEU B 1 200 ? 8.328 19.141 -5.305 1 65.62 200 LEU B CA 1
ATOM 4645 C C . LEU B 1 200 ? 9.781 19.406 -5.68 1 65.62 200 LEU B C 1
ATOM 4647 O O . LEU B 1 200 ? 10.289 20.5 -5.477 1 65.62 200 LEU B O 1
ATOM 4651 N N . GLY B 1 201 ? 10.359 18.375 -6.203 1 64.5 201 GLY B N 1
ATOM 4652 C CA . GLY B 1 201 ? 11.727 18.516 -6.66 1 64.5 201 GLY B CA 1
ATOM 4653 C C . GLY B 1 201 ? 11.867 19.422 -7.867 1 64.5 201 GLY B C 1
ATOM 4654 O O . GLY B 1 201 ? 10.961 19.5 -8.695 1 64.5 201 GLY B O 1
ATOM 4655 N N . ASP B 1 202 ? 12.945 20.094 -7.996 1 70.31 202 ASP B N 1
ATOM 4656 C CA . ASP B 1 202 ? 13.148 21.062 -9.062 1 70.31 202 ASP B CA 1
ATOM 4657 C C . ASP B 1 202 ? 14.297 20.641 -9.984 1 70.31 202 ASP B C 1
ATOM 4659 O O . ASP B 1 202 ? 14.836 21.469 -10.719 1 70.31 202 ASP B O 1
ATOM 4663 N N . ASN B 1 203 ? 14.742 19.422 -9.852 1 73.56 203 ASN B N 1
ATOM 4664 C CA . ASN B 1 203 ? 15.836 18.922 -10.664 1 73.56 203 ASN B CA 1
ATOM 4665 C C . ASN B 1 203 ? 15.547 17.516 -11.195 1 73.56 203 ASN B C 1
ATOM 4667 O O . ASN B 1 203 ? 16.328 16.594 -10.977 1 73.56 203 ASN B O 1
ATOM 4671 N N . VAL B 1 204 ? 14.422 17.469 -11.906 1 61.62 204 VAL B N 1
ATOM 4672 C CA . VAL B 1 204 ? 14.062 16.219 -12.57 1 61.62 204 VAL B CA 1
ATOM 4673 C C . VAL B 1 204 ? 14.945 16 -13.797 1 61.62 204 VAL B C 1
ATOM 4675 O O . VAL B 1 204 ? 15.156 16.938 -14.578 1 61.62 204 VAL B O 1
ATOM 4678 N N . ALA B 1 205 ? 15.516 14.953 -13.93 1 61.12 205 ALA B N 1
ATOM 4679 C CA . ALA B 1 205 ? 16.469 14.648 -14.992 1 61.12 205 ALA B CA 1
ATOM 4680 C C . ALA B 1 205 ? 15.836 14.836 -16.375 1 61.12 205 ALA B C 1
ATOM 4682 O O . ALA B 1 205 ? 14.727 14.359 -16.609 1 61.12 205 ALA B O 1
ATOM 4683 N N . GLY B 1 206 ? 16.484 15.578 -17.109 1 62.22 206 GLY B N 1
ATOM 4684 C CA . GLY B 1 206 ? 16.109 15.695 -18.516 1 62.22 206 GLY B CA 1
ATOM 4685 C C . GLY B 1 206 ? 15.086 16.781 -18.781 1 62.22 206 GLY B C 1
ATOM 4686 O O . GLY B 1 206 ? 14.656 16.984 -19.906 1 62.22 206 GLY B O 1
ATOM 4687 N N . LYS B 1 207 ? 14.703 17.438 -17.719 1 68 207 LYS B N 1
ATOM 4688 C CA . LYS B 1 207 ? 13.633 18.406 -17.906 1 68 207 LYS B CA 1
ATOM 4689 C C . LYS B 1 207 ? 14.094 19.812 -17.531 1 68 207 LYS B C 1
ATOM 4691 O O . LYS B 1 207 ? 13.469 20.484 -16.703 1 68 207 LYS B O 1
ATOM 4696 N N . ARG B 1 208 ? 15.117 20.391 -18.281 1 70.12 208 ARG B N 1
ATOM 4697 C CA . ARG B 1 208 ? 15.805 21.625 -17.922 1 70.12 208 ARG B CA 1
ATOM 4698 C C . ARG B 1 208 ? 14.836 22.812 -17.891 1 70.12 208 ARG B C 1
ATOM 4700 O O . ARG B 1 208 ? 14.844 23.594 -16.953 1 70.12 208 ARG B O 1
ATOM 4707 N N . VAL B 1 209 ? 14.031 22.891 -18.891 1 69.56 209 VAL B N 1
ATOM 4708 C CA . VAL B 1 209 ? 13.117 24.016 -19 1 69.56 209 VAL B CA 1
ATOM 4709 C C . VAL B 1 209 ? 12.047 23.922 -17.922 1 69.56 209 VAL B C 1
ATOM 4711 O O . VAL B 1 209 ? 11.758 24.922 -17.25 1 69.56 209 VAL B O 1
ATOM 4714 N N . HIS B 1 210 ? 11.492 22.75 -17.688 1 72.75 210 HIS B N 1
ATOM 4715 C CA . HIS B 1 210 ? 10.516 22.484 -16.641 1 72.75 210 HIS B CA 1
ATOM 4716 C C . HIS B 1 210 ? 11.078 22.812 -15.258 1 72.75 210 HIS B C 1
ATOM 4718 O O . HIS B 1 210 ? 10.43 23.484 -14.461 1 72.75 210 HIS B O 1
ATOM 4724 N N . ASN B 1 211 ? 12.289 22.5 -15.055 1 76.44 211 ASN B N 1
ATOM 4725 C CA . ASN B 1 211 ? 12.945 22.734 -13.773 1 76.44 211 ASN B CA 1
ATOM 4726 C C . ASN B 1 211 ? 13.125 24.234 -13.508 1 76.44 211 ASN B C 1
ATOM 4728 O O . ASN B 1 211 ? 12.922 24.688 -12.383 1 76.44 211 ASN B O 1
ATOM 4732 N N . ALA B 1 212 ? 13.461 24.938 -14.484 1 73.19 212 ALA B N 1
ATOM 4733 C CA . ALA B 1 212 ? 13.656 26.375 -14.336 1 73.19 212 ALA B CA 1
ATOM 4734 C C . ALA B 1 212 ? 12.344 27.078 -13.992 1 73.19 212 ALA B C 1
ATOM 4736 O O . ALA B 1 212 ? 12.32 27.984 -13.164 1 73.19 212 ALA B O 1
ATOM 4737 N N . ILE B 1 213 ? 11.305 26.656 -14.633 1 69 213 ILE B N 1
ATOM 4738 C CA . ILE B 1 213 ? 9.984 27.219 -14.391 1 69 213 ILE B CA 1
ATOM 4739 C C . ILE B 1 213 ? 9.555 26.922 -12.953 1 69 213 ILE B C 1
ATOM 4741 O O . ILE B 1 213 ? 9.047 27.812 -12.258 1 69 213 ILE B O 1
ATOM 4745 N N . ILE B 1 214 ? 9.875 25.75 -12.547 1 72.25 214 ILE B N 1
ATOM 4746 C CA . ILE B 1 214 ? 9.5 25.344 -11.195 1 72.25 214 ILE B CA 1
ATOM 4747 C C . ILE B 1 214 ? 10.289 26.156 -10.172 1 72.25 214 ILE B C 1
ATOM 4749 O O . ILE B 1 214 ? 9.727 26.656 -9.195 1 72.25 214 ILE B O 1
ATOM 4753 N N . ARG B 1 215 ? 11.508 26.391 -10.438 1 74.94 215 ARG B N 1
ATOM 4754 C CA . ARG B 1 215 ? 12.352 27.141 -9.516 1 74.94 215 ARG B CA 1
ATOM 4755 C C . ARG B 1 215 ? 11.875 28.578 -9.391 1 74.94 215 ARG B C 1
ATOM 4757 O O . ARG B 1 215 ? 11.82 29.141 -8.289 1 74.94 215 ARG B O 1
ATOM 4764 N N . ARG B 1 216 ? 11.609 29.141 -10.508 1 71.56 216 ARG B N 1
ATOM 4765 C CA . ARG B 1 216 ? 11.125 30.516 -10.508 1 71.56 216 ARG B CA 1
ATOM 4766 C C . ARG B 1 216 ? 9.797 30.625 -9.773 1 71.56 216 ARG B C 1
ATOM 4768 O O . ARG B 1 216 ? 9.602 31.547 -8.969 1 71.56 216 ARG B O 1
ATOM 4775 N N . MET B 1 217 ? 8.969 29.703 -10.031 1 73.62 217 MET B N 1
ATOM 4776 C CA . MET B 1 217 ? 7.664 29.672 -9.375 1 73.62 217 MET B CA 1
ATOM 4777 C C . MET B 1 217 ? 7.812 29.5 -7.871 1 73.62 217 MET B C 1
ATOM 4779 O O . MET B 1 217 ? 7.141 30.188 -7.094 1 73.62 217 MET B O 1
ATOM 4783 N N . GLN B 1 218 ? 8.703 28.672 -7.551 1 76.19 218 GLN B N 1
ATOM 4784 C CA . GLN B 1 218 ? 8.938 28.422 -6.133 1 76.19 218 GLN B CA 1
ATOM 4785 C C . GLN B 1 218 ? 9.492 29.656 -5.441 1 76.19 218 GLN B C 1
ATOM 4787 O O . GLN B 1 218 ? 9.07 30.016 -4.34 1 76.19 218 GLN B O 1
ATOM 4792 N N . ARG B 1 219 ? 10.344 30.359 -6.109 1 76.38 219 ARG B N 1
ATOM 4793 C CA . ARG B 1 219 ? 10.938 31.562 -5.543 1 76.38 219 ARG B CA 1
ATOM 4794 C C . ARG B 1 219 ? 9.891 32.656 -5.359 1 76.38 219 ARG B C 1
ATOM 4796 O O . ARG B 1 219 ? 9.812 33.281 -4.293 1 76.38 219 ARG B O 1
ATOM 4803 N N . MET B 1 220 ? 9.133 32.875 -6.375 1 76 220 MET B N 1
ATOM 4804 C CA . MET B 1 220 ? 8.086 33.906 -6.316 1 76 220 MET B CA 1
ATOM 4805 C C . MET B 1 220 ? 7.035 33.531 -5.273 1 76 220 MET B C 1
ATOM 4807 O O . MET B 1 220 ? 6.57 34.406 -4.535 1 76 220 MET B O 1
ATOM 4811 N N . SER B 1 221 ? 6.781 32.344 -5.281 1 78.81 221 SER B N 1
ATOM 4812 C CA . SER B 1 221 ? 5.789 31.859 -4.332 1 78.81 221 SER B CA 1
ATOM 4813 C C . SER B 1 221 ? 6.273 32 -2.895 1 78.81 221 SER B C 1
ATOM 4815 O O . SER B 1 221 ? 5.508 32.406 -2.014 1 78.81 221 SER B O 1
ATOM 4817 N N . PHE B 1 222 ? 7.547 31.875 -2.793 1 83.38 222 PHE B N 1
ATOM 4818 C CA . PHE B 1 222 ? 8.07 31.922 -1.434 1 83.38 222 PHE B CA 1
ATOM 4819 C C . PHE B 1 222 ? 8.133 33.344 -0.928 1 83.38 222 PHE B C 1
ATOM 4821 O O . PHE B 1 222 ? 7.832 33.625 0.237 1 83.38 222 PHE B O 1
ATOM 4828 N N . GLU B 1 223 ? 8.5 34.188 -1.745 1 83.44 223 GLU B N 1
ATOM 4829 C CA . GLU B 1 223 ? 8.594 35.594 -1.349 1 83.44 223 GLU B CA 1
ATOM 4830 C C . GLU B 1 223 ? 7.227 36.156 -0.977 1 83.44 223 GLU B C 1
ATOM 4832 O O . GLU B 1 223 ? 7.09 36.844 0.036 1 83.44 223 GLU B O 1
ATOM 4837 N N . GLU B 1 224 ? 6.352 35.844 -1.816 1 86.62 224 GLU B N 1
ATOM 4838 C CA . GLU B 1 224 ? 4.984 36.25 -1.524 1 86.62 224 GLU B CA 1
ATOM 4839 C C . GLU B 1 224 ? 4.477 35.625 -0.235 1 86.62 224 GLU B C 1
ATOM 4841 O O . GLU B 1 224 ? 3.859 36.281 0.594 1 86.62 224 GLU B O 1
ATOM 4846 N N . LEU B 1 225 ? 4.695 34.406 -0.1 1 89.44 225 LEU B N 1
ATOM 4847 C CA . LEU B 1 225 ? 4.203 33.656 1.049 1 89.44 225 LEU B CA 1
ATOM 4848 C C . LEU B 1 225 ? 4.828 34.156 2.342 1 89.44 225 LEU B C 1
ATOM 4850 O O . LEU B 1 225 ? 4.152 34.25 3.367 1 89.44 225 LEU B O 1
ATOM 4854 N N . ARG B 1 226 ? 6.09 34.5 2.279 1 90.75 226 ARG B N 1
ATOM 4855 C CA . ARG B 1 226 ? 6.793 35 3.457 1 90.75 226 ARG B CA 1
ATOM 4856 C C . ARG B 1 226 ? 6.098 36.219 4.031 1 90.75 226 ARG B C 1
ATOM 4858 O O . ARG B 1 226 ? 5.867 36.312 5.238 1 90.75 226 ARG B O 1
ATOM 4865 N N . GLU B 1 227 ? 5.734 37.094 3.213 1 92.31 227 GLU B N 1
ATOM 4866 C CA . GLU B 1 227 ? 5.07 38.312 3.639 1 92.31 227 GLU B CA 1
ATOM 4867 C C . GLU B 1 227 ? 3.66 38.031 4.145 1 92.31 227 GLU B C 1
ATOM 4869 O O . GLU B 1 227 ? 3.254 38.562 5.188 1 92.31 227 GLU B O 1
ATOM 4874 N N . ARG B 1 228 ? 2.961 37.281 3.385 1 94.19 228 ARG B N 1
ATOM 4875 C CA . ARG B 1 228 ? 1.583 36.969 3.74 1 94.19 228 ARG B CA 1
ATOM 4876 C C . ARG B 1 228 ? 1.521 36.188 5.059 1 94.19 228 ARG B C 1
ATOM 4878 O O . ARG B 1 228 ? 0.675 36.469 5.906 1 94.19 228 ARG B O 1
ATOM 4885 N N . ARG B 1 229 ? 2.402 35.281 5.223 1 94.62 229 ARG B N 1
ATOM 4886 C CA . ARG B 1 229 ? 2.463 34.469 6.441 1 94.62 229 ARG B CA 1
ATOM 4887 C C . ARG B 1 229 ? 2.838 35.344 7.645 1 94.62 229 ARG B C 1
ATOM 4889 O O . ARG B 1 229 ? 2.266 35.188 8.727 1 94.62 229 ARG B O 1
ATOM 4896 N N . ALA B 1 230 ? 3.777 36.219 7.453 1 95.06 230 ALA B N 1
ATOM 4897 C CA . ALA B 1 230 ? 4.156 37.125 8.531 1 95.06 230 ALA B CA 1
ATOM 4898 C C . ALA B 1 230 ? 2.971 38 8.969 1 95.06 230 ALA B C 1
ATOM 4900 O O . ALA B 1 230 ? 2.73 38.156 10.172 1 95.06 230 ALA B O 1
ATOM 4901 N N . ARG B 1 231 ? 2.295 38.5 8.008 1 97.06 231 ARG B N 1
ATOM 4902 C CA . ARG B 1 231 ? 1.13 39.312 8.312 1 97.06 231 ARG B CA 1
ATOM 4903 C C . ARG B 1 231 ? 0.048 38.5 9.008 1 97.06 231 ARG B C 1
ATOM 4905 O O . ARG B 1 231 ? -0.618 39 9.922 1 97.06 231 ARG B O 1
ATOM 4912 N N . ALA B 1 232 ? -0.195 37.281 8.555 1 97.44 232 ALA B N 1
ATOM 4913 C CA . ALA B 1 232 ? -1.18 36.406 9.18 1 97.44 232 ALA B CA 1
ATOM 4914 C C . ALA B 1 232 ? -0.833 36.156 10.648 1 97.44 232 ALA B C 1
ATOM 4916 O O . ALA B 1 232 ? -1.702 36.219 11.516 1 97.44 232 ALA B O 1
ATOM 4917 N N . VAL B 1 233 ? 0.444 35.875 10.93 1 97.75 233 VAL B N 1
ATOM 4918 C CA . VAL B 1 233 ? 0.9 35.625 12.289 1 97.75 233 VAL B CA 1
ATOM 4919 C C . VAL B 1 233 ? 0.656 36.875 13.156 1 97.75 233 VAL B C 1
ATOM 4921 O O . VAL B 1 233 ? 0.15 36.75 14.273 1 97.75 233 VAL B O 1
ATOM 4924 N N . GLU B 1 234 ? 0.963 38 12.648 1 97.56 234 GLU B N 1
ATOM 4925 C CA . GLU B 1 234 ? 0.773 39.25 13.375 1 97.56 234 GLU B CA 1
ATOM 4926 C C . GLU B 1 234 ? -0.697 39.469 13.719 1 97.56 234 GLU B C 1
ATOM 4928 O O . GLU B 1 234 ? -1.034 39.75 14.867 1 97.56 234 GLU B O 1
ATOM 4933 N N . LEU B 1 235 ? -1.485 39.281 12.719 1 98.19 235 LEU B N 1
ATOM 4934 C CA . LEU B 1 235 ? -2.91 39.531 12.914 1 98.19 235 LEU B CA 1
ATOM 4935 C C . LEU B 1 235 ? -3.508 38.531 13.883 1 98.19 235 LEU B C 1
ATOM 4937 O O . LEU B 1 235 ? -4.348 38.875 14.719 1 98.19 235 LEU B O 1
ATOM 4941 N N . VAL B 1 236 ? -3.156 37.281 13.758 1 98.44 236 VAL B N 1
ATOM 4942 C CA . VAL B 1 236 ? -3.662 36.219 14.648 1 98.44 236 VAL B CA 1
ATOM 4943 C C . VAL B 1 236 ? -3.195 36.5 16.078 1 98.44 236 VAL B C 1
ATOM 4945 O O . VAL B 1 236 ? -3.953 36.312 17.031 1 98.44 236 VAL B O 1
ATOM 4948 N N . ARG B 1 237 ? -1.962 37.031 16.281 1 97.75 237 ARG B N 1
ATOM 4949 C CA . ARG B 1 237 ? -1.394 37.281 17.609 1 97.75 237 ARG B CA 1
ATOM 4950 C C . ARG B 1 237 ? -2.102 38.469 18.281 1 97.75 237 ARG B C 1
ATOM 4952 O O . ARG B 1 237 ? -1.993 38.625 19.5 1 97.75 237 ARG B O 1
ATOM 4959 N N . GLU B 1 238 ? -2.771 39.219 17.516 1 97.75 238 GLU B N 1
ATOM 4960 C CA . GLU B 1 238 ? -3.594 40.281 18.109 1 97.75 238 GLU B CA 1
ATOM 4961 C C . GLU B 1 238 ? -4.762 39.688 18.891 1 97.75 238 GLU B C 1
ATOM 4963 O O . GLU B 1 238 ? -5.316 40.344 19.781 1 97.75 238 GLU B O 1
ATOM 4968 N N . VAL B 1 239 ? -5.102 38.531 18.547 1 97.81 239 VAL B N 1
ATOM 4969 C CA . VAL B 1 239 ? -6.32 37.906 19.062 1 97.81 239 VAL B CA 1
ATOM 4970 C C . VAL B 1 239 ? -5.961 36.781 20.031 1 97.81 239 VAL B C 1
ATOM 4972 O O . VAL B 1 239 ? -6.672 36.562 21.016 1 97.81 239 VAL B O 1
ATOM 4975 N N . ALA B 1 240 ? -4.891 36.062 19.766 1 97.31 240 ALA B N 1
ATOM 4976 C CA . ALA B 1 240 ? -4.535 34.875 20.516 1 97.31 240 ALA B CA 1
ATOM 4977 C C . ALA B 1 240 ? -3.031 34.812 20.781 1 97.31 240 ALA B C 1
ATOM 4979 O O . ALA B 1 240 ? -2.232 35.281 19.969 1 97.31 240 ALA B O 1
ATOM 4980 N N . ASP B 1 241 ? -2.662 34.25 21.891 1 95.69 241 ASP B N 1
ATOM 4981 C CA . ASP B 1 241 ? -1.261 34.031 22.25 1 95.69 241 ASP B CA 1
ATOM 4982 C C . ASP B 1 241 ? -0.741 32.719 21.672 1 95.69 241 ASP B C 1
ATOM 4984 O O . ASP B 1 241 ? -0.619 31.719 22.406 1 95.69 241 ASP B O 1
ATOM 4988 N N . ILE B 1 242 ? -0.417 32.719 20.391 1 96.38 242 ILE B N 1
ATOM 4989 C CA . ILE B 1 242 ? 0.08 31.5 19.781 1 96.38 242 ILE B CA 1
ATOM 4990 C C . ILE B 1 242 ? 1.579 31.375 20.047 1 96.38 242 ILE B C 1
ATOM 4992 O O . ILE B 1 242 ? 2.34 32.312 19.828 1 96.38 242 ILE B O 1
ATOM 4996 N N . LYS B 1 243 ? 1.971 30.219 20.516 1 94.19 243 LYS B N 1
ATOM 4997 C CA . LYS B 1 243 ? 3.361 29.938 20.859 1 94.19 243 LYS B CA 1
ATOM 4998 C C . LYS B 1 243 ? 4.078 29.203 19.734 1 94.19 243 LYS B C 1
ATOM 5000 O O . LYS B 1 243 ? 5.305 29.266 19.625 1 94.19 243 LYS B O 1
ATOM 5005 N N . ILE B 1 244 ? 3.355 28.547 18.922 1 97.81 244 ILE B N 1
ATOM 5006 C CA . ILE B 1 244 ? 3.93 27.734 17.844 1 97.81 244 ILE B CA 1
ATOM 5007 C C . ILE B 1 244 ? 3.531 28.297 16.484 1 97.81 244 ILE B C 1
ATOM 5009 O O . ILE B 1 244 ? 2.342 28.453 16.203 1 97.81 244 ILE B O 1
ATOM 5013 N N . VAL B 1 245 ? 4.445 28.703 15.734 1 98.12 245 VAL B N 1
ATOM 5014 C CA . VAL B 1 245 ? 4.293 28.984 14.312 1 98.12 245 VAL B CA 1
ATOM 5015 C C . VAL B 1 245 ? 5.141 28.016 13.5 1 98.12 245 VAL B C 1
ATOM 5017 O O . VAL B 1 245 ? 6.367 28.141 13.453 1 98.12 245 VAL B O 1
ATOM 5020 N N . ASN B 1 246 ? 4.465 27.062 12.859 1 97.5 246 ASN B N 1
ATOM 5021 C CA . ASN B 1 246 ? 5.121 25.953 12.172 1 97.5 246 ASN B CA 1
ATOM 5022 C C . ASN B 1 246 ? 5.082 26.125 10.656 1 97.5 246 ASN B C 1
ATOM 5024 O O . ASN B 1 246 ? 4.07 26.562 10.102 1 97.5 246 ASN B O 1
ATOM 5028 N N . ALA B 1 247 ? 6.141 25.812 10.031 1 94.19 247 ALA B N 1
ATOM 5029 C CA . ALA B 1 247 ? 6.211 25.844 8.57 1 94.19 247 ALA B CA 1
ATOM 5030 C C . ALA B 1 247 ? 7.262 24.859 8.055 1 94.19 247 ALA B C 1
ATOM 5032 O O . ALA B 1 247 ? 7.891 24.141 8.828 1 94.19 247 ALA B O 1
ATOM 5033 N N . GLY B 1 248 ? 7.219 24.672 6.762 1 89.62 248 GLY B N 1
ATOM 5034 C CA . GLY B 1 248 ? 8.32 23.984 6.102 1 89.62 248 GLY B CA 1
ATOM 5035 C C . GLY B 1 248 ? 8.102 22.484 5.977 1 89.62 248 GLY B C 1
ATOM 5036 O O . GLY B 1 248 ? 7.133 21.953 6.512 1 89.62 248 GLY B O 1
ATOM 5037 N N . GLY B 1 249 ? 8.969 21.875 5.219 1 89.75 249 GLY B N 1
ATOM 5038 C CA . GLY B 1 249 ? 9.219 20.453 4.984 1 89.75 249 GLY B CA 1
ATOM 5039 C C . GLY B 1 249 ? 10.68 20.156 4.688 1 89.75 249 GLY B C 1
ATOM 5040 O O . GLY B 1 249 ? 11.5 21.062 4.605 1 89.75 249 GLY B O 1
ATOM 5041 N N . THR B 1 250 ? 10.914 18.906 4.531 1 88.75 250 THR B N 1
ATOM 5042 C CA . THR B 1 250 ? 12.281 18.5 4.277 1 88.75 250 THR B CA 1
ATOM 5043 C C . THR B 1 250 ? 12.898 19.312 3.141 1 88.75 250 THR B C 1
ATOM 5045 O O . THR B 1 250 ? 14.078 19.672 3.191 1 88.75 250 THR B O 1
ATOM 5048 N N . GLY B 1 251 ? 12.164 19.688 2.16 1 84.75 251 GLY B N 1
ATOM 5049 C CA . GLY B 1 251 ? 12.688 20.266 0.934 1 84.75 251 GLY B CA 1
ATOM 5050 C C . GLY B 1 251 ? 12.992 21.75 1.06 1 84.75 251 GLY B C 1
ATOM 5051 O O . GLY B 1 251 ? 13.703 22.312 0.225 1 84.75 251 GLY B O 1
ATOM 5052 N N . ASP B 1 252 ? 12.484 22.484 2.111 1 86.56 252 ASP B N 1
ATOM 5053 C CA . ASP B 1 252 ? 12.664 23.922 2.152 1 86.56 252 ASP B CA 1
ATOM 5054 C C . ASP B 1 252 ? 13.047 24.391 3.555 1 86.56 252 ASP B C 1
ATOM 5056 O O . ASP B 1 252 ? 12.711 25.516 3.957 1 86.56 252 ASP B O 1
ATOM 5060 N N . LEU B 1 253 ? 13.703 23.578 4.316 1 89.31 253 LEU B N 1
ATOM 5061 C CA . LEU B 1 253 ? 14.109 23.891 5.68 1 89.31 253 LEU B CA 1
ATOM 5062 C C . LEU B 1 253 ? 14.969 25.156 5.707 1 89.31 253 LEU B C 1
ATOM 5064 O O . LEU B 1 253 ? 14.812 26 6.594 1 89.31 253 LEU B O 1
ATOM 5068 N N . GLN B 1 254 ? 15.828 25.312 4.746 1 88.25 254 GLN B N 1
ATOM 5069 C CA . GLN B 1 254 ? 16.766 26.422 4.73 1 88.25 254 GLN B CA 1
ATOM 5070 C C . GLN B 1 254 ? 16.047 27.75 4.516 1 88.25 254 GLN B C 1
ATOM 5072 O O . GLN B 1 254 ? 16.516 28.797 4.977 1 88.25 254 GLN B O 1
ATOM 5077 N N . LEU B 1 255 ? 14.984 27.703 3.812 1 86.5 255 LEU B N 1
ATOM 5078 C CA . LEU B 1 255 ? 14.203 28.922 3.582 1 86.5 255 LEU B CA 1
ATOM 5079 C C . LEU B 1 255 ? 13.43 29.312 4.832 1 86.5 255 LEU B C 1
ATOM 5081 O O . LEU B 1 255 ? 13.422 30.484 5.219 1 86.5 255 LEU B O 1
ATOM 5085 N N . VAL B 1 256 ? 12.805 28.344 5.445 1 88.94 256 VAL B N 1
ATOM 5086 C CA . VAL B 1 256 ? 12.016 28.562 6.652 1 88.94 256 VAL B CA 1
ATOM 5087 C C . VAL B 1 256 ? 12.922 29.047 7.781 1 88.94 256 VAL B C 1
ATOM 5089 O O . VAL B 1 256 ? 12.508 29.844 8.617 1 88.94 256 VAL B O 1
ATOM 5092 N N . ALA B 1 257 ? 14.133 28.578 7.812 1 89.62 257 ALA B N 1
ATOM 5093 C CA . ALA B 1 257 ? 15.117 28.922 8.836 1 89.62 257 ALA B CA 1
ATOM 5094 C C . ALA B 1 257 ? 15.352 30.438 8.891 1 89.62 257 ALA B C 1
ATOM 5096 O O . ALA B 1 257 ? 15.703 30.969 9.945 1 89.62 257 ALA B O 1
ATOM 5097 N N . GLN B 1 258 ? 15.094 31.094 7.852 1 90.44 258 GLN B N 1
ATOM 5098 C CA . GLN B 1 258 ? 15.414 32.5 7.742 1 90.44 258 GLN B CA 1
ATOM 5099 C C . GLN B 1 258 ? 14.227 33.375 8.18 1 90.44 258 GLN B C 1
ATOM 5101 O O . GLN B 1 258 ? 14.344 34.594 8.25 1 90.44 258 GLN B O 1
ATOM 5106 N N . GLU B 1 259 ? 13.211 32.812 8.484 1 92.19 259 GLU B N 1
ATOM 5107 C CA . GLU B 1 259 ? 12.016 33.562 8.828 1 92.19 259 GLU B CA 1
ATOM 5108 C C . GLU B 1 259 ? 11.883 33.719 10.336 1 92.19 259 GLU B C 1
ATOM 5110 O O . GLU B 1 259 ? 11.578 32.781 11.055 1 92.19 259 GLU B O 1
ATOM 5115 N N . PRO B 1 260 ? 11.969 34.906 10.781 1 91.81 260 PRO B N 1
ATOM 5116 C CA . PRO B 1 260 ? 12.062 35.125 12.227 1 91.81 260 PRO B CA 1
ATOM 5117 C C . PRO B 1 260 ? 10.766 34.781 12.961 1 91.81 260 PRO B C 1
ATOM 5119 O O . PRO B 1 260 ? 10.797 34.406 14.133 1 91.81 260 PRO B O 1
ATOM 5122 N N . LEU B 1 261 ? 9.633 34.906 12.32 1 93.44 261 LEU B N 1
ATOM 5123 C CA . LEU B 1 261 ? 8.359 34.688 13 1 93.44 261 LEU B CA 1
ATOM 5124 C C . LEU B 1 261 ? 8.039 33.188 13.094 1 93.44 261 LEU B C 1
ATOM 5126 O O . LEU B 1 261 ? 7.152 32.781 13.844 1 93.44 261 LEU B O 1
ATOM 5130 N N . ILE B 1 262 ? 8.727 32.406 12.297 1 95.38 262 ILE B N 1
ATOM 5131 C CA . ILE B 1 262 ? 8.578 30.938 12.367 1 95.38 262 ILE B CA 1
ATOM 5132 C C . ILE B 1 262 ? 9.328 30.406 13.586 1 95.38 262 ILE B C 1
ATOM 5134 O O . ILE B 1 262 ? 10.508 30.703 13.773 1 95.38 262 ILE B O 1
ATOM 5138 N N . THR B 1 263 ? 8.617 29.641 14.406 1 97.19 263 THR B N 1
ATOM 5139 C CA . THR B 1 263 ? 9.227 29.188 15.656 1 97.19 263 THR B CA 1
ATOM 5140 C C . THR B 1 263 ? 9.844 27.812 15.484 1 97.19 263 THR B C 1
ATOM 5142 O O . THR B 1 263 ? 10.695 27.391 16.281 1 97.19 263 THR B O 1
ATOM 5145 N N . GLU B 1 264 ? 9.383 27.078 14.539 1 97.56 264 GLU B N 1
ATOM 5146 C CA . GLU B 1 264 ? 9.875 25.719 14.273 1 97.56 264 GLU B CA 1
ATOM 5147 C C . GLU B 1 264 ? 9.594 25.312 12.828 1 97.56 264 GLU B C 1
ATOM 5149 O O . GLU B 1 264 ? 8.734 25.891 12.164 1 97.56 264 GLU B O 1
ATOM 5154 N N . ALA B 1 265 ? 10.344 24.344 12.398 1 96.31 265 ALA B N 1
ATOM 5155 C CA . ALA B 1 265 ? 10.141 23.75 11.078 1 96.31 265 ALA B CA 1
ATOM 5156 C C . ALA B 1 265 ? 9.75 22.281 11.195 1 96.31 265 ALA B C 1
ATOM 5158 O O . ALA B 1 265 ? 9.898 21.672 12.258 1 96.31 265 ALA B O 1
ATOM 5159 N N . THR B 1 266 ? 9.18 21.781 10.164 1 96.69 266 THR B N 1
ATOM 5160 C CA . THR B 1 266 ? 8.867 20.359 10.117 1 96.69 266 THR B CA 1
ATOM 5161 C C . THR B 1 266 ? 9.766 19.641 9.109 1 96.69 266 THR B C 1
ATOM 5163 O O . THR B 1 266 ? 10.07 20.188 8.047 1 96.69 266 THR B O 1
ATOM 5166 N N . ALA B 1 267 ? 10.164 18.5 9.422 1 96 267 ALA B N 1
ATOM 5167 C CA . ALA B 1 267 ? 10.844 17.578 8.508 1 96 267 ALA B CA 1
ATOM 5168 C C . ALA B 1 267 ? 10.57 16.125 8.867 1 96 267 ALA B C 1
ATOM 5170 O O . ALA B 1 267 ? 10.352 15.805 10.039 1 96 267 ALA B O 1
ATOM 5171 N N . GLY B 1 268 ? 10.539 15.273 7.898 1 96.12 268 GLY B N 1
ATOM 5172 C CA . GLY B 1 268 ? 10.328 13.859 8.148 1 96.12 268 GLY B CA 1
ATOM 5173 C C . GLY B 1 268 ? 10.961 12.969 7.09 1 96.12 268 GLY B C 1
ATOM 5174 O O . GLY B 1 268 ? 11.852 12.172 7.391 1 96.12 268 GLY B O 1
ATOM 5175 N N . SER B 1 269 ? 10.648 13.195 5.855 1 96.12 269 SER B N 1
ATOM 5176 C CA . SER B 1 269 ? 11.055 12.336 4.75 1 96.12 269 SER B CA 1
ATOM 5177 C C . SER B 1 269 ? 12.57 12.336 4.582 1 96.12 269 SER B C 1
ATOM 5179 O O . SER B 1 269 ? 13.141 11.383 4.055 1 96.12 269 SER B O 1
ATOM 5181 N N . GLY B 1 270 ? 13.195 13.406 5.02 1 96.12 270 GLY B N 1
ATOM 5182 C CA . GLY B 1 270 ? 14.641 13.523 4.859 1 96.12 270 GLY B CA 1
ATOM 5183 C C . GLY B 1 270 ? 15.414 12.484 5.637 1 96.12 270 GLY B C 1
ATOM 5184 O O . GLY B 1 270 ? 16.578 12.195 5.316 1 96.12 270 GLY B O 1
ATOM 5185 N N . PHE B 1 271 ? 14.789 11.93 6.707 1 98.06 271 PHE B N 1
ATOM 5186 C CA . PHE B 1 271 ? 15.469 10.891 7.477 1 98.06 271 PHE B CA 1
ATOM 5187 C C . PHE B 1 271 ? 15.703 9.648 6.621 1 98.06 271 PHE B C 1
ATOM 5189 O O . PHE B 1 271 ? 16.797 9.078 6.637 1 98.06 271 PHE B O 1
ATOM 5196 N N . TYR B 1 272 ? 14.703 9.266 5.844 1 98 272 TYR B N 1
ATOM 5197 C CA . TYR B 1 272 ? 14.758 8.055 5.039 1 98 272 TYR B CA 1
ATOM 5198 C C . TYR B 1 272 ? 15.242 8.352 3.625 1 98 272 TYR B C 1
ATOM 5200 O O . TYR B 1 272 ? 15.742 7.465 2.934 1 98 272 TYR B O 1
ATOM 5208 N N . ALA B 1 273 ? 15.016 9.547 3.123 1 95.62 273 ALA B N 1
ATOM 5209 C CA . ALA B 1 273 ? 15.453 10.023 1.813 1 95.62 273 ALA B CA 1
ATOM 5210 C C . ALA B 1 273 ? 14.969 9.094 0.703 1 95.62 273 ALA B C 1
ATOM 5212 O O . ALA B 1 273 ? 15.781 8.516 -0.025 1 95.62 273 ALA B O 1
ATOM 5213 N N . PRO B 1 274 ? 13.672 9 0.471 1 95.31 274 PRO B N 1
ATOM 5214 C CA . PRO B 1 274 ? 13.141 8.18 -0.626 1 95.31 274 PRO B CA 1
ATOM 5215 C C . PRO B 1 274 ? 13.414 8.797 -1.999 1 95.31 274 PRO B C 1
ATOM 5217 O O . PRO B 1 274 ? 14.016 9.867 -2.092 1 95.31 274 PRO B O 1
ATOM 5220 N N . THR B 1 275 ? 13.008 8.156 -3.053 1 92.88 275 THR B N 1
ATOM 5221 C CA . THR B 1 275 ? 13.438 8.508 -4.402 1 92.88 275 THR B CA 1
ATOM 5222 C C . THR B 1 275 ? 12.859 9.852 -4.82 1 92.88 275 THR B C 1
ATOM 5224 O O . THR B 1 275 ? 13.438 10.547 -5.66 1 92.88 275 THR B O 1
ATOM 5227 N N . LEU B 1 276 ? 11.766 10.273 -4.254 1 85.5 276 LEU B N 1
ATOM 5228 C CA . LEU B 1 276 ? 11.195 11.57 -4.586 1 85.5 276 LEU B CA 1
ATOM 5229 C C . LEU B 1 276 ? 12.156 12.695 -4.223 1 85.5 276 LEU B C 1
ATOM 5231 O O . LEU B 1 276 ? 12.039 13.812 -4.738 1 85.5 276 LEU B O 1
ATOM 5235 N N . PHE B 1 277 ? 13.039 12.422 -3.391 1 83.81 277 PHE B N 1
ATOM 5236 C CA . PHE B 1 277 ? 13.938 13.469 -2.92 1 83.81 277 PHE B CA 1
ATOM 5237 C C . PHE B 1 277 ? 15.25 13.438 -3.697 1 83.81 277 PHE B C 1
ATOM 5239 O O . PHE B 1 277 ? 16.188 14.164 -3.367 1 83.81 277 PHE B O 1
ATOM 5246 N N . ASP B 1 278 ? 15.32 12.594 -4.715 1 82.94 278 ASP B N 1
ATOM 5247 C CA . ASP B 1 278 ? 16.516 12.555 -5.547 1 82.94 278 ASP B CA 1
ATOM 5248 C C . ASP B 1 278 ? 16.594 13.773 -6.461 1 82.94 278 ASP B C 1
ATOM 5250 O O . ASP B 1 278 ? 17.656 14.078 -7.016 1 82.94 278 ASP B O 1
ATOM 5254 N N . SER B 1 279 ? 15.516 14.492 -6.582 1 72.62 279 SER B N 1
ATOM 5255 C CA . SER B 1 279 ? 15.453 15.523 -7.609 1 72.62 279 SER B CA 1
ATOM 5256 C C . SER B 1 279 ? 15.586 16.922 -7 1 72.62 279 SER B C 1
ATOM 5258 O O . SER B 1 279 ? 15.234 17.922 -7.633 1 72.62 279 SER B O 1
ATOM 5260 N N . TYR B 1 280 ? 15.961 16.953 -5.84 1 70.62 280 TYR B N 1
ATOM 5261 C CA . TYR B 1 280 ? 16.203 18.25 -5.246 1 70.62 280 TYR B CA 1
ATOM 5262 C C . TYR B 1 280 ? 17.609 18.75 -5.574 1 70.62 280 TYR B C 1
ATOM 5264 O O . TYR B 1 280 ? 18.578 18.031 -5.41 1 70.62 280 TYR B O 1
ATOM 5272 N N . SER B 1 281 ? 17.688 19.906 -6.047 1 66.44 281 SER B N 1
ATOM 5273 C CA . SER B 1 281 ? 18.953 20.484 -6.5 1 66.44 281 SER B CA 1
ATOM 5274 C C . SER B 1 281 ? 19.75 21.062 -5.336 1 66.44 281 SER B C 1
ATOM 5276 O O . SER B 1 281 ? 20.984 21.141 -5.402 1 66.44 281 SER B O 1
ATOM 5278 N N . THR B 1 282 ? 19.141 21.391 -4.324 1 68.94 282 THR B N 1
ATOM 5279 C CA . THR B 1 282 ? 19.766 22.219 -3.291 1 68.94 282 THR B CA 1
ATOM 5280 C C . THR B 1 282 ? 20.484 21.344 -2.268 1 68.94 282 THR B C 1
ATOM 5282 O O . THR B 1 282 ? 21.312 21.844 -1.493 1 68.94 282 THR B O 1
ATOM 5285 N N . PHE B 1 283 ? 20.172 20.109 -2.266 1 74.94 283 PHE B N 1
ATOM 5286 C CA . PHE B 1 283 ? 20.844 19.219 -1.338 1 74.94 283 PHE B CA 1
ATOM 5287 C C . PHE B 1 283 ? 20.75 17.766 -1.805 1 74.94 283 PHE B C 1
ATOM 5289 O O . PHE B 1 283 ? 19.969 17.453 -2.707 1 74.94 283 PHE B O 1
ATOM 5296 N N . THR B 1 284 ? 21.625 17 -1.252 1 84.69 284 THR B N 1
ATOM 5297 C CA . THR B 1 284 ? 21.594 15.562 -1.517 1 84.69 284 THR B CA 1
ATOM 5298 C C . THR B 1 284 ? 21.594 14.773 -0.211 1 84.69 284 THR B C 1
ATOM 5300 O O . THR B 1 284 ? 22.422 15.016 0.669 1 84.69 284 THR B O 1
ATOM 5303 N N . LEU B 1 285 ? 20.594 13.992 -0.025 1 91.88 285 LEU B N 1
ATOM 5304 C CA . LEU B 1 285 ? 20.5 13.086 1.111 1 91.88 285 LEU B CA 1
ATOM 5305 C C . LEU B 1 285 ? 20.875 11.664 0.706 1 91.88 285 LEU B C 1
ATOM 5307 O O . LEU B 1 285 ? 20.938 11.352 -0.485 1 91.88 285 LEU B O 1
ATOM 5311 N N . GLN B 1 286 ? 21.234 10.883 1.67 1 94.75 286 GLN B N 1
ATOM 5312 C CA . GLN B 1 286 ? 21.562 9.484 1.423 1 94.75 286 GLN B CA 1
ATOM 5313 C C . GLN B 1 286 ? 20.344 8.586 1.594 1 94.75 286 GLN B C 1
ATOM 5315 O O . GLN B 1 286 ? 19.656 8.656 2.611 1 94.75 286 GLN B O 1
ATOM 5320 N N . PRO B 1 287 ? 20.109 7.73 0.561 1 96.06 287 PRO B N 1
ATOM 5321 C CA . PRO B 1 287 ? 19.047 6.758 0.787 1 96.06 287 PRO B CA 1
ATOM 5322 C C . PRO B 1 287 ? 19.266 5.922 2.047 1 96.06 287 PRO B C 1
ATOM 5324 O O . PRO B 1 287 ? 20.297 5.273 2.189 1 96.06 287 PRO B O 1
ATOM 5327 N N . ALA B 1 288 ? 18.219 5.961 2.932 1 97.94 288 ALA B N 1
ATOM 5328 C CA . ALA B 1 288 ? 18.438 5.34 4.234 1 97.94 288 ALA B CA 1
ATOM 5329 C C . ALA B 1 288 ? 17.469 4.195 4.473 1 97.94 288 ALA B C 1
ATOM 5331 O O . ALA B 1 288 ? 17.734 3.295 5.27 1 97.94 288 ALA B O 1
ATOM 5332 N N . ALA B 1 289 ? 16.328 4.219 3.896 1 98.25 289 ALA B N 1
ATOM 5333 C CA . ALA B 1 289 ? 15.344 3.156 4.035 1 98.25 289 ALA B CA 1
ATOM 5334 C C . ALA B 1 289 ? 15.164 2.4 2.719 1 98.25 289 ALA B C 1
ATOM 5336 O O . ALA B 1 289 ? 14.969 3.012 1.666 1 98.25 289 ALA B O 1
ATOM 5337 N N . MET B 1 290 ? 15.258 1.075 2.777 1 98.25 290 MET B N 1
ATOM 5338 C CA . MET B 1 290 ? 15.188 0.218 1.598 1 98.25 290 MET B CA 1
ATOM 5339 C C . MET B 1 290 ? 14.445 -1.079 1.911 1 98.25 290 MET B C 1
ATOM 5341 O O . MET B 1 290 ? 14.102 -1.336 3.064 1 98.25 290 MET B O 1
ATOM 5345 N N . PHE B 1 291 ? 14.133 -1.832 0.907 1 98.62 291 PHE B N 1
ATOM 5346 C CA . PHE B 1 291 ? 13.641 -3.193 1.073 1 98.62 291 PHE B CA 1
ATOM 5347 C C . PHE B 1 291 ? 14.281 -4.133 0.06 1 98.62 291 PHE B C 1
ATOM 5349 O O . PHE B 1 291 ? 14.789 -3.686 -0.973 1 98.62 291 PHE B O 1
ATOM 5356 N N . ALA B 1 292 ? 14.32 -5.359 0.417 1 98.75 292 ALA B N 1
ATOM 5357 C CA . ALA B 1 292 ? 14.914 -6.391 -0.429 1 98.75 292 ALA B CA 1
ATOM 5358 C C . ALA B 1 292 ? 13.852 -7.375 -0.917 1 98.75 292 ALA B C 1
ATOM 5360 O O . ALA B 1 292 ? 12.953 -7.754 -0.16 1 98.75 292 ALA B O 1
ATOM 5361 N N . LEU B 1 293 ? 13.969 -7.746 -2.166 1 98.62 293 LEU B N 1
ATOM 5362 C CA . LEU B 1 293 ? 13.133 -8.781 -2.764 1 98.62 293 LEU B CA 1
ATOM 5363 C C . LEU B 1 293 ? 13.984 -9.953 -3.236 1 98.62 293 LEU B C 1
ATOM 5365 O O . LEU B 1 293 ? 15.086 -9.758 -3.756 1 98.62 293 LEU B O 1
ATOM 5369 N N . PRO B 1 294 ? 13.453 -11.141 -3.111 1 98.44 294 PRO B N 1
ATOM 5370 C CA . PRO B 1 294 ? 14.188 -12.297 -3.627 1 98.44 294 PRO B CA 1
ATOM 5371 C C . PRO B 1 294 ? 13.922 -12.555 -5.109 1 98.44 294 PRO B C 1
ATOM 5373 O O . PRO B 1 294 ? 12.789 -12.406 -5.57 1 98.44 294 PRO B O 1
ATOM 5376 N N . VAL B 1 295 ? 14.961 -12.898 -5.836 1 98.25 295 VAL B N 1
ATOM 5377 C CA . VAL B 1 295 ? 14.789 -13.398 -7.195 1 98.25 295 VAL B CA 1
ATOM 5378 C C . VAL B 1 295 ? 14.141 -14.781 -7.156 1 98.25 295 VAL B C 1
ATOM 5380 O O . VAL B 1 295 ? 14.672 -15.711 -6.535 1 98.25 295 VAL B O 1
ATOM 5383 N N . CYS B 1 296 ? 12.992 -14.898 -7.848 1 97.81 296 CYS B N 1
ATOM 5384 C CA . CYS B 1 296 ? 12.289 -16.172 -7.734 1 97.81 296 CYS B CA 1
ATOM 5385 C C . CYS B 1 296 ? 12.219 -16.875 -9.086 1 97.81 296 CYS B C 1
ATOM 5387 O O . CYS B 1 296 ? 11.898 -18.062 -9.156 1 97.81 296 CYS B O 1
ATOM 5389 N N . ARG B 1 297 ? 12.492 -16.172 -10.203 1 97.62 297 ARG B N 1
ATOM 5390 C CA . ARG B 1 297 ? 12.461 -16.781 -11.531 1 97.62 297 ARG B CA 1
ATOM 5391 C C . ARG B 1 297 ? 13.523 -16.156 -12.43 1 97.62 297 ARG B C 1
ATOM 5393 O O . ARG B 1 297 ? 14.016 -15.062 -12.156 1 97.62 297 ARG B O 1
ATOM 5400 N N . ARG B 1 298 ? 13.828 -16.922 -13.414 1 96.06 298 ARG B N 1
ATOM 5401 C CA . ARG B 1 298 ? 14.656 -16.453 -14.516 1 96.06 298 ARG B CA 1
ATOM 5402 C C . ARG B 1 298 ? 14.008 -16.781 -15.859 1 96.06 298 ARG B C 1
ATOM 5404 O O . ARG B 1 298 ? 14.406 -17.75 -16.531 1 96.06 298 ARG B O 1
ATOM 5411 N N . PRO B 1 299 ? 13.133 -15.93 -16.312 1 92.94 299 PRO B N 1
ATOM 5412 C CA . PRO B 1 299 ? 12.414 -16.203 -17.562 1 92.94 299 PRO B CA 1
ATOM 5413 C C . PRO B 1 299 ? 13.336 -16.203 -18.781 1 92.94 299 PRO B C 1
ATOM 5415 O O . PRO B 1 299 ? 12.961 -16.719 -19.844 1 92.94 299 PRO B O 1
ATOM 5418 N N . GLY B 1 300 ? 14.516 -15.602 -18.656 1 88.94 300 GLY B N 1
ATOM 5419 C CA . GLY B 1 300 ? 15.508 -15.547 -19.719 1 88.94 300 GLY B CA 1
ATOM 5420 C C . GLY B 1 300 ? 16.906 -15.203 -19.219 1 88.94 300 GLY B C 1
ATOM 5421 O O . GLY B 1 300 ? 17.094 -14.891 -18.047 1 88.94 300 GLY B O 1
ATOM 5422 N N . ALA B 1 301 ? 17.812 -15.211 -20.141 1 88.12 301 ALA B N 1
ATOM 5423 C CA . ALA B 1 301 ? 19.219 -15.031 -19.797 1 88.12 301 ALA B CA 1
ATOM 5424 C C . ALA B 1 301 ? 19.484 -13.625 -19.281 1 88.12 301 ALA B C 1
ATOM 5426 O O . ALA B 1 301 ? 20.406 -13.414 -18.484 1 88.12 301 ALA B O 1
ATOM 5427 N N . LYS B 1 302 ? 18.656 -12.703 -19.625 1 92 302 LYS B N 1
ATOM 5428 C CA . LYS B 1 302 ? 18.922 -11.312 -19.25 1 92 302 LYS B CA 1
ATOM 5429 C C . LYS B 1 302 ? 17.828 -10.766 -18.359 1 92 302 LYS B C 1
ATOM 5431 O O . LYS B 1 302 ? 17.656 -9.547 -18.234 1 92 302 LYS B O 1
ATOM 5436 N N . THR B 1 303 ? 17.016 -11.648 -17.875 1 94.75 303 THR B N 1
ATOM 5437 C CA . THR B 1 303 ? 15.867 -11.211 -17.094 1 94.75 303 THR B CA 1
ATOM 5438 C C . THR B 1 303 ? 15.711 -12.07 -15.836 1 94.75 303 THR B C 1
ATOM 5440 O O . THR B 1 303 ? 15.875 -13.289 -15.891 1 94.75 303 THR B O 1
ATOM 5443 N N . VAL B 1 304 ? 15.523 -11.445 -14.719 1 97.56 304 VAL B N 1
ATOM 5444 C CA . VAL B 1 304 ? 15.102 -12.117 -13.5 1 97.56 304 VAL B CA 1
ATOM 5445 C C . VAL B 1 304 ? 13.773 -11.531 -13.023 1 97.56 304 VAL B C 1
ATOM 5447 O O . VAL B 1 304 ? 13.406 -10.414 -13.391 1 97.56 304 VAL B O 1
ATOM 5450 N N . THR B 1 305 ? 13 -12.289 -12.344 1 98 305 THR B N 1
ATOM 5451 C CA . THR B 1 305 ? 11.773 -11.828 -11.719 1 98 305 THR B CA 1
ATOM 5452 C C . THR B 1 305 ? 11.867 -11.93 -10.195 1 98 305 THR B C 1
ATOM 5454 O O . THR B 1 305 ? 12.164 -12.992 -9.656 1 98 305 THR B O 1
ATOM 5457 N N . ALA B 1 306 ? 11.727 -10.781 -9.555 1 98.25 306 ALA B N 1
ATOM 5458 C CA . ALA B 1 306 ? 11.703 -10.742 -8.094 1 98.25 306 ALA B CA 1
ATOM 5459 C C . ALA B 1 306 ? 10.289 -10.977 -7.562 1 98.25 306 ALA B C 1
ATOM 5461 O O . ALA B 1 306 ? 9.305 -10.703 -8.25 1 98.25 306 ALA B O 1
ATOM 5462 N N . LEU B 1 307 ? 10.203 -11.523 -6.375 1 98.06 307 LEU B N 1
ATOM 5463 C CA . LEU B 1 307 ? 8.922 -11.766 -5.73 1 98.06 307 LEU B CA 1
ATOM 5464 C C . LEU B 1 307 ? 8.43 -10.508 -5.02 1 98.06 307 LEU B C 1
ATOM 5466 O O . LEU B 1 307 ? 9.094 -10 -4.117 1 98.06 307 LEU B O 1
ATOM 5470 N N . GLY B 1 308 ? 7.238 -10.016 -5.441 1 97.38 308 GLY B N 1
ATOM 5471 C CA . GLY B 1 308 ? 6.613 -8.867 -4.805 1 97.38 308 GLY B CA 1
ATOM 5472 C C . GLY B 1 308 ? 7.113 -7.543 -5.348 1 97.38 308 GLY B C 1
ATOM 5473 O O . GLY B 1 308 ? 7.5 -7.449 -6.512 1 97.38 308 GLY B O 1
ATOM 5474 N N . GLY B 1 309 ? 6.887 -6.449 -4.539 1 97.69 309 GLY B N 1
ATOM 5475 C CA . GLY B 1 309 ? 7.48 -5.156 -4.836 1 97.69 309 GLY B CA 1
ATOM 5476 C C . GLY B 1 309 ? 6.465 -4.125 -5.293 1 97.69 309 GLY B C 1
ATOM 5477 O O . GLY B 1 309 ? 6.797 -2.949 -5.461 1 97.69 309 GLY B O 1
ATOM 5478 N N . GLY B 1 310 ? 5.227 -4.523 -5.488 1 97.38 310 GLY B N 1
ATOM 5479 C CA . GLY B 1 310 ? 4.207 -3.617 -5.988 1 97.38 310 GLY B CA 1
ATOM 5480 C C . GLY B 1 310 ? 3.727 -2.625 -4.949 1 97.38 310 GLY B C 1
ATOM 5481 O O . GLY B 1 310 ? 2.543 -2.596 -4.609 1 97.38 310 GLY B O 1
ATOM 5482 N N . TYR B 1 311 ? 4.68 -1.791 -4.438 1 97.62 311 TYR B N 1
ATOM 5483 C CA . TYR B 1 311 ? 4.418 -0.848 -3.355 1 97.62 311 TYR B CA 1
ATOM 5484 C C . TYR B 1 311 ? 4.383 0.584 -3.877 1 97.62 311 TYR B C 1
ATOM 5486 O O . TYR B 1 311 ? 5.16 1.432 -3.432 1 97.62 311 TYR B O 1
ATOM 5494 N N . LEU B 1 312 ? 3.461 0.882 -4.75 1 97.44 312 LEU B N 1
ATOM 5495 C CA . LEU B 1 312 ? 3.389 2.207 -5.355 1 97.44 312 LEU B CA 1
ATOM 5496 C C . LEU B 1 312 ? 3.066 3.268 -4.312 1 97.44 312 LEU B C 1
ATOM 5498 O O . LEU B 1 312 ? 2.234 3.043 -3.428 1 97.44 312 LEU B O 1
ATOM 5502 N N . ALA B 1 313 ? 3.67 4.387 -4.496 1 97.25 313 ALA B N 1
ATOM 5503 C CA . ALA B 1 313 ? 3.455 5.52 -3.6 1 97.25 313 ALA B CA 1
ATOM 5504 C C . ALA B 1 313 ? 2.115 6.195 -3.885 1 97.25 313 ALA B C 1
ATOM 5506 O O . ALA B 1 313 ? 1.635 6.18 -5.02 1 97.25 313 ALA B O 1
ATOM 5507 N N . SER B 1 314 ? 1.595 6.859 -2.896 1 97 314 SER B N 1
ATOM 5508 C CA . SER B 1 314 ? 0.343 7.605 -2.992 1 97 314 SER B CA 1
ATOM 5509 C C . SER B 1 314 ? 0.491 8.82 -3.898 1 97 314 SER B C 1
ATOM 5511 O O . SER B 1 314 ? 1.608 9.258 -4.188 1 97 314 SER B O 1
ATOM 5513 N N . GLY B 1 315 ? -0.659 9.375 -4.328 1 95.62 315 GLY B N 1
ATOM 5514 C CA . GLY B 1 315 ? -0.694 10.555 -5.176 1 95.62 315 GLY B CA 1
ATOM 5515 C C . GLY B 1 315 ? -1.276 10.281 -6.551 1 95.62 315 GLY B C 1
ATOM 5516 O O . GLY B 1 315 ? -2.109 9.391 -6.715 1 95.62 315 GLY B O 1
ATOM 5517 N N . VAL B 1 316 ? -0.853 11.078 -7.484 1 94.44 316 VAL B N 1
ATOM 5518 C CA . VAL B 1 316 ? -1.271 10.883 -8.867 1 94.44 316 VAL B CA 1
ATOM 5519 C C . VAL B 1 316 ? -0.559 9.664 -9.461 1 94.44 316 VAL B C 1
ATOM 5521 O O . VAL B 1 316 ? 0.665 9.547 -9.367 1 94.44 316 VAL B O 1
ATOM 5524 N N . GLY B 1 317 ? -1.409 8.773 -9.984 1 94.62 317 GLY B N 1
ATOM 5525 C CA . GLY B 1 317 ? -0.81 7.605 -10.617 1 94.62 317 GLY B CA 1
ATOM 5526 C C . GLY B 1 317 ? 0.115 7.957 -11.766 1 94.62 317 GLY B C 1
ATOM 5527 O O . GLY B 1 317 ? -0.307 8.586 -12.734 1 94.62 317 GLY B O 1
ATOM 5528 N N . ALA B 1 318 ? 1.339 7.57 -11.633 1 94.25 318 ALA B N 1
ATOM 5529 C CA . ALA B 1 318 ? 2.375 7.832 -12.633 1 94.25 318 ALA B CA 1
ATOM 5530 C C . ALA B 1 318 ? 3.561 6.891 -12.453 1 94.25 318 ALA B C 1
ATOM 5532 O O . ALA B 1 318 ? 3.664 6.199 -11.43 1 94.25 318 ALA B O 1
ATOM 5533 N N . LYS B 1 319 ? 4.422 6.871 -13.414 1 93.12 319 LYS B N 1
ATOM 5534 C CA . LYS B 1 319 ? 5.551 5.941 -13.398 1 93.12 319 LYS B CA 1
ATOM 5535 C C . LYS B 1 319 ? 6.492 6.234 -12.242 1 93.12 319 LYS B C 1
ATOM 5537 O O . LYS B 1 319 ? 7.137 5.328 -11.711 1 93.12 319 LYS B O 1
ATOM 5542 N N . ASP B 1 320 ? 6.516 7.441 -11.781 1 91.69 320 ASP B N 1
ATOM 5543 C CA . ASP B 1 320 ? 7.457 7.816 -10.727 1 91.69 320 ASP B CA 1
ATOM 5544 C C . ASP B 1 320 ? 6.91 7.457 -9.344 1 91.69 320 ASP B C 1
ATOM 5546 O O . ASP B 1 320 ? 7.484 7.848 -8.328 1 91.69 320 ASP B O 1
ATOM 5550 N N . ARG B 1 321 ? 5.77 6.758 -9.32 1 95.56 321 ARG B N 1
ATOM 5551 C CA . ARG B 1 321 ? 5.215 6.293 -8.055 1 95.56 321 ARG B CA 1
ATOM 5552 C C . ARG B 1 321 ? 5.703 4.887 -7.727 1 95.56 321 ARG B C 1
ATOM 5554 O O . ARG B 1 321 ? 5.523 4.406 -6.602 1 95.56 321 ARG B O 1
ATOM 5561 N N . MET B 1 322 ? 6.289 4.203 -8.695 1 97.5 322 MET B N 1
ATOM 5562 C CA . MET B 1 322 ? 6.816 2.861 -8.461 1 97.5 322 MET B CA 1
ATOM 5563 C C . MET B 1 322 ? 8.125 2.914 -7.68 1 97.5 322 MET B C 1
ATOM 5565 O O . MET B 1 322 ? 8.93 3.832 -7.863 1 97.5 322 MET B O 1
ATOM 5569 N N . PRO B 1 323 ? 8.312 1.91 -6.777 1 97.62 323 PRO B N 1
ATOM 5570 C CA . PRO B 1 323 ? 9.672 1.771 -6.238 1 97.62 323 PRO B CA 1
ATOM 5571 C C . PRO B 1 323 ? 10.719 1.543 -7.328 1 97.62 323 PRO B C 1
ATOM 5573 O O . PRO B 1 323 ? 10.375 1.155 -8.445 1 97.62 323 PRO B O 1
ATOM 5576 N N . THR B 1 324 ? 11.961 1.767 -6.984 1 96.94 324 THR B N 1
ATOM 5577 C CA . THR B 1 324 ? 13.031 1.686 -7.973 1 96.94 324 THR B CA 1
ATOM 5578 C C . THR B 1 324 ? 14.094 0.682 -7.531 1 96.94 324 THR B C 1
ATOM 5580 O O . THR B 1 324 ? 14.531 0.699 -6.383 1 96.94 324 THR B O 1
ATOM 5583 N N . PRO B 1 325 ? 14.422 -0.226 -8.484 1 97.81 325 PRO B N 1
ATOM 5584 C CA . PRO B 1 325 ? 15.594 -1.033 -8.141 1 97.81 325 PRO B CA 1
ATOM 5585 C C . PRO B 1 325 ? 16.844 -0.187 -7.879 1 97.81 325 PRO B C 1
ATOM 5587 O O . PRO B 1 325 ? 17.109 0.769 -8.617 1 97.81 325 PRO B O 1
ATOM 5590 N N . TYR B 1 326 ? 17.562 -0.489 -6.824 1 97.44 326 TYR B N 1
ATOM 5591 C CA . TYR B 1 326 ? 18.688 0.328 -6.371 1 97.44 326 TYR B CA 1
ATOM 5592 C C . TYR B 1 326 ? 20 -0.445 -6.461 1 97.44 326 TYR B C 1
ATOM 5594 O O . TYR B 1 326 ? 20.922 -0.018 -7.141 1 97.44 326 TYR B O 1
ATOM 5602 N N . LEU B 1 327 ? 20.047 -1.621 -5.781 1 97.56 327 LEU B N 1
ATOM 5603 C CA . LEU B 1 327 ? 21.25 -2.455 -5.773 1 97.56 327 LEU B CA 1
ATOM 5604 C C . LEU B 1 327 ? 20.906 -3.908 -6.078 1 97.56 327 LEU B C 1
ATOM 5606 O O . LEU B 1 327 ? 19.922 -4.438 -5.559 1 97.56 327 LEU B O 1
ATOM 5610 N N . PRO B 1 328 ? 21.734 -4.59 -6.906 1 97 328 PRO B N 1
ATOM 5611 C CA . PRO B 1 328 ? 22.906 -4.086 -7.617 1 97 328 PRO B CA 1
ATOM 5612 C C . PRO B 1 328 ? 22.562 -3.049 -8.68 1 97 328 PRO B C 1
ATOM 5614 O O . PRO B 1 328 ? 21.422 -3.031 -9.18 1 97 328 PRO B O 1
ATOM 5617 N N . VAL B 1 329 ? 23.453 -2.227 -9.023 1 95.56 329 VAL B N 1
ATOM 5618 C CA . VAL B 1 329 ? 23.234 -1.147 -9.984 1 95.56 329 VAL B CA 1
ATOM 5619 C C . VAL B 1 329 ? 23 -1.73 -11.375 1 95.56 329 VAL B C 1
ATOM 5621 O O . VAL B 1 329 ? 23.578 -2.768 -11.719 1 95.56 329 VAL B O 1
ATOM 5624 N N . GLY B 1 330 ? 22.141 -1.06 -12.086 1 93.81 330 GLY B N 1
ATOM 5625 C CA . GLY B 1 330 ? 22 -1.393 -13.492 1 93.81 330 GLY B CA 1
ATOM 5626 C C . GLY B 1 330 ? 20.75 -2.172 -13.805 1 93.81 330 GLY B C 1
ATOM 5627 O O . GLY B 1 330 ? 20.5 -2.537 -14.961 1 93.81 330 GLY B O 1
ATOM 5628 N N . LEU B 1 331 ? 19.953 -2.475 -12.828 1 97 331 LEU B N 1
ATOM 5629 C CA . LEU B 1 331 ? 18.688 -3.168 -13.047 1 97 331 LEU B CA 1
ATOM 5630 C C . LEU B 1 331 ? 17.594 -2.186 -13.445 1 97 331 LEU B C 1
ATOM 5632 O O . LEU B 1 331 ? 17.531 -1.07 -12.922 1 97 331 LEU B O 1
ATOM 5636 N N . LYS B 1 332 ? 16.766 -2.646 -14.375 1 96.56 332 LYS B N 1
ATOM 5637 C CA . LYS B 1 332 ? 15.641 -1.84 -14.852 1 96.56 332 LYS B CA 1
ATOM 5638 C C . LYS B 1 332 ? 14.328 -2.613 -14.758 1 96.56 332 LYS B C 1
ATOM 5640 O O . LYS B 1 332 ? 14.297 -3.822 -14.992 1 96.56 332 LYS B O 1
ATOM 5645 N N . LEU B 1 333 ? 13.312 -1.884 -14.461 1 96.88 333 LEU B N 1
ATOM 5646 C CA . LEU B 1 333 ? 11.977 -2.473 -14.43 1 96.88 333 LEU B CA 1
ATOM 5647 C C . LEU B 1 333 ? 11.492 -2.795 -15.844 1 96.88 333 LEU B C 1
ATOM 5649 O O . LEU B 1 333 ? 11.844 -2.09 -16.797 1 96.88 333 LEU B O 1
ATOM 5653 N N . ASN B 1 334 ? 10.773 -3.879 -15.945 1 93.62 334 ASN B N 1
ATOM 5654 C CA . ASN B 1 334 ? 10.047 -4.137 -17.188 1 93.62 334 ASN B CA 1
ATOM 5655 C C . ASN B 1 334 ? 8.961 -3.09 -17.422 1 93.62 334 ASN B C 1
ATOM 5657 O O . ASN B 1 334 ? 8.133 -2.832 -16.547 1 93.62 334 ASN B O 1
ATOM 5661 N N . ALA B 1 335 ? 8.922 -2.494 -18.609 1 90 335 ALA B N 1
ATOM 5662 C CA . ALA B 1 335 ? 8.047 -1.357 -18.906 1 90 335 ALA B CA 1
ATOM 5663 C C . ALA B 1 335 ? 6.586 -1.78 -18.938 1 90 335 ALA B C 1
ATOM 5665 O O . ALA B 1 335 ? 5.691 -0.969 -18.672 1 90 335 ALA B O 1
ATOM 5666 N N . LEU B 1 336 ? 6.305 -3.016 -19.172 1 87.44 336 LEU B N 1
ATOM 5667 C CA . LEU B 1 336 ? 4.93 -3.477 -19.344 1 87.44 336 LEU B CA 1
ATOM 5668 C C . LEU B 1 336 ? 4.367 -4.016 -18.031 1 87.44 336 LEU B C 1
ATOM 5670 O O . LEU B 1 336 ? 3.148 -4.051 -17.844 1 87.44 336 LEU B O 1
ATOM 5674 N N . GLU B 1 337 ? 5.215 -4.426 -17.125 1 92 337 GLU B N 1
ATOM 5675 C CA . GLU B 1 337 ? 4.727 -5.062 -15.914 1 92 337 GLU B CA 1
ATOM 5676 C C . GLU B 1 337 ? 4.98 -4.188 -14.688 1 92 337 GLU B C 1
ATOM 5678 O O . GLU B 1 337 ? 4.195 -4.191 -13.742 1 92 337 GLU B O 1
ATOM 5683 N N . GLY B 1 338 ? 6.102 -3.404 -14.734 1 95.75 338 GLY B N 1
ATOM 5684 C CA . GLY B 1 338 ? 6.449 -2.578 -13.594 1 95.75 338 GLY B CA 1
ATOM 5685 C C . GLY B 1 338 ? 6.723 -3.381 -12.336 1 95.75 338 GLY B C 1
ATOM 5686 O O . GLY B 1 338 ? 7.387 -4.418 -12.383 1 95.75 338 GLY B O 1
ATOM 5687 N N . THR B 1 339 ? 6.375 -2.807 -11.188 1 97.69 339 THR B N 1
ATOM 5688 C CA . THR B 1 339 ? 6.461 -3.504 -9.914 1 97.69 339 THR B CA 1
ATOM 5689 C C . THR B 1 339 ? 5.117 -4.117 -9.539 1 97.69 339 THR B C 1
ATOM 5691 O O . THR B 1 339 ? 4.184 -3.402 -9.164 1 97.69 339 THR B O 1
ATOM 5694 N N . GLY B 1 340 ? 5.066 -5.418 -9.57 1 96.25 340 GLY B N 1
ATOM 5695 C CA . GLY B 1 340 ? 3.803 -6.113 -9.406 1 96.25 340 GLY B CA 1
ATOM 5696 C C . GLY B 1 340 ? 3.529 -6.52 -7.973 1 96.25 340 GLY B C 1
ATOM 5697 O O . GLY B 1 340 ? 4.441 -6.543 -7.145 1 96.25 340 GLY B O 1
ATOM 5698 N N . GLU B 1 341 ? 2.262 -6.902 -7.773 1 95.62 341 GLU B N 1
ATOM 5699 C CA . GLU B 1 341 ? 1.804 -7.391 -6.477 1 95.62 341 GLU B CA 1
ATOM 5700 C C . GLU B 1 341 ? 2.635 -8.586 -6.012 1 95.62 341 GLU B C 1
ATOM 5702 O O . GLU B 1 341 ? 3.043 -8.648 -4.852 1 95.62 341 GLU B O 1
ATOM 5707 N N . VAL B 1 342 ? 2.926 -9.516 -6.969 1 96.06 342 VAL B N 1
ATOM 5708 C CA . VAL B 1 342 ? 3.578 -10.766 -6.574 1 96.06 342 VAL B CA 1
ATOM 5709 C C . VAL B 1 342 ? 4.875 -10.938 -7.359 1 96.06 342 VAL B C 1
ATOM 5711 O O . VAL B 1 342 ? 5.746 -11.719 -6.965 1 96.06 342 VAL B O 1
ATOM 5714 N N . GLN B 1 343 ? 5.047 -10.242 -8.43 1 95.94 343 GLN B N 1
ATOM 5715 C CA . GLN B 1 343 ? 6.293 -10.406 -9.172 1 95.94 343 GLN B CA 1
ATOM 5716 C C . GLN B 1 343 ? 6.73 -9.094 -9.812 1 95.94 343 GLN B C 1
ATOM 5718 O O . GLN B 1 343 ? 5.895 -8.305 -10.266 1 95.94 343 GLN B O 1
ATOM 5723 N N . THR B 1 344 ? 7.953 -8.891 -9.93 1 98.06 344 THR B N 1
ATOM 5724 C CA . THR B 1 344 ? 8.609 -7.73 -10.508 1 98.06 344 THR B CA 1
ATOM 5725 C C . THR B 1 344 ? 9.773 -8.156 -11.406 1 98.06 344 THR B C 1
ATOM 5727 O O . THR B 1 344 ? 10.859 -8.453 -10.922 1 98.06 344 THR B O 1
ATOM 5730 N N . PRO B 1 345 ? 9.523 -8.188 -12.703 1 97.31 345 PRO B N 1
ATOM 5731 C CA . PRO B 1 345 ? 10.609 -8.555 -13.617 1 97.31 345 PRO B CA 1
ATOM 5732 C C . PRO B 1 345 ? 11.648 -7.445 -13.766 1 97.31 345 PRO B C 1
ATOM 5734 O O . PRO B 1 345 ? 11.297 -6.266 -13.82 1 97.31 345 PRO B O 1
ATOM 5737 N N . LEU B 1 346 ? 12.836 -7.82 -13.789 1 97.94 346 LEU B N 1
ATOM 5738 C CA . LEU B 1 346 ? 13.984 -6.926 -13.891 1 97.94 346 LEU B CA 1
ATOM 5739 C C . LEU B 1 346 ? 14.922 -7.367 -15.008 1 97.94 346 LEU B C 1
ATOM 5741 O O . LEU B 1 346 ? 15.117 -8.562 -15.219 1 97.94 346 LEU B O 1
ATOM 5745 N N . SER B 1 347 ? 15.461 -6.398 -15.664 1 96.44 347 SER B N 1
ATOM 5746 C CA . SER B 1 347 ? 16.422 -6.68 -16.719 1 96.44 347 SER B CA 1
ATOM 5747 C C . SER B 1 347 ? 17.672 -5.816 -16.562 1 96.44 347 SER B C 1
ATOM 5749 O O . SER B 1 347 ? 17.703 -4.887 -15.75 1 96.44 347 SER B O 1
ATOM 5751 N N . GLY B 1 348 ? 18.672 -6.133 -17.359 1 93.31 348 GLY B N 1
ATOM 5752 C CA . GLY B 1 348 ? 19.953 -5.449 -17.359 1 93.31 348 GLY B CA 1
ATOM 5753 C C . GLY B 1 348 ? 21.125 -6.387 -17.141 1 93.31 348 GLY B C 1
ATOM 5754 O O . GLY B 1 348 ? 20.938 -7.586 -16.922 1 93.31 348 GLY B O 1
ATOM 5755 N N . ASP B 1 349 ? 22.328 -5.84 -17.234 1 91.56 349 ASP B N 1
ATOM 5756 C CA . ASP B 1 349 ? 23.531 -6.641 -17.125 1 91.56 349 ASP B CA 1
ATOM 5757 C C . ASP B 1 349 ? 23.625 -7.336 -15.773 1 91.56 349 ASP B C 1
ATOM 5759 O O . ASP B 1 349 ? 24.047 -8.492 -15.688 1 91.56 349 ASP B O 1
ATOM 5763 N N . ALA B 1 350 ? 23.203 -6.656 -14.789 1 93.69 350 ALA B N 1
ATOM 5764 C CA . ALA B 1 350 ? 23.281 -7.219 -13.445 1 93.69 350 ALA B CA 1
ATOM 5765 C C . ALA B 1 350 ? 22.375 -8.445 -13.312 1 93.69 350 ALA B C 1
ATOM 5767 O O . ALA B 1 350 ? 22.672 -9.359 -12.547 1 93.69 350 ALA B O 1
ATOM 5768 N N . ALA B 1 351 ? 21.281 -8.461 -14.055 1 95.31 351 ALA B N 1
ATOM 5769 C CA . ALA B 1 351 ? 20.312 -9.562 -13.992 1 95.31 351 ALA B CA 1
ATOM 5770 C C . ALA B 1 351 ? 20.969 -10.875 -14.422 1 95.31 351 ALA B C 1
ATOM 5772 O O . ALA B 1 351 ? 20.609 -11.945 -13.922 1 95.31 351 ALA B O 1
ATOM 5773 N N . ARG B 1 352 ? 21.938 -10.82 -15.289 1 94.12 352 ARG B N 1
ATOM 5774 C CA . ARG B 1 352 ? 22.609 -12.008 -15.82 1 94.12 352 ARG B CA 1
ATOM 5775 C C . ARG B 1 352 ? 23.328 -12.773 -14.719 1 94.12 352 ARG B C 1
ATOM 5777 O O . ARG B 1 352 ? 23.484 -13.992 -14.812 1 94.12 352 ARG B O 1
ATOM 5784 N N . ARG B 1 353 ? 23.672 -12.07 -13.75 1 94.25 353 ARG B N 1
ATOM 5785 C CA . ARG B 1 353 ? 24.516 -12.664 -12.719 1 94.25 353 ARG B CA 1
ATOM 5786 C C . ARG B 1 353 ? 23.688 -13.086 -11.516 1 94.25 353 ARG B C 1
ATOM 5788 O O . ARG B 1 353 ? 24.188 -13.789 -10.625 1 94.25 353 ARG B O 1
ATOM 5795 N N . LEU B 1 354 ? 22.469 -12.695 -11.469 1 96.94 354 LEU B N 1
ATOM 5796 C CA . LEU B 1 354 ? 21.625 -12.992 -10.312 1 96.94 354 LEU B CA 1
ATOM 5797 C C . LEU B 1 354 ? 21.094 -14.422 -10.383 1 96.94 354 LEU B C 1
ATOM 5799 O O . LEU B 1 354 ? 20.719 -14.898 -11.461 1 96.94 354 LEU B O 1
ATOM 5803 N N . LYS B 1 355 ? 21.125 -15.078 -9.281 1 96 355 LYS B N 1
ATOM 5804 C CA . LYS B 1 355 ? 20.609 -16.438 -9.133 1 96 355 LYS B CA 1
ATOM 5805 C C . LYS B 1 355 ? 19.328 -16.438 -8.297 1 96 355 LYS B C 1
ATOM 5807 O O . LYS B 1 355 ? 19 -15.453 -7.652 1 96 355 LYS B O 1
ATOM 5812 N N . LEU B 1 356 ? 18.609 -17.594 -8.359 1 97 356 LEU B N 1
ATOM 5813 C CA . LEU B 1 356 ? 17.422 -17.75 -7.52 1 97 356 LEU B CA 1
ATOM 5814 C C . LEU B 1 356 ? 17.766 -17.562 -6.047 1 97 356 LEU B C 1
ATOM 5816 O O . LEU B 1 356 ? 18.766 -18.094 -5.566 1 97 356 LEU B O 1
ATOM 5820 N N . GLY B 1 357 ? 16.969 -16.703 -5.359 1 96.62 357 GLY B N 1
ATOM 5821 C CA . GLY B 1 357 ? 17.188 -16.469 -3.941 1 96.62 357 GLY B CA 1
ATOM 5822 C C . GLY B 1 357 ? 18.031 -15.234 -3.664 1 96.62 357 GLY B C 1
ATOM 5823 O O . GLY B 1 357 ? 18.047 -14.727 -2.541 1 96.62 357 GLY B O 1
ATOM 5824 N N . ASP B 1 358 ? 18.797 -14.805 -4.707 1 97.31 358 ASP B N 1
ATOM 5825 C CA . ASP B 1 358 ? 19.531 -13.555 -4.535 1 97.31 358 ASP B CA 1
ATOM 5826 C C . ASP B 1 358 ? 18.578 -12.398 -4.242 1 97.31 358 ASP B C 1
ATOM 5828 O O . ASP B 1 358 ? 17.391 -12.469 -4.539 1 97.31 358 ASP B O 1
ATOM 5832 N N . LYS B 1 359 ? 19.172 -11.406 -3.596 1 98.25 359 LYS B N 1
ATOM 5833 C CA . LYS B 1 359 ? 18.359 -10.258 -3.195 1 98.25 359 LYS B CA 1
ATOM 5834 C C . LYS B 1 359 ? 18.609 -9.062 -4.121 1 98.25 359 LYS B C 1
ATOM 5836 O O . LYS B 1 359 ? 19.75 -8.805 -4.523 1 98.25 359 LYS B O 1
ATOM 5841 N N . VAL B 1 360 ? 17.562 -8.43 -4.465 1 98.62 360 VAL B N 1
ATOM 5842 C CA . VAL B 1 360 ? 17.609 -7.113 -5.102 1 98.62 360 VAL B CA 1
ATOM 5843 C C . VAL B 1 360 ? 17.078 -6.055 -4.145 1 98.62 360 VAL B C 1
ATOM 5845 O O . VAL B 1 360 ? 15.984 -6.207 -3.588 1 98.62 360 VAL B O 1
ATOM 5848 N N . TYR B 1 361 ? 17.844 -5.031 -3.939 1 98.69 361 TYR B N 1
ATOM 5849 C CA . TYR B 1 361 ? 17.469 -3.965 -3.018 1 98.69 361 TYR B CA 1
ATOM 5850 C C . TYR B 1 361 ? 16.781 -2.824 -3.756 1 98.69 361 TYR B C 1
ATOM 5852 O O . TYR B 1 361 ? 17.25 -2.389 -4.812 1 98.69 361 TYR B O 1
ATOM 5860 N N . PHE B 1 362 ? 15.672 -2.396 -3.176 1 98.62 362 PHE B N 1
ATOM 5861 C CA . PHE B 1 362 ? 14.844 -1.354 -3.771 1 98.62 362 PHE B CA 1
ATOM 5862 C C . PHE B 1 362 ? 14.766 -0.136 -2.857 1 98.62 362 PHE B C 1
ATOM 5864 O O . PHE B 1 362 ? 14.898 -0.259 -1.639 1 98.62 362 PHE B O 1
ATOM 5871 N N . ARG B 1 363 ? 14.594 0.996 -3.471 1 97.62 363 ARG B N 1
ATOM 5872 C CA . ARG B 1 363 ? 14.234 2.217 -2.756 1 97.62 363 ARG B CA 1
ATOM 5873 C C . ARG B 1 363 ? 12.758 2.541 -2.932 1 97.62 363 ARG B C 1
ATOM 5875 O O . ARG B 1 363 ? 12.211 2.396 -4.027 1 97.62 363 ARG B O 1
ATOM 5882 N N . HIS B 1 364 ? 12.109 2.863 -1.862 1 96.31 364 HIS B N 1
ATOM 5883 C CA . HIS B 1 364 ? 10.711 3.281 -1.93 1 96.31 364 HIS B CA 1
ATOM 5884 C C . HIS B 1 364 ? 10.594 4.73 -2.393 1 96.31 364 HIS B C 1
ATOM 5886 O O . HIS B 1 364 ? 11.586 5.461 -2.416 1 96.31 364 HIS B O 1
ATOM 5892 N N . THR B 1 365 ? 9.438 5.137 -2.787 1 95.81 365 THR B N 1
ATOM 5893 C CA . THR B 1 365 ? 9.234 6.422 -3.441 1 95.81 365 THR B CA 1
ATOM 5894 C C . THR B 1 365 ? 8.883 7.5 -2.422 1 95.81 365 THR B C 1
ATOM 5896 O O . THR B 1 365 ? 9.32 8.648 -2.539 1 95.81 365 THR B O 1
ATOM 5899 N N . LYS B 1 366 ? 8.031 7.168 -1.479 1 95.69 366 LYS B N 1
ATOM 5900 C CA . LYS B 1 366 ? 7.598 8.094 -0.438 1 95.69 366 LYS B CA 1
ATOM 5901 C C . LYS B 1 366 ? 7.926 7.555 0.951 1 95.69 366 LYS B C 1
ATOM 5903 O O . LYS B 1 366 ? 7.598 6.406 1.269 1 95.69 366 LYS B O 1
ATOM 5908 N N . ALA B 1 367 ? 8.484 8.43 1.714 1 94.06 367 ALA B N 1
ATOM 5909 C CA . ALA B 1 367 ? 8.961 8.023 3.035 1 94.06 367 ALA B CA 1
ATOM 5910 C C . ALA B 1 367 ? 7.812 7.535 3.908 1 94.06 367 ALA B C 1
ATOM 5912 O O . ALA B 1 367 ? 6.727 8.117 3.9 1 94.06 367 ALA B O 1
ATOM 5913 N N . GLY B 1 368 ? 8.008 6.543 4.645 1 94.69 368 GLY B N 1
ATOM 5914 C CA . GLY B 1 368 ? 7.09 6.035 5.648 1 94.69 368 GLY B CA 1
ATOM 5915 C C . GLY B 1 368 ? 6.094 5.031 5.094 1 94.69 368 GLY B C 1
ATOM 5916 O O . GLY B 1 368 ? 5.57 4.195 5.832 1 94.69 368 GLY B O 1
ATOM 5917 N N . GLU B 1 369 ? 5.777 5.129 3.77 1 96.31 369 GLU B N 1
ATOM 5918 C CA . GLU B 1 369 ? 4.77 4.238 3.203 1 96.31 369 GLU B CA 1
ATOM 5919 C C . GLU B 1 369 ? 5.27 2.797 3.158 1 96.31 369 GLU B C 1
ATOM 5921 O O . GLU B 1 369 ? 4.473 1.856 3.195 1 96.31 369 GLU B O 1
ATOM 5926 N N . LEU B 1 370 ? 6.562 2.654 3.105 1 95.88 370 LEU B N 1
ATOM 5927 C CA . LEU B 1 370 ? 7.184 1.336 3.18 1 95.88 370 LEU B CA 1
ATOM 5928 C C . LEU B 1 370 ? 6.703 0.579 4.414 1 95.88 370 LEU B C 1
ATOM 5930 O O . LEU B 1 370 ? 6.5 -0.636 4.363 1 95.88 370 LEU B O 1
ATOM 5934 N N . CYS B 1 371 ? 6.469 1.3 5.48 1 97.69 371 CYS B N 1
ATOM 5935 C CA . CYS B 1 371 ? 6.141 0.708 6.77 1 97.69 371 CYS B CA 1
ATOM 5936 C C . CYS B 1 371 ? 4.707 0.19 6.785 1 97.69 371 CYS B C 1
ATOM 5938 O O . CYS B 1 371 ? 4.309 -0.521 7.707 1 97.69 371 CYS B O 1
ATOM 5940 N N . GLU B 1 372 ? 3.941 0.486 5.785 1 96.25 372 GLU B N 1
ATOM 5941 C CA . GLU B 1 372 ? 2.611 -0.1 5.645 1 96.25 372 GLU B CA 1
ATOM 5942 C C . GLU B 1 372 ? 2.688 -1.513 5.074 1 96.25 372 GLU B C 1
ATOM 5944 O O . GLU B 1 372 ? 1.721 -2.273 5.152 1 96.25 372 GLU B O 1
ATOM 5949 N N . ARG B 1 373 ? 3.852 -1.844 4.527 1 96.62 373 ARG B N 1
ATOM 5950 C CA . ARG B 1 373 ? 3.992 -3.121 3.838 1 96.62 373 ARG B CA 1
ATOM 5951 C C . ARG B 1 373 ? 4.824 -4.102 4.66 1 96.62 373 ARG B C 1
ATOM 5953 O O . ARG B 1 373 ? 4.758 -5.312 4.445 1 96.62 373 ARG B O 1
ATOM 5960 N N . PHE B 1 374 ? 5.621 -3.594 5.551 1 97.94 374 PHE B N 1
ATOM 5961 C CA . PHE B 1 374 ? 6.488 -4.422 6.379 1 97.94 374 PHE B CA 1
ATOM 5962 C C . PHE B 1 374 ? 6.219 -4.18 7.859 1 97.94 374 PHE B C 1
ATOM 5964 O O . PHE B 1 374 ? 6.066 -3.033 8.289 1 97.94 374 PHE B O 1
ATOM 5971 N N . ASP B 1 375 ? 6.199 -5.184 8.664 1 97.75 375 ASP B N 1
ATOM 5972 C CA . ASP B 1 375 ? 5.824 -5.047 10.07 1 97.75 375 ASP B CA 1
ATOM 5973 C C . ASP B 1 375 ? 7.051 -4.82 10.953 1 97.75 375 ASP B C 1
ATOM 5975 O O . ASP B 1 375 ? 6.922 -4.527 12.141 1 97.75 375 ASP B O 1
ATOM 5979 N N . HIS B 1 376 ? 8.258 -4.938 10.328 1 98.25 376 HIS B N 1
ATOM 5980 C CA . HIS B 1 376 ? 9.492 -4.633 11.047 1 98.25 376 HIS B CA 1
ATOM 5981 C C . HIS B 1 376 ? 10.516 -3.984 10.125 1 98.25 376 HIS B C 1
ATOM 5983 O O . HIS B 1 376 ? 10.461 -4.152 8.906 1 98.25 376 HIS B O 1
ATOM 5989 N N . LEU B 1 377 ? 11.398 -3.26 10.711 1 98.75 377 LEU B N 1
ATOM 5990 C CA . LEU B 1 377 ? 12.594 -2.721 10.07 1 98.75 377 LEU B CA 1
ATOM 5991 C C . LEU B 1 377 ? 13.859 -3.299 10.703 1 98.75 377 LEU B C 1
ATOM 5993 O O . LEU B 1 377 ? 14.016 -3.258 11.93 1 98.75 377 LEU B O 1
ATOM 5997 N N . HIS B 1 378 ? 14.672 -3.912 9.891 1 98.88 378 HIS B N 1
ATOM 5998 C CA . HIS B 1 378 ? 16.016 -4.219 10.359 1 98.88 378 HIS B CA 1
ATOM 5999 C C . HIS B 1 378 ? 16.906 -2.973 10.359 1 98.88 378 HIS B C 1
ATOM 6001 O O . HIS B 1 378 ? 16.938 -2.236 9.367 1 98.88 378 HIS B O 1
ATOM 6007 N N . LEU B 1 379 ? 17.5 -2.686 11.461 1 98.88 379 LEU B N 1
ATOM 6008 C CA . LEU B 1 379 ? 18.406 -1.549 11.562 1 98.88 379 LEU B CA 1
ATOM 6009 C C . LEU B 1 379 ? 19.859 -1.983 11.328 1 98.88 379 LEU B C 1
ATOM 6011 O O . LEU B 1 379 ? 20.359 -2.863 12.031 1 98.88 379 LEU B O 1
ATOM 6015 N N . VAL B 1 380 ? 20.484 -1.343 10.336 1 98.56 380 VAL B N 1
ATOM 6016 C CA . VAL B 1 380 ? 21.812 -1.778 9.922 1 98.56 380 VAL B CA 1
ATOM 6017 C C . VAL B 1 380 ? 22.828 -0.675 10.211 1 98.56 380 VAL B C 1
ATOM 6019 O O . VAL B 1 380 ? 22.578 0.498 9.922 1 98.56 380 VAL B O 1
ATOM 6022 N N . ARG B 1 381 ? 23.953 -0.984 10.812 1 97.94 381 ARG B N 1
ATOM 6023 C CA . ARG B 1 381 ? 25.156 -0.168 10.938 1 97.94 381 ARG B CA 1
ATOM 6024 C C . ARG B 1 381 ? 26.359 -0.876 10.336 1 97.94 381 ARG B C 1
ATOM 6026 O O . ARG B 1 381 ? 26.672 -2.004 10.719 1 97.94 381 ARG B O 1
ATOM 6033 N N . GLY B 1 382 ? 27 -0.178 9.43 1 96.25 382 GLY B N 1
ATOM 6034 C CA . GLY B 1 382 ? 28.016 -0.908 8.695 1 96.25 382 GLY B CA 1
ATOM 6035 C C . GLY B 1 382 ? 27.484 -2.148 8.008 1 96.25 382 GLY B C 1
ATOM 6036 O O . GLY B 1 382 ? 26.531 -2.068 7.223 1 96.25 382 GLY B O 1
ATOM 6037 N N . ALA B 1 383 ? 28.078 -3.312 8.336 1 97.56 383 ALA B N 1
ATOM 6038 C CA . ALA B 1 383 ? 27.656 -4.574 7.73 1 97.56 383 ALA B CA 1
ATOM 6039 C C . ALA B 1 383 ? 27 -5.48 8.766 1 97.56 383 ALA B C 1
ATOM 6041 O O . ALA B 1 383 ? 27.109 -6.707 8.688 1 97.56 383 ALA B O 1
ATOM 6042 N N . GLU B 1 384 ? 26.328 -4.785 9.695 1 98.19 384 GLU B N 1
ATOM 6043 C CA . GLU B 1 384 ? 25.734 -5.57 10.766 1 98.19 384 GLU B CA 1
ATOM 6044 C C . GLU B 1 384 ? 24.297 -5.117 11.039 1 98.19 384 GLU B C 1
ATOM 6046 O O . GLU B 1 384 ? 24.031 -3.918 11.133 1 98.19 384 GLU B O 1
ATOM 6051 N N . VAL B 1 385 ? 23.438 -6.066 11.109 1 98.69 385 VAL B N 1
ATOM 6052 C CA . VAL B 1 385 ? 22.109 -5.77 11.656 1 98.69 385 VAL B CA 1
ATOM 6053 C C . VAL B 1 385 ? 22.203 -5.605 13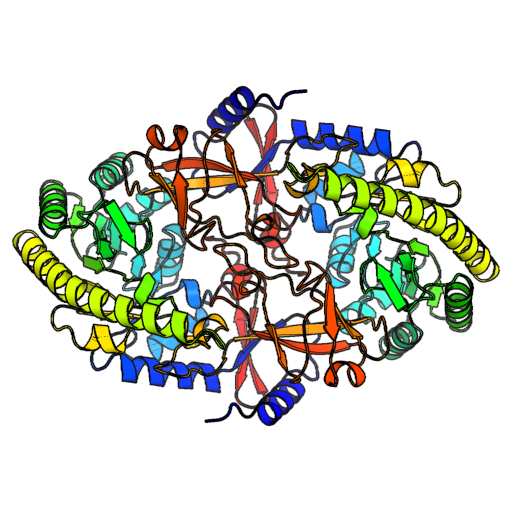.172 1 98.69 385 VAL B C 1
ATOM 6055 O O . VAL B 1 385 ? 22.469 -6.566 13.891 1 98.69 385 VAL B O 1
ATOM 6058 N N . VAL B 1 386 ? 21.922 -4.457 13.703 1 98.69 386 VAL B N 1
ATOM 6059 C CA . VAL B 1 386 ? 22.188 -4.18 15.109 1 98.69 386 VAL B CA 1
ATOM 6060 C C . VAL B 1 386 ? 20.875 -4.25 15.898 1 98.69 386 VAL B C 1
ATOM 6062 O O . VAL B 1 386 ? 20.891 -4.352 17.125 1 98.69 386 VAL B O 1
ATOM 6065 N N . ASP B 1 387 ? 19.812 -4.109 15.258 1 98.56 387 ASP B N 1
ATOM 6066 C CA . ASP B 1 387 ? 18.5 -4.188 15.914 1 98.56 387 ASP B CA 1
ATOM 6067 C C . ASP B 1 387 ? 17.406 -4.484 14.898 1 98.56 387 ASP B C 1
ATOM 6069 O O . ASP B 1 387 ? 17.625 -4.426 13.688 1 98.56 387 ASP B O 1
ATOM 6073 N N . THR B 1 388 ? 16.328 -4.992 15.281 1 98.75 388 THR B N 1
ATOM 6074 C CA . THR B 1 388 ? 15.07 -5.117 14.555 1 98.75 388 THR B CA 1
ATOM 6075 C C . THR B 1 388 ? 13.922 -4.504 15.344 1 98.75 388 THR B C 1
ATOM 6077 O O . THR B 1 388 ? 13.695 -4.863 16.5 1 98.75 388 THR B O 1
ATOM 6080 N N . VAL B 1 389 ? 13.234 -3.529 14.734 1 98.81 389 VAL B N 1
ATOM 6081 C CA . VAL B 1 389 ? 12.219 -2.787 15.469 1 98.81 389 VAL B CA 1
ATOM 6082 C C . VAL B 1 389 ? 10.891 -2.836 14.711 1 98.81 389 VAL B C 1
ATOM 6084 O O . VAL B 1 389 ? 10.883 -2.918 13.477 1 98.81 389 VAL B O 1
ATOM 6087 N N . PRO B 1 390 ? 9.758 -2.812 15.422 1 98.69 390 PRO B N 1
ATOM 6088 C CA . PRO B 1 390 ? 8.461 -2.865 14.742 1 98.69 390 PRO B CA 1
ATOM 6089 C C . PRO B 1 390 ? 8.086 -1.541 14.086 1 98.69 390 PRO B C 1
ATOM 6091 O O . PRO B 1 390 ? 8.398 -0.471 14.609 1 98.69 390 PRO B O 1
ATOM 6094 N N . THR B 1 391 ? 7.492 -1.594 12.93 1 98.56 391 THR B N 1
ATOM 6095 C CA . THR B 1 391 ? 6.766 -0.456 12.375 1 98.56 391 THR B CA 1
ATOM 6096 C C . THR B 1 391 ? 5.418 -0.286 13.07 1 98.56 391 THR B C 1
ATOM 6098 O O . THR B 1 391 ? 5.059 -1.079 13.945 1 98.56 391 THR B O 1
ATOM 6101 N N . TYR B 1 392 ? 4.637 0.773 12.695 1 98.5 392 TYR B N 1
ATOM 6102 C CA . TYR B 1 392 ? 3.268 0.883 13.188 1 98.5 392 TYR B CA 1
ATOM 6103 C C . TYR B 1 392 ? 2.484 -0.394 12.906 1 98.5 392 TYR B C 1
ATOM 6105 O O . TYR B 1 392 ? 1.697 -0.843 13.742 1 98.5 392 TYR B O 1
ATOM 6113 N N . ARG B 1 393 ? 2.717 -0.994 11.688 1 97.69 393 ARG B N 1
ATOM 6114 C CA . ARG B 1 393 ? 2.051 -2.244 11.336 1 97.69 393 ARG B CA 1
ATOM 6115 C C . ARG B 1 393 ? 2.426 -3.357 12.305 1 97.69 393 ARG B C 1
ATOM 6117 O O . ARG B 1 393 ? 1.562 -4.117 12.75 1 97.69 393 ARG B O 1
ATOM 6124 N N . GLY B 1 394 ? 3.713 -3.428 12.602 1 98 394 GLY B N 1
ATOM 6125 C CA . GLY B 1 394 ? 4.168 -4.426 13.555 1 98 394 GLY B CA 1
ATOM 6126 C C . GLY B 1 394 ? 3.572 -4.246 14.945 1 98 394 GLY B C 1
ATOM 6127 O O . GLY B 1 394 ? 3.516 -5.195 15.727 1 98 394 GLY B O 1
ATOM 6128 N N . GLU B 1 395 ? 3.16 -3.078 15.273 1 98.06 395 GLU B N 1
ATOM 6129 C CA . GLU B 1 395 ? 2.516 -2.793 16.547 1 98.06 395 GLU B CA 1
ATOM 6130 C C . GLU B 1 395 ? 0.997 -2.885 16.438 1 98.06 395 GLU B C 1
ATOM 6132 O O . GLU B 1 395 ? 0.275 -2.465 17.344 1 98.06 395 GLU B O 1
ATOM 6137 N N . ARG B 1 396 ? 0.453 -3.328 15.305 1 96.75 396 ARG B N 1
ATOM 6138 C CA . ARG B 1 396 ? -0.954 -3.598 15.023 1 96.75 396 ARG B CA 1
ATOM 6139 C C . ARG B 1 396 ? -1.745 -2.301 14.898 1 96.75 396 ARG B C 1
ATOM 6141 O O . ARG B 1 396 ? -2.91 -2.236 15.297 1 96.75 396 ARG B O 1
ATOM 6148 N N . ARG B 1 397 ? -1.053 -1.258 14.414 1 97.12 397 ARG B N 1
ATOM 6149 C CA . ARG B 1 397 ? -1.733 0.021 14.242 1 97.12 397 ARG B CA 1
ATOM 6150 C C . ARG B 1 397 ? -1.966 0.322 12.766 1 97.12 397 ARG B C 1
ATOM 6152 O O . ARG B 1 397 ? -1.085 0.094 11.938 1 97.12 397 ARG B O 1
ATOM 6159 N N . THR B 1 398 ? -3.15 0.742 12.438 1 94.94 398 THR B N 1
ATOM 6160 C CA . THR B 1 398 ? -3.541 1.176 11.102 1 94.94 398 THR B CA 1
ATOM 6161 C C . THR B 1 398 ? -4.156 2.57 11.148 1 94.94 398 THR B C 1
ATOM 6163 O O . THR B 1 398 ? -5.289 2.742 11.609 1 94.94 398 THR B O 1
ATOM 6166 N N . PHE B 1 399 ? -3.488 3.559 10.672 1 96.19 399 PHE B N 1
ATOM 6167 C CA . PHE B 1 399 ? -3.992 4.922 10.773 1 96.19 399 PHE B CA 1
ATOM 6168 C C . PHE B 1 399 ? -4.348 5.477 9.398 1 96.19 399 PHE B C 1
ATOM 6170 O O . PHE B 1 399 ? -5.09 6.453 9.289 1 96.19 399 PHE B O 1
ATOM 6177 N N . LEU B 1 400 ? -3.779 5.09 8.312 1 92.81 400 LEU B N 1
ATOM 6178 C CA . LEU B 1 400 ? -4.078 5.383 6.918 1 92.81 400 LEU B CA 1
ATOM 6179 C C . LEU B 1 400 ? -3.254 4.496 5.988 1 92.81 400 LEU B C 1
ATOM 6181 O O . LEU B 1 400 ? -2.172 4.039 6.359 1 92.81 400 LEU B O 1
#